Protein 2PM7 (pdb70)

Secondary structure (DSSP, 8-state):
---SS-------EEETTTEEEEE-TTSS-EEEE----TT----HHHHHHHHH---HHHHHHHHHT--SHHHHHHH--TTT---HHHHHHHHHS---------S-B---SHHHHHHHHHHHTT-HHHHHHHHHTTT-----GGG---HHHHHHHHHHHHHHHTTS-HHHHHHHHHHTT--HHHHHHB-GGGHHHHHHHHHHH-TT-HHHHH--HHHH--TTS-HHHHHHHHHHHT-HHHHHHHHHHSHHHHHHHHHHTT--HHHHHHH--HHHHHHHHHHTTS-----HHHHHHHHHHHHHHHTTT-HHHHHHHHHHS-TT-HHHHHHHHHHHHHH-/-EE--S-----EE--TTS---EE-TTS-EEE--B-SS-B---EEE---SS-EEEEEEPPGGG-SEEEEEETTTB--EEBSSS-B---------SS-EEEEE---GGG---EEEETTSEEEE--B-SSS-B--EEEE--SS-EEEEEEPPP---EEEEEETTS-EEEEEEETTTTEEEEEEEE---SS-EEEE------SSSB--EEETTS-EEEEEBSSTTS--EEEESSSSPPSS-EEEEEE-SSS--EEEEETTS-EEEEEE-TTS-EEE-/---SS-------EEETTTEEEEE-TTSSSEEEE---BTTB---HHHHHHHHHT--HHHHHHHHHS--SHHHHHHH--TTT---HHHHHHHHH------------S-B---SHHHHHHHHHHHTT-HHHHHHHHHHTT-----GGG---SHHHHHHHHHHHHHHTTT-HHHHHHHHHHTT--HHHHHHB-GGGHHHHHHHHHHH-TT-HHHHH--HHHH--TTS-HHHHHHHHHHTT-HHHHHHHHHHTHHHHHHHHHHTT--HHHHHHH--HHHHHHHHHHHHS-----HHHHHHHHHHHHHHHTTT-HHHHHHHHTTS-TTSHHHHHHHHHHHHHH-/-EETTS-----EE--TTS---EE-TTS-EEEEEE-SS-EEEEEEE---SS-EEEEEEPPTBTBSEEEEEETTS---EEESSS-EEE-------SS-EEEEEPPPGGG---EEEETTSEEEEEEE-SSS-EEEEEEE--SS-EEEEEEPPPP---GGG-EEEEEETTS-EEEEEEETTTTEEEEEEEE---SS-EEEE------SSSB--EEETTS-EEEEEBSSTTSPPEEEESSSS--SS-EEEEEE-SSS--EEEEETTS-EEEEEE-TTS-EEESS---

CATH classification: 1.25.40.1030

GO terms:
  GO:0005198 structural molecule activity (F, IDA)
  GO:0030127 COPII vesicle coat (C, IDA)
  GO:0090114 COPII-coated vesicle budding (P, IDA)
  GO:0043332 mating projection tip (C, HDA)
  GO:0090114 COPII-coated vesicle budding (P, IMP)
  GO:0005515 protein binding (F, IPI)
  GO:0005783 endoplasmic reticulum (C, IDA)
  GO:1902953 positive regulation of ER to Golgi vesicle-mediated transport (P, IDA)
  GO:0070863 positive regulation of protein exit from endoplasmic reticulum (P, IDA)

Organism: Saccharomyces cerevisiae (strain ATCC 204508 / S288c) (NCBI:txid559292)

Radius of gyration: 73.39 Å; Cα contacts (8 Å, |Δi|>4): 2486; chains: 4; bounding box: 181×94×144 Å

Nearest PDB structures (foldseek):
  2pm7-assembly1_B  TM=1.002E+00  e=1.975E-48  Saccharomyces cerevisiae
  2pm7-assembly1_D  TM=9.933E-01  e=1.561E-44  Saccharomyces cerevisiae
  2pm6-assembly1_D  TM=9.974E-01  e=5.549E-44  Saccharomyces cerevisiae
  3mzl-assembly2_E  TM=9.966E-01  e=5.996E-42  Saccharomyces cerevisiae
  7n9f-assembly1_k  TM=9.333E-01  e=2.741E-32  Saccharomyces cerevisiae

Foldseek 3Di:
DDDDDDDDFQPWDADFLQWIWTADPVSPDIDIDHDDDPLAAADVLCVVCVVVVQCQVVLVVCLVVPDDPVRNLLSVLNCCSVDLVNVLDVLLDDPDDDDDDDDDDDQPDPLSVVLVVCVVVVNLQVSLVSALVDVHCVCSLVVDDPVVSVVVVLCSCCVPPLVVDVVNVVVVCVVVLHLVCVLPPPPLVCVSVSLVSLCVSPVPPLVSSLPLSSLVCCVVPPPVVSVSSCLVSLPLVVVVVVLVVCLVVQLVSVVVVVADNVSSLLVSVSSVVSSVSSNSRGNYDPDDVVLVVLLVNLSSNSSNNPLVVSLVSLVVDDCVDVSSVVVNVVSVVVVD/DDDPCPDPAFAEDDEPVVFKWTWFFVQWIWIWGDDDHDIDILDIGDDDPGGKHYKEFEDPVVAGKMKTWFQSQKMIWHQDPRDIDDQDIGHDADGGKQDWYFEDCVVPTIWTWWQSQKIKDWDADPVGDTDIDIDRHGPRTWQEKEWAAPDVTKIWTWFQNQWIWIWDQDDVVRGIDTDDIDHDGDGGWQYDYWANDPDQKTWWIFFQRQWIWIWIANHPPGDTDTATLDDDGHPGGWHYWDADNPQRKIWTAGPVRDIFIWHADPVRHIDGD/DDDDDDDDDQPWDADWLQWIKGADPVRPHIDIDRDDDVVQAFPPLLVVCVVVVQCQVVLVVCCPPPDDPVRNVLSVLNVCSVDLVNVLCVLLDDPPDDDDDDDDDDDDQDDPLSVVLVCCVVVVNLQVSLVSQLVPVHNVVSLVVDPDDVSVCVNVVSQCVPCLVVDPVSVVVVCVVVLHLVCVLPDPPLVCLSVSLVSLCVSPVPPLPSSLVLSSLVCVVVVPPVVSVSSCQVSLNLPVVLVVLVVCLVVQLVSVVVVVDDNVRSLVVSVSSVSSSVSSNSRGRDPDDPVVVVVLVVVLSSNSSNSPLVVSLVSLVVDDCVDVVSVVSNVVSVVVVD/DDDPCPDDAFQEDDEPVVFKWTWFQVQWIWIWGHDPPDIDTLDIGHDGDGGWHYKEFKHPVVATKMKTFFQSQKMIWHADPSDIDRQAMDHPDPGGKADWYWEAPLQPTIWTWWQSQKIKDWDADPVRYIDIDIDRHGPRTWREKEWAADPVNDQQATKIWTWFQNQWIWMWTDDPVVRGIDTLDIDHDGPGGFQYDYWENDDDQKTWWTFFQSQWIWIWIDRDPSDDIDTATLDDDGDPGGWHYWDADNPQRKIWTAGDVRDIFIWHADPVRHIDGPDDDD

InterPro domains:
  IPR001680 WD40 repeat [PF00400] (101-137)
  IPR001680 WD40 repeat [PF00400] (247-286)
  IPR001680 WD40 repeat [PS50082] (104-139)
  IPR001680 WD40 repeat [PS50082] (253-295)
  IPR001680 WD40 repeat [SM00320] (52-90)
  IPR001680 WD40 repeat [SM00320] (97-137)
  IPR001680 WD40 repeat [SM00320] (150-189)
  IPR001680 WD40 repeat [SM00320] (194-241)
  IPR001680 WD40 repeat [SM00320] (245-286)
  IPR001680 WD40 repeat [SM00320] (289-329)
  IPR009917 SRA1/Sec31 [PF07304] (1138-1266)
  IPR015943 WD40/YVTN repeat-like-containing domain superfamily [G3DSA:2.130.10.10] (1-331)
  IPR019775 WD40 repeat, conserved site [PS00678] (124-138)
  IPR021614 Protein transport protein SEC31, conserved region [PF11549] (902-945)
  IPR024298 Sec16, Sec23-binding domain [PF12931] (514-679)
  IPR036322 WD40-repeat-containing domain superfamily [SSF50978] (13-327)
  IPR040251 Protein transport protein SEC31-like [PTHR13923] (3-1044)

Sequence (1229 aa):
APTWYGEPSPAAHWAFGGKLVQITPDGKGVSITNPKISGLESNTTLSEALKTKDFKPLINQRLVKVIDDVNEEDWNLEKLSDGTEEFLKEALAFDETNFQPEGDFSLSGNIEQTISKNLVSGNIKSAVKNSLENDLEAVIALDSNNERLKESVKNAYFAKYGSKSSLSRI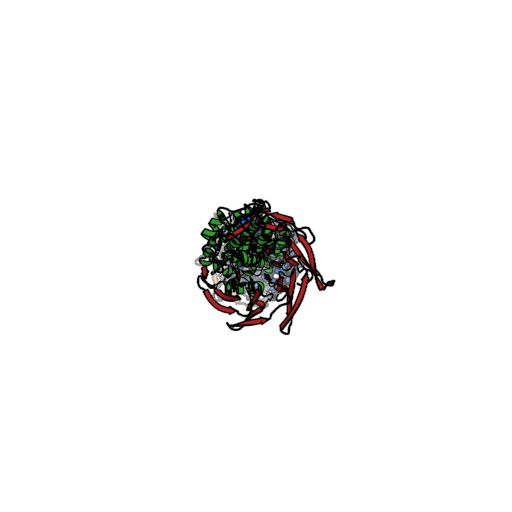LYSISKREVDDLVENLDVSQWKFISKAIQNLYPNDIAQRNEIKLGDRKENGHRQDSLTLYLAAGSLDKVASIWLSEFPDLEDKLKKDNKTIYEAHSECTEFIERFTVFSNFINGINNEQLIAKFLEFINLTTSTGNFELATEFLNSLPSDNEEVKTEKARVLIASGVVIANAHNEIHDAVDYYGKRATCSSDKTIKIFEVEGETHKLIDTLTGHEGPVWRVDWAHPKFGTILASCSYDGKVIWKEENGRWSQIAVHAVHSASVNSVQWAPHEYGPLLVASSDGKVSVVEFKENGTTSPIIIDAHAIGVNSASWAPATSRKFVTGGADNLVKIWKYNSDAQTYVLESTLEGHSDWVRDVAWSPTVLLRSYASVSQDRTCIIWTQDNEQGPWKKTLLKEEKFPDVLWRASWSLSGNVLALSGGDNKVTLWKENLEGKWEPAAPTWYGEPSPAAHWAFGGKLVQITPDGKGVSITNPKISGLESNTTLSEALKTKDFKPLINQRLVKVIDDVNEEDWNLEKLSDGTEEFLKEALAFDQIETNFQPEGDFSLSGNIEQTISKNLVSGNIKSAVKNSLENDLEAVIALDSNNERLKESVKNAYFAKYGSKSSLSRILYSISKREVDDLVENLDVSQWKFISKAIQNLYPNDIAQRNEIKLGDRKENGHRQDSLTLYLAAGSLDKVASIWLSEFPDLEDKLKKDNKTIYEAHSECTEFIERFTVFSNFINGINNEQLIAKFLEFINLTTSTGNFELATEFLNSLPSDNEEVKTEKARVLIASGVVIANAHNEIHDAVDYYGKRATCSSDKTIKIFEVEGETHKLIDTLTGHEGPVWRVDWAHPKFGTILASCSYDGKVIWKEENGRWSQIAVHAVHSASVNSVQWAPHEYGPLLVASSDGKVSVVEFKENGTTSPIIIDAHAIGVNSASWAPATIGTKESRKFVTGGADNLVKIWKYNSDAQTYVLESTLEGHSDWVRDVAWSPTVLLRSYASVSQDRTCIIWTQDNEQGPWKKTLLKEEKFPDVLWRASWSLSGNVLALSGGDNKVTLWKENLEGKWEPAGEVH

Solvent-accessible surface area: 57777 Å² total

B-factor: mean 70.19, std 21.11, range [14.8, 124.38]

Structure (mmCIF, N/CA/C/O backbone):
data_2PM7
#
_entry.id   2PM7
#
_cell.length_a   128.190
_cell.length_b   52.500
_cell.length_c   133.090
_cell.angle_alpha   90.00
_cell.angle_beta   108.34
_cell.angle_gamma   90.00
#
_symmetry.space_group_name_H-M   'P 1 21 1'
#
loop_
_entity.id
_entity.type
_entity.pdbx_description
1 polymer 'Protein transport protein SEC31'
2 polymer 'Protein transport protein SEC13'
3 water water
#
loop_
_atom_site.group_PDB
_atom_site.id
_atom_site.type_symbol
_atom_site.label_atom_id
_atom_site.label_alt_id
_atom_site.label_comp_id
_atom_site.label_asym_id
_atom_site.label_entity_id
_atom_site.label_seq_id
_atom_site.pdbx_PDB_ins_code
_atom_site.Cartn_x
_atom_site.Cartn_y
_atom_site.Cartn_z
_atom_site.occupancy
_atom_site.B_iso_or_equiv
_atom_site.auth_seq_id
_atom_site.auth_comp_id
_atom_site.auth_asym_id
_atom_site.auth_atom_id
_atom_site.pdbx_PDB_model_num
ATOM 1 N N . ALA A 1 9 ? 59.144 28.560 -10.281 1.00 81.38 373 ALA A N 1
ATOM 2 C CA . ALA A 1 9 ? 59.514 29.803 -11.020 1.00 83.46 373 ALA A CA 1
ATOM 3 C C . ALA A 1 9 ? 58.325 30.764 -11.062 1.00 84.44 373 ALA A C 1
ATOM 4 O O . ALA A 1 9 ? 57.173 30.332 -11.109 1.00 87.71 373 ALA A O 1
ATOM 6 N N . PRO A 1 10 ? 58.591 32.084 -11.025 1.00 82.92 374 PRO A N 1
ATOM 7 C CA . PRO A 1 10 ? 57.536 33.104 -11.060 1.00 77.24 374 PRO A CA 1
ATOM 8 C C . PRO A 1 10 ? 57.246 33.552 -12.482 1.00 72.45 374 PRO A C 1
ATOM 9 O O . PRO A 1 10 ? 58.161 33.650 -13.298 1.00 75.44 374 PRO A O 1
ATOM 13 N N . THR A 1 11 ? 55.982 33.827 -12.787 1.00 67.72 375 THR A N 1
ATOM 14 C CA . THR A 1 11 ? 55.640 34.303 -14.124 1.00 65.21 375 THR A CA 1
ATOM 15 C C . THR A 1 11 ? 54.706 35.503 -14.063 1.00 57.24 375 THR A C 1
ATOM 16 O O . THR A 1 11 ? 53.845 35.590 -13.194 1.00 57.33 375 THR A O 1
ATOM 20 N N . TRP A 1 12 ? 54.875 36.419 -15.005 1.00 50.26 376 TRP A N 1
ATOM 21 C CA . TRP A 1 12 ? 54.056 37.613 -15.054 1.00 50.20 376 TRP A CA 1
ATOM 22 C C . TRP A 1 12 ? 52.560 37.387 -15.247 1.00 53.40 376 TRP A C 1
ATOM 23 O O . TRP A 1 12 ? 51.745 37.998 -14.543 1.00 42.86 376 TRP A O 1
ATOM 34 N N . TYR A 1 13 ? 52.188 36.512 -16.183 1.00 57.46 377 TYR A N 1
ATOM 35 C CA . TYR A 1 13 ? 50.767 36.295 -16.458 1.00 61.55 377 TYR A CA 1
ATOM 36 C C . TYR A 1 13 ? 50.257 34.884 -16.758 1.00 61.99 377 TYR A C 1
ATOM 37 O O . TYR A 1 13 ? 51.020 33.940 -16.935 1.00 66.98 377 TYR A O 1
ATOM 46 N N . GLY A 1 14 ? 48.934 34.777 -16.828 1.00 69.80 378 GLY A N 1
ATOM 47 C CA . GLY A 1 14 ? 48.281 33.525 -17.159 1.00 72.02 378 GLY A CA 1
ATOM 48 C C . GLY A 1 14 ? 48.312 32.440 -16.114 1.00 71.91 378 GLY A C 1
ATOM 49 O O . GLY A 1 14 ? 48.127 31.261 -16.426 1.00 75.19 378 GLY A O 1
ATOM 50 N N . GLU A 1 15 ? 48.535 32.820 -14.868 1.00 67.83 379 GLU A N 1
ATOM 51 C CA . GLU A 1 15 ? 48.586 31.829 -13.817 1.00 68.64 379 GLU A CA 1
ATOM 52 C C . GLU A 1 15 ? 47.165 31.422 -13.437 1.00 69.09 379 GLU A C 1
ATOM 53 O O . GLU A 1 15 ? 46.215 32.176 -13.653 1.00 63.63 379 GLU A O 1
ATOM 59 N N . PRO A 1 16 ? 46.997 30.197 -12.912 1.00 66.61 380 PRO A N 1
ATOM 60 C CA . PRO A 1 16 ? 45.690 29.678 -12.497 1.00 68.06 380 PRO A CA 1
ATOM 61 C C . PRO A 1 16 ? 45.257 30.331 -11.191 1.00 65.74 380 PRO A C 1
ATOM 62 O O . PRO A 1 16 ? 46.092 30.617 -10.339 1.00 67.33 380 PRO A O 1
ATOM 66 N N . SER A 1 17 ? 43.956 30.554 -11.029 1.00 64.44 381 SER A N 1
ATOM 67 C CA . SER A 1 17 ? 43.444 31.174 -9.817 1.00 63.14 381 SER A CA 1
ATOM 68 C C . SER A 1 17 ? 41.925 31.262 -9.749 1.00 60.16 381 SER A C 1
ATOM 69 O O . SER A 1 17 ? 41.274 31.555 -10.747 1.00 67.91 381 SER A O 1
ATOM 72 N N . PRO A 1 18 ? 41.348 31.035 -8.554 1.00 54.21 382 PRO A N 1
ATOM 73 C CA . PRO A 1 18 ? 39.902 31.089 -8.313 1.00 52.73 382 PRO A CA 1
ATOM 74 C C . PRO A 1 18 ? 39.326 32.476 -8.620 1.00 59.13 382 PRO A C 1
ATOM 75 O O . PRO A 1 18 ? 38.154 32.606 -8.988 1.00 63.64 382 PRO A O 1
ATOM 79 N N . ALA A 1 19 ? 40.150 33.512 -8.454 1.00 56.49 383 ALA A N 1
ATOM 80 C CA . ALA A 1 19 ? 39.722 34.890 -8.703 1.00 54.30 383 ALA A CA 1
ATOM 81 C C . ALA A 1 19 ? 38.370 35.210 -8.058 1.00 52.97 383 ALA A C 1
ATOM 82 O O . ALA A 1 19 ? 37.496 35.775 -8.703 1.00 53.49 383 ALA A O 1
ATOM 84 N N . ALA A 1 20 ? 38.202 34.873 -6.784 1.00 52.41 384 ALA A N 1
ATOM 85 C CA . ALA A 1 20 ? 36.931 35.127 -6.107 1.00 58.32 384 ALA A CA 1
ATOM 86 C C . ALA A 1 20 ? 36.493 36.596 -6.000 1.00 64.15 384 ALA A C 1
ATOM 87 O O . ALA A 1 20 ? 37.316 37.512 -5.944 1.00 60.26 384 ALA A O 1
ATOM 89 N N . HIS A 1 21 ? 35.174 36.791 -5.978 1.00 66.49 385 HIS A N 1
ATOM 90 C CA . HIS A 1 21 ? 34.542 38.101 -5.846 1.00 66.52 385 HIS A CA 1
ATOM 91 C C . HIS A 1 21 ? 33.243 37.871 -5.084 1.00 67.06 385 HIS A C 1
ATOM 92 O O . HIS A 1 21 ? 32.643 36.811 -5.207 1.00 64.93 385 HIS A O 1
ATOM 99 N N . TRP A 1 22 ? 32.810 38.846 -4.290 1.00 68.92 386 TRP A N 1
ATOM 100 C CA . TRP A 1 22 ? 31.537 38.716 -3.583 1.00 66.56 386 TRP A CA 1
ATOM 101 C C . TRP A 1 22 ? 30.523 39.376 -4.498 1.00 66.34 386 TRP A C 1
ATOM 102 O O . TRP A 1 22 ? 30.839 40.353 -5.190 1.00 63.59 386 TRP A O 1
ATOM 113 N N . ALA A 1 23 ? 29.308 38.847 -4.503 1.00 65.91 387 ALA A N 1
ATOM 114 C CA . ALA A 1 23 ? 28.262 39.403 -5.338 1.00 68.17 387 ALA A CA 1
ATOM 115 C C . ALA A 1 23 ? 27.030 39.615 -4.478 1.00 71.66 387 ALA A C 1
ATOM 116 O O . ALA A 1 23 ? 26.751 38.822 -3.567 1.00 67.80 387 ALA A O 1
ATOM 118 N N . PHE A 1 24 ? 26.311 40.696 -4.768 1.00 70.33 388 PHE A N 1
ATOM 119 C CA . PHE A 1 24 ? 25.105 41.052 -4.043 1.00 70.36 388 PHE A CA 1
ATOM 120 C C . PHE A 1 24 ? 24.312 39.817 -3.643 1.00 70.72 388 PHE A C 1
ATOM 121 O O . PHE A 1 24 ? 24.289 38.826 -4.369 1.00 73.06 388 PHE A O 1
ATOM 129 N N . GLY A 1 25 ? 23.670 39.877 -2.482 1.00 71.01 389 GLY A N 1
ATOM 130 C CA . GLY A 1 25 ? 22.891 38.745 -2.014 1.00 68.06 389 GLY A CA 1
ATOM 131 C C . GLY A 1 25 ? 23.710 37.749 -1.217 1.00 68.20 389 GLY A C 1
ATOM 132 O O . GLY A 1 25 ? 23.224 36.674 -0.862 1.00 60.91 389 GLY A O 1
ATOM 133 N N . GLY A 1 26 ? 24.959 38.110 -0.936 1.00 72.87 390 GLY A N 1
ATOM 134 C CA . GLY A 1 26 ? 25.835 37.238 -0.173 1.00 72.32 390 GLY A CA 1
ATOM 135 C C . GLY A 1 26 ? 26.322 36.076 -1.007 1.00 73.30 390 GLY A C 1
ATOM 136 O O . GLY A 1 26 ? 26.460 34.954 -0.519 1.00 67.61 390 GLY A O 1
ATOM 137 N N . LYS A 1 27 ? 26.593 36.351 -2.276 1.00 77.14 391 LYS A N 1
ATOM 138 C CA . LYS A 1 27 ? 27.052 35.316 -3.190 1.00 81.55 391 LYS A CA 1
ATOM 139 C C . LYS A 1 27 ? 28.562 35.380 -3.406 1.00 80.82 391 LYS A C 1
ATOM 140 O O . LYS A 1 27 ? 29.155 36.461 -3.450 1.00 76.43 391 LYS A O 1
ATOM 146 N N . LEU A 1 28 ? 29.169 34.203 -3.532 1.00 79.14 392 LEU A N 1
ATOM 147 C CA . LEU A 1 28 ? 30.608 34.066 -3.748 1.00 80.06 392 LEU A CA 1
ATOM 148 C C . LEU A 1 28 ? 30.910 33.412 -5.102 1.00 78.51 392 LEU A C 1
ATOM 149 O O . LEU A 1 28 ? 30.727 32.205 -5.275 1.00 82.62 392 LEU A O 1
ATOM 154 N N . VAL A 1 29 ? 31.375 34.215 -6.054 1.00 76.96 393 VAL A N 1
ATOM 155 C CA . VAL A 1 29 ? 31.716 33.731 -7.390 1.00 71.86 393 VAL A CA 1
ATOM 156 C C . VAL A 1 29 ? 33.193 33.359 -7.474 1.00 70.73 393 VAL A C 1
ATOM 157 O O . VAL A 1 29 ? 34.054 34.099 -7.004 1.00 70.21 393 VAL A O 1
ATOM 161 N N . GLN A 1 30 ? 33.483 32.211 -8.076 1.00 72.36 394 GLN A N 1
ATOM 162 C CA . GLN A 1 30 ? 34.861 31.762 -8.222 1.00 71.62 394 GLN A CA 1
ATOM 163 C C . GLN A 1 30 ? 35.043 30.853 -9.443 1.00 74.68 394 GLN A C 1
ATOM 164 O O . GLN A 1 30 ? 34.085 30.553 -10.153 1.00 75.94 394 GLN A O 1
ATOM 170 N N . ILE A 1 31 ? 36.282 30.436 -9.683 1.00 74.39 395 ILE A N 1
ATOM 171 C CA . ILE A 1 31 ? 36.623 29.583 -10.812 1.00 72.21 395 ILE A CA 1
ATOM 172 C C . ILE A 1 31 ? 37.049 28.207 -10.313 1.00 80.13 395 ILE A C 1
ATOM 173 O O . ILE A 1 31 ? 37.782 28.096 -9.327 1.00 81.10 395 ILE A O 1
ATOM 178 N N . THR A 1 32 ? 36.597 27.164 -11.004 1.00 80.58 396 THR A N 1
ATOM 179 C CA . THR A 1 32 ? 36.921 25.795 -10.620 1.00 79.65 396 THR A CA 1
ATOM 180 C C . THR A 1 32 ? 38.350 25.388 -10.945 1.00 79.82 396 THR A C 1
ATOM 181 O O . THR A 1 32 ? 38.981 25.944 -11.842 1.00 82.83 396 THR A O 1
ATOM 185 N N . PRO A 1 33 ? 38.877 24.398 -10.213 1.00 77.57 397 PRO A N 1
ATOM 186 C CA . PRO A 1 33 ? 40.238 23.873 -10.376 1.00 82.56 397 PRO A CA 1
ATOM 187 C C . PRO A 1 33 ? 40.657 23.522 -11.805 1.00 84.39 397 PRO A C 1
ATOM 188 O O . PRO A 1 33 ? 41.845 23.328 -12.071 1.00 83.88 397 PRO A O 1
ATOM 192 N N . ASP A 1 34 ? 39.693 23.429 -12.717 1.00 86.45 398 ASP A N 1
ATOM 193 C CA . ASP A 1 34 ? 40.005 23.105 -14.107 1.00 88.92 398 ASP A CA 1
ATOM 194 C C . ASP A 1 34 ? 40.309 24.361 -14.914 1.00 86.91 398 ASP A C 1
ATOM 195 O O . ASP A 1 34 ? 40.773 24.283 -16.052 1.00 89.23 398 ASP A O 1
ATOM 200 N N . GLY A 1 35 ? 40.049 25.518 -14.314 1.00 82.55 399 GLY A N 1
ATOM 201 C CA . GLY A 1 35 ? 40.313 26.777 -14.984 1.00 79.61 399 GLY A CA 1
ATOM 202 C C . GLY A 1 35 ? 39.310 27.114 -16.065 1.00 80.78 399 GLY A C 1
ATOM 203 O O . GLY A 1 35 ? 39.408 28.159 -16.707 1.00 77.56 399 GLY A O 1
ATOM 204 N N . LYS A 1 36 ? 38.328 26.244 -16.266 1.00 83.77 400 LYS A N 1
ATOM 205 C CA . LYS A 1 36 ? 37.340 26.490 -17.307 1.00 88.32 400 LYS A CA 1
ATOM 206 C C . LYS A 1 36 ? 35.906 26.577 -16.796 1.00 87.51 400 LYS A C 1
ATOM 207 O O . LYS A 1 36 ? 34.976 26.752 -17.584 1.00 89.67 400 LYS A O 1
ATOM 213 N N . GLY A 1 37 ? 35.729 26.475 -15.482 1.00 87.73 401 GLY A N 1
ATOM 214 C CA . GLY A 1 37 ? 34.394 26.550 -14.915 1.00 85.83 401 GLY A CA 1
ATOM 215 C C . GLY A 1 37 ? 34.194 27.658 -13.898 1.00 87.24 401 GLY A C 1
ATOM 216 O O . GLY A 1 37 ? 35.136 28.071 -13.220 1.00 88.50 401 GLY A O 1
ATOM 217 N N . VAL A 1 38 ? 32.953 28.132 -13.800 1.00 88.04 402 VAL A N 1
ATOM 218 C CA . VAL A 1 38 ? 32.563 29.193 -12.867 1.00 84.55 402 VAL A CA 1
ATOM 219 C C . VAL A 1 38 ? 31.605 28.609 -11.828 1.00 84.78 402 VAL A C 1
ATOM 220 O O . VAL A 1 38 ? 30.760 27.781 -12.160 1.00 88.88 402 VAL A O 1
ATOM 224 N N . SER A 1 39 ? 31.725 29.048 -10.579 1.00 84.83 403 SER A N 1
ATOM 225 C CA . SER A 1 39 ? 30.872 28.534 -9.510 1.00 82.99 403 SER A CA 1
ATOM 226 C C . SER A 1 39 ? 30.301 29.621 -8.604 1.00 81.48 403 SER A C 1
ATOM 227 O O . SER A 1 39 ? 31.043 30.309 -7.907 1.00 84.80 403 SER A O 1
ATOM 230 N N . ILE A 1 40 ? 28.978 29.760 -8.608 1.00 81.79 404 ILE A N 1
ATOM 231 C CA . ILE A 1 40 ? 28.303 30.766 -7.789 1.00 79.81 404 ILE A CA 1
ATOM 232 C C . ILE A 1 40 ? 27.608 30.113 -6.598 1.00 82.56 404 ILE A C 1
ATOM 233 O O . ILE A 1 40 ? 26.680 29.330 -6.780 1.00 86.13 404 ILE A O 1
ATOM 238 N N . THR A 1 41 ? 28.045 30.434 -5.383 1.00 84.90 405 THR A N 1
ATOM 239 C CA . THR A 1 41 ? 27.424 29.855 -4.194 1.00 88.14 405 THR A CA 1
ATOM 240 C C . THR A 1 41 ? 27.195 30.879 -3.082 1.00 90.86 405 THR A C 1
ATOM 241 O O . THR A 1 41 ? 27.557 32.052 -3.209 1.00 91.38 405 THR A O 1
ATOM 245 N N . ASN A 1 42 ? 26.575 30.422 -1.995 1.00 92.42 406 ASN A N 1
ATOM 246 C CA . ASN A 1 42 ? 26.298 31.266 -0.832 1.00 91.21 406 ASN A CA 1
ATOM 247 C C . ASN A 1 42 ? 27.007 30.707 0.401 1.00 90.30 406 ASN A C 1
ATOM 248 O O . ASN A 1 42 ? 26.457 29.884 1.137 1.00 89.62 406 ASN A O 1
ATOM 253 N N . PRO A 1 43 ? 28.242 31.163 0.645 1.00 88.89 407 PRO A N 1
ATOM 254 C CA . PRO A 1 43 ? 29.073 30.737 1.773 1.00 88.56 407 PRO A CA 1
ATOM 255 C C . PRO A 1 43 ? 28.365 30.773 3.118 1.00 89.35 407 PRO A C 1
ATOM 256 O O . PRO A 1 43 ? 27.502 31.619 3.365 1.00 85.00 407 PRO A O 1
ATOM 260 N N . LYS A 1 44 ? 28.743 29.844 3.988 1.00 91.55 408 LYS A N 1
ATOM 261 C CA . LYS A 1 44 ? 28.171 29.774 5.322 1.00 94.77 408 LYS A CA 1
ATOM 262 C C . LYS A 1 44 ? 28.952 30.720 6.220 1.00 93.86 408 LYS A C 1
ATOM 263 O O . LYS A 1 44 ? 30.052 30.395 6.679 1.00 93.06 408 LYS A O 1
ATOM 269 N N . ILE A 1 45 ? 28.385 31.895 6.463 1.00 90.42 409 ILE A N 1
ATOM 270 C CA . ILE A 1 45 ? 29.042 32.875 7.309 1.00 86.97 409 ILE A CA 1
ATOM 271 C C . ILE A 1 45 ? 28.524 32.766 8.737 1.00 86.20 409 ILE A C 1
ATOM 272 O O . ILE A 1 45 ? 27.483 33.327 9.085 1.00 84.43 409 ILE A O 1
ATOM 277 N N . SER A 1 46 ? 29.259 32.016 9.551 1.00 86.34 410 SER A N 1
ATOM 278 C CA . SER A 1 46 ? 28.899 31.812 10.943 1.00 89.75 410 SER A CA 1
ATOM 279 C C . SER A 1 46 ? 28.530 33.143 11.585 1.00 94.32 410 SER A C 1
ATOM 280 O O . SER A 1 46 ? 29.218 34.148 11.392 1.00 93.45 410 SER A O 1
ATOM 283 N N . GLY A 1 47 ? 27.435 33.146 12.338 1.00 97.14 411 GLY A N 1
ATOM 284 C CA . GLY A 1 47 ? 26.991 34.365 12.985 1.00 99.45 411 GLY A CA 1
ATOM 285 C C . GLY A 1 47 ? 26.006 35.122 12.116 1.00 101.19 411 GLY A C 1
ATOM 286 O O . GLY A 1 47 ? 25.241 35.957 12.605 1.00 102.22 411 GLY A O 1
ATOM 287 N N . LEU A 1 48 ? 26.026 34.833 10.819 1.00 100.99 412 LEU A N 1
ATOM 288 C CA . LEU A 1 48 ? 25.121 35.491 9.887 1.00 101.69 412 LEU A CA 1
ATOM 289 C C . LEU A 1 48 ? 24.171 34.456 9.304 1.00 103.66 412 LEU A C 1
ATOM 290 O O . LEU A 1 48 ? 24.551 33.664 8.443 1.00 104.84 412 LEU A O 1
ATOM 295 N N . GLU A 1 49 ? 22.934 34.469 9.788 1.00 105.54 413 GLU A N 1
ATOM 296 C CA . GLU A 1 49 ? 21.909 33.543 9.325 1.00 104.30 413 GLU A CA 1
ATOM 297 C C . GLU A 1 49 ? 20.710 34.353 8.858 1.00 103.52 413 GLU A C 1
ATOM 298 O O . GLU A 1 49 ? 20.529 35.497 9.276 1.00 101.55 413 GLU A O 1
ATOM 304 N N . SER A 1 50 ? 19.896 33.771 7.986 1.00 102.99 414 SER A N 1
ATOM 305 C CA . SER A 1 50 ? 18.713 34.468 7.504 1.00 101.80 414 SER A CA 1
ATOM 306 C C . SER A 1 50 ? 17.710 34.506 8.654 1.00 102.46 414 SER A C 1
ATOM 307 O O . SER A 1 50 ? 17.628 33.561 9.445 1.00 98.09 414 SER A O 1
ATOM 310 N N . ASN A 1 51 ? 16.955 35.599 8.746 1.00 101.85 415 ASN A N 1
ATOM 311 C CA . ASN A 1 51 ? 15.964 35.760 9.811 1.00 102.22 415 ASN A CA 1
ATOM 312 C C . ASN A 1 51 ? 14.621 35.123 9.435 1.00 101.32 415 ASN A C 1
ATOM 313 O O . ASN A 1 51 ? 13.717 35.799 8.937 1.00 98.45 415 ASN A O 1
ATOM 318 N N . THR A 1 52 ? 14.498 33.822 9.679 1.00 99.20 416 THR A N 1
ATOM 319 C CA . THR A 1 52 ? 13.274 33.098 9.365 1.00 99.10 416 THR A CA 1
ATOM 320 C C . THR A 1 52 ? 12.124 33.581 10.236 1.00 98.77 416 THR A C 1
ATOM 321 O O . THR A 1 52 ? 11.142 34.132 9.742 1.00 97.45 416 THR A O 1
ATOM 325 N N . THR A 1 53 ? 12.260 33.356 11.537 1.00 96.91 417 THR A N 1
ATOM 326 C CA . THR A 1 53 ? 11.254 33.746 12.510 1.00 94.18 417 THR A CA 1
ATOM 327 C C . THR A 1 53 ? 10.531 35.025 12.118 1.00 93.94 417 THR A C 1
ATOM 328 O O . THR A 1 53 ? 9.309 35.039 11.985 1.00 94.07 417 THR A O 1
ATOM 332 N N . LEU A 1 54 ? 11.293 36.097 11.929 1.00 94.81 418 LEU A N 1
ATOM 333 C CA . LEU A 1 54 ? 10.719 37.382 11.557 1.00 93.97 418 LEU A CA 1
ATOM 334 C C . LEU A 1 54 ? 9.913 37.292 10.264 1.00 95.39 418 LEU A C 1
ATOM 335 O O . LEU A 1 54 ? 8.891 37.959 10.118 1.00 96.03 418 LEU A O 1
ATOM 340 N N . SER A 1 55 ? 10.377 36.472 9.327 1.00 96.50 419 SER A N 1
ATOM 341 C CA . SER A 1 55 ? 9.682 36.306 8.054 1.00 100.90 419 SER A CA 1
ATOM 342 C C . SER A 1 55 ? 8.380 35.526 8.224 1.00 101.00 419 SER A C 1
ATOM 343 O O . SER A 1 55 ? 7.365 35.853 7.606 1.00 98.73 419 SER A O 1
ATOM 346 N N . GLU A 1 56 ? 8.420 34.500 9.070 1.00 103.32 420 GLU A N 1
ATOM 347 C CA . GLU A 1 56 ? 7.258 33.654 9.323 1.00 105.52 420 GLU A CA 1
ATOM 348 C C . GLU A 1 56 ? 6.215 34.330 10.206 1.00 104.97 420 GLU A C 1
ATOM 349 O O . GLU A 1 56 ? 5.015 34.112 10.045 1.00 104.70 420 GLU A O 1
ATOM 355 N N . ALA A 1 57 ? 6.672 35.144 11.148 1.00 104.26 421 ALA A N 1
ATOM 356 C CA . ALA A 1 57 ? 5.755 35.845 12.029 1.00 104.33 421 ALA A CA 1
ATOM 357 C C . ALA A 1 57 ? 5.205 37.058 11.291 1.00 104.20 421 ALA A C 1
ATOM 358 O O . ALA A 1 57 ? 4.090 37.497 11.545 1.00 103.79 421 ALA A O 1
ATOM 360 N N . LEU A 1 58 ? 5.993 37.593 10.367 1.00 104.76 422 LEU A N 1
ATOM 361 C CA . LEU A 1 58 ? 5.580 38.758 9.595 1.00 104.51 422 LEU A CA 1
ATOM 362 C C . LEU A 1 58 ? 4.467 38.368 8.627 1.00 104.02 422 LEU A C 1
ATOM 363 O O . LEU A 1 58 ? 3.741 39.222 8.116 1.00 101.95 422 LEU A O 1
ATOM 368 N N . LYS A 1 59 ? 4.343 37.067 8.384 1.00 104.24 423 LYS A N 1
ATOM 369 C CA . LYS A 1 59 ? 3.318 36.543 7.492 1.00 104.66 423 LYS A CA 1
ATOM 370 C C . LYS A 1 59 ? 2.165 35.962 8.316 1.00 104.93 423 LYS A C 1
ATOM 371 O O . LYS A 1 59 ? 1.008 36.340 8.130 1.00 100.95 423 LYS A O 1
ATOM 377 N N . THR A 1 60 ? 2.490 35.054 9.233 1.00 106.09 424 THR A N 1
ATOM 378 C CA . THR A 1 60 ? 1.484 34.429 10.086 1.00 107.38 424 THR A CA 1
ATOM 379 C C . THR A 1 60 ? 1.006 35.420 11.147 1.00 108.69 424 THR A C 1
ATOM 380 O O . THR A 1 60 ? -0.054 35.246 11.748 1.00 111.69 424 THR A O 1
ATOM 384 N N . LYS A 1 61 ? 1.800 36.463 11.362 1.00 107.21 425 LYS A N 1
ATOM 385 C CA . LYS A 1 61 ? 1.506 37.500 12.346 1.00 104.13 425 LYS A CA 1
ATOM 386 C C . LYS A 1 61 ? 1.296 36.992 13.766 1.00 103.49 425 LYS A C 1
ATOM 387 O O . LYS A 1 61 ? 0.488 37.530 14.522 1.00 104.20 425 LYS A O 1
ATOM 393 N N . ASP A 1 62 ? 2.040 35.949 14.115 1.00 104.10 426 ASP A N 1
ATOM 394 C CA . ASP A 1 62 ? 2.003 35.369 15.451 1.00 105.20 426 ASP A CA 1
ATOM 395 C C . ASP A 1 62 ? 3.408 35.583 15.989 1.00 105.10 426 ASP A C 1
ATOM 396 O O . ASP A 1 62 ? 4.318 34.803 15.710 1.00 105.55 426 ASP A O 1
ATOM 401 N N . PHE A 1 63 ? 3.586 36.648 16.756 1.00 104.07 427 PHE A N 1
ATOM 402 C CA . PHE A 1 63 ? 4.897 36.968 17.294 1.00 104.96 427 PHE A CA 1
ATOM 403 C C . PHE A 1 63 ? 5.188 36.246 18.604 1.00 105.28 427 PHE A C 1
ATOM 404 O O . PHE A 1 63 ? 6.131 36.592 19.312 1.00 103.33 427 PHE A O 1
ATOM 412 N N . LYS A 1 64 ? 4.378 35.239 18.918 1.00 105.78 428 LYS A N 1
ATOM 413 C CA . LYS A 1 64 ? 4.563 34.462 20.138 1.00 107.46 428 LYS A CA 1
ATOM 414 C C . LYS A 1 64 ? 6.008 33.965 20.240 1.00 107.15 428 LYS A C 1
ATOM 415 O O . LYS A 1 64 ? 6.662 34.142 21.269 1.00 108.10 428 LYS A O 1
ATOM 421 N N . PRO A 1 65 ? 6.524 33.334 19.170 1.00 107.14 429 PRO A N 1
ATOM 422 C CA . PRO A 1 65 ? 7.897 32.819 19.166 1.00 106.67 429 PRO A CA 1
ATOM 423 C C . PRO A 1 65 ? 8.950 33.919 19.180 1.00 104.64 429 PRO A C 1
ATOM 424 O O . PRO A 1 65 ? 9.868 33.904 19.999 1.00 104.76 429 PRO A O 1
ATOM 428 N N . LEU A 1 66 ? 8.811 34.869 18.261 1.00 103.88 430 LEU A N 1
ATOM 429 C CA . LEU A 1 66 ? 9.749 35.981 18.147 1.00 103.32 430 LEU A CA 1
ATOM 430 C C . LEU A 1 66 ? 9.893 36.700 19.487 1.00 103.74 430 LEU A C 1
ATOM 431 O O . LEU A 1 66 ? 11.006 36.990 19.929 1.00 104.15 430 LEU A O 1
ATOM 436 N N . ILE A 1 67 ? 8.761 36.990 20.123 1.00 104.40 431 ILE A N 1
ATOM 437 C CA . ILE A 1 67 ? 8.759 37.660 21.420 1.00 101.92 431 ILE A CA 1
ATOM 438 C C . ILE A 1 67 ? 9.515 36.776 22.403 1.00 102.03 431 ILE A C 1
ATOM 439 O O . ILE A 1 67 ? 10.361 37.243 23.167 1.00 99.44 431 ILE A O 1
ATOM 444 N N . ASN A 1 68 ? 9.196 35.487 22.355 1.00 103.13 432 ASN A N 1
ATOM 445 C CA . ASN A 1 68 ? 9.801 34.497 23.231 1.00 106.20 432 ASN A CA 1
ATOM 446 C C . ASN A 1 68 ? 11.321 34.435 23.112 1.00 105.25 432 ASN A C 1
ATOM 447 O O . ASN A 1 68 ? 12.025 34.414 24.121 1.00 103.07 432 ASN A O 1
ATOM 452 N N . GLN A 1 69 ? 11.821 34.397 21.881 1.00 104.45 433 GLN A N 1
ATOM 453 C CA . GLN A 1 69 ? 13.260 34.340 21.642 1.00 105.51 433 GLN A CA 1
ATOM 454 C C . GLN A 1 69 ? 14.000 35.495 22.312 1.00 105.46 433 GLN A C 1
ATOM 455 O O . GLN A 1 69 ? 14.915 35.280 23.107 1.00 106.09 433 GLN A O 1
ATOM 461 N N . ARG A 1 70 ? 13.604 36.720 21.977 1.00 104.20 434 ARG A N 1
ATOM 462 C CA . ARG A 1 70 ? 14.214 37.914 22.552 1.00 101.94 434 ARG A CA 1
ATOM 463 C C . ARG A 1 70 ? 14.173 37.870 24.071 1.00 102.33 434 ARG A C 1
ATOM 464 O O . ARG A 1 70 ? 15.180 38.094 24.742 1.00 100.52 434 ARG A O 1
ATOM 472 N N . LEU A 1 71 ? 12.991 37.585 24.602 1.00 104.49 435 LEU A N 1
ATOM 473 C CA . LEU A 1 71 ? 12.780 37.506 26.039 1.00 107.06 435 LEU A CA 1
ATOM 474 C C . LEU A 1 71 ? 13.808 36.567 26.669 1.00 109.08 435 LEU A C 1
ATOM 475 O O . LEU A 1 71 ? 14.466 36.915 27.651 1.00 110.64 435 LEU A O 1
ATOM 480 N N . VAL A 1 72 ? 13.944 35.378 26.088 1.00 110.50 436 VAL A N 1
ATOM 481 C CA . VAL A 1 72 ? 14.883 34.377 26.578 1.00 110.82 436 VAL A CA 1
ATOM 482 C C . VAL A 1 72 ? 16.326 34.881 26.563 1.00 111.82 436 VAL A C 1
ATOM 483 O O . VAL A 1 72 ? 17.064 34.706 27.536 1.00 111.79 436 VAL A O 1
ATOM 487 N N . LYS A 1 73 ? 16.721 35.509 25.459 1.00 113.03 437 LYS A N 1
ATOM 488 C CA . LYS A 1 73 ? 18.078 36.035 25.312 1.00 114.12 437 LYS A CA 1
ATOM 489 C C . LYS A 1 73 ? 18.112 37.567 25.394 1.00 114.00 437 LYS A C 1
ATOM 490 O O . LYS A 1 73 ? 18.774 38.228 24.592 1.00 111.93 437 LYS A O 1
ATOM 496 N N . VAL A 1 74 ? 17.401 38.121 26.372 1.00 114.19 438 VAL A N 1
ATOM 497 C CA . VAL A 1 74 ? 17.340 39.568 26.564 1.00 114.08 438 VAL A CA 1
ATOM 498 C C . VAL A 1 74 ? 18.604 40.114 27.223 1.00 114.81 438 VAL A C 1
ATOM 499 O O . VAL A 1 74 ? 19.266 39.420 27.997 1.00 114.93 438 VAL A O 1
ATOM 503 N N . ILE A 1 75 ? 18.919 41.370 26.918 1.00 113.61 439 ILE A N 1
ATOM 504 C CA . ILE A 1 75 ? 20.100 42.030 27.460 1.00 112.70 439 ILE A CA 1
ATOM 505 C C . ILE A 1 75 ? 19.856 42.724 28.804 1.00 112.66 439 ILE A C 1
ATOM 506 O O . ILE A 1 75 ? 19.471 42.069 29.774 1.00 113.61 439 ILE A O 1
ATOM 511 N N . ASP A 1 76 ? 20.074 44.037 28.869 1.00 110.13 440 ASP A N 1
ATOM 512 C CA . ASP A 1 76 ? 19.888 44.772 30.120 1.00 107.57 440 ASP A CA 1
ATOM 513 C C . ASP A 1 76 ? 18.466 44.666 30.678 1.00 106.32 440 ASP A C 1
ATOM 514 O O . ASP A 1 76 ? 17.552 44.202 29.997 1.00 107.09 440 ASP A O 1
ATOM 519 N N . ASP A 1 77 ? 18.295 45.098 31.926 1.00 104.77 441 ASP A N 1
ATOM 520 C CA . ASP A 1 77 ? 17.007 45.049 32.621 1.00 101.87 441 ASP A CA 1
ATOM 521 C C . ASP A 1 77 ? 15.864 45.810 31.941 1.00 98.21 441 ASP A C 1
ATOM 522 O O . ASP A 1 77 ? 14.736 45.315 31.871 1.00 95.43 441 ASP A O 1
ATOM 527 N N . VAL A 1 78 ? 16.153 47.015 31.460 1.00 93.22 442 VAL A N 1
ATOM 528 C CA . VAL A 1 78 ? 15.148 47.838 30.795 1.00 90.31 442 VAL A CA 1
ATOM 529 C C . VAL A 1 78 ? 14.576 47.140 29.576 1.00 89.79 442 VAL A C 1
ATOM 530 O O . VAL A 1 78 ? 13.361 47.017 29.431 1.00 87.43 442 VAL A O 1
ATOM 534 N N . ASN A 1 79 ? 15.466 46.691 28.699 1.00 88.98 443 ASN A N 1
ATOM 535 C CA . ASN A 1 79 ? 15.070 46.004 27.482 1.00 88.98 443 ASN A CA 1
ATOM 536 C C . ASN A 1 79 ? 14.126 44.850 27.793 1.00 89.92 443 ASN A C 1
ATOM 537 O O . ASN A 1 79 ? 13.187 44.595 27.044 1.00 93.36 443 ASN A O 1
ATOM 542 N N . GLU A 1 80 ? 14.376 44.158 28.902 1.00 91.58 444 GLU A N 1
ATOM 543 C CA . GLU A 1 80 ? 13.541 43.026 29.299 1.00 94.01 444 GLU A CA 1
ATOM 544 C C . GLU A 1 80 ? 12.099 43.454 29.548 1.00 95.13 444 GLU A C 1
ATOM 545 O O . GLU A 1 80 ? 11.157 42.728 29.221 1.00 94.97 444 GLU A O 1
ATOM 551 N N . GLU A 1 81 ? 11.931 44.634 30.135 1.00 92.96 445 GLU A N 1
ATOM 552 C CA . GLU A 1 81 ? 10.602 45.159 30.412 1.00 89.83 445 GLU A CA 1
ATOM 553 C C . GLU A 1 81 ? 9.859 45.368 29.098 1.00 87.82 445 GLU A C 1
ATOM 554 O O . GLU A 1 81 ? 8.702 44.974 28.960 1.00 86.08 445 GLU A O 1
ATOM 560 N N . ASP A 1 82 ? 10.533 45.987 28.133 1.00 87.03 446 ASP A N 1
ATOM 561 C CA . ASP A 1 82 ? 9.928 46.243 26.831 1.00 83.64 446 ASP A CA 1
ATOM 562 C C . ASP A 1 82 ? 9.341 44.972 26.235 1.00 84.12 446 ASP A C 1
ATOM 563 O O . ASP A 1 82 ? 8.171 44.936 25.854 1.00 84.18 446 ASP A O 1
ATOM 568 N N . TRP A 1 83 ? 10.149 43.921 26.160 1.00 84.35 447 TRP A N 1
ATOM 569 C CA . TRP A 1 83 ? 9.672 42.674 25.585 1.00 87.20 447 TRP A CA 1
ATOM 570 C C . TRP A 1 83 ? 8.534 42.038 26.368 1.00 85.95 447 TRP A C 1
ATOM 571 O O . TRP A 1 83 ? 7.597 41.505 25.775 1.00 84.74 447 TRP A O 1
ATOM 582 N N . ASN A 1 84 ? 8.601 42.094 27.694 1.00 88.52 448 ASN A N 1
ATOM 583 C CA . ASN A 1 84 ? 7.530 41.520 28.503 1.00 87.61 448 ASN A CA 1
ATOM 584 C C . ASN A 1 84 ? 6.250 42.285 28.209 1.00 84.88 448 ASN A C 1
ATOM 585 O O . ASN A 1 84 ? 5.172 41.697 28.101 1.00 81.37 448 ASN A O 1
ATOM 598 N N . LEU A 1 86 ? 5.444 43.420 25.579 1.00 90.66 450 LEU A N 1
ATOM 599 C CA . LEU A 1 86 ? 4.959 42.899 24.310 1.00 91.13 450 LEU A CA 1
ATOM 600 C C . LEU A 1 86 ? 4.561 41.428 24.434 1.00 92.42 450 LEU A C 1
ATOM 601 O O . LEU A 1 86 ? 3.735 40.939 23.665 1.00 94.31 450 LEU A O 1
ATOM 606 N N . GLU A 1 87 ? 5.142 40.726 25.405 1.00 93.91 451 GLU A N 1
ATOM 607 C CA . GLU A 1 87 ? 4.817 39.320 25.620 1.00 98.65 451 GLU A CA 1
ATOM 608 C C . GLU A 1 87 ? 3.368 39.189 26.069 1.00 101.65 451 GLU A C 1
ATOM 609 O O . GLU A 1 87 ? 2.619 38.358 25.554 1.00 102.57 451 GLU A O 1
ATOM 615 N N . LYS A 1 88 ? 2.983 40.006 27.044 1.00 104.92 452 LYS A N 1
ATOM 616 C CA . LYS A 1 88 ? 1.616 39.989 27.549 1.00 106.91 452 LYS A CA 1
ATOM 617 C C . LYS A 1 88 ? 0.723 40.674 26.526 1.00 104.45 452 LYS A C 1
ATOM 618 O O . LYS A 1 88 ? -0.370 40.195 26.227 1.00 107.54 452 LYS A O 1
ATOM 624 N N . LEU A 1 89 ? 1.202 41.789 25.983 1.00 100.31 453 LEU A N 1
ATOM 625 C CA . LEU A 1 89 ? 0.452 42.536 24.980 1.00 98.11 453 LEU A CA 1
ATOM 626 C C . LEU A 1 89 ? 0.083 41.579 23.858 1.00 99.02 453 LEU A C 1
ATOM 627 O O . LEU A 1 89 ? -0.902 41.779 23.147 1.00 99.43 453 LEU A O 1
ATOM 632 N N . SER A 1 90 ? 0.883 40.530 23.713 1.00 100.80 454 SER A N 1
ATOM 633 C CA . SER A 1 90 ? 0.648 39.524 22.688 1.00 104.68 454 SER A CA 1
ATOM 634 C C . SER A 1 90 ? -0.541 38.649 23.056 1.00 104.40 454 SER A C 1
ATOM 635 O O . SER A 1 90 ? -1.397 38.366 22.218 1.00 104.80 454 SER A O 1
ATOM 646 N N . ASP A 1 92 ? -3.011 38.999 25.980 1.00 104.35 456 ASP A N 1
ATOM 647 C CA . ASP A 1 92 ? -4.204 39.765 26.328 1.00 103.07 456 ASP A CA 1
ATOM 648 C C . ASP A 1 92 ? -4.704 40.737 25.260 1.00 99.56 456 ASP A C 1
ATOM 649 O O . ASP A 1 92 ? -5.894 41.039 25.210 1.00 100.24 456 ASP A O 1
ATOM 654 N N . GLY A 1 93 ? -3.808 41.232 24.412 1.00 96.59 457 GLY A N 1
ATOM 655 C CA . GLY A 1 93 ? -4.226 42.162 23.375 1.00 92.33 457 GLY A CA 1
ATOM 656 C C . GLY A 1 93 ? -4.142 43.611 23.815 1.00 91.16 457 GLY A C 1
ATOM 657 O O . GLY A 1 93 ? -4.113 43.898 25.009 1.00 91.53 457 GLY A O 1
ATOM 658 N N . THR A 1 94 ? -4.118 44.525 22.848 1.00 91.26 458 THR A N 1
ATOM 659 C CA . THR A 1 94 ? -4.018 45.956 23.124 1.00 92.54 458 THR A CA 1
ATOM 660 C C . THR A 1 94 ? -5.097 46.518 24.058 1.00 95.04 458 THR A C 1
ATOM 661 O O . THR A 1 94 ? -4.781 47.040 25.131 1.00 96.94 458 THR A O 1
ATOM 665 N N . GLU A 1 95 ? -6.362 46.414 23.654 1.00 95.60 459 GLU A N 1
ATOM 666 C CA . GLU A 1 95 ? -7.474 46.926 24.457 1.00 93.74 459 GLU A CA 1
ATOM 667 C C . GLU A 1 95 ? -7.433 46.441 25.905 1.00 92.44 459 GLU A C 1
ATOM 668 O O . GLU A 1 95 ? -7.528 47.242 26.833 1.00 86.80 459 GLU A O 1
ATOM 674 N N . GLU A 1 96 ? -7.303 45.130 26.093 1.00 91.31 460 GLU A N 1
ATOM 675 C CA . GLU A 1 96 ? -7.255 44.553 27.432 1.00 91.93 460 GLU A CA 1
ATOM 676 C C . GLU A 1 96 ? -5.989 44.959 28.174 1.00 90.97 460 GLU A C 1
ATOM 677 O O . GLU A 1 96 ? -5.962 44.997 29.404 1.00 90.12 460 GLU A O 1
ATOM 683 N N . PHE A 1 97 ? -4.941 45.267 27.419 1.00 91.58 461 PHE A N 1
ATOM 684 C CA . PHE A 1 97 ? -3.676 45.680 28.010 1.00 89.06 461 PHE A CA 1
ATOM 685 C C . PHE A 1 97 ? -3.817 47.052 28.661 1.00 88.07 461 PHE A C 1
ATOM 686 O O . PHE A 1 97 ? -3.553 47.212 29.852 1.00 86.75 461 PHE A O 1
ATOM 694 N N . LEU A 1 98 ? -4.231 48.038 27.871 1.00 87.41 462 LEU A N 1
ATOM 695 C CA . LEU A 1 98 ? -4.396 49.401 28.368 1.00 93.04 462 LEU A CA 1
ATOM 696 C C . LEU A 1 98 ? -5.367 49.492 29.541 1.00 95.48 462 LEU A C 1
ATOM 697 O O . LEU A 1 98 ? -5.269 50.407 30.362 1.00 93.30 462 LEU A O 1
ATOM 702 N N . LYS A 1 99 ? -6.307 48.551 29.610 1.00 99.13 463 LYS A N 1
ATOM 703 C CA . LYS A 1 99 ? -7.278 48.516 30.701 1.00 99.69 463 LYS A CA 1
ATOM 704 C C . LYS A 1 99 ? -6.534 48.202 31.990 1.00 100.35 463 LYS A C 1
ATOM 705 O O . LYS A 1 99 ? -6.445 49.025 32.901 1.00 99.11 463 LYS A O 1
ATOM 711 N N . GLU A 1 100 ? -6.001 46.988 32.039 1.00 99.38 464 GLU A N 1
ATOM 712 C CA . GLU A 1 100 ? -5.265 46.492 33.189 1.00 99.91 464 GLU A CA 1
ATOM 713 C C . GLU A 1 100 ? -4.158 47.445 33.646 1.00 97.16 464 GLU A C 1
ATOM 714 O O . GLU A 1 100 ? -3.801 47.469 34.822 1.00 99.63 464 GLU A O 1
ATOM 720 N N . ALA A 1 101 ? -3.629 48.241 32.723 1.00 93.09 465 ALA A N 1
ATOM 721 C CA . ALA A 1 101 ? -2.546 49.164 33.047 1.00 90.68 465 ALA A CA 1
ATOM 722 C C . ALA A 1 101 ? -2.989 50.572 33.434 1.00 88.95 465 ALA A C 1
ATOM 723 O O . ALA A 1 101 ? -2.212 51.329 34.013 1.00 86.27 465 ALA A O 1
ATOM 725 N N . LEU A 1 102 ? -4.227 50.927 33.110 1.00 88.33 466 LEU A N 1
ATOM 726 C CA . LEU A 1 102 ? -4.742 52.252 33.441 1.00 89.30 466 LEU A CA 1
ATOM 727 C C . LEU A 1 102 ? -5.821 52.205 34.516 1.00 90.50 466 LEU A C 1
ATOM 728 O O . LEU A 1 102 ? -6.528 53.186 34.740 1.00 91.91 466 LEU A O 1
ATOM 733 N N . ALA A 1 103 ? -5.948 51.060 35.174 1.00 93.68 467 ALA A N 1
ATOM 734 C CA . ALA A 1 103 ? -6.936 50.892 36.228 1.00 96.30 467 ALA A CA 1
ATOM 735 C C . ALA A 1 103 ? -6.291 51.208 37.573 1.00 100.55 467 ALA A C 1
ATOM 736 O O . ALA A 1 103 ? -5.130 51.623 37.633 1.00 99.61 467 ALA A O 1
ATOM 738 N N . PHE A 1 104 ? -7.045 51.008 38.649 1.00 102.48 468 PHE A N 1
ATOM 739 C CA . PHE A 1 104 ? -6.535 51.271 39.987 1.00 102.83 468 PHE A CA 1
ATOM 740 C C . PHE A 1 104 ? -6.258 49.985 40.764 1.00 104.03 468 PHE A C 1
ATOM 741 O O . PHE A 1 104 ? -6.372 48.883 40.225 1.00 106.29 468 PHE A O 1
ATOM 749 N N . ASP A 1 105 ? -5.892 50.139 42.033 1.00 104.92 469 ASP A N 1
ATOM 750 C CA . ASP A 1 105 ? -5.579 49.013 42.904 1.00 103.05 469 ASP A CA 1
ATOM 751 C C . ASP A 1 105 ? -6.743 48.036 43.002 1.00 102.52 469 ASP A C 1
ATOM 752 O O . ASP A 1 105 ? -7.656 48.224 43.804 1.00 100.64 469 ASP A O 1
ATOM 757 N N . GLU A 1 131 ? -25.041 60.617 57.631 1.00 113.94 495 GLU A N 1
ATOM 758 C CA . GLU A 1 131 ? -26.072 60.601 58.663 1.00 115.46 495 GLU A CA 1
ATOM 759 C C . GLU A 1 131 ? -27.141 61.665 58.421 1.00 114.69 495 GLU A C 1
ATOM 760 O O . GLU A 1 131 ? -26.855 62.863 58.397 1.00 114.78 495 GLU A O 1
ATOM 766 N N . THR A 1 132 ? -28.377 61.207 58.245 1.00 113.10 496 THR A N 1
ATOM 767 C CA . THR A 1 132 ? -29.523 62.076 57.985 1.00 109.36 496 THR A CA 1
ATOM 768 C C . THR A 1 132 ? -30.426 62.139 59.225 1.00 107.29 496 THR A C 1
ATOM 769 O O . THR A 1 132 ? -30.055 61.629 60.287 1.00 107.90 496 THR A O 1
ATOM 773 N N . ASN A 1 133 ? -31.588 62.782 59.077 1.00 102.37 497 ASN A N 1
ATOM 774 C CA . ASN A 1 133 ? -32.601 62.937 60.126 1.00 98.20 497 ASN A CA 1
ATOM 775 C C . ASN A 1 133 ? -32.689 64.373 60.652 1.00 96.36 497 ASN A C 1
ATOM 776 O O . ASN A 1 133 ? -32.993 65.301 59.898 1.00 97.58 497 ASN A O 1
ATOM 781 N N . PHE A 1 134 ? -32.420 64.537 61.948 1.00 87.36 498 PHE A N 1
ATOM 782 C CA . PHE A 1 134 ? -32.468 65.827 62.637 1.00 78.68 498 PHE A CA 1
ATOM 783 C C . PHE A 1 134 ? -33.862 66.177 63.123 1.00 76.22 498 PHE A C 1
ATOM 784 O O . PHE A 1 134 ? -34.789 66.331 62.331 1.00 76.01 498 PHE A O 1
ATOM 792 N N . GLN A 1 135 ? -33.990 66.310 64.437 1.00 75.29 499 GLN A N 1
ATOM 793 C CA . GLN A 1 135 ? -35.253 66.650 65.071 1.00 74.21 499 GLN A CA 1
ATOM 794 C C . GLN A 1 135 ? -35.069 67.941 65.857 1.00 71.93 499 GLN A C 1
ATOM 795 O O . GLN A 1 135 ? -34.303 67.976 66.821 1.00 63.65 499 GLN A O 1
ATOM 801 N N . PRO A 1 136 ? -35.752 69.022 65.449 1.00 70.31 500 PRO A N 1
ATOM 802 C CA . PRO A 1 136 ? -35.643 70.306 66.148 1.00 69.20 500 PRO A CA 1
ATOM 803 C C . PRO A 1 136 ? -36.150 70.164 67.578 1.00 69.63 500 PRO A C 1
ATOM 804 O O . PRO A 1 136 ? -37.130 69.461 67.823 1.00 67.40 500 PRO A O 1
ATOM 808 N N . GLU A 1 137 ? -35.480 70.835 68.513 1.00 69.45 501 GLU A N 1
ATOM 809 C CA . GLU A 1 137 ? -35.835 70.758 69.930 1.00 68.53 501 GLU A CA 1
ATOM 810 C C . GLU A 1 137 ? -35.791 72.090 70.672 1.00 62.73 501 GLU A C 1
ATOM 811 O O . GLU A 1 137 ? -34.922 72.930 70.428 1.00 57.82 501 GLU A O 1
ATOM 817 N N . GLY A 1 138 ? -36.731 72.257 71.595 1.00 59.07 502 GLY A N 1
ATOM 818 C CA . GLY A 1 138 ? -36.793 73.452 72.419 1.00 59.40 502 GLY A CA 1
ATOM 819 C C . GLY A 1 138 ? -36.776 74.820 71.764 1.00 58.36 502 GLY A C 1
ATOM 820 O O . GLY A 1 138 ? -36.810 74.961 70.540 1.00 62.52 502 GLY A O 1
ATOM 821 N N . ASP A 1 139 ? -36.724 75.840 72.613 1.00 59.30 503 ASP A N 1
ATOM 822 C CA . ASP A 1 139 ? -36.707 77.236 72.185 1.00 57.91 503 ASP A CA 1
ATOM 823 C C . ASP A 1 139 ? -35.402 77.622 71.519 1.00 53.17 503 ASP A C 1
ATOM 824 O O . ASP A 1 139 ? -34.357 77.054 71.804 1.00 55.27 503 ASP A O 1
ATOM 829 N N . PHE A 1 140 ? -35.475 78.598 70.624 1.00 53.80 504 PHE A N 1
ATOM 830 C CA . PHE A 1 140 ? -34.294 79.120 69.954 1.00 47.22 504 PHE A CA 1
ATOM 831 C C . PHE A 1 140 ? -34.664 80.510 69.452 1.00 44.75 504 PHE A C 1
ATOM 832 O O . PHE A 1 140 ? -35.797 80.950 69.620 1.00 48.14 504 PHE A O 1
ATOM 840 N N . SER A 1 141 ? -33.720 81.228 68.875 1.0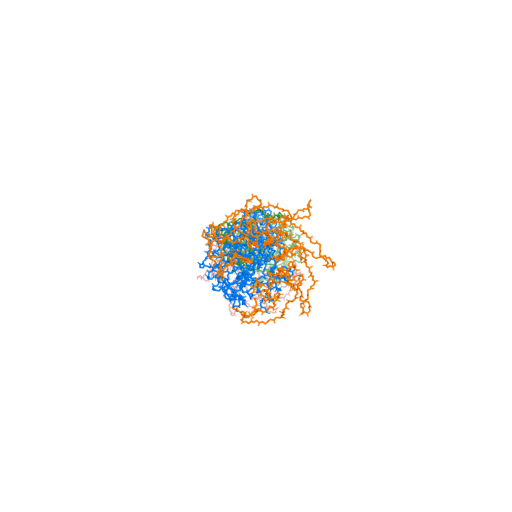0 43.52 505 SER A N 1
ATOM 841 C CA . SER A 1 141 ? -34.046 82.547 68.375 1.00 53.88 505 SER A CA 1
ATOM 842 C C . SER A 1 141 ? -32.990 83.078 67.441 1.00 56.23 505 SER A C 1
ATOM 843 O O . SER A 1 141 ? -31.833 82.671 67.494 1.00 57.36 505 SER A O 1
ATOM 846 N N . LEU A 1 142 ? -33.413 83.978 66.565 1.00 61.49 506 LEU A N 1
ATOM 847 C CA . LEU A 1 142 ? -32.516 84.577 65.600 1.00 68.97 506 LEU A CA 1
ATOM 848 C C . LEU A 1 142 ? -31.667 85.633 66.270 1.00 71.50 506 LEU A C 1
ATOM 849 O O . LEU A 1 142 ? -32.113 86.759 66.479 1.00 72.51 506 LEU A O 1
ATOM 854 N N . SER A 1 143 ? -30.441 85.252 66.610 1.00 76.58 507 SER A N 1
ATOM 855 C CA . SER A 1 143 ? -29.506 86.153 67.267 1.00 83.06 507 SER A CA 1
ATOM 856 C C . SER A 1 143 ? -28.562 86.791 66.258 1.00 85.46 507 SER A C 1
ATOM 857 O O . SER A 1 143 ? -27.911 86.094 65.475 1.00 84.40 507 SER A O 1
ATOM 860 N N . GLY A 1 144 ? -28.491 88.120 66.278 1.00 87.07 508 GLY A N 1
ATOM 861 C CA . GLY A 1 144 ? -27.618 88.823 65.357 1.00 85.93 508 GLY A CA 1
ATOM 862 C C . GLY A 1 144 ? -28.359 89.379 64.159 1.00 85.36 508 GLY A C 1
ATOM 863 O O . GLY A 1 144 ? -29.398 88.855 63.757 1.00 83.74 508 GLY A O 1
ATOM 864 N N . ASN A 1 145 ? -27.814 90.442 63.581 1.00 85.93 509 ASN A N 1
ATOM 865 C CA . ASN A 1 145 ? -28.423 91.092 62.428 1.00 87.81 509 ASN A CA 1
ATOM 866 C C . ASN A 1 145 ? -28.273 90.247 61.170 1.00 85.45 509 ASN A C 1
ATOM 867 O O . ASN A 1 145 ? -29.143 90.257 60.302 1.00 83.67 509 ASN A O 1
ATOM 872 N N . ILE A 1 146 ? -27.160 89.523 61.075 1.00 85.12 510 ILE A N 1
ATOM 873 C CA . ILE A 1 146 ? -26.881 88.674 59.921 1.00 83.05 510 ILE A CA 1
ATOM 874 C C . ILE A 1 146 ? -27.964 87.618 59.742 1.00 79.84 510 ILE A C 1
ATOM 875 O O . ILE A 1 146 ? -28.624 87.566 58.704 1.00 76.13 510 ILE A O 1
ATOM 880 N N . GLU A 1 147 ? -28.139 86.775 60.753 1.00 78.25 511 GLU A N 1
ATOM 881 C CA . GLU A 1 147 ? -29.153 85.736 60.692 1.00 83.06 511 GLU A CA 1
ATOM 882 C C . GLU A 1 147 ? -30.502 86.348 60.321 1.00 81.39 511 GLU A C 1
ATOM 883 O O . GLU A 1 147 ? -31.076 86.021 59.281 1.00 85.46 511 GLU A O 1
ATOM 889 N N . GLN A 1 148 ? -30.993 87.242 61.174 1.00 79.24 512 GLN A N 1
ATOM 890 C CA . GLN A 1 148 ? -32.278 87.901 60.962 1.00 75.07 512 GLN A CA 1
ATOM 891 C C . GLN A 1 148 ? -32.466 88.423 59.544 1.00 74.32 512 GLN A C 1
ATOM 892 O O . GLN A 1 148 ? -33.526 88.241 58.944 1.00 75.87 512 GLN A O 1
ATOM 898 N N . THR A 1 149 ? -31.439 89.063 58.999 1.00 74.94 513 THR A N 1
ATOM 899 C CA . THR A 1 149 ? -31.530 89.582 57.643 1.00 73.08 513 THR A CA 1
ATOM 900 C C . THR A 1 149 ? -31.771 88.440 56.660 1.00 75.04 513 THR A C 1
ATOM 901 O O . THR A 1 149 ? -32.740 88.471 55.901 1.00 76.88 513 THR A O 1
ATOM 905 N N . ILE A 1 150 ? -30.898 87.431 56.684 1.00 74.94 514 ILE A N 1
ATOM 906 C CA . ILE A 1 150 ? -31.025 86.275 55.789 1.00 71.14 514 ILE A CA 1
ATOM 907 C C . ILE A 1 150 ? -32.358 85.557 55.980 1.00 68.93 514 ILE A C 1
ATOM 908 O O . ILE A 1 150 ? -33.030 85.223 55.008 1.00 69.57 514 ILE A O 1
ATOM 913 N N . SER A 1 151 ? -32.728 85.318 57.234 1.00 66.23 515 SER A N 1
ATOM 914 C CA . SER A 1 151 ? -33.988 84.658 57.549 1.00 68.38 515 SER A CA 1
ATOM 915 C C . SER A 1 151 ? -35.143 85.380 56.855 1.00 72.23 515 SER A C 1
ATOM 916 O O . SER A 1 151 ? -35.935 84.768 56.133 1.00 74.85 515 SER A O 1
ATOM 919 N N . LYS A 1 152 ? -35.236 86.688 57.078 1.00 74.10 516 LYS A N 1
ATOM 920 C CA . LYS A 1 152 ? -36.293 87.484 56.472 1.00 75.65 516 LYS A CA 1
ATOM 921 C C . LYS A 1 152 ? -36.307 87.320 54.960 1.00 69.79 516 LYS A C 1
ATOM 922 O O . LYS A 1 152 ? -37.368 87.180 54.367 1.00 72.65 516 LYS A O 1
ATOM 928 N N . ASN A 1 153 ? -35.133 87.326 54.339 1.00 73.31 517 ASN A N 1
ATOM 929 C CA . ASN A 1 153 ? -35.047 87.168 52.888 1.00 76.85 517 ASN A CA 1
ATOM 930 C C . ASN A 1 153 ? -35.685 85.853 52.458 1.00 78.07 517 ASN A C 1
ATOM 931 O O . ASN A 1 153 ? -36.430 85.794 51.480 1.00 78.87 517 ASN A O 1
ATOM 936 N N . LEU A 1 154 ? -35.379 84.795 53.195 1.00 80.71 518 LEU A N 1
ATOM 937 C CA . LEU A 1 154 ? -35.918 83.485 52.887 1.00 82.01 518 LEU A CA 1
ATOM 938 C C . LEU A 1 154 ? -37.440 83.521 52.827 1.00 84.52 518 LEU A C 1
ATOM 939 O O . LEU A 1 154 ? -38.027 83.323 51.762 1.00 80.99 518 LEU A O 1
ATOM 944 N N . VAL A 1 155 ? -38.074 83.787 53.965 1.00 86.00 519 VAL A N 1
ATOM 945 C CA . VAL A 1 155 ? -39.528 83.845 54.026 1.00 88.68 519 VAL A CA 1
ATOM 946 C C . VAL A 1 155 ? -40.141 84.788 52.989 1.00 91.71 519 VAL A C 1
ATOM 947 O O . VAL A 1 155 ? -41.144 84.459 52.352 1.00 93.51 519 VAL A O 1
ATOM 951 N N . SER A 1 156 ? -39.549 85.964 52.823 1.00 91.24 520 SER A N 1
ATOM 952 C CA . SER A 1 156 ? -40.048 86.912 51.839 1.00 92.37 520 SER A CA 1
ATOM 953 C C . SER A 1 156 ? -39.859 86.319 50.446 1.00 94.05 520 SER A C 1
ATOM 954 O O . SER A 1 156 ? -39.879 87.040 49.445 1.00 93.50 520 SER A O 1
ATOM 957 N N . GLY A 1 157 ? -39.667 85.000 50.397 1.00 94.84 521 GLY A N 1
ATOM 958 C CA . GLY A 1 157 ? -39.462 84.305 49.138 1.00 95.76 521 GLY A CA 1
ATOM 959 C C . GLY A 1 157 ? -38.411 84.981 48.278 1.00 95.77 521 GLY A C 1
ATOM 960 O O . GLY A 1 157 ? -38.483 84.940 47.048 1.00 96.50 521 GLY A O 1
ATOM 961 N N . ASN A 1 158 ? -37.426 85.596 48.926 1.00 95.20 522 ASN A N 1
ATOM 962 C CA . ASN A 1 158 ? -36.371 86.301 48.209 1.00 95.80 522 ASN A CA 1
ATOM 963 C C . ASN A 1 158 ? -35.047 85.528 48.177 1.00 95.93 522 ASN A C 1
ATOM 964 O O . ASN A 1 158 ? -33.981 86.087 48.441 1.00 97.37 522 ASN A O 1
ATOM 969 N N . ILE A 1 159 ? -35.131 84.246 47.834 1.00 94.21 523 ILE A N 1
ATOM 970 C CA . ILE A 1 159 ? -33.971 83.363 47.757 1.00 92.97 523 ILE A CA 1
ATOM 971 C C . ILE A 1 159 ? -32.712 84.009 47.172 1.00 93.74 523 ILE A C 1
ATOM 972 O O . ILE A 1 159 ? -31.607 83.793 47.666 1.00 97.07 523 ILE A O 1
ATOM 977 N N . LYS A 1 160 ? -32.876 84.802 46.121 1.00 92.35 524 LYS A N 1
ATOM 978 C CA . LYS A 1 160 ? -31.734 85.445 45.483 1.00 93.40 524 LYS A CA 1
ATOM 979 C C . LYS A 1 160 ? -30.878 86.289 46.433 1.00 91.31 524 LYS A C 1
ATOM 980 O O . LYS A 1 160 ? -29.661 86.117 46.506 1.00 88.07 524 LYS A O 1
ATOM 986 N N . SER A 1 161 ? -31.515 87.194 47.164 1.00 91.57 525 SER A N 1
ATOM 987 C CA . SER A 1 161 ? -30.793 88.071 48.076 1.00 90.93 525 SER A CA 1
ATOM 988 C C . SER A 1 161 ? -30.266 87.338 49.305 1.00 88.29 525 SER A C 1
ATOM 989 O O . SER A 1 161 ? -29.271 87.749 49.905 1.00 86.10 525 SER A O 1
ATOM 992 N N . ALA A 1 162 ? -30.940 86.255 49.676 1.00 85.22 526 ALA A N 1
ATOM 993 C CA . ALA A 1 162 ? -30.537 85.462 50.830 1.00 77.04 526 ALA A CA 1
ATOM 994 C C . ALA A 1 162 ? -29.105 84.986 50.646 1.00 75.58 526 ALA A C 1
ATOM 995 O O . ALA A 1 162 ? -28.312 84.991 51.583 1.00 68.90 526 ALA A O 1
ATOM 997 N N . VAL A 1 163 ? -28.788 84.574 49.424 1.00 77.55 527 VAL A N 1
ATOM 998 C CA . VAL A 1 163 ? -27.458 84.087 49.090 1.00 80.96 527 VAL A CA 1
ATOM 999 C C . VAL A 1 163 ? -26.422 85.204 49.180 1.00 82.59 527 VAL A C 1
ATOM 1000 O O . VAL A 1 163 ? -25.306 84.989 49.653 1.00 83.74 527 VAL A O 1
ATOM 1004 N N . LYS A 1 164 ? -26.795 86.398 48.728 1.00 85.65 528 LYS A N 1
ATOM 1005 C CA . LYS A 1 164 ? -25.890 87.543 48.770 1.00 86.37 528 LYS A CA 1
ATOM 1006 C C . LYS A 1 164 ? -25.489 87.837 50.207 1.00 86.50 528 LYS A C 1
ATOM 1007 O O . LYS A 1 164 ? -24.303 87.887 50.527 1.00 85.10 528 LYS A O 1
ATOM 1013 N N . ASN A 1 165 ? -26.489 88.038 51.064 1.00 83.53 529 ASN A N 1
ATOM 1014 C CA . ASN A 1 165 ? -26.255 88.335 52.472 1.00 85.79 529 ASN A CA 1
ATOM 1015 C C . ASN A 1 165 ? -25.448 87.256 53.180 1.00 85.73 529 ASN A C 1
ATOM 1016 O O . ASN A 1 165 ? -24.769 87.533 54.169 1.00 85.38 529 ASN A O 1
ATOM 1021 N N . SER A 1 166 ? -25.531 86.027 52.682 1.00 84.83 530 SER A N 1
ATOM 1022 C CA . SER A 1 166 ? -24.782 84.930 53.277 1.00 84.29 530 SER A CA 1
ATOM 1023 C C . SER A 1 166 ? -23.307 85.041 52.903 1.00 84.13 530 SER A C 1
ATOM 1024 O O . SER A 1 166 ? -22.441 85.095 53.779 1.00 82.22 530 SER A O 1
ATOM 1027 N N . LEU A 1 167 ? -23.029 85.091 51.602 1.00 83.37 531 LEU A N 1
ATOM 1028 C CA . LEU A 1 167 ? -21.657 85.186 51.109 1.00 84.89 531 LEU A CA 1
ATOM 1029 C C . LEU A 1 167 ? -20.900 86.403 51.638 1.00 85.76 531 LEU A C 1
ATOM 1030 O O . LEU A 1 167 ? -19.703 86.320 51.916 1.00 85.02 531 LEU A O 1
ATOM 1035 N N . GLU A 1 168 ? -21.592 87.532 51.773 1.00 88.97 532 GLU A N 1
ATOM 1036 C CA . GLU A 1 168 ? -20.969 88.749 52.288 1.00 91.19 532 GLU A CA 1
ATOM 1037 C C . GLU A 1 168 ? -20.740 88.569 53.776 1.00 91.67 532 GLU A C 1
ATOM 1038 O O . GLU A 1 168 ? -20.659 89.535 54.534 1.00 94.67 532 GLU A O 1
ATOM 1044 N N . ASN A 1 169 ? -20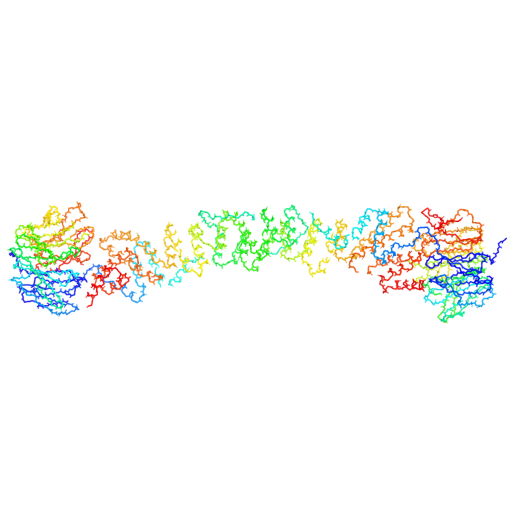.640 87.305 54.171 1.00 92.21 533 ASN A N 1
ATOM 1045 C CA . ASN A 1 169 ? -20.409 86.895 55.548 1.00 90.98 533 ASN A CA 1
ATOM 1046 C C . ASN A 1 169 ? -19.883 85.467 55.462 1.00 90.48 533 ASN A C 1
ATOM 1047 O O . ASN A 1 169 ? -20.037 84.808 54.434 1.00 88.44 533 ASN A O 1
ATOM 1052 N N . ASP A 1 170 ? -19.245 84.985 56.518 1.00 91.70 534 ASP A N 1
ATOM 1053 C CA . ASP A 1 170 ? -18.722 83.627 56.484 1.00 92.70 534 ASP A CA 1
ATOM 1054 C C . ASP A 1 170 ? -19.833 82.612 56.677 1.00 89.08 534 ASP A C 1
ATOM 1055 O O . ASP A 1 170 ? -19.798 81.811 57.607 1.00 90.95 534 ASP A O 1
ATOM 1060 N N . LEU A 1 171 ? -20.825 82.663 55.795 1.00 86.10 535 LEU A N 1
ATOM 1061 C CA . LEU A 1 171 ? -21.953 81.742 55.845 1.00 81.87 535 LEU A CA 1
ATOM 1062 C C . LEU A 1 171 ? -22.111 81.139 54.456 1.00 80.64 535 LEU A C 1
ATOM 1063 O O . LEU A 1 171 ? -23.159 81.263 53.824 1.00 82.65 535 LEU A O 1
ATOM 1084 N N . GLU A 1 174 ? -24.356 77.746 54.107 1.00 65.02 538 GLU A N 1
ATOM 1085 C CA . GLU A 1 174 ? -25.763 78.090 54.027 1.00 66.10 538 GLU A CA 1
ATOM 1086 C C . GLU A 1 174 ? -26.063 78.591 52.613 1.00 64.40 538 GLU A C 1
ATOM 1087 O O . GLU A 1 174 ? -27.052 78.185 51.995 1.00 61.57 538 GLU A O 1
ATOM 1093 N N . ALA A 1 175 ? -25.190 79.457 52.103 1.00 60.27 539 ALA A N 1
ATOM 1094 C CA . ALA A 1 175 ? -25.328 79.989 50.754 1.00 62.36 539 ALA A CA 1
ATOM 1095 C C . ALA A 1 175 ? -25.520 78.822 49.798 1.00 65.31 539 ALA A C 1
ATOM 1096 O O . ALA A 1 175 ? -26.356 78.870 48.895 1.00 71.11 539 ALA A O 1
ATOM 1106 N N . VAL A 1 177 ? -26.512 75.602 50.622 1.00 65.16 541 VAL A N 1
ATOM 1107 C CA . VAL A 1 177 ? -27.733 74.856 50.927 1.00 61.45 541 VAL A CA 1
ATOM 1108 C C . VAL A 1 177 ? -28.945 75.548 50.324 1.00 61.87 541 VAL A C 1
ATOM 1109 O O . VAL A 1 177 ? -29.839 74.900 49.788 1.00 58.65 541 VAL A O 1
ATOM 1113 N N . ILE A 1 178 ? -28.982 76.868 50.433 1.00 62.23 542 ILE A N 1
ATOM 1114 C CA . ILE A 1 178 ? -30.085 77.621 49.865 1.00 65.12 542 ILE A CA 1
ATOM 1115 C C . ILE A 1 178 ? -30.019 77.396 48.357 1.00 68.30 542 ILE A C 1
ATOM 1116 O O . ILE A 1 178 ? -31.003 77.012 47.726 1.00 66.18 542 ILE A O 1
ATOM 1121 N N . ALA A 1 179 ? -28.832 77.621 47.797 1.00 70.67 543 ALA A N 1
ATOM 1122 C CA . ALA A 1 179 ? -28.597 77.474 46.365 1.00 75.53 543 ALA A CA 1
ATOM 1123 C C . ALA A 1 179 ? -28.818 76.051 45.858 1.00 78.46 543 ALA A C 1
ATOM 1124 O O . ALA A 1 179 ? -29.010 75.834 44.664 1.00 83.52 543 ALA A O 1
ATOM 1126 N N . LEU A 1 180 ? -28.782 75.084 46.763 1.00 82.22 544 LEU A N 1
ATOM 1127 C CA . LEU A 1 180 ? -28.984 73.694 46.386 1.00 86.73 544 LEU A CA 1
ATOM 1128 C C . LEU A 1 180 ? -30.480 73.418 46.439 1.00 89.96 544 LEU A C 1
ATOM 1129 O O . LEU A 1 180 ? -30.930 72.277 46.287 1.00 91.08 544 LEU A O 1
ATOM 1134 N N . ASP A 1 181 ? -31.250 74.483 46.640 1.00 90.97 545 ASP A N 1
ATOM 1135 C CA . ASP A 1 181 ? -32.695 74.368 46.751 1.00 90.02 545 ASP A CA 1
ATOM 1136 C C . ASP A 1 181 ? -33.480 75.083 45.652 1.00 90.23 545 ASP A C 1
ATOM 1137 O O . ASP A 1 181 ? -34.708 74.998 45.611 1.00 88.00 545 ASP A O 1
ATOM 1142 N N . SER A 1 182 ? -32.782 75.780 44.762 1.00 90.19 546 SER A N 1
ATOM 1143 C CA . SER A 1 182 ? -33.451 76.492 43.680 1.00 95.34 546 SER A CA 1
ATOM 1144 C C . SER A 1 182 ? -33.163 75.827 42.339 1.00 100.46 546 SER A C 1
ATOM 1145 O O . SER A 1 182 ? -32.835 74.640 42.278 1.00 101.98 546 SER A O 1
ATOM 1148 N N . ASN A 1 183 ? -33.295 76.601 41.267 1.00 104.17 547 ASN A N 1
ATOM 1149 C CA . ASN A 1 183 ? -33.042 76.108 39.919 1.00 104.93 547 ASN A CA 1
ATOM 1150 C C . ASN A 1 183 ? -32.137 77.110 39.228 1.00 105.30 547 ASN A C 1
ATOM 1151 O O . ASN A 1 183 ? -31.248 76.740 38.463 1.00 105.41 547 ASN A O 1
ATOM 1156 N N . ASN A 1 184 ? -32.381 78.385 39.512 1.00 105.24 548 ASN A N 1
ATOM 1157 C CA . ASN A 1 184 ? -31.613 79.483 38.941 1.00 109.35 548 ASN A CA 1
ATOM 1158 C C . ASN A 1 184 ? -30.132 79.125 38.824 1.00 109.94 548 ASN A C 1
ATOM 1159 O O . ASN A 1 184 ? -29.407 79.133 39.817 1.00 110.66 548 ASN A O 1
ATOM 1164 N N . GLU A 1 185 ? -29.689 78.815 37.607 1.00 110.84 549 GLU A N 1
ATOM 1165 C CA . GLU A 1 185 ? -28.297 78.445 37.374 1.00 112.41 549 GLU A CA 1
ATOM 1166 C C . GLU A 1 185 ? -27.311 79.508 37.832 1.00 112.67 549 GLU A C 1
ATOM 1167 O O . GLU A 1 185 ? -26.491 79.257 38.710 1.00 114.87 549 GLU A O 1
ATOM 1173 N N . ARG A 1 186 ? -27.383 80.688 37.223 1.00 114.10 550 ARG A N 1
ATOM 1174 C CA . ARG A 1 186 ? -26.478 81.783 37.560 1.00 114.31 550 ARG A CA 1
ATOM 1175 C C . ARG A 1 186 ? -26.248 81.889 39.058 1.00 112.02 550 ARG A C 1
ATOM 1176 O O . ARG A 1 186 ? -25.113 82.038 39.513 1.00 113.62 550 ARG A O 1
ATOM 1184 N N . LEU A 1 187 ? -27.327 81.816 39.824 1.00 109.23 551 LEU A N 1
ATOM 1185 C CA . LEU A 1 187 ? -27.220 81.871 41.271 1.00 107.14 551 LEU A CA 1
ATOM 1186 C C . LEU A 1 187 ? -26.627 80.539 41.710 1.00 105.63 551 LEU A C 1
ATOM 1187 O O . LEU A 1 187 ? -25.653 80.493 42.462 1.00 106.56 551 LEU A O 1
ATOM 1192 N N . LYS A 1 188 ? -27.218 79.455 41.218 1.00 102.33 552 LYS A N 1
ATOM 1193 C CA . LYS A 1 188 ? -26.760 78.113 41.543 1.00 98.76 552 LYS A CA 1
ATOM 1194 C C . LYS A 1 188 ? -25.308 77.910 41.111 1.00 99.57 552 LYS A C 1
ATOM 1195 O O . LYS A 1 188 ? -24.755 76.828 41.287 1.00 101.79 552 LYS A O 1
ATOM 1201 N N . GLU A 1 189 ? -24.691 78.945 40.544 1.00 100.56 553 GLU A N 1
ATOM 1202 C CA . GLU A 1 189 ? -23.297 78.853 40.113 1.00 101.24 553 GLU A CA 1
ATOM 1203 C C . GLU A 1 189 ? -22.424 79.953 40.704 1.00 99.01 553 GLU A C 1
ATOM 1204 O O . GLU A 1 189 ? -21.218 79.778 40.865 1.00 99.66 553 GLU A O 1
ATOM 1210 N N . SER A 1 190 ? -23.034 81.085 41.030 1.00 98.56 554 SER A N 1
ATOM 1211 C CA . SER A 1 190 ? -22.297 82.198 41.615 1.00 99.33 554 SER A CA 1
ATOM 1212 C C . SER A 1 190 ? -21.718 81.744 42.954 1.00 96.31 554 SER A C 1
ATOM 1213 O O . SER A 1 190 ? -20.740 82.302 43.446 1.00 91.29 554 SER A O 1
ATOM 1216 N N . VAL A 1 191 ? -22.338 80.721 43.533 1.00 97.29 555 VAL A N 1
ATOM 1217 C CA . VAL A 1 191 ? -21.909 80.162 44.811 1.00 95.59 555 VAL A CA 1
ATOM 1218 C C . VAL A 1 191 ? -20.631 79.344 44.628 1.00 94.16 555 VAL A C 1
ATOM 1219 O O . VAL A 1 191 ? -19.658 79.535 45.356 1.00 92.40 555 VAL A O 1
ATOM 1223 N N . LYS A 1 192 ? -20.640 78.433 43.656 1.00 93.10 556 LYS A N 1
ATOM 1224 C CA . LYS A 1 192 ? -19.472 77.596 43.386 1.00 93.12 556 LYS A CA 1
ATOM 1225 C C . LYS A 1 192 ? -18.245 78.470 43.200 1.00 91.95 556 LYS A C 1
ATOM 1226 O O . LYS A 1 192 ? -17.230 78.291 43.873 1.00 92.84 556 LYS A O 1
ATOM 1232 N N . ASN A 1 193 ? -18.354 79.420 42.278 1.00 94.45 557 ASN A N 1
ATOM 1233 C CA . ASN A 1 193 ? -17.268 80.341 41.983 1.00 95.78 557 ASN A CA 1
ATOM 1234 C C . ASN A 1 193 ? -16.766 81.027 43.244 1.00 97.14 557 ASN A C 1
ATOM 1235 O O . ASN A 1 193 ? -15.585 81.361 43.350 1.00 99.07 557 ASN A O 1
ATOM 1240 N N . ALA A 1 194 ? -17.667 81.238 44.199 1.00 97.23 558 ALA A N 1
ATOM 1241 C CA . ALA A 1 194 ? -17.300 81.871 45.460 1.00 96.94 558 ALA A CA 1
ATOM 1242 C C . ALA A 1 194 ? -16.512 80.863 46.295 1.00 97.08 558 ALA A C 1
ATOM 1243 O O . ALA A 1 194 ? -15.575 81.230 47.011 1.00 95.20 558 ALA A O 1
ATOM 1245 N N . TYR A 1 195 ? -16.899 79.591 46.191 1.00 95.24 559 TYR A N 1
ATOM 1246 C CA . TYR A 1 195 ? -16.231 78.517 46.920 1.00 92.08 559 TYR A CA 1
ATOM 1247 C C . TYR A 1 195 ? -14.785 78.437 46.472 1.00 88.63 559 TYR A C 1
ATOM 1248 O O . TYR A 1 195 ? -13.858 78.628 47.265 1.00 86.59 559 TYR A O 1
ATOM 1257 N N . PHE A 1 196 ? -14.609 78.151 45.187 1.00 85.11 560 PHE A N 1
ATOM 1258 C CA . PHE A 1 196 ? -13.287 78.031 44.594 1.00 84.01 560 PHE A CA 1
ATOM 1259 C C . PHE A 1 196 ? -12.483 79.310 44.767 1.00 85.97 560 PHE A C 1
ATOM 1260 O O . PHE A 1 196 ? -11.257 79.277 44.841 1.00 90.15 560 PHE A O 1
ATOM 1268 N N . ALA A 1 197 ? -13.182 80.436 44.844 1.00 87.80 561 ALA A N 1
ATOM 1269 C CA . ALA A 1 197 ? -12.540 81.733 45.003 1.00 89.43 561 ALA A CA 1
ATOM 1270 C C . ALA A 1 197 ? -11.596 81.804 46.200 1.00 91.70 561 ALA A C 1
ATOM 1271 O O . ALA A 1 197 ? -10.567 82.479 46.136 1.00 93.38 561 ALA A O 1
ATOM 1273 N N . LYS A 1 198 ? -11.938 81.119 47.290 1.00 92.52 562 LYS A N 1
ATOM 1274 C CA . LYS A 1 198 ? -11.088 81.150 48.477 1.00 92.15 562 LYS A CA 1
ATOM 1275 C C . LYS A 1 198 ? -10.723 79.790 49.063 1.00 90.46 562 LYS A C 1
ATOM 1276 O O . LYS A 1 198 ? -10.188 79.719 50.170 1.00 89.35 562 LYS A O 1
ATOM 1282 N N . TYR A 1 199 ? -11.003 78.713 48.337 1.00 89.64 563 TYR A N 1
ATOM 1283 C CA . TYR A 1 199 ? -10.679 77.384 48.840 1.00 89.80 563 TYR A CA 1
ATOM 1284 C C . TYR A 1 199 ? -9.810 76.555 47.907 1.00 90.40 563 TYR A C 1
ATOM 1285 O O . TYR A 1 199 ? -8.932 75.826 48.367 1.00 92.54 563 TYR A O 1
ATOM 1294 N N . GLY A 1 200 ? -10.046 76.673 46.604 1.00 90.15 564 GLY A N 1
ATOM 1295 C CA . GLY A 1 200 ? -9.269 75.912 45.638 1.00 85.65 564 GLY A CA 1
ATOM 1296 C C . GLY A 1 200 ? -7.762 75.987 45.817 1.00 85.16 564 GLY A C 1
ATOM 1297 O O . GLY A 1 200 ? -7.030 75.140 45.305 1.00 84.17 564 GLY A O 1
ATOM 1298 N N . SER A 1 201 ? -7.293 76.991 46.551 1.00 84.76 565 SER A N 1
ATOM 1299 C CA . SER A 1 201 ? -5.861 77.170 46.774 1.00 86.28 565 SER A CA 1
ATOM 1300 C C . SER A 1 201 ? -5.397 76.659 48.135 1.00 84.19 565 SER A C 1
ATOM 1301 O O . SER A 1 201 ? -4.198 76.549 48.390 1.00 82.43 565 SER A O 1
ATOM 1304 N N . LYS A 1 202 ? -6.350 76.350 49.006 1.00 83.33 566 LYS A N 1
ATOM 1305 C CA . LYS A 1 202 ? -6.033 75.868 50.343 1.00 84.15 566 LYS A CA 1
ATOM 1306 C C . LYS A 1 202 ? -6.375 74.386 50.496 1.00 81.30 566 LYS A C 1
ATOM 1307 O O . LYS A 1 202 ? -6.415 73.856 51.608 1.00 80.76 566 LYS A O 1
ATOM 1313 N N . SER A 1 203 ? -6.610 73.722 49.369 1.00 76.29 567 SER A N 1
ATOM 1314 C CA . SER A 1 203 ? -6.949 72.304 49.370 1.00 76.06 567 SER A CA 1
ATOM 1315 C C . SER A 1 203 ? -6.827 71.718 47.970 1.00 75.84 567 SER A C 1
ATOM 1316 O O . SER A 1 203 ? -7.438 72.221 47.024 1.00 74.66 567 SER A O 1
ATOM 1319 N N . SER A 1 204 ? -6.038 70.652 47.844 1.00 72.78 568 SER A N 1
ATOM 1320 C CA . SER A 1 204 ? -5.840 70.004 46.553 1.00 69.02 568 SER A CA 1
ATOM 1321 C C . SER A 1 204 ? -7.118 69.415 45.988 1.00 64.98 568 SER A C 1
ATOM 1322 O O . SER A 1 204 ? -7.336 69.458 44.783 1.00 65.49 568 SER A O 1
ATOM 1325 N N . LEU A 1 205 ? -7.960 68.863 46.853 1.00 62.04 569 LEU A N 1
ATOM 1326 C CA . LEU A 1 205 ? -9.223 68.290 46.405 1.00 64.16 569 LEU A CA 1
ATOM 1327 C C . LEU A 1 205 ? -10.124 69.394 45.850 1.00 66.39 569 LEU A C 1
ATOM 1328 O O . LEU A 1 205 ? -10.873 69.188 44.894 1.00 67.50 569 LEU A O 1
ATOM 1333 N N . SER A 1 206 ? -10.054 70.563 46.472 1.00 69.14 570 SER A N 1
ATOM 1334 C CA . SER A 1 206 ? -10.850 71.696 46.037 1.00 72.30 570 SER A CA 1
ATOM 1335 C C . SER A 1 206 ? -10.388 72.086 44.633 1.00 74.15 570 SER A C 1
ATOM 1336 O O . SER A 1 206 ? -11.204 72.260 43.726 1.00 75.39 570 SER A O 1
ATOM 1339 N N . ARG A 1 207 ? -9.076 72.204 44.452 1.00 72.24 571 ARG A N 1
ATOM 1340 C CA . ARG A 1 207 ? -8.520 72.572 43.154 1.00 72.72 571 ARG A CA 1
ATOM 1341 C C . ARG A 1 207 ? -8.880 71.547 42.080 1.00 71.69 571 ARG A C 1
ATOM 1342 O O . ARG A 1 207 ? -8.995 71.892 40.908 1.00 75.11 571 ARG A O 1
ATOM 1350 N N . ILE A 1 208 ? -9.051 70.291 42.484 1.00 70.60 572 ILE A N 1
ATOM 1351 C CA . ILE A 1 208 ? -9.414 69.219 41.555 1.00 68.12 572 ILE A CA 1
ATOM 1352 C C . ILE A 1 208 ? -10.888 69.341 41.172 1.00 69.61 572 ILE A C 1
ATOM 1353 O O . ILE A 1 208 ? -11.259 69.106 40.022 1.00 67.15 572 ILE A O 1
ATOM 1358 N N . LEU A 1 209 ? -11.730 69.695 42.141 1.00 69.46 573 LEU A N 1
ATOM 1359 C CA . LEU A 1 209 ? -13.157 69.851 41.872 1.00 71.94 573 LEU A CA 1
ATOM 1360 C C . LEU A 1 209 ? -13.331 70.993 40.877 1.00 69.75 573 LEU A C 1
ATOM 1361 O O . LEU A 1 209 ? -14.088 70.887 39.919 1.00 66.75 573 LEU A O 1
ATOM 1366 N N . TYR A 1 210 ? -12.600 72.075 41.116 1.00 71.90 574 TYR A N 1
ATOM 1367 C CA . TYR A 1 210 ? -12.629 73.256 40.261 1.00 78.50 574 TYR A CA 1
ATOM 1368 C C . TYR A 1 210 ? -12.438 72.873 38.803 1.00 80.38 574 TYR A C 1
ATOM 1369 O O . TYR A 1 210 ? -13.082 73.429 37.916 1.00 80.30 574 TYR A O 1
ATOM 1378 N N . SER A 1 211 ? -11.541 71.923 38.562 1.00 81.62 575 SER A N 1
ATOM 1379 C CA . SER A 1 211 ? -11.253 71.473 37.207 1.00 83.95 575 SER A CA 1
ATOM 1380 C C . SER A 1 211 ? -12.327 70.551 36.651 1.00 82.22 575 SER A C 1
ATOM 1381 O O . SER A 1 211 ? -12.611 70.585 35.458 1.00 82.12 575 SER A O 1
ATOM 1384 N N . ILE A 1 212 ? -12.922 69.726 37.506 1.00 81.99 576 ILE A N 1
ATOM 1385 C CA . ILE A 1 212 ? -13.963 68.812 37.048 1.00 86.96 576 ILE A CA 1
ATOM 1386 C C . ILE A 1 212 ? -15.241 69.596 36.792 1.00 89.13 576 ILE A C 1
ATOM 1387 O O . ILE A 1 212 ? -16.024 69.267 35.896 1.00 88.51 576 ILE A O 1
ATOM 1392 N N . SER A 1 213 ? -15.438 70.638 37.592 1.00 89.16 577 SER A N 1
ATOM 1393 C CA . SER A 1 213 ? -16.608 71.487 37.475 1.00 90.26 577 SER A CA 1
ATOM 1394 C C . SER A 1 213 ? -16.581 72.205 36.134 1.00 93.43 577 SER A C 1
ATOM 1395 O O . SER A 1 213 ? -17.384 71.914 35.249 1.00 94.36 577 SER A O 1
ATOM 1398 N N . LYS A 1 214 ? -15.634 73.125 35.982 1.00 96.61 578 LYS A N 1
ATOM 1399 C CA . LYS A 1 214 ? -15.498 73.904 34.756 1.00 97.08 578 LYS A CA 1
ATOM 1400 C C . LYS A 1 214 ? -15.028 73.094 33.538 1.00 96.17 578 LYS A C 1
ATOM 1401 O O . LYS A 1 214 ? -14.478 73.654 32.588 1.00 94.94 578 LYS A O 1
ATOM 1407 N N . ARG A 1 215 ? -15.251 71.782 33.571 1.00 95.73 579 ARG A N 1
ATOM 1408 C CA . ARG A 1 215 ? -14.879 70.882 32.472 1.00 97.00 579 ARG A CA 1
ATOM 1409 C C . ARG A 1 215 ? -13.519 71.194 31.840 1.00 93.40 579 ARG A C 1
ATOM 1410 O O . ARG A 1 215 ? -13.448 71.733 30.739 1.00 93.68 579 ARG A O 1
ATOM 1418 N N . GLU A 1 216 ? -12.443 70.835 32.533 1.00 91.54 580 GLU A N 1
ATOM 1419 C CA . GLU A 1 216 ? -11.093 71.080 32.044 1.00 89.75 580 GLU A CA 1
ATOM 1420 C C . GLU A 1 216 ? -10.096 70.129 32.697 1.00 87.35 580 GLU A C 1
ATOM 1421 O O . GLU A 1 216 ? -10.350 69.592 33.773 1.00 88.36 580 GLU A O 1
ATOM 1427 N N . VAL A 1 217 ? -8.957 69.934 32.041 1.00 83.28 581 VAL A N 1
ATOM 1428 C CA . VAL A 1 217 ? -7.924 69.045 32.551 1.00 80.43 581 VAL A CA 1
ATOM 1429 C C . VAL A 1 217 ? -6.552 69.707 32.509 1.00 81.60 581 VAL A C 1
ATOM 1430 O O . VAL A 1 217 ? -5.674 69.381 33.302 1.00 81.58 581 VAL A O 1
ATOM 1434 N N . ASP A 1 218 ? -6.374 70.641 31.581 1.00 86.26 582 ASP A N 1
ATOM 1435 C CA . ASP A 1 218 ? -5.107 71.350 31.438 1.00 89.43 582 ASP A CA 1
ATOM 1436 C C . ASP A 1 218 ? -4.408 71.626 32.767 1.00 88.01 582 ASP A C 1
ATOM 1437 O O . ASP A 1 218 ? -3.180 71.566 32.843 1.00 86.91 582 ASP A O 1
ATOM 1442 N N . ASP A 1 219 ? -5.175 71.932 33.811 1.00 86.36 583 ASP A N 1
ATOM 1443 C CA . ASP A 1 219 ? -4.569 72.202 35.113 1.00 83.45 583 ASP A CA 1
ATOM 1444 C C . ASP A 1 219 ? -3.981 70.926 35.695 1.00 80.01 583 ASP A C 1
ATOM 1445 O O . ASP A 1 219 ? -2.830 70.899 36.124 1.00 81.64 583 ASP A O 1
ATOM 1450 N N . LEU A 1 220 ? -4.784 69.871 35.709 1.00 75.40 584 LEU A N 1
ATOM 1451 C CA . LEU A 1 220 ? -4.356 68.585 36.228 1.00 73.87 584 LEU A CA 1
ATOM 1452 C C . LEU A 1 220 ? -3.184 68.039 35.427 1.00 75.93 584 LEU A C 1
ATOM 1453 O O . LEU A 1 220 ? -2.072 67.900 35.936 1.00 75.32 584 LEU A O 1
ATOM 1458 N N . VAL A 1 221 ? -3.452 67.740 34.164 1.00 81.18 585 VAL A N 1
ATOM 1459 C CA . VAL A 1 221 ? -2.455 67.194 33.254 1.00 82.43 585 VAL A CA 1
ATOM 1460 C C . VAL A 1 221 ? -1.100 67.891 33.318 1.00 79.21 585 VAL A C 1
ATOM 1461 O O . VAL A 1 221 ? -0.065 67.259 33.123 1.00 79.32 585 VAL A O 1
ATOM 1465 N N . GLU A 1 222 ? -1.105 69.187 33.603 1.00 76.33 586 GLU A N 1
ATOM 1466 C CA . GLU A 1 222 ? 0.136 69.945 33.648 1.00 74.30 586 GLU A CA 1
ATOM 1467 C C . GLU A 1 222 ? 0.705 70.263 35.040 1.00 75.86 586 GLU A C 1
ATOM 1468 O O . GLU A 1 222 ? 1.906 70.516 35.177 1.00 78.08 586 GLU A O 1
ATOM 1474 N N . ASN A 1 223 ? -0.123 70.241 36.078 1.00 69.57 587 ASN A N 1
ATOM 1475 C CA . ASN A 1 223 ? 0.395 70.578 37.397 1.00 71.98 587 ASN A CA 1
ATOM 1476 C C . ASN A 1 223 ? 0.144 69.566 38.512 1.00 73.41 587 ASN A C 1
ATOM 1477 O O . ASN A 1 223 ? 0.763 69.652 39.577 1.00 71.98 587 ASN A O 1
ATOM 1482 N N . LEU A 1 224 ? -0.760 68.618 38.288 1.00 70.74 588 LEU A N 1
ATOM 1483 C CA . LEU A 1 224 ? -1.020 67.624 39.317 1.00 70.47 588 LEU A CA 1
ATOM 1484 C C . LEU A 1 224 ? 0.200 66.727 39.390 1.00 73.70 588 LEU A C 1
ATOM 1485 O O . LEU A 1 224 ? 0.805 66.404 38.365 1.00 71.14 588 LEU A O 1
ATOM 1490 N N . ASP A 1 225 ? 0.567 66.336 40.604 1.00 73.01 589 ASP A N 1
ATOM 1491 C CA . ASP A 1 225 ? 1.727 65.487 40.804 1.00 72.43 589 ASP A CA 1
ATOM 1492 C C . ASP A 1 225 ? 1.702 64.254 39.906 1.00 74.05 589 ASP A C 1
ATOM 1493 O O . ASP A 1 225 ? 0.712 63.515 39.847 1.00 64.66 589 ASP A O 1
ATOM 1498 N N . VAL A 1 226 ? 2.811 64.046 39.207 1.00 75.67 590 VAL A N 1
ATOM 1499 C CA . VAL A 1 226 ? 2.956 62.917 38.302 1.00 80.18 590 VAL A CA 1
ATOM 1500 C C . VAL A 1 226 ? 2.575 61.602 38.984 1.00 82.26 590 VAL A C 1
ATOM 1501 O O . VAL A 1 226 ? 2.056 60.689 38.346 1.00 85.06 590 VAL A O 1
ATOM 1505 N N . SER A 1 227 ? 2.831 61.523 40.286 1.00 83.68 591 SER A N 1
ATOM 1506 C CA . SER A 1 227 ? 2.532 60.333 41.074 1.00 85.59 591 SER A CA 1
ATOM 1507 C C . SER A 1 227 ? 1.059 59.958 41.010 1.00 84.68 591 SER A C 1
ATOM 1508 O O . SER A 1 227 ? 0.675 58.844 41.363 1.00 85.30 591 SER A O 1
ATOM 1511 N N . GLN A 1 228 ? 0.232 60.895 40.569 1.00 84.87 592 GLN A N 1
ATOM 1512 C CA . GLN A 1 228 ? -1.195 60.640 40.462 1.00 87.18 592 GLN A CA 1
ATOM 1513 C C . GLN A 1 228 ? -1.572 60.697 38.984 1.00 83.83 592 GLN A C 1
ATOM 1514 O O . GLN A 1 228 ? -2.607 61.248 38.618 1.00 84.70 592 GLN A O 1
ATOM 1520 N N . TRP A 1 229 ? -0.728 60.115 38.134 1.00 83.22 593 TRP A N 1
ATOM 1521 C CA . TRP A 1 229 ? -0.988 60.129 36.696 1.00 82.95 593 TRP A CA 1
ATOM 1522 C C . TRP A 1 229 ? -2.218 59.319 36.299 1.00 80.35 593 TRP A C 1
ATOM 1523 O O . TRP A 1 229 ? -3.029 59.790 35.508 1.00 81.82 593 TRP A O 1
ATOM 1534 N N . LYS A 1 230 ? -2.364 58.112 36.841 1.00 80.78 594 LYS A N 1
ATOM 1535 C CA . LYS A 1 230 ? -3.514 57.273 36.510 1.00 81.21 594 LYS A CA 1
ATOM 1536 C C . LYS A 1 230 ? -4.833 57.996 36.770 1.00 81.54 594 LYS A C 1
ATOM 1537 O O . LYS A 1 230 ? -5.887 57.583 36.293 1.00 80.41 594 LYS A O 1
ATOM 1543 N N . PHE A 1 231 ? -4.765 59.078 37.535 1.00 82.75 595 PHE A N 1
ATOM 1544 C CA . PHE A 1 231 ? -5.946 59.865 37.841 1.00 83.38 595 PHE A CA 1
ATOM 1545 C C . PHE A 1 231 ? -6.089 60.930 36.758 1.00 81.44 595 PHE A C 1
ATOM 1546 O O . PHE A 1 231 ? -7.199 61.259 36.335 1.00 81.00 595 PHE A O 1
ATOM 1554 N N . ILE A 1 232 ? -4.952 61.464 36.319 1.00 77.50 596 ILE A N 1
ATOM 1555 C CA . ILE A 1 232 ? -4.921 62.479 35.276 1.00 76.49 596 ILE A CA 1
ATOM 1556 C C . ILE A 1 232 ? -5.289 61.832 33.943 1.00 79.06 596 ILE A C 1
ATOM 1557 O O . ILE A 1 232 ? -5.644 62.511 32.984 1.00 80.43 596 ILE A O 1
ATOM 1562 N N . SER A 1 233 ? -5.203 60.510 33.890 1.00 80.92 597 SER A N 1
ATOM 1563 C CA . SER A 1 233 ? -5.531 59.785 32.673 1.00 81.15 597 SER A CA 1
ATOM 1564 C C . SER A 1 233 ? -7.037 59.579 32.609 1.00 81.35 597 SER A C 1
ATOM 1565 O O . SER A 1 233 ? -7.655 59.778 31.564 1.00 83.41 597 SER A O 1
ATOM 1568 N N . LYS A 1 234 ? -7.623 59.183 33.735 1.00 80.76 598 LYS A N 1
ATOM 1569 C CA . LYS A 1 234 ? -9.060 58.959 33.813 1.00 79.77 598 LYS A CA 1
ATOM 1570 C C . LYS A 1 234 ? -9.808 60.269 33.592 1.00 79.71 598 LYS A C 1
ATOM 1571 O O . LYS A 1 234 ? -10.943 60.276 33.120 1.00 75.53 598 LYS A O 1
ATOM 1577 N N . ALA A 1 235 ? -9.158 61.376 33.934 1.00 77.18 599 ALA A N 1
ATOM 1578 C CA . ALA A 1 235 ? -9.754 62.696 33.789 1.00 77.97 599 ALA A CA 1
ATOM 1579 C C . ALA A 1 235 ? -9.819 63.146 32.333 1.00 79.31 599 ALA A C 1
ATOM 1580 O O . ALA A 1 235 ? -10.555 64.073 31.994 1.00 81.23 599 ALA A O 1
ATOM 1582 N N . ILE A 1 236 ? -9.041 62.493 31.477 1.00 77.17 600 ILE A N 1
ATOM 1583 C CA . ILE A 1 236 ? -9.022 62.823 30.057 1.00 75.53 600 ILE A CA 1
ATOM 1584 C C . ILE A 1 236 ? -10.045 61.945 29.333 1.00 75.62 600 ILE A C 1
ATOM 1585 O O . ILE A 1 236 ? -10.762 62.406 28.446 1.00 75.53 600 ILE A O 1
ATOM 1590 N N . GLN A 1 237 ? -10.115 60.679 29.725 1.00 75.27 601 GLN A N 1
ATOM 1591 C CA . GLN A 1 237 ? -11.063 59.747 29.132 1.00 80.16 601 GLN A CA 1
ATOM 1592 C C . GLN A 1 237 ? -12.470 60.136 29.590 1.00 85.20 601 GLN A C 1
ATOM 1593 O O . GLN A 1 237 ? -13.463 59.847 28.920 1.00 86.71 601 GLN A O 1
ATOM 1599 N N . ASN A 1 238 ? -12.532 60.812 30.733 1.00 88.85 602 ASN A N 1
ATOM 1600 C CA . ASN A 1 238 ? -13.787 61.248 31.341 1.00 87.19 602 ASN A CA 1
ATOM 1601 C C . ASN A 1 238 ? -14.352 62.543 30.757 1.00 86.39 602 ASN A C 1
ATOM 1602 O O . ASN A 1 238 ? -15.563 62.667 30.571 1.00 87.06 602 ASN A O 1
ATOM 1607 N N . LEU A 1 239 ? -13.476 63.503 30.475 1.00 83.97 603 LEU A N 1
ATOM 1608 C CA . LEU A 1 239 ? -13.893 64.797 29.936 1.00 83.08 603 LEU A CA 1
ATOM 1609 C C . LEU A 1 239 ? -13.981 64.864 28.408 1.00 83.41 603 LEU A C 1
ATOM 1610 O O . LEU A 1 239 ? -14.599 65.778 27.865 1.00 85.46 603 LEU A O 1
ATOM 1615 N N . TYR A 1 240 ? -13.365 63.910 27.716 1.00 82.14 604 TYR A N 1
ATOM 1616 C CA . TYR A 1 240 ? -13.384 63.891 26.252 1.00 75.49 604 TYR A CA 1
ATOM 1617 C C . TYR A 1 240 ? -13.737 62.514 25.718 1.00 74.97 604 TYR A C 1
ATOM 1618 O O . TYR A 1 240 ? -12.966 61.918 24.969 1.00 72.91 604 TYR A O 1
ATOM 1627 N N . PRO A 1 241 ? -14.905 61.982 26.097 1.00 79.89 605 PRO A N 1
ATOM 1628 C CA . PRO A 1 241 ? -15.290 60.653 25.607 1.00 83.30 605 PRO A CA 1
ATOM 1629 C C . PRO A 1 241 ? -15.765 60.635 24.151 1.00 85.02 605 PRO A C 1
ATOM 1630 O O . PRO A 1 241 ? -15.677 59.610 23.473 1.00 82.02 605 PRO A O 1
ATOM 1634 N N . ASN A 1 242 ? -16.261 61.774 23.676 1.00 90.94 606 ASN A N 1
ATOM 1635 C CA . ASN A 1 242 ? -16.758 61.884 22.307 1.00 96.27 606 ASN A CA 1
ATOM 1636 C C . ASN A 1 242 ? -15.881 62.803 21.460 1.00 95.36 606 ASN A C 1
ATOM 1637 O O . ASN A 1 242 ? -16.370 63.478 20.553 1.00 98.26 606 ASN A O 1
ATOM 1642 N N . ASP A 1 243 ? -14.586 62.820 21.754 1.00 92.61 607 ASP A N 1
ATOM 1643 C CA . ASP A 1 243 ? -13.651 63.665 21.023 1.00 91.31 607 ASP A CA 1
ATOM 1644 C C . ASP A 1 243 ? -12.231 63.126 21.156 1.00 90.60 607 ASP A C 1
ATOM 1645 O O . ASP A 1 243 ? -11.422 63.649 21.919 1.00 89.80 607 ASP A O 1
ATOM 1650 N N . ILE A 1 244 ? -11.945 62.077 20.390 1.00 90.74 608 ILE A N 1
ATOM 1651 C CA . ILE A 1 244 ? -10.649 61.402 20.399 1.00 90.53 608 ILE A CA 1
ATOM 1652 C C . ILE A 1 244 ? -9.416 62.248 20.036 1.00 91.16 608 ILE A C 1
ATOM 1653 O O . ILE A 1 244 ? -8.337 62.039 20.593 1.00 89.35 608 ILE A O 1
ATOM 1658 N N . ALA A 1 245 ? -9.567 63.197 19.115 1.00 89.09 609 ALA A N 1
ATOM 1659 C CA . ALA A 1 245 ? -8.441 64.039 18.707 1.00 87.97 609 ALA A CA 1
ATOM 1660 C C . ALA A 1 245 ? -7.871 64.817 19.887 1.00 87.42 609 ALA A C 1
ATOM 1661 O O . ALA A 1 245 ? -6.655 64.948 20.037 1.00 86.14 609 ALA A O 1
ATOM 1663 N N . GLN A 1 246 ? -8.767 65.342 20.713 1.00 88.24 610 GLN A N 1
ATOM 1664 C CA . GLN A 1 246 ? -8.390 66.110 21.891 1.00 88.87 610 GLN A CA 1
ATOM 1665 C C . GLN A 1 246 ? -7.859 65.155 22.961 1.00 88.71 610 GLN A C 1
ATOM 1666 O O . GLN A 1 246 ? -6.834 65.406 23.593 1.00 88.14 610 GLN A O 1
ATOM 1672 N N . ARG A 1 247 ? -8.581 64.058 23.152 1.00 87.60 611 ARG A N 1
ATOM 1673 C CA . ARG A 1 247 ? -8.225 63.034 24.119 1.00 85.05 611 ARG A CA 1
ATOM 1674 C C . ARG A 1 247 ? -6.756 62.657 24.003 1.00 82.58 611 ARG A C 1
ATOM 1675 O O . ARG A 1 247 ? -6.021 62.680 24.989 1.00 83.94 611 ARG A O 1
ATOM 1683 N N . ASN A 1 248 ? -6.334 62.307 22.792 1.00 81.39 612 ASN A N 1
ATOM 1684 C CA . ASN A 1 248 ? -4.954 61.915 22.553 1.00 78.09 612 ASN A CA 1
ATOM 1685 C C . ASN A 1 248 ? -3.964 63.062 22.664 1.00 79.34 612 ASN A C 1
ATOM 1686 O O . ASN A 1 248 ? -2.803 62.837 23.000 1.00 78.76 612 ASN A O 1
ATOM 1691 N N . GLU A 1 249 ? -4.401 64.288 22.385 1.00 80.96 613 GLU A N 1
ATOM 1692 C CA . GLU A 1 249 ? -3.490 65.419 22.520 1.00 81.60 613 GLU A CA 1
ATOM 1693 C C . GLU A 1 249 ? -3.065 65.483 23.979 1.00 82.36 613 GLU A C 1
ATOM 1694 O O . GLU A 1 249 ? -1.879 65.383 24.292 1.00 86.30 613 GLU A O 1
ATOM 1716 N N . ILE A 1 252 ? -1.105 62.533 25.122 1.00 75.34 616 ILE A N 1
ATOM 1717 C CA . ILE A 1 252 ? 0.270 62.633 24.643 1.00 77.92 616 ILE A CA 1
ATOM 1718 C C . ILE A 1 252 ? 0.999 63.679 25.471 1.00 79.24 616 ILE A C 1
ATOM 1719 O O . ILE A 1 252 ? 2.152 63.495 25.857 1.00 82.21 616 ILE A O 1
ATOM 1724 N N . LYS A 1 253 ? 0.310 64.784 25.734 1.00 78.40 617 LYS A N 1
ATOM 1725 C CA . LYS A 1 253 ? 0.866 65.881 26.517 1.00 76.03 617 LYS A CA 1
ATOM 1726 C C . LYS A 1 253 ? 1.291 65.342 27.879 1.00 73.93 617 LYS A C 1
ATOM 1727 O O . LYS A 1 253 ? 2.303 65.763 28.442 1.00 71.56 617 LYS A O 1
ATOM 1733 N N . LEU A 1 254 ? 0.513 64.396 28.395 1.00 69.11 618 LEU A N 1
ATOM 1734 C CA . LEU A 1 254 ? 0.807 63.794 29.684 1.00 72.64 618 LEU A CA 1
ATOM 1735 C C . LEU A 1 254 ? 1.979 62.835 29.543 1.00 76.46 618 LEU A C 1
ATOM 1736 O O . LEU A 1 254 ? 2.920 62.871 30.335 1.00 78.40 618 LEU A O 1
ATOM 1741 N N . GLY A 1 255 ? 1.910 61.978 28.529 1.00 79.65 619 GLY A N 1
ATOM 1742 C CA . GLY A 1 255 ? 2.967 61.010 28.290 1.00 83.62 619 GLY A CA 1
ATOM 1743 C C . GLY A 1 255 ? 4.365 61.604 28.332 1.00 86.34 619 GLY A C 1
ATOM 1744 O O . GLY A 1 255 ? 5.290 60.991 28.870 1.00 80.60 619 GLY A O 1
ATOM 1745 N N . ASP A 1 256 ? 4.522 62.798 27.766 1.00 86.80 620 ASP A N 1
ATOM 1746 C CA . ASP A 1 256 ? 5.818 63.465 27.751 1.00 92.24 620 ASP A CA 1
ATOM 1747 C C . ASP A 1 256 ? 6.245 63.839 29.164 1.00 93.49 620 ASP A C 1
ATOM 1748 O O . ASP A 1 256 ? 7.398 63.641 29.553 1.00 99.17 620 ASP A O 1
ATOM 1753 N N . ARG A 1 257 ? 5.305 64.386 29.925 1.00 92.96 621 ARG A N 1
ATOM 1754 C CA . ARG A 1 257 ? 5.577 64.806 31.289 1.00 88.25 621 ARG A CA 1
ATOM 1755 C C . ARG A 1 257 ? 6.072 63.622 32.106 1.00 87.61 621 ARG A C 1
ATOM 1756 O O . ARG A 1 257 ? 6.914 63.776 32.981 1.00 86.36 621 ARG A O 1
ATOM 1772 N N . LYS A 1 259 ? 7.658 60.683 30.886 1.00 92.29 623 LYS A N 1
ATOM 1773 C CA . LYS A 1 259 ? 8.986 60.361 30.382 1.00 92.54 623 LYS A CA 1
ATOM 1774 C C . LYS A 1 259 ? 10.052 61.326 30.888 1.00 93.23 623 LYS A C 1
ATOM 1775 O O . LYS A 1 259 ? 11.136 60.909 31.296 1.00 87.60 623 LYS A O 1
ATOM 1781 N N . GLU A 1 260 ? 9.733 62.615 30.863 1.00 94.49 624 GLU A N 1
ATOM 1782 C CA . GLU A 1 260 ? 10.669 63.645 31.295 1.00 93.72 624 GLU A CA 1
ATOM 1783 C C . GLU A 1 260 ? 10.723 63.809 32.817 1.00 92.02 624 GLU A C 1
ATOM 1784 O O . GLU A 1 260 ? 11.198 64.821 33.323 1.00 91.21 624 GLU A O 1
ATOM 1790 N N . ASN A 1 261 ? 10.231 62.805 33.536 1.00 92.60 625 ASN A N 1
ATOM 1791 C CA . ASN A 1 261 ? 10.230 62.815 34.994 1.00 90.08 625 ASN A CA 1
ATOM 1792 C C . ASN A 1 261 ? 10.455 61.409 35.533 1.00 89.55 625 ASN A C 1
ATOM 1793 O O . ASN A 1 261 ? 9.889 61.024 36.559 1.00 87.51 625 ASN A O 1
ATOM 1798 N N . GLY A 1 262 ? 11.269 60.641 34.813 1.00 86.69 626 GLY A N 1
ATOM 1799 C CA . GLY A 1 262 ? 11.601 59.292 35.234 1.00 89.72 626 GLY A CA 1
ATOM 1800 C C . GLY A 1 262 ? 10.599 58.172 35.013 1.00 91.20 626 GLY A C 1
ATOM 1801 O O . GLY A 1 262 ? 10.923 57.009 35.256 1.00 91.54 626 GLY A O 1
ATOM 1802 N N . HIS A 1 263 ? 9.391 58.489 34.561 1.00 90.94 627 HIS A N 1
ATOM 1803 C CA . HIS A 1 263 ? 8.397 57.443 34.339 1.00 90.22 627 HIS A CA 1
ATOM 1804 C C . HIS A 1 263 ? 8.327 57.032 32.875 1.00 89.96 627 HIS A C 1
ATOM 1805 O O . HIS A 1 263 ? 7.354 57.307 32.173 1.00 90.99 627 HIS A O 1
ATOM 1812 N N . ARG A 1 264 ? 9.382 56.357 32.435 1.00 90.11 628 ARG A N 1
ATOM 1813 C CA . ARG A 1 264 ? 9.522 55.884 31.066 1.00 87.49 628 ARG A CA 1
ATOM 1814 C C . ARG A 1 264 ? 8.538 54.759 30.748 1.00 86.82 628 ARG A C 1
ATOM 1815 O O . ARG A 1 264 ? 7.794 54.833 29.772 1.00 85.44 628 ARG A O 1
ATOM 1823 N N . GLN A 1 265 ? 8.521 53.728 31.585 1.00 85.68 629 GLN A N 1
ATOM 1824 C CA . GLN A 1 265 ? 7.636 52.594 31.365 1.00 87.24 629 GLN A CA 1
ATOM 1825 C C . GLN A 1 265 ? 6.160 52.982 31.279 1.00 87.05 629 GLN A C 1
ATOM 1826 O O . GLN A 1 265 ? 5.405 52.390 30.506 1.00 89.60 629 GLN A O 1
ATOM 1832 N N . ASP A 1 266 ? 5.746 53.972 32.064 1.00 85.63 630 ASP A N 1
ATOM 1833 C CA . ASP A 1 266 ? 4.352 54.406 32.044 1.00 81.21 630 ASP A CA 1
ATOM 1834 C C . ASP A 1 266 ? 4.053 55.369 30.903 1.00 78.54 630 ASP A C 1
ATOM 1835 O O . ASP A 1 266 ? 2.936 55.389 30.391 1.00 77.62 630 ASP A O 1
ATOM 1840 N N . SER A 1 267 ? 5.042 56.167 30.504 1.00 75.05 631 SER A N 1
ATOM 1841 C CA . SER A 1 267 ? 4.841 57.127 29.417 1.00 71.56 631 SER A CA 1
ATOM 1842 C C . SER A 1 267 ? 4.542 56.415 28.098 1.00 71.33 631 SER A C 1
ATOM 1843 O O . SER A 1 267 ? 3.842 56.953 27.242 1.00 72.50 631 SER A O 1
ATOM 1846 N N . LEU A 1 268 ? 5.076 55.210 27.934 1.00 65.44 632 LEU A N 1
ATOM 1847 C CA . LEU A 1 268 ? 4.848 54.446 26.717 1.00 69.14 632 LEU A CA 1
ATOM 1848 C C . LEU A 1 268 ? 3.397 53.986 26.707 1.00 69.14 632 LEU A C 1
ATOM 1849 O O . LEU A 1 268 ? 2.731 53.991 25.667 1.00 64.02 632 LEU A O 1
ATOM 1854 N N . THR A 1 269 ? 2.909 53.599 27.878 1.00 68.35 633 THR A N 1
ATOM 1855 C CA . THR A 1 269 ? 1.528 53.164 28.017 1.00 68.95 633 THR A CA 1
ATOM 1856 C C . THR A 1 269 ? 0.619 54.263 27.480 1.00 69.78 633 THR A C 1
ATOM 1857 O O . THR A 1 269 ? -0.194 54.031 26.587 1.00 72.69 633 THR A O 1
ATOM 1861 N N . LEU A 1 270 ? 0.768 55.461 28.031 1.00 68.68 634 LEU A N 1
ATOM 1862 C CA . LEU A 1 270 ? -0.022 56.608 27.608 1.00 71.82 634 LEU A CA 1
ATOM 1863 C C . LEU A 1 270 ? 0.031 56.778 26.088 1.00 75.15 634 LEU A C 1
ATOM 1864 O O . LEU A 1 270 ? -1.004 56.961 25.444 1.00 78.56 634 LEU A O 1
ATOM 1869 N N . TYR A 1 271 ? 1.240 56.716 25.530 1.00 75.66 635 TYR A N 1
ATOM 1870 C CA . TYR A 1 271 ? 1.457 56.842 24.088 1.00 72.90 635 TYR A CA 1
ATOM 1871 C C . TYR A 1 271 ? 0.711 55.731 23.351 1.00 71.96 635 TYR A C 1
ATOM 1872 O O . TYR A 1 271 ? -0.036 55.984 22.407 1.00 71.69 635 TYR A O 1
ATOM 1881 N N . LEU A 1 272 ? 0.931 54.498 23.790 1.00 68.92 636 LEU A N 1
ATOM 1882 C CA . LEU A 1 272 ? 0.278 53.338 23.197 1.00 68.82 636 LEU A CA 1
ATOM 1883 C C . LEU A 1 272 ? -1.235 53.528 23.093 1.00 72.90 636 LEU A C 1
ATOM 1884 O O . LEU A 1 272 ? -1.882 52.926 22.237 1.00 75.85 636 LEU A O 1
ATOM 1889 N N . ALA A 1 273 ? -1.791 54.368 23.964 1.00 74.38 637 ALA A N 1
ATOM 1890 C CA . ALA A 1 273 ? -3.228 54.626 23.982 1.00 74.52 637 ALA A CA 1
ATOM 1891 C C . ALA A 1 273 ? -3.579 55.879 23.193 1.00 76.03 637 ALA A C 1
ATOM 1892 O O . ALA A 1 273 ? -4.745 56.129 22.877 1.00 74.25 637 ALA A O 1
ATOM 1894 N N . ALA A 1 274 ? -2.565 56.678 22.891 1.00 75.00 638 ALA A N 1
ATOM 1895 C CA . ALA A 1 274 ? -2.776 57.893 22.122 1.00 76.12 638 ALA A CA 1
ATOM 1896 C C . ALA A 1 274 ? -2.492 57.548 20.668 1.00 76.92 638 ALA A C 1
ATOM 1897 O O . ALA A 1 274 ? -2.583 58.400 19.784 1.00 72.79 638 ALA A O 1
ATOM 1899 N N . GLY A 1 275 ? -2.144 56.283 20.438 1.00 78.31 639 GLY A N 1
ATOM 1900 C CA . GLY A 1 275 ? 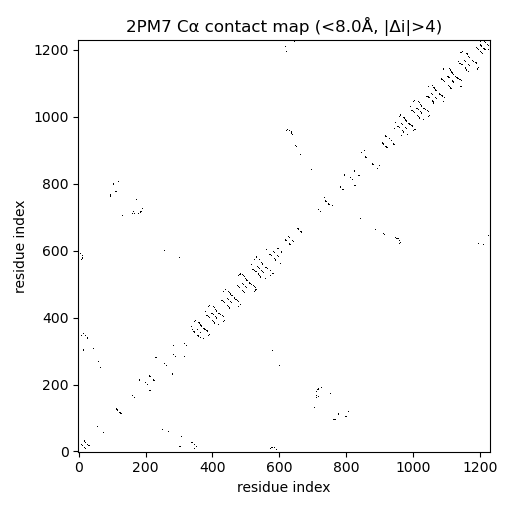-1.838 55.820 19.098 1.00 82.34 639 GLY A CA 1
ATOM 1901 C C . GLY A 1 275 ? -0.688 56.580 18.467 1.00 86.16 639 GLY A C 1
ATOM 1902 O O . GLY A 1 275 ? -0.618 56.706 17.240 1.00 87.47 639 GLY A O 1
ATOM 1903 N N . SER A 1 276 ? 0.214 57.092 19.303 1.00 86.72 640 SER A N 1
ATOM 1904 C CA . SER A 1 276 ? 1.368 57.847 18.817 1.00 85.13 640 SER A CA 1
ATOM 1905 C C . SER A 1 276 ? 2.623 56.981 18.743 1.00 83.39 640 SER A C 1
ATOM 1906 O O . SER A 1 276 ? 3.466 57.024 19.634 1.00 82.58 640 SER A O 1
ATOM 1909 N N . LEU A 1 277 ? 2.736 56.195 17.674 1.00 85.25 641 LEU A N 1
ATOM 1910 C CA . LEU A 1 277 ? 3.885 55.319 17.462 1.00 83.44 641 LEU A CA 1
ATOM 1911 C C . LEU A 1 277 ? 5.133 56.176 17.315 1.00 81.25 641 LEU A C 1
ATOM 1912 O O . LEU A 1 277 ? 6.251 55.711 17.524 1.00 79.82 641 LEU A O 1
ATOM 1917 N N . ASP A 1 278 ? 4.924 57.435 16.953 1.00 81.59 642 ASP A N 1
ATOM 1918 C CA . ASP A 1 278 ? 6.011 58.384 16.766 1.00 84.10 642 ASP A CA 1
ATOM 1919 C C . ASP A 1 278 ? 6.765 58.639 18.065 1.00 81.53 642 ASP A C 1
ATOM 1920 O O . ASP A 1 278 ? 7.991 58.742 18.065 1.00 82.88 642 ASP A O 1
ATOM 1925 N N . LYS A 1 279 ? 6.025 58.741 19.167 1.00 79.51 643 LYS A N 1
ATOM 1926 C CA . LYS A 1 279 ? 6.617 58.992 20.482 1.00 75.24 643 LYS A CA 1
ATOM 1927 C C . LYS A 1 279 ? 7.426 57.809 20.991 1.00 72.16 643 LYS A C 1
ATOM 1928 O O . LYS A 1 279 ? 8.529 57.988 21.501 1.00 70.54 643 LYS A O 1
ATOM 1934 N N . VAL A 1 280 ? 6.868 56.608 20.862 1.00 69.62 644 VAL A N 1
ATOM 1935 C CA . VAL A 1 280 ? 7.550 55.400 21.299 1.00 68.41 644 VAL A CA 1
ATOM 1936 C C . VAL A 1 280 ? 8.832 55.261 20.487 1.00 76.38 644 VAL A C 1
ATOM 1937 O O . VAL A 1 280 ? 9.905 54.992 21.032 1.00 77.32 644 VAL A O 1
ATOM 1941 N N . ALA A 1 281 ? 8.713 55.454 19.177 1.00 78.36 645 ALA A N 1
ATOM 1942 C CA . ALA A 1 281 ? 9.860 55.354 18.286 1.00 80.82 645 ALA A CA 1
ATOM 1943 C C . ALA A 1 281 ? 10.972 56.288 18.745 1.00 80.66 645 ALA A C 1
ATOM 1944 O O . ALA A 1 281 ? 12.060 55.835 19.104 1.00 81.64 645 ALA A O 1
ATOM 1946 N N . SER A 1 282 ? 10.686 57.589 18.739 1.00 80.76 646 SER A N 1
ATOM 1947 C CA . SER A 1 282 ? 11.659 58.604 19.139 1.00 80.43 646 SER A CA 1
ATOM 1948 C C . SER A 1 282 ? 12.382 58.255 20.431 1.00 79.11 646 SER A C 1
ATOM 1949 O O . SER A 1 282 ? 13.592 58.447 20.541 1.00 82.64 646 SER A O 1
ATOM 1952 N N . ILE A 1 283 ? 11.647 57.745 21.410 1.00 76.34 647 ILE A N 1
ATOM 1953 C CA . ILE A 1 283 ? 12.273 57.365 22.663 1.00 76.12 647 ILE A CA 1
ATOM 1954 C C . ILE A 1 283 ? 13.304 56.291 22.344 1.00 77.12 647 ILE A C 1
ATOM 1955 O O . ILE A 1 283 ? 14.484 56.425 22.673 1.00 77.14 647 ILE A O 1
ATOM 1960 N N . TRP A 1 284 ? 12.852 55.239 21.671 1.00 75.02 648 TRP A N 1
ATOM 1961 C CA . TRP A 1 284 ? 13.717 54.120 21.308 1.00 75.36 648 TRP A CA 1
ATOM 1962 C C . TRP A 1 284 ? 14.923 54.446 20.429 1.00 76.52 648 TRP A C 1
ATOM 1963 O O . TRP A 1 284 ? 15.936 53.747 20.479 1.00 73.99 648 TRP A O 1
ATOM 1974 N N . LEU A 1 285 ? 14.820 55.501 19.627 1.00 76.75 649 LEU A N 1
ATOM 1975 C CA . LEU A 1 285 ? 15.921 55.892 18.753 1.00 76.24 649 LEU A CA 1
ATOM 1976 C C . LEU A 1 285 ? 16.983 56.696 19.499 1.00 77.60 649 LEU A C 1
ATOM 1977 O O . LEU A 1 285 ? 18.101 56.874 19.006 1.00 76.04 649 LEU A O 1
ATOM 1982 N N . SER A 1 286 ? 16.628 57.189 20.683 1.00 75.93 650 SER A N 1
ATOM 1983 C CA . SER A 1 286 ? 17.564 57.960 21.491 1.00 76.51 650 SER A CA 1
ATOM 1984 C C . SER A 1 286 ? 18.291 56.977 22.396 1.00 74.95 650 SER A C 1
ATOM 1985 O O . SER A 1 286 ? 19.439 57.196 22.781 1.00 76.15 650 SER A O 1
ATOM 1988 N N . GLU A 1 287 ? 17.602 55.890 22.724 1.00 73.04 651 GLU A N 1
ATOM 1989 C CA . GLU A 1 287 ? 18.150 54.852 23.577 1.00 73.16 651 GLU A CA 1
ATOM 1990 C C . GLU A 1 287 ? 19.002 53.875 22.765 1.00 76.51 651 GLU A C 1
ATOM 1991 O O . GLU A 1 287 ? 19.637 52.979 23.324 1.00 76.41 651 GLU A O 1
ATOM 1997 N N . PHE A 1 288 ? 19.017 54.064 21.448 1.00 79.35 652 PHE A N 1
ATOM 1998 C CA . PHE A 1 288 ? 19.773 53.204 20.536 1.00 80.56 652 PHE A CA 1
ATOM 1999 C C . PHE A 1 288 ? 21.270 53.132 20.859 1.00 80.60 652 PHE A C 1
ATOM 2000 O O . PHE A 1 288 ? 21.808 52.049 21.094 1.00 78.32 652 PHE A O 1
ATOM 2008 N N . PRO A 1 289 ? 21.965 54.286 20.868 1.00 82.34 653 PRO A N 1
ATOM 2009 C CA . PRO A 1 289 ? 23.399 54.293 21.166 1.00 82.16 653 PRO A CA 1
ATOM 2010 C C . PRO A 1 289 ? 23.776 53.391 22.336 1.00 81.79 653 PRO A C 1
ATOM 2011 O O . PRO A 1 289 ? 24.378 52.339 22.147 1.00 80.19 653 PRO A O 1
ATOM 2015 N N . ASP A 1 290 ? 23.405 53.805 23.541 1.00 83.63 654 ASP A N 1
ATOM 2016 C CA . ASP A 1 290 ? 23.720 53.041 24.738 1.00 84.81 654 ASP A CA 1
ATOM 2017 C C . ASP A 1 290 ? 23.444 51.549 24.627 1.00 81.37 654 ASP A C 1
ATOM 2018 O O . ASP A 1 290 ? 24.265 50.735 25.043 1.00 79.54 654 ASP A O 1
ATOM 2023 N N . LEU A 1 291 ? 22.297 51.183 24.065 1.00 80.79 655 LEU A N 1
ATOM 2024 C CA . LEU A 1 291 ? 21.950 49.771 23.945 1.00 79.17 655 LEU A CA 1
ATOM 2025 C C . LEU A 1 291 ? 22.937 49.012 23.053 1.00 79.38 655 LEU A C 1
ATOM 2026 O O . LEU A 1 291 ? 23.104 47.798 23.191 1.00 78.43 655 LEU A O 1
ATOM 2031 N N . GLU A 1 292 ? 23.598 49.731 22.150 1.00 80.67 656 GLU A N 1
ATOM 2032 C CA . GLU A 1 292 ? 24.578 49.123 21.254 1.00 86.36 656 GLU A CA 1
ATOM 2033 C C . GLU A 1 292 ? 25.937 48.995 21.946 1.00 90.51 656 GLU A C 1
ATOM 2034 O O . GLU A 1 292 ? 26.709 48.082 21.647 1.00 93.06 656 GLU A O 1
ATOM 2040 N N . ASP A 1 293 ? 26.218 49.907 22.874 1.00 93.08 657 ASP A N 1
ATOM 2041 C CA . ASP A 1 293 ? 27.477 49.892 23.614 1.00 95.40 657 ASP A CA 1
ATOM 2042 C C . ASP A 1 293 ? 27.486 48.803 24.681 1.00 95.10 657 ASP A C 1
ATOM 2043 O O . ASP A 1 293 ? 28.534 48.240 24.992 1.00 94.57 657 ASP A O 1
ATOM 2048 N N . LYS A 1 294 ? 26.321 48.510 25.249 1.00 92.81 658 LYS A N 1
ATOM 2049 C CA . LYS A 1 294 ? 26.239 47.468 26.260 1.00 93.77 658 LYS A CA 1
ATOM 2050 C C . LYS A 1 294 ? 26.555 46.128 25.616 1.00 93.25 658 LYS A C 1
ATOM 2051 O O . LYS A 1 294 ? 27.054 45.216 26.275 1.00 95.13 658 LYS A O 1
ATOM 2057 N N . LEU A 1 295 ? 26.259 46.013 24.325 1.00 91.91 659 LEU A N 1
ATOM 2058 C CA . LEU A 1 295 ? 26.525 44.781 23.590 1.00 91.26 659 LEU A CA 1
ATOM 2059 C C . LEU A 1 295 ? 28.014 44.668 23.290 1.00 89.75 659 LEU A C 1
ATOM 2060 O O . LEU A 1 295 ? 28.621 43.616 23.484 1.00 88.49 659 LEU A O 1
ATOM 2065 N N . LYS A 1 296 ? 28.594 45.770 22.826 1.00 89.96 660 LYS A N 1
ATOM 2066 C CA . LYS A 1 296 ? 30.013 45.834 22.492 1.00 91.86 660 LYS A CA 1
ATOM 2067 C C . LYS A 1 296 ? 30.906 45.402 23.663 1.00 92.14 660 LYS A C 1
ATOM 2068 O O . LYS A 1 296 ? 31.916 44.726 23.467 1.00 92.58 660 LYS A O 1
ATOM 2074 N N . LYS A 1 297 ? 30.532 45.794 24.878 1.00 93.06 661 LYS A N 1
ATOM 2075 C CA . LYS A 1 297 ? 31.303 45.437 26.061 1.00 94.05 661 LYS A CA 1
ATOM 2076 C C . LYS A 1 297 ? 31.114 43.961 26.363 1.00 96.47 661 LYS A C 1
ATOM 2077 O O . LYS A 1 297 ? 31.974 43.331 26.978 1.00 97.88 661 LYS A O 1
ATOM 2083 N N . ASP A 1 298 ? 29.986 43.408 25.926 1.00 98.63 662 ASP A N 1
ATOM 2084 C CA . ASP A 1 298 ? 29.694 42.001 26.169 1.00 99.50 662 ASP A CA 1
ATOM 2085 C C . ASP A 1 298 ? 30.525 41.096 25.262 1.00 99.83 662 ASP A C 1
ATOM 2086 O O . ASP A 1 298 ? 30.081 40.018 24.860 1.00 98.80 662 ASP A O 1
ATOM 2091 N N . ASN A 1 299 ? 31.731 41.547 24.934 1.00 97.98 663 ASN A N 1
ATOM 2092 C CA . ASN A 1 299 ? 32.633 40.770 24.097 1.00 95.93 663 ASN A CA 1
ATOM 2093 C C . ASN A 1 299 ? 32.079 40.524 22.702 1.00 92.42 663 ASN A C 1
ATOM 2094 O O . ASN A 1 299 ? 31.958 39.383 22.258 1.00 90.44 663 ASN A O 1
ATOM 2099 N N . LYS A 1 300 ? 31.738 41.606 22.015 1.00 90.04 664 LYS A N 1
ATOM 2100 C CA . LYS A 1 300 ? 31.213 41.516 20.662 1.00 84.71 664 LYS A CA 1
ATOM 2101 C C . LYS A 1 300 ? 31.919 42.544 19.788 1.00 81.88 664 LYS A C 1
ATOM 2102 O O . LYS A 1 300 ? 32.180 43.669 20.220 1.00 77.58 664 LYS A O 1
ATOM 2108 N N . THR A 1 301 ? 32.248 42.139 18.567 1.00 77.92 665 THR A N 1
ATOM 2109 C CA . THR A 1 301 ? 32.934 43.009 17.622 1.00 75.26 665 THR A CA 1
ATOM 2110 C C . THR A 1 301 ? 32.048 44.185 17.210 1.00 71.29 665 THR A C 1
ATOM 2111 O O . THR A 1 301 ? 30.844 44.191 17.462 1.00 70.48 665 THR A O 1
ATOM 2115 N N . ILE A 1 302 ? 32.650 45.183 16.578 1.00 72.29 666 ILE A N 1
ATOM 2116 C CA . ILE A 1 302 ? 31.900 46.350 16.145 1.00 73.35 666 ILE A CA 1
ATOM 2117 C C . ILE A 1 302 ? 30.716 45.926 15.287 1.00 74.07 666 ILE A C 1
ATOM 2118 O O . ILE A 1 302 ? 29.621 46.479 15.408 1.00 79.93 666 ILE A O 1
ATOM 2123 N N . TYR A 1 303 ? 30.932 44.933 14.429 1.00 73.48 667 TYR A N 1
ATOM 2124 C CA . TYR A 1 303 ? 29.876 44.448 13.549 1.00 70.02 667 TYR A CA 1
ATOM 2125 C C . TYR A 1 303 ? 28.838 43.597 14.284 1.00 69.04 667 TYR A C 1
ATOM 2126 O O . TYR A 1 303 ? 27.641 43.742 14.058 1.00 67.58 667 TYR A O 1
ATOM 2135 N N . GLU A 1 304 ? 29.291 42.713 15.166 1.00 73.31 668 GLU A N 1
ATOM 2136 C CA . GLU A 1 304 ? 28.371 41.860 15.913 1.00 78.61 668 GLU A CA 1
ATOM 2137 C C . GLU A 1 304 ? 27.406 42.699 16.747 1.00 79.97 668 GLU A C 1
ATOM 2138 O O . GLU A 1 304 ? 26.231 42.353 16.897 1.00 82.70 668 GLU A O 1
ATOM 2144 N N . ALA A 1 305 ? 27.902 43.805 17.289 1.00 78.29 669 ALA A N 1
ATOM 2145 C CA . ALA A 1 305 ? 27.069 44.690 18.091 1.00 78.67 669 ALA A CA 1
ATOM 2146 C C . ALA A 1 305 ? 26.088 45.446 17.197 1.00 78.90 669 ALA A C 1
ATOM 2147 O O . ALA A 1 305 ? 24.906 45.553 17.519 1.00 77.12 669 ALA A O 1
ATOM 2149 N N . HIS A 1 306 ? 26.590 45.972 16.079 1.00 80.12 670 HIS A N 1
ATOM 2150 C CA . HIS A 1 306 ? 25.771 46.719 15.124 1.00 81.68 670 HIS A CA 1
ATOM 2151 C C . HIS A 1 306 ? 24.618 45.848 14.650 1.00 80.95 670 HIS A C 1
ATOM 2152 O O . HIS A 1 306 ? 23.454 46.192 14.823 1.00 78.26 670 HIS A O 1
ATOM 2159 N N . SER A 1 307 ? 24.958 44.718 14.045 1.00 82.77 671 SER A N 1
ATOM 2160 C CA . SER A 1 307 ? 23.969 43.777 13.552 1.00 84.47 671 SER A CA 1
ATOM 2161 C C . SER A 1 307 ? 22.981 43.391 14.646 1.00 83.28 671 SER A C 1
ATOM 2162 O O . SER A 1 307 ? 21.768 43.540 14.490 1.00 80.11 671 SER A O 1
ATOM 2165 N N . GLU A 1 308 ? 23.513 42.897 15.758 1.00 83.81 672 GLU A N 1
ATOM 2166 C CA . GLU A 1 308 ? 22.687 42.461 16.880 1.00 85.82 672 GLU A CA 1
ATOM 2167 C C . GLU A 1 308 ? 21.697 43.523 17.343 1.00 83.11 672 GLU A C 1
ATOM 2168 O O . GLU A 1 308 ? 20.494 43.276 17.402 1.00 82.75 672 GLU A O 1
ATOM 2174 N N . CYS A 1 309 ? 22.215 44.700 17.678 1.00 80.37 673 CYS A N 1
ATOM 2175 C CA . CYS A 1 309 ? 21.388 45.806 18.137 1.00 79.34 673 CYS A CA 1
ATOM 2176 C C . CYS A 1 309 ? 20.316 46.126 17.106 1.00 78.76 673 CYS A C 1
ATOM 2177 O O . CYS A 1 309 ? 19.120 46.077 17.398 1.00 76.35 673 CYS A O 1
ATOM 2188 N N . THR A 1 311 ? 19.051 44.490 14.932 1.00 73.52 675 THR A N 1
ATOM 2189 C CA . THR A 1 311 ? 18.058 43.433 14.790 1.00 73.40 675 THR A CA 1
ATOM 2190 C C . THR A 1 311 ? 16.992 43.536 15.885 1.00 73.13 675 THR A C 1
ATOM 2191 O O . THR A 1 311 ? 15.810 43.739 15.594 1.00 71.89 675 THR A O 1
ATOM 2195 N N . GLU A 1 312 ? 17.416 43.403 17.140 1.00 75.45 676 GLU A N 1
ATOM 2196 C CA . GLU A 1 312 ? 16.513 43.482 18.291 1.00 72.97 676 GLU A CA 1
ATOM 2197 C C . GLU A 1 312 ? 15.640 44.726 18.199 1.00 73.08 676 GLU A C 1
ATOM 2198 O O . GLU A 1 312 ? 14.450 44.679 18.488 1.00 72.24 676 GLU A O 1
ATOM 2204 N N . PHE A 1 313 ? 16.234 45.840 17.793 1.00 71.34 677 PHE A N 1
ATOM 2205 C CA . PHE A 1 313 ? 15.479 47.073 17.659 1.00 74.23 677 PHE A CA 1
ATOM 2206 C C . PHE A 1 313 ? 14.359 46.900 16.639 1.00 79.07 677 PHE A C 1
ATOM 2207 O O . PHE A 1 313 ? 13.182 47.069 16.960 1.00 82.79 677 PHE A O 1
ATOM 2215 N N . ILE A 1 314 ? 14.731 46.564 15.408 1.00 81.22 678 ILE A N 1
ATOM 2216 C CA . ILE A 1 314 ? 13.755 46.385 14.340 1.00 80.24 678 ILE A CA 1
ATOM 2217 C C . ILE A 1 314 ? 12.626 45.426 14.708 1.00 81.89 678 ILE A C 1
ATOM 2218 O O . ILE A 1 314 ? 11.455 45.737 14.488 1.00 84.30 678 ILE A O 1
ATOM 2223 N N . GLU A 1 315 ? 12.963 44.268 15.269 1.00 83.38 679 GLU A N 1
ATOM 2224 C CA . GLU A 1 315 ? 11.929 43.305 15.655 1.00 83.82 679 GLU A CA 1
ATOM 2225 C C . GLU A 1 315 ? 10.977 43.938 16.668 1.00 84.37 679 GLU A C 1
ATOM 2226 O O . GLU A 1 315 ? 9.756 43.913 16.494 1.00 85.41 679 GLU A O 1
ATOM 2232 N N . ARG A 1 316 ? 11.552 44.511 17.722 1.00 81.35 680 ARG A N 1
ATOM 2233 C CA . ARG A 1 316 ? 10.779 45.153 18.775 1.00 80.40 680 ARG A CA 1
ATOM 2234 C C . ARG A 1 316 ? 9.821 46.167 18.163 1.00 79.79 680 ARG A C 1
ATOM 2235 O O . ARG A 1 316 ? 8.650 46.223 18.531 1.00 82.32 680 ARG A O 1
ATOM 2243 N N . PHE A 1 317 ? 10.324 46.966 17.226 1.00 77.16 681 PHE A N 1
ATOM 2244 C CA . PHE A 1 317 ? 9.512 47.980 16.563 1.00 76.52 681 PHE A CA 1
ATOM 2245 C C . PHE A 1 317 ? 8.429 47.336 15.715 1.00 79.89 681 PHE A C 1
ATOM 2246 O O . PHE A 1 317 ? 7.336 47.880 15.567 1.00 80.81 681 PHE A O 1
ATOM 2254 N N . THR A 1 318 ? 8.743 46.179 15.147 1.00 80.26 682 THR A N 1
ATOM 2255 C CA . THR A 1 318 ? 7.793 45.466 14.310 1.00 83.37 682 THR A CA 1
ATOM 2256 C C . THR A 1 318 ? 6.616 45.005 15.145 1.00 82.56 682 THR A C 1
ATOM 2257 O O . THR A 1 318 ? 5.469 45.358 14.872 1.00 81.80 682 THR A O 1
ATOM 2261 N N . VAL A 1 319 ? 6.918 44.212 16.167 1.00 81.60 683 VAL A N 1
ATOM 2262 C CA . VAL A 1 319 ? 5.897 43.679 17.055 1.00 81.28 683 VAL A CA 1
ATOM 2263 C C . VAL A 1 319 ? 5.064 44.786 17.694 1.00 80.47 683 VAL A C 1
ATOM 2264 O O . VAL A 1 319 ? 3.841 44.694 17.754 1.00 82.44 683 VAL A O 1
ATOM 2268 N N . PHE A 1 320 ? 5.722 45.837 18.166 1.00 77.86 684 PHE A N 1
ATOM 2269 C CA . PHE A 1 320 ? 5.004 46.938 18.795 1.00 80.68 684 PHE A CA 1
ATOM 2270 C C . PHE A 1 320 ? 4.075 47.640 17.811 1.00 82.28 684 PHE A C 1
ATOM 2271 O O . PHE A 1 320 ? 2.918 47.911 18.126 1.00 79.73 684 PHE A O 1
ATOM 2279 N N . SER A 1 321 ? 4.589 47.942 16.624 1.00 86.42 685 SER A N 1
ATOM 2280 C CA . SER A 1 321 ? 3.798 48.617 15.600 1.00 90.22 685 SER A CA 1
ATOM 2281 C C . SER A 1 321 ? 2.607 47.759 15.182 1.00 89.65 685 SER A C 1
ATOM 2282 O O . SER A 1 321 ? 1.658 48.250 14.569 1.00 90.72 685 SER A O 1
ATOM 2285 N N . ASN A 1 322 ? 2.671 46.477 15.527 1.00 89.65 686 ASN A N 1
ATOM 2286 C CA . ASN A 1 322 ? 1.621 45.516 15.204 1.00 89.76 686 ASN A CA 1
ATOM 2287 C C . ASN A 1 322 ? 0.421 45.607 16.145 1.00 91.11 686 ASN A C 1
ATOM 2288 O O . ASN A 1 322 ? -0.641 45.059 15.856 1.00 90.02 686 ASN A O 1
ATOM 2293 N N . PHE A 1 323 ? 0.591 46.292 17.272 1.00 91.20 687 PHE A N 1
ATOM 2294 C CA . PHE A 1 323 ? -0.491 46.418 18.240 1.00 90.67 687 PHE A CA 1
ATOM 2295 C C . PHE A 1 323 ? -1.014 47.839 18.423 1.00 91.25 687 PHE A C 1
ATOM 2296 O O . PHE A 1 323 ? -2.026 48.047 19.088 1.00 91.62 687 PHE A O 1
ATOM 2304 N N . ILE A 1 324 ? -0.336 48.818 17.837 1.00 91.98 688 ILE A N 1
ATOM 2305 C CA . ILE A 1 324 ? -0.772 50.199 17.981 1.00 97.32 688 ILE A CA 1
ATOM 2306 C C . ILE A 1 324 ? -1.466 50.715 16.722 1.00 102.17 688 ILE A C 1
ATOM 2307 O O . ILE A 1 324 ? -1.372 50.110 15.651 1.00 101.39 688 ILE A O 1
ATOM 2312 N N . ASN A 1 325 ? -2.169 51.835 16.869 1.00 107.73 689 ASN A N 1
ATOM 2313 C CA . ASN A 1 325 ? -2.882 52.463 15.762 1.00 112.89 689 ASN A CA 1
ATOM 2314 C C . ASN A 1 325 ? -1.938 53.375 14.976 1.00 114.51 689 ASN A C 1
ATOM 2315 O O . ASN A 1 325 ? -2.126 54.594 14.935 1.00 114.36 689 ASN A O 1
ATOM 2320 N N . GLY A 1 326 ? -0.922 52.778 14.358 1.00 115.97 690 GLY A N 1
ATOM 2321 C CA . GLY A 1 326 ? 0.038 53.550 13.587 1.00 115.55 690 GLY A CA 1
ATOM 2322 C C . GLY A 1 326 ? -0.417 53.819 12.165 1.00 116.05 690 GLY A C 1
ATOM 2323 O O . GLY A 1 326 ? 0.378 53.768 11.225 1.00 114.99 690 GLY A O 1
ATOM 2324 N N . ILE A 1 330 ? 5.884 55.764 7.599 1.00 110.02 694 ILE A N 1
ATOM 2325 C CA . ILE A 1 330 ? 7.056 56.205 8.348 1.00 110.06 694 ILE A CA 1
ATOM 2326 C C . ILE A 1 330 ? 7.480 57.596 7.862 1.00 110.56 694 ILE A C 1
ATOM 2327 O O . ILE A 1 330 ? 7.756 57.784 6.675 1.00 110.69 694 ILE A O 1
ATOM 2332 N N . ASN A 1 331 ? 7.518 58.568 8.774 1.00 110.55 695 ASN A N 1
ATOM 2333 C CA . ASN A 1 331 ? 7.923 59.932 8.424 1.00 109.35 695 ASN A CA 1
ATOM 2334 C C . ASN A 1 331 ? 9.072 60.423 9.314 1.00 108.69 695 ASN A C 1
ATOM 2335 O O . ASN A 1 331 ? 9.296 61.628 9.456 1.00 107.74 695 ASN A O 1
ATOM 2340 N N . ASN A 1 332 ? 9.798 59.474 9.901 1.00 105.82 696 ASN A N 1
ATOM 2341 C CA . ASN A 1 332 ? 10.934 59.770 10.773 1.00 102.01 696 ASN A CA 1
ATOM 2342 C C . ASN A 1 332 ? 12.234 59.468 10.027 1.00 101.65 696 ASN A C 1
ATOM 2343 O O . ASN A 1 332 ? 12.513 58.314 9.695 1.00 99.78 696 ASN A O 1
ATOM 2348 N N . GLU A 1 333 ? 13.026 60.505 9.771 1.00 99.22 697 GLU A N 1
ATOM 2349 C CA . GLU A 1 333 ? 14.289 60.352 9.055 1.00 99.83 697 GLU A CA 1
ATOM 2350 C C . GLU A 1 333 ? 15.202 59.253 9.596 1.00 99.63 697 GLU A C 1
ATOM 2351 O O . GLU A 1 333 ? 15.489 58.281 8.896 1.00 100.55 697 GLU A O 1
ATOM 2357 N N . GLN A 1 334 ? 15.659 59.408 10.835 1.00 97.07 698 GLN A N 1
ATOM 2358 C CA . GLN A 1 334 ? 16.547 58.425 11.445 1.00 92.84 698 GLN A CA 1
ATOM 2359 C C . GLN A 1 334 ? 15.966 57.014 11.400 1.00 89.66 698 GLN A C 1
ATOM 2360 O O . GLN A 1 334 ? 16.666 56.057 11.066 1.00 89.08 698 GLN A O 1
ATOM 2366 N N . LEU A 1 335 ? 14.686 56.887 11.734 1.00 85.43 699 LEU A N 1
ATOM 2367 C CA . LEU A 1 335 ? 14.030 55.586 11.722 1.00 82.89 699 LEU A CA 1
ATOM 2368 C C . LEU A 1 335 ? 14.162 54.949 10.338 1.00 83.99 699 LEU A C 1
ATOM 2369 O O . LEU A 1 335 ? 14.502 53.774 10.215 1.00 78.57 699 LEU A O 1
ATOM 2374 N N . ILE A 1 336 ? 13.896 55.737 9.301 1.00 86.05 700 ILE A N 1
ATOM 2375 C CA . ILE A 1 336 ? 14.001 55.266 7.921 1.00 86.44 700 ILE A CA 1
ATOM 2376 C C . ILE A 1 336 ? 15.430 54.816 7.649 1.00 85.37 700 ILE A C 1
ATOM 2377 O O . ILE A 1 336 ? 15.677 53.669 7.277 1.00 85.93 700 ILE A O 1
ATOM 2382 N N . ALA A 1 337 ? 16.363 55.744 7.829 1.00 81.93 701 ALA A N 1
ATOM 2383 C CA . ALA A 1 337 ? 17.773 55.480 7.605 1.00 79.68 701 ALA A CA 1
ATOM 2384 C C . ALA A 1 337 ? 18.176 54.157 8.235 1.00 79.55 701 ALA A C 1
ATOM 2385 O O . ALA A 1 337 ? 18.800 53.309 7.591 1.00 80.64 701 ALA A O 1
ATOM 2387 N N . LYS A 1 338 ? 17.811 53.980 9.497 1.00 76.68 702 LYS A N 1
ATOM 2388 C CA . LYS A 1 338 ? 18.152 52.757 10.191 1.00 77.90 702 LYS A CA 1
ATOM 2389 C C . LYS A 1 338 ? 17.389 51.571 9.628 1.00 75.79 702 LYS A C 1
ATOM 2390 O O . LYS A 1 338 ? 17.805 50.429 9.794 1.00 74.74 702 LYS A O 1
ATOM 2396 N N . PHE A 1 339 ? 16.277 51.841 8.951 1.00 80.99 703 PHE A N 1
ATOM 2397 C CA . PHE A 1 339 ? 15.505 50.768 8.334 1.00 82.74 703 PHE A CA 1
ATOM 2398 C C . PHE A 1 339 ? 16.301 50.326 7.115 1.00 82.89 703 PHE A C 1
ATOM 2399 O O . PHE A 1 339 ? 16.489 49.131 6.864 1.00 77.21 703 PHE A O 1
ATOM 2407 N N . LEU A 1 340 ? 16.786 51.310 6.368 1.00 79.70 704 LEU A N 1
ATOM 2408 C CA . LEU A 1 340 ? 17.576 51.033 5.187 1.00 81.59 704 LEU A CA 1
ATOM 2409 C C . LEU A 1 340 ? 18.768 50.169 5.579 1.00 81.17 704 LEU A C 1
ATOM 2410 O O . LEU A 1 340 ? 19.119 49.229 4.868 1.00 83.99 704 LEU A O 1
ATOM 2415 N N . GLU A 1 341 ? 19.371 50.476 6.726 1.00 82.49 705 GLU A N 1
ATOM 2416 C CA . GLU A 1 341 ? 20.523 49.718 7.216 1.00 80.29 705 GLU A CA 1
ATOM 2417 C C . GLU A 1 341 ? 20.211 48.238 7.444 1.00 75.89 705 GLU A C 1
ATOM 2418 O O . GLU A 1 341 ? 21.021 47.371 7.119 1.00 72.82 705 GLU A O 1
ATOM 2424 N N . PHE A 1 342 ? 19.043 47.953 8.009 1.00 74.06 706 PHE A N 1
ATOM 2425 C CA . PHE A 1 342 ? 18.648 46.577 8.282 1.00 76.23 706 PHE A CA 1
ATOM 2426 C C . PHE A 1 342 ? 18.374 45.830 6.983 1.00 78.17 706 PHE A C 1
ATOM 2427 O O . PHE A 1 342 ? 18.542 44.614 6.911 1.00 77.41 706 PHE A O 1
ATOM 2435 N N . ILE A 1 343 ? 17.946 46.559 5.957 1.00 81.38 707 ILE A N 1
ATOM 2436 C CA . ILE A 1 343 ? 17.666 45.943 4.666 1.00 83.02 707 ILE A CA 1
ATOM 2437 C C . ILE A 1 343 ? 18.958 45.305 4.153 1.00 81.83 707 ILE A C 1
ATOM 2438 O O . ILE A 1 343 ? 18.984 44.138 3.743 1.00 75.63 707 ILE A O 1
ATOM 2443 N N . ASN A 1 344 ? 20.036 46.082 4.200 1.00 80.57 708 ASN A N 1
ATOM 2444 C CA . ASN A 1 344 ? 21.331 45.618 3.730 1.00 81.31 708 ASN A CA 1
ATOM 2445 C C . ASN A 1 344 ? 21.849 44.412 4.506 1.00 82.18 708 ASN A C 1
ATOM 2446 O O . ASN A 1 344 ? 22.435 43.498 3.926 1.00 85.25 708 ASN A O 1
ATOM 2451 N N . LEU A 1 345 ? 21.640 44.400 5.815 1.00 81.46 709 LEU A N 1
ATOM 2452 C CA . LEU A 1 345 ? 22.085 43.265 6.609 1.00 81.03 709 LEU A CA 1
ATOM 2453 C C . LEU A 1 345 ? 21.202 42.094 6.206 1.00 79.77 709 LEU A C 1
ATOM 2454 O O . LEU A 1 345 ? 21.607 40.932 6.275 1.00 75.94 709 LEU A O 1
ATOM 2459 N N . THR A 1 346 ? 19.987 42.421 5.773 1.00 79.08 710 THR A N 1
ATOM 2460 C CA . THR A 1 346 ? 19.020 41.414 5.364 1.00 78.95 710 THR A CA 1
ATOM 2461 C C . THR A 1 346 ? 19.399 40.786 4.033 1.00 76.23 710 THR A C 1
ATOM 2462 O O . THR A 1 346 ? 19.548 39.568 3.941 1.00 75.25 710 THR A O 1
ATOM 2466 N N . THR A 1 347 ? 19.562 41.608 3.001 1.00 70.22 711 THR A N 1
ATOM 2467 C CA . THR A 1 347 ? 19.929 41.071 1.697 1.00 69.93 711 THR A CA 1
ATOM 2468 C C . THR A 1 347 ? 21.217 40.255 1.769 1.00 70.14 711 THR A C 1
ATOM 2469 O O . THR A 1 347 ? 21.339 39.226 1.107 1.00 71.29 711 THR A O 1
ATOM 2473 N N . SER A 1 348 ? 22.168 40.702 2.581 1.00 65.43 712 SER A N 1
ATOM 2474 C CA . SER A 1 348 ? 23.432 39.995 2.706 1.00 69.33 712 SER A CA 1
ATOM 2475 C C . SER A 1 348 ? 23.200 38.566 3.177 1.00 73.33 712 SER A C 1
ATOM 2476 O O . SER A 1 348 ? 24.108 37.737 3.135 1.00 75.02 712 SER A O 1
ATOM 2479 N N . THR A 1 349 ? 21.985 38.281 3.632 1.00 75.32 713 THR A N 1
ATOM 2480 C CA . THR A 1 349 ? 21.650 36.942 4.097 1.00 80.70 713 THR A CA 1
ATOM 2481 C C . THR A 1 349 ? 20.962 36.173 2.967 1.00 84.48 713 THR A C 1
ATOM 2482 O O . THR A 1 349 ? 20.792 34.950 3.042 1.00 80.59 713 THR A O 1
ATOM 2486 N N . GLY A 1 350 ? 20.572 36.904 1.922 1.00 81.49 714 GLY A N 1
ATOM 2487 C CA . GLY A 1 350 ? 19.914 36.292 0.782 1.00 86.96 714 GLY A CA 1
ATOM 2488 C C . GLY A 1 350 ? 18.396 36.358 0.825 1.00 89.93 714 GLY A C 1
ATOM 2489 O O . GLY A 1 350 ? 17.734 36.067 -0.168 1.00 93.06 714 GLY A O 1
ATOM 2490 N N . ASN A 1 351 ? 17.844 36.742 1.973 1.00 90.33 715 ASN A N 1
ATOM 2491 C CA . ASN A 1 351 ? 16.395 36.837 2.152 1.00 89.39 715 ASN A CA 1
ATOM 2492 C C . ASN A 1 351 ? 15.839 38.101 1.484 1.00 90.99 715 ASN A C 1
ATOM 2493 O O . ASN A 1 351 ? 15.608 39.114 2.146 1.00 89.21 715 ASN A O 1
ATOM 2498 N N . PHE A 1 352 ? 15.620 38.043 0.173 1.00 92.42 716 PHE A N 1
ATOM 2499 C CA . PHE A 1 352 ? 15.100 39.202 -0.545 1.00 94.39 716 PHE A CA 1
ATOM 2500 C C . PHE A 1 352 ? 13.621 39.409 -0.276 1.00 94.47 716 PHE A C 1
ATOM 2501 O O . PHE A 1 352 ? 13.086 40.493 -0.507 1.00 95.00 716 PHE A O 1
ATOM 2509 N N . GLU A 1 353 ? 12.962 38.364 0.209 1.00 95.47 717 GLU A N 1
ATOM 2510 C CA . GLU A 1 353 ? 11.534 38.431 0.490 1.00 95.61 717 GLU A CA 1
ATOM 2511 C C . GLU A 1 353 ? 11.239 39.290 1.714 1.00 91.87 717 GLU A C 1
ATOM 2512 O O . GLU A 1 353 ? 10.234 40.001 1.752 1.00 91.82 717 GLU A O 1
ATOM 2518 N N . LEU A 1 354 ? 12.115 39.223 2.713 1.00 89.49 718 LEU A N 1
ATOM 2519 C CA . LEU A 1 354 ? 11.941 40.013 3.927 1.00 86.68 718 LEU A CA 1
ATOM 2520 C C . LEU A 1 354 ? 12.366 41.442 3.633 1.00 82.39 718 LEU A C 1
ATOM 2521 O O . LEU A 1 354 ? 11.740 42.394 4.093 1.00 76.34 718 LEU A O 1
ATOM 2526 N N . ALA A 1 355 ? 13.434 41.573 2.852 1.00 81.11 719 ALA A N 1
ATOM 2527 C CA . ALA A 1 355 ? 13.970 42.873 2.473 1.00 83.08 719 ALA A CA 1
ATOM 2528 C C . ALA A 1 355 ? 12.891 43.690 1.784 1.00 83.90 719 ALA A C 1
ATOM 2529 O O . ALA A 1 355 ? 12.670 44.851 2.117 1.00 82.47 719 ALA A O 1
ATOM 2531 N N . THR A 1 356 ? 12.225 43.068 0.817 1.00 86.71 720 THR A N 1
ATOM 2532 C CA . THR A 1 356 ? 11.152 43.720 0.079 1.00 87.73 720 THR A CA 1
ATOM 2533 C C . THR A 1 356 ? 10.048 44.058 1.072 1.00 88.01 720 THR A C 1
ATOM 2534 O O . THR A 1 356 ? 9.487 45.155 1.056 1.00 82.95 720 THR A O 1
ATOM 2538 N N . GLU A 1 357 ? 9.752 43.097 1.942 1.00 89.73 721 GLU A N 1
ATOM 2539 C CA . GLU A 1 357 ? 8.720 43.262 2.953 1.00 93.28 721 GLU A CA 1
ATOM 2540 C C . GLU A 1 357 ? 8.883 44.620 3.631 1.00 90.89 721 GLU A C 1
ATOM 2541 O O . GLU A 1 357 ? 7.957 45.432 3.635 1.00 89.75 721 GLU A O 1
ATOM 2547 N N . PHE A 1 358 ? 10.070 44.863 4.185 1.00 88.87 722 PHE A N 1
ATOM 2548 C CA . PHE A 1 358 ? 10.365 46.127 4.859 1.00 85.48 722 PHE A CA 1
ATOM 2549 C C . PHE A 1 358 ? 10.520 47.269 3.869 1.00 86.07 722 PHE A C 1
ATOM 2550 O O . PHE A 1 358 ? 10.226 48.423 4.185 1.00 84.36 722 PHE A O 1
ATOM 2558 N N . LEU A 1 359 ? 11.002 46.953 2.673 1.00 87.25 723 LEU A N 1
ATOM 2559 C CA . LEU A 1 359 ? 11.177 47.975 1.657 1.00 88.53 723 LEU A CA 1
ATOM 2560 C C . LEU A 1 359 ? 9.853 48.706 1.442 1.00 90.12 723 LEU A C 1
ATOM 2561 O O . LEU A 1 359 ? 9.792 49.937 1.510 1.00 88.09 723 LEU A O 1
ATOM 2566 N N . ASN A 1 360 ? 8.791 47.941 1.209 1.00 91.86 724 ASN A N 1
ATOM 2567 C CA . ASN A 1 360 ? 7.467 48.512 0.982 1.00 95.52 724 ASN A CA 1
ATOM 2568 C C . ASN A 1 360 ? 7.029 49.429 2.112 1.00 97.12 724 ASN A C 1
ATOM 2569 O O . ASN A 1 360 ? 6.490 50.510 1.870 1.00 97.69 724 ASN A O 1
ATOM 2574 N N . SER A 1 361 ? 7.262 48.997 3.346 1.00 98.46 725 SER A N 1
ATOM 2575 C CA . SER A 1 361 ? 6.871 49.784 4.510 1.00 98.02 725 SER A CA 1
ATOM 2576 C C . SER A 1 361 ? 7.524 51.162 4.540 1.00 96.29 725 SER A C 1
ATOM 2577 O O . SER A 1 361 ? 7.109 52.031 5.305 1.00 94.70 725 SER A O 1
ATOM 2580 N N . LEU A 1 362 ? 8.547 51.363 3.716 1.00 98.39 726 LEU A N 1
ATOM 2581 C CA . LEU A 1 362 ? 9.230 52.653 3.670 1.00 99.60 726 LEU A CA 1
ATOM 2582 C C . LEU A 1 362 ? 8.580 53.548 2.626 1.00 100.27 726 LEU A C 1
ATOM 2583 O O . LEU A 1 362 ? 7.918 53.063 1.709 1.00 103.14 726 LEU A O 1
ATOM 2588 N N . PRO A 1 363 ? 8.755 54.871 2.752 1.00 100.51 727 PRO A N 1
ATOM 2589 C CA . PRO A 1 363 ? 8.155 55.787 1.781 1.00 102.48 727 PRO A CA 1
ATOM 2590 C C . PRO A 1 363 ? 8.729 55.612 0.380 1.00 105.07 727 PRO A C 1
ATOM 2591 O O . PRO A 1 363 ? 9.939 55.709 0.177 1.00 107.23 727 PRO A O 1
ATOM 2595 N N . SER A 1 364 ? 7.850 55.349 -0.581 1.00 107.78 728 SER A N 1
ATOM 2596 C CA . SER A 1 364 ? 8.259 55.166 -1.969 1.00 110.48 728 SER A CA 1
ATOM 2597 C C . SER A 1 364 ? 8.684 56.504 -2.561 1.00 111.60 728 SER A C 1
ATOM 2598 O O . SER A 1 364 ? 8.902 56.626 -3.766 1.00 111.06 728 SER A O 1
ATOM 2601 N N . ASP A 1 365 ? 8.797 57.507 -1.699 1.00 114.19 729 ASP A N 1
ATOM 2602 C CA . ASP A 1 365 ? 9.197 58.843 -2.114 1.00 115.79 729 ASP A CA 1
ATOM 2603 C C . ASP A 1 365 ? 10.699 58.996 -1.903 1.00 116.15 729 ASP A C 1
ATOM 2604 O O . ASP A 1 365 ? 11.315 59.934 -2.411 1.00 116.73 729 ASP A O 1
ATOM 2609 N N . ASN A 1 366 ? 11.279 58.065 -1.147 1.00 115.22 730 ASN A N 1
ATOM 2610 C CA . ASN A 1 366 ? 12.710 58.082 -0.856 1.00 114.38 730 ASN A CA 1
ATOM 2611 C C . ASN A 1 366 ? 13.483 57.341 -1.945 1.00 115.09 730 ASN A C 1
ATOM 2612 O O . ASN A 1 366 ? 13.347 56.127 -2.105 1.00 113.79 730 ASN A O 1
ATOM 2617 N N . GLU A 1 367 ? 14.300 58.081 -2.686 1.00 115.65 731 GLU A N 1
ATOM 2618 C CA . GLU A 1 367 ? 15.081 57.503 -3.772 1.00 116.76 731 GLU A CA 1
ATOM 2619 C C . GLU A 1 367 ? 15.971 56.331 -3.354 1.00 117.46 731 GLU A C 1
ATOM 2620 O O . GLU A 1 367 ? 16.065 55.343 -4.083 1.00 117.67 731 GLU A O 1
ATOM 2626 N N . GLU A 1 368 ? 16.629 56.433 -2.199 1.00 117.05 732 GLU A N 1
ATOM 2627 C CA . GLU A 1 368 ? 17.471 55.334 -1.726 1.00 113.40 732 GLU A CA 1
ATOM 2628 C C . GLU A 1 368 ? 16.572 54.118 -1.574 1.00 111.74 732 GLU A C 1
ATOM 2629 O O . GLU A 1 368 ? 16.974 52.989 -1.855 1.00 110.35 732 GLU A O 1
ATOM 2635 N N . VAL A 1 369 ? 15.350 54.371 -1.118 1.00 109.03 733 VAL A N 1
ATOM 2636 C CA . VAL A 1 369 ? 14.349 53.330 -0.930 1.00 108.62 733 VAL A CA 1
ATOM 2637 C C . VAL A 1 369 ? 13.909 52.861 -2.313 1.00 107.51 733 VAL A C 1
ATOM 2638 O O . VAL A 1 369 ? 13.599 51.687 -2.529 1.00 105.40 733 VAL A O 1
ATOM 2642 N N . LYS A 1 370 ? 13.893 53.808 -3.245 1.00 107.13 734 LYS A N 1
ATOM 2643 C CA . LYS A 1 370 ? 13.513 53.569 -4.632 1.00 105.90 734 LYS A CA 1
ATOM 2644 C C . LYS A 1 370 ? 14.531 52.664 -5.328 1.00 104.35 734 LYS A C 1
ATOM 2645 O O . LYS A 1 370 ? 14.177 51.646 -5.933 1.00 98.52 734 LYS A O 1
ATOM 2651 N N . THR A 1 371 ? 15.800 53.050 -5.227 1.00 103.06 735 THR A N 1
ATOM 2652 C CA . THR A 1 371 ? 16.904 52.316 -5.835 1.00 102.48 735 THR A CA 1
ATOM 2653 C C . THR A 1 371 ? 17.035 50.899 -5.284 1.00 102.55 735 THR A C 1
ATOM 2654 O O . THR A 1 371 ? 17.263 49.950 -6.039 1.00 100.93 735 THR A O 1
ATOM 2658 N N . GLU A 1 372 ? 16.896 50.765 -3.967 1.00 101.81 736 GLU A N 1
ATOM 2659 C CA . GLU A 1 372 ? 17.009 49.468 -3.312 1.00 99.20 736 GLU A CA 1
ATOM 2660 C C . GLU A 1 372 ? 15.842 48.568 -3.679 1.00 97.78 736 GLU A C 1
ATOM 2661 O O . GLU A 1 372 ? 15.973 47.342 -3.695 1.00 96.76 736 GLU A O 1
ATOM 2667 N N . LYS A 1 373 ? 14.698 49.180 -3.969 1.00 96.41 737 LYS A N 1
ATOM 2668 C CA . LYS A 1 373 ? 13.512 48.430 -4.362 1.00 94.55 737 LYS A CA 1
ATOM 2669 C C . LYS A 1 373 ? 13.814 47.757 -5.698 1.00 93.88 737 LYS A C 1
ATOM 2670 O O . LYS A 1 373 ? 13.624 46.550 -5.863 1.00 90.32 737 LYS A O 1
ATOM 2676 N N . ALA A 1 374 ? 14.293 48.557 -6.646 1.00 93.24 738 ALA A N 1
ATOM 2677 C CA . ALA A 1 374 ? 14.638 48.063 -7.973 1.00 93.34 738 ALA A CA 1
ATOM 2678 C C . ALA A 1 374 ? 15.645 46.931 -7.859 1.00 95.25 738 ALA A C 1
ATOM 2679 O O . ALA A 1 374 ? 15.431 45.835 -8.384 1.00 96.47 738 ALA A O 1
ATOM 2681 N N . ARG A 1 375 ? 16.740 47.204 -7.160 1.00 94.01 739 ARG A N 1
ATOM 2682 C CA . ARG A 1 375 ? 17.796 46.224 -6.982 1.00 93.80 739 ARG A CA 1
ATOM 2683 C C . ARG A 1 375 ? 17.328 44.878 -6.439 1.00 95.02 739 ARG A C 1
ATOM 2684 O O . ARG A 1 375 ? 17.550 43.839 -7.062 1.00 94.53 739 ARG A O 1
ATOM 2692 N N . VAL A 1 376 ? 16.699 44.896 -5.269 1.00 96.79 740 VAL A N 1
ATOM 2693 C CA . VAL A 1 376 ? 16.223 43.665 -4.649 1.00 97.49 740 VAL A CA 1
ATOM 2694 C C . VAL A 1 376 ? 15.249 42.933 -5.566 1.00 97.62 740 VAL A C 1
ATOM 2695 O O . VAL A 1 376 ? 15.214 41.700 -5.602 1.00 96.18 740 VAL A O 1
ATOM 2699 N N . LEU A 1 377 ? 14.461 43.702 -6.308 1.00 99.23 741 LEU A N 1
ATOM 2700 C CA . LEU A 1 377 ? 13.489 43.135 -7.236 1.00 100.57 741 LEU A CA 1
ATOM 2701 C C . LEU A 1 377 ? 14.214 42.283 -8.273 1.00 97.81 741 LEU A C 1
ATOM 2702 O O . LEU A 1 377 ? 14.040 41.063 -8.325 1.00 93.29 741 LEU A O 1
ATOM 2707 N N . ILE A 1 378 ? 15.033 42.943 -9.087 1.00 93.99 742 ILE A N 1
ATOM 2708 C CA . ILE A 1 378 ? 15.797 42.277 -10.131 1.00 90.53 742 ILE A CA 1
ATOM 2709 C C . ILE A 1 378 ? 16.647 41.151 -9.561 1.00 90.68 742 ILE A C 1
ATOM 2710 O O . ILE A 1 378 ? 16.835 40.116 -10.203 1.00 94.96 742 ILE A O 1
ATOM 2715 N N . ALA A 1 379 ? 17.156 41.354 -8.352 1.00 87.31 743 ALA A N 1
ATOM 2716 C CA . ALA A 1 379 ? 17.990 40.354 -7.702 1.00 87.60 743 ALA A CA 1
ATOM 2717 C C . ALA A 1 379 ? 17.199 39.095 -7.367 1.00 87.84 743 ALA A C 1
ATOM 2718 O O . ALA A 1 379 ? 17.727 37.984 -7.409 1.00 85.02 743 ALA A O 1
ATOM 2720 N N . SER A 1 380 ? 15.927 39.273 -7.035 1.00 92.07 744 SER A N 1
ATOM 2721 C CA . SER A 1 380 ? 15.077 38.146 -6.684 1.00 97.21 744 SER A CA 1
ATOM 2722 C C . SER A 1 380 ? 14.346 37.568 -7.892 1.00 99.25 744 SER A C 1
ATOM 2723 O O . SER A 1 380 ? 14.260 36.348 -8.043 1.00 99.83 744 SER A O 1
ATOM 2726 N N . GLY A 1 381 ? 13.824 38.446 -8.745 1.00 99.89 745 GLY A N 1
ATOM 2727 C CA . GLY A 1 381 ? 13.094 38.001 -9.921 1.00 103.55 745 GLY A CA 1
ATOM 2728 C C . GLY A 1 381 ? 13.939 37.337 -10.993 1.00 106.98 745 GLY A C 1
ATOM 2729 O O . GLY A 1 381 ? 13.753 37.664 -12.186 1.00 108.12 745 GLY A O 1
ATOM 2730 N N . VAL B 2 2 ? 25.886 25.707 -7.468 1.00 95.19 2 VAL B N 1
ATOM 2731 C CA . VAL B 2 2 ? 25.664 26.149 -8.876 1.00 94.97 2 VAL B CA 1
ATOM 2732 C C . VAL B 2 2 ? 26.994 26.276 -9.612 1.00 94.07 2 VAL B C 1
ATOM 2733 O O . VAL B 2 2 ? 27.836 27.094 -9.244 1.00 96.04 2 VAL B O 1
ATOM 2737 N N . VAL B 2 3 ? 27.178 25.460 -10.647 1.00 92.21 3 VAL B N 1
ATOM 2738 C CA . VAL B 2 3 ? 28.401 25.478 -11.444 1.00 86.38 3 VAL B CA 1
ATOM 2739 C C . VAL B 2 3 ? 28.060 25.701 -12.912 1.00 84.79 3 VAL B C 1
ATOM 2740 O O . VAL B 2 3 ? 26.938 25.448 -13.342 1.00 87.11 3 VAL B O 1
ATOM 2744 N N . ILE B 2 4 ? 29.031 26.197 -13.669 1.00 85.77 4 ILE B N 1
ATOM 2745 C CA . ILE B 2 4 ? 28.870 26.441 -15.100 1.00 83.85 4 ILE B CA 1
ATOM 2746 C C . ILE B 2 4 ? 30.151 25.954 -15.763 1.00 85.93 4 ILE B C 1
ATOM 2747 O O . ILE B 2 4 ? 30.928 26.745 -16.299 1.00 88.80 4 ILE B O 1
ATOM 2752 N N . ALA B 2 5 ? 30.373 24.644 -15.705 1.00 85.43 5 ALA B N 1
ATOM 2753 C CA . ALA B 2 5 ? 31.562 24.035 -16.292 1.00 85.10 5 ALA B CA 1
ATOM 2754 C C . ALA B 2 5 ? 31.724 24.364 -17.779 1.00 84.13 5 ALA B C 1
ATOM 2755 O O . ALA B 2 5 ? 30.750 24.654 -18.480 1.00 82.49 5 ALA B O 1
ATOM 2757 N N . ASN B 2 6 ? 32.967 24.324 -18.246 1.00 81.25 6 ASN B N 1
ATOM 2758 C CA . ASN B 2 6 ? 33.280 24.610 -19.640 1.00 82.76 6 ASN B CA 1
ATOM 2759 C C . ASN B 2 6 ? 32.606 25.881 -20.152 1.00 81.60 6 ASN B C 1
ATOM 2760 O O . ASN B 2 6 ? 31.837 25.839 -21.107 1.00 86.52 6 ASN B O 1
ATOM 2765 N N . ALA B 2 7 ? 32.896 27.009 -19.513 1.00 81.22 7 ALA B N 1
ATOM 2766 C CA . ALA B 2 7 ? 32.333 28.290 -19.929 1.00 77.97 7 ALA B CA 1
ATOM 2767 C C . ALA B 2 7 ? 33.207 28.835 -21.059 1.00 77.46 7 ALA B C 1
ATOM 2768 O O . ALA B 2 7 ? 32.751 29.599 -21.910 1.00 76.73 7 ALA B O 1
ATOM 2770 N N . HIS B 2 8 ? 34.474 28.426 -21.042 1.00 76.83 8 HIS B N 1
ATOM 2771 C CA . HIS B 2 8 ? 35.473 28.808 -22.042 1.00 76.38 8 HIS B CA 1
ATOM 2772 C C . HIS B 2 8 ? 36.334 27.564 -22.246 1.00 79.08 8 HIS B C 1
ATOM 2773 O O . HIS B 2 8 ? 36.304 26.643 -21.427 1.00 76.35 8 HIS B O 1
ATOM 2780 N N . ASN B 2 9 ? 37.113 27.539 -23.322 1.00 82.30 9 ASN B N 1
ATOM 2781 C CA . ASN B 2 9 ? 37.983 26.399 -23.582 1.00 84.17 9 ASN B CA 1
ATOM 2782 C C . ASN B 2 9 ? 39.417 26.692 -23.140 1.00 86.32 9 ASN B C 1
ATOM 2783 O O . ASN B 2 9 ? 40.209 25.774 -22.922 1.00 88.55 9 ASN B O 1
ATOM 2788 N N . GLU B 2 10 ? 39.738 27.979 -23.012 1.00 90.14 10 GLU B N 1
ATOM 2789 C CA . GLU B 2 10 ? 41.056 28.443 -22.563 1.00 90.20 10 GLU B CA 1
ATOM 2790 C C . GLU B 2 10 ? 40.882 28.983 -21.137 1.00 90.68 10 GLU B C 1
ATOM 2791 O O . GLU B 2 10 ? 39.953 29.757 -20.876 1.00 90.87 10 GLU B O 1
ATOM 2805 N N . ILE B 2 12 ? 40.086 30.460 -17.749 1.00 77.26 12 ILE B N 1
ATOM 2806 C CA . ILE B 2 12 ? 39.382 31.702 -17.430 1.00 75.85 12 ILE B CA 1
ATOM 2807 C C . ILE B 2 12 ? 40.157 32.518 -16.387 1.00 72.26 12 ILE B C 1
ATOM 2808 O O . ILE B 2 12 ? 40.740 31.961 -15.451 1.00 60.87 12 ILE B O 1
ATOM 2813 N N . HIS B 2 13 ? 40.147 33.838 -16.537 1.00 65.86 13 HIS B N 1
ATOM 2814 C CA . HIS B 2 13 ? 40.890 34.687 -15.616 1.00 71.56 13 HIS B CA 1
ATOM 2815 C C . HIS B 2 13 ? 40.048 35.604 -14.751 1.00 75.67 13 HIS B C 1
ATOM 2816 O O . HIS B 2 13 ? 40.563 36.220 -13.825 1.00 77.79 13 HIS B O 1
ATOM 2823 N N . ASP B 2 14 ? 38.758 35.699 -15.042 1.00 80.78 14 ASP B N 1
ATOM 2824 C CA . ASP B 2 14 ? 37.906 36.578 -14.263 1.00 78.69 14 ASP B CA 1
ATOM 2825 C C . ASP B 2 14 ? 36.442 36.216 -14.471 1.00 78.90 14 ASP B C 1
ATOM 2826 O O . ASP B 2 14 ? 36.039 35.839 -15.569 1.00 85.30 14 ASP B O 1
ATOM 2831 N N . ALA B 2 15 ? 35.666 36.313 -13.396 1.00 78.42 15 ALA B N 1
ATOM 2832 C CA . ALA B 2 15 ? 34.231 36.027 -13.401 1.00 75.72 15 ALA B CA 1
ATOM 2833 C C . ALA B 2 15 ? 33.616 37.004 -12.398 1.00 71.26 15 ALA B C 1
ATOM 2834 O O . ALA B 2 15 ? 33.841 36.886 -11.193 1.00 71.85 15 ALA B O 1
ATOM 2836 N N . VAL B 2 16 ? 32.841 37.959 -12.899 1.00 66.82 16 VAL B N 1
ATOM 2837 C CA . VAL B 2 16 ? 32.240 38.981 -12.056 1.00 67.51 16 VAL B CA 1
ATOM 2838 C C . VAL B 2 16 ? 30.769 39.252 -12.354 1.00 71.27 16 VAL B C 1
ATOM 2839 O O . VAL B 2 16 ? 30.409 39.515 -13.499 1.00 71.68 16 VAL B O 1
ATOM 2851 N N . ASP B 2 18 ? 27.019 41.373 -11.809 1.00 73.03 18 ASP B N 1
ATOM 2852 C CA . ASP B 2 18 ? 26.657 42.788 -11.781 1.00 74.01 18 ASP B CA 1
ATOM 2853 C C . ASP B 2 18 ? 25.998 43.257 -10.496 1.00 71.95 18 ASP B C 1
ATOM 2854 O O . ASP B 2 18 ? 25.870 42.506 -9.528 1.00 67.41 18 ASP B O 1
ATOM 2859 N N . TYR B 2 19 ? 25.571 44.514 -10.515 1.00 72.27 19 TYR B N 1
ATOM 2860 C CA . TYR B 2 19 ? 24.923 45.148 -9.377 1.00 74.73 19 TYR B CA 1
ATOM 2861 C C . TYR B 2 19 ? 23.740 44.377 -8.810 1.00 71.94 19 TYR B C 1
ATOM 2862 O O . TYR B 2 19 ? 23.226 44.738 -7.755 1.00 79.32 19 TYR B O 1
ATOM 2871 N N . TYR B 2 20 ? 23.310 43.319 -9.494 1.00 70.83 20 TYR B N 1
ATOM 2872 C CA . TYR B 2 20 ? 22.164 42.534 -9.036 1.00 67.47 20 TYR B CA 1
ATOM 2873 C C . TYR B 2 20 ? 22.519 41.098 -8.674 1.00 71.62 20 TYR B C 1
ATOM 2874 O O . TYR B 2 20 ? 21.694 40.370 -8.122 1.00 68.51 20 TYR B O 1
ATOM 2883 N N . GLY B 2 21 ? 23.744 40.689 -8.982 1.00 74.86 21 GLY B N 1
ATOM 2884 C CA . GLY B 2 21 ? 24.155 39.333 -8.669 1.00 78.80 21 GLY B CA 1
ATOM 2885 C C . GLY B 2 21 ? 23.355 38.308 -9.450 1.00 85.93 21 GLY B C 1
ATOM 2886 O O . GLY B 2 21 ? 23.299 37.132 -9.077 1.00 82.53 21 GLY B O 1
ATOM 2887 N N . LYS B 2 22 ? 22.733 38.754 -10.538 1.00 88.40 22 LYS B N 1
ATOM 2888 C CA . LYS B 2 22 ? 21.929 37.871 -11.381 1.00 94.47 22 LYS B CA 1
ATOM 2889 C C . LYS B 2 22 ? 22.675 37.568 -12.679 1.00 95.09 22 LYS B C 1
ATOM 2890 O O . LYS B 2 22 ? 22.722 36.423 -13.137 1.00 92.94 22 LYS B O 1
ATOM 2896 N N . ARG B 2 23 ? 23.257 38.612 -13.257 1.00 95.99 23 ARG B N 1
ATOM 2897 C CA . ARG B 2 23 ? 24.017 38.511 -14.497 1.00 97.02 23 ARG B CA 1
ATOM 2898 C C . ARG B 2 23 ? 25.510 38.341 -14.166 1.00 95.43 23 ARG B C 1
ATOM 2899 O O . ARG B 2 23 ? 25.960 38.725 -13.081 1.00 94.55 23 ARG B O 1
ATOM 2915 N N . ALA B 2 25 ? 29.812 37.975 -15.934 1.00 81.20 25 ALA B N 1
ATOM 2916 C CA . ALA B 2 25 ? 30.758 38.063 -17.040 1.00 77.90 25 ALA B CA 1
ATOM 2917 C C . ALA B 2 25 ? 32.017 37.238 -16.761 1.00 76.63 25 ALA B C 1
ATOM 2918 O O . ALA B 2 25 ? 32.452 37.109 -15.616 1.00 77.05 25 ALA B O 1
ATOM 2920 N N . THR B 2 26 ? 32.586 36.667 -17.816 1.00 74.04 26 THR B N 1
ATOM 2921 C CA . THR B 2 26 ? 33.800 35.871 -17.699 1.00 71.87 26 THR B CA 1
ATOM 2922 C C . THR B 2 26 ? 34.775 36.335 -18.769 1.00 70.93 26 THR B C 1
ATOM 2923 O O . THR B 2 26 ? 34.384 37.022 -19.711 1.00 68.95 26 THR B O 1
ATOM 2927 N N . CYS B 2 27 ? 36.044 35.967 -18.619 1.00 66.79 27 CYS B N 1
ATOM 2928 C CA . CYS B 2 27 ? 37.063 36.352 -19.588 1.00 59.48 27 CYS B CA 1
ATOM 2929 C C . CYS B 2 27 ? 38.267 35.434 -19.467 1.00 57.56 27 CYS B C 1
ATOM 2930 O O . CYS B 2 27 ? 38.527 34.863 -18.403 1.00 55.67 27 CYS B O 1
ATOM 2933 N N . SER B 2 28 ? 39.004 35.282 -20.559 1.00 58.82 28 SER B N 1
ATOM 2934 C CA . SER B 2 28 ? 40.166 34.404 -20.531 1.00 56.24 28 SER B CA 1
ATOM 2935 C C . SER B 2 28 ? 41.090 34.562 -21.719 1.00 52.93 28 SER B C 1
ATOM 2936 O O . SER B 2 28 ? 41.004 35.534 -22.487 1.00 48.08 28 SER B O 1
ATOM 2939 N N . SER B 2 29 ? 41.984 33.588 -21.845 1.00 54.92 29 SER B N 1
ATOM 2940 C CA . SER B 2 29 ? 42.969 33.548 -22.915 1.00 63.82 29 SER B CA 1
ATOM 2941 C C . SER B 2 29 ? 42.358 33.602 -24.314 1.00 66.05 29 SER B C 1
ATOM 2942 O O . SER B 2 29 ? 42.938 34.202 -25.221 1.00 74.24 29 SER B O 1
ATOM 2945 N N . ASP B 2 30 ? 41.192 32.987 -24.501 1.00 68.12 30 ASP B N 1
ATOM 2946 C CA . ASP B 2 30 ? 40.574 32.992 -25.822 1.00 70.10 30 ASP B CA 1
ATOM 2947 C C . ASP B 2 30 ? 40.316 34.417 -26.293 1.00 67.47 30 ASP B C 1
ATOM 2948 O O . ASP B 2 30 ? 39.834 34.628 -27.401 1.00 67.81 30 ASP B O 1
ATOM 2953 N N . LYS B 2 31 ? 40.626 35.386 -25.435 1.00 61.18 31 LYS B N 1
ATOM 2954 C CA . LYS B 2 31 ? 40.469 36.801 -25.758 1.00 57.24 31 LYS B CA 1
ATOM 2955 C C . LYS B 2 31 ? 39.032 37.262 -25.848 1.00 55.21 31 LYS B C 1
ATOM 2956 O O . LYS B 2 31 ? 38.740 38.248 -26.517 1.00 57.61 31 LYS B O 1
ATOM 2962 N N . THR B 2 32 ? 38.131 36.561 -25.177 1.00 58.94 32 THR B N 1
ATOM 2963 C CA . THR B 2 32 ? 36.723 36.930 -25.231 1.00 62.36 32 THR B CA 1
ATOM 2964 C C . THR B 2 32 ? 36.089 36.989 -23.842 1.00 69.12 32 THR B C 1
ATOM 2965 O O . THR B 2 32 ? 36.616 36.431 -22.870 1.00 63.03 32 THR B O 1
ATOM 2969 N N . ILE B 2 33 ? 34.947 37.661 -23.771 1.00 72.24 33 ILE B N 1
ATOM 2970 C CA . ILE B 2 33 ? 34.200 37.797 -22.532 1.00 73.19 33 ILE B CA 1
ATOM 2971 C C . ILE B 2 33 ? 32.798 37.229 -22.753 1.00 76.33 33 ILE B C 1
ATOM 2972 O O . ILE B 2 33 ? 32.069 37.679 -23.638 1.00 75.76 33 ILE B O 1
ATOM 2977 N N . LYS B 2 34 ? 32.418 36.236 -21.958 1.00 77.07 34 LYS B N 1
ATOM 2978 C CA . LYS B 2 34 ? 31.090 35.650 -22.092 1.00 76.26 34 LYS B CA 1
ATOM 2979 C C . LYS B 2 34 ? 30.140 36.142 -21.002 1.00 77.67 34 LYS B C 1
ATOM 2980 O O . LYS B 2 34 ? 30.500 36.203 -19.826 1.00 76.98 34 LYS B O 1
ATOM 2986 N N . ILE B 2 35 ? 28.925 36.494 -21.410 1.00 75.87 35 ILE B N 1
ATOM 2987 C CA . ILE B 2 35 ? 27.906 36.976 -20.492 1.00 73.56 35 ILE B CA 1
ATOM 2988 C C . ILE B 2 35 ? 26.954 35.834 -20.148 1.00 77.20 35 ILE B C 1
ATOM 2989 O O . ILE B 2 35 ? 26.445 35.153 -21.037 1.00 76.45 35 ILE B O 1
ATOM 2994 N N . PHE B 2 36 ? 26.722 35.618 -18.860 1.00 80.16 36 PHE B N 1
ATOM 2995 C CA . PHE B 2 36 ? 25.820 34.560 -18.426 1.00 85.77 36 PHE B CA 1
ATOM 2996 C C . PHE B 2 36 ? 24.692 35.108 -17.561 1.00 88.61 36 PHE B C 1
ATOM 2997 O O . PHE B 2 36 ? 24.716 36.263 -17.130 1.00 90.19 36 PHE B O 1
ATOM 3005 N N . GLU B 2 37 ? 23.698 34.259 -17.326 1.00 90.38 37 GLU B N 1
ATOM 3006 C CA . GLU B 2 37 ? 22.561 34.594 -16.484 1.00 91.22 37 GLU B CA 1
ATOM 3007 C C . GLU B 2 37 ? 22.405 33.377 -15.592 1.00 91.89 37 GLU B C 1
ATOM 3008 O O . GLU B 2 37 ? 22.287 32.252 -16.080 1.00 90.86 37 GLU B O 1
ATOM 3014 N N . VAL B 2 38 ? 22.430 33.593 -14.285 1.00 94.50 38 VAL B N 1
ATOM 3015 C CA . VAL B 2 38 ? 22.289 32.490 -13.347 1.00 97.05 38 VAL B CA 1
ATOM 3016 C C . VAL B 2 38 ? 20.973 32.629 -12.600 1.00 99.07 38 VAL B C 1
ATOM 3017 O O . VAL B 2 38 ? 20.508 33.741 -12.357 1.00 101.12 38 VAL B O 1
ATOM 3021 N N . GLU B 2 39 ? 20.372 31.496 -12.253 1.00 101.88 39 GLU B N 1
ATOM 3022 C CA . GLU B 2 39 ? 19.113 31.486 -11.517 1.00 103.79 39 GLU B CA 1
ATOM 3023 C C . GLU B 2 39 ? 19.274 30.514 -10.352 1.00 104.55 39 GLU B C 1
ATOM 3024 O O . GLU B 2 39 ? 20.130 30.712 -9.488 1.00 105.20 39 GLU B O 1
ATOM 3030 N N . GLY B 2 40 ? 18.455 29.468 -10.327 1.00 106.04 40 GLY B N 1
ATOM 3031 C CA . GLY B 2 40 ? 18.568 28.482 -9.268 1.00 106.03 40 GLY B CA 1
ATOM 3032 C C . GLY B 2 40 ? 19.874 27.740 -9.465 1.00 104.99 40 GLY B C 1
ATOM 3033 O O . GLY B 2 40 ? 20.910 28.141 -8.932 1.00 104.80 40 GLY B O 1
ATOM 3034 N N . GLU B 2 41 ? 19.822 26.660 -10.239 1.00 105.90 41 GLU B N 1
ATOM 3035 C CA . GLU B 2 41 ? 21.007 25.865 -10.541 1.00 106.62 41 GLU B CA 1
ATOM 3036 C C . GLU B 2 41 ? 21.113 25.638 -12.044 1.00 104.89 41 GLU B C 1
ATOM 3037 O O . GLU B 2 41 ? 21.436 24.543 -12.506 1.00 103.08 41 GLU B O 1
ATOM 3043 N N . THR B 2 42 ? 20.839 26.699 -12.796 1.00 105.63 42 THR B N 1
ATOM 3044 C CA . THR B 2 42 ? 20.893 26.675 -14.253 1.00 106.70 42 THR B CA 1
ATOM 3045 C C . THR B 2 42 ? 21.661 27.902 -14.741 1.00 104.39 42 THR B C 1
ATOM 3046 O O . THR B 2 42 ? 22.076 28.744 -13.943 1.00 104.31 42 THR B O 1
ATOM 3050 N N . HIS B 2 43 ? 21.840 27.995 -16.054 1.00 100.72 43 HIS B N 1
ATOM 3051 C CA . HIS B 2 43 ? 22.537 29.119 -16.667 1.00 96.74 43 HIS B CA 1
ATOM 3052 C C . HIS B 2 43 ? 22.321 29.095 -18.170 1.00 96.03 43 HIS B C 1
ATOM 3053 O O . HIS B 2 43 ? 22.068 28.041 -18.750 1.00 96.62 43 HIS B O 1
ATOM 3060 N N . LYS B 2 44 ? 22.424 30.257 -18.801 1.00 93.85 44 LYS B N 1
ATOM 3061 C CA . LYS B 2 44 ? 22.243 30.336 -20.238 1.00 91.39 44 LYS B CA 1
ATOM 3062 C C . LYS B 2 44 ? 23.081 31.450 -20.846 1.00 91.98 44 LYS B C 1
ATOM 3063 O O . LYS B 2 44 ? 22.748 32.620 -20.710 1.00 93.15 44 LYS B O 1
ATOM 3069 N N . LEU B 2 45 ? 24.164 31.075 -21.519 1.00 90.31 45 LEU B N 1
ATOM 3070 C CA . LEU B 2 45 ? 25.047 32.035 -22.174 1.00 84.65 45 LEU B CA 1
ATOM 3071 C C . LEU B 2 45 ? 24.181 33.040 -22.932 1.00 79.51 45 LEU B C 1
ATOM 3072 O O . LEU B 2 45 ? 23.195 32.665 -23.558 1.00 86.55 45 LEU B O 1
ATOM 3077 N N . ILE B 2 46 ? 24.543 34.315 -22.867 1.00 75.74 46 ILE B N 1
ATOM 3078 C CA . ILE B 2 46 ? 23.787 35.364 -23.543 1.00 71.16 46 ILE B CA 1
ATOM 3079 C C . ILE B 2 46 ? 24.574 35.981 -24.683 1.00 73.29 46 ILE B C 1
ATOM 3080 O O . ILE B 2 46 ? 23.991 36.571 -25.591 1.00 74.03 46 ILE B O 1
ATOM 3085 N N . ASP B 2 47 ? 25.898 35.856 -24.639 1.00 73.97 47 ASP B N 1
ATOM 3086 C CA . ASP B 2 47 ? 26.731 36.465 -25.671 1.00 72.98 47 ASP B CA 1
ATOM 3087 C C . ASP B 2 47 ? 28.211 36.137 -25.455 1.00 73.63 47 ASP B C 1
ATOM 3088 O O . ASP B 2 47 ? 28.587 35.562 -24.434 1.00 73.62 47 ASP B O 1
ATOM 3093 N N . THR B 2 48 ? 29.036 36.505 -26.432 1.00 72.14 48 THR B N 1
ATOM 3094 C CA . THR B 2 48 ? 30.479 36.303 -26.374 1.00 71.50 48 THR B CA 1
ATOM 3095 C C . THR B 2 48 ? 31.112 37.560 -26.960 1.00 73.84 48 THR B C 1
ATOM 3096 O O . THR B 2 48 ? 31.005 37.809 -28.162 1.00 68.78 48 THR B O 1
ATOM 3100 N N . LEU B 2 49 ? 31.764 38.346 -26.099 1.00 74.64 49 LEU B N 1
ATOM 3101 C CA . LEU B 2 49 ? 32.403 39.602 -26.489 1.00 72.73 49 LEU B CA 1
ATOM 3102 C C . LEU B 2 49 ? 33.744 39.431 -27.203 1.00 75.87 49 LEU B C 1
ATOM 3103 O O . LEU B 2 49 ? 34.678 38.813 -26.671 1.00 71.39 49 LEU B O 1
ATOM 3108 N N . THR B 2 50 ? 33.830 40.007 -28.404 1.00 73.87 50 THR B N 1
ATOM 3109 C CA . THR B 2 50 ? 35.027 39.930 -29.243 1.00 69.58 50 THR B CA 1
ATOM 3110 C C . THR B 2 50 ? 35.667 41.288 -29.490 1.00 64.59 50 THR B C 1
ATOM 3111 O O . THR B 2 50 ? 34.972 42.287 -29.653 1.00 64.95 50 THR B O 1
ATOM 3115 N N . GLY B 2 51 ? 36.997 41.309 -29.530 1.00 65.22 51 GLY B N 1
ATOM 3116 C CA . GLY B 2 51 ? 37.712 42.552 -29.760 1.00 67.95 51 GLY B CA 1
ATOM 3117 C C . GLY B 2 51 ? 39.163 42.540 -29.305 1.00 71.97 51 GLY B C 1
ATOM 3118 O O . GLY B 2 51 ? 40.056 42.884 -30.078 1.00 70.72 51 GLY B O 1
ATOM 3119 N N . HIS B 2 52 ? 39.412 42.151 -28.055 1.00 72.32 52 HIS B N 1
ATOM 3120 C CA . HIS B 2 52 ? 40.780 42.125 -27.535 1.00 69.69 52 HIS B CA 1
ATOM 3121 C C . HIS B 2 52 ? 41.725 41.296 -28.393 1.00 67.84 52 HIS B C 1
ATOM 3122 O O . HIS B 2 52 ? 41.323 40.302 -28.989 1.00 72.22 52 HIS B O 1
ATOM 3129 N N . GLU B 2 53 ? 42.987 41.712 -28.438 1.00 68.11 53 GLU B N 1
ATOM 3130 C CA . GLU B 2 53 ? 44.008 41.035 -29.227 1.00 62.88 53 GLU B CA 1
ATOM 3131 C C . GLU B 2 53 ? 44.893 40.127 -28.366 1.00 64.42 53 GLU B C 1
ATOM 3132 O O . GLU B 2 53 ? 45.754 39.403 -28.882 1.00 58.76 53 GLU B O 1
ATOM 3138 N N . GLY B 2 54 ? 44.673 40.166 -27.055 1.00 61.10 54 GLY B N 1
ATOM 3139 C CA . GLY B 2 54 ? 45.449 39.341 -26.145 1.00 57.37 54 GLY B CA 1
ATOM 3140 C C . GLY B 2 54 ? 44.544 38.766 -25.080 1.00 56.67 54 GLY B C 1
ATOM 3141 O O . GLY B 2 54 ? 43.384 39.161 -25.003 1.00 56.15 54 GLY B O 1
ATOM 3142 N N . PRO B 2 55 ? 45.028 37.833 -24.247 1.00 54.51 55 PRO B N 1
ATOM 3143 C CA . PRO B 2 55 ? 44.182 37.251 -23.198 1.00 55.62 55 PRO B CA 1
ATOM 3144 C C . PRO B 2 55 ? 43.534 38.357 -22.365 1.00 58.43 55 PRO B C 1
ATOM 3145 O O . PRO B 2 55 ? 44.174 39.370 -22.090 1.00 52.10 55 PRO B O 1
ATOM 3149 N N . VAL B 2 56 ? 42.272 38.165 -21.973 1.00 59.25 56 VAL B N 1
ATOM 3150 C CA . VAL B 2 56 ? 41.558 39.159 -21.173 1.00 59.86 56 VAL B CA 1
ATOM 3151 C C . VAL B 2 56 ? 41.820 38.890 -19.706 1.00 59.84 56 VAL B C 1
ATOM 3152 O O . VAL B 2 56 ? 41.579 37.778 -19.217 1.00 61.65 56 VAL B O 1
ATOM 3156 N N . TRP B 2 57 ? 42.312 39.914 -19.008 1.00 56.60 57 TRP B N 1
ATOM 3157 C CA . TRP B 2 57 ? 42.667 39.791 -17.595 1.00 50.59 57 TRP B CA 1
ATOM 3158 C C . TRP B 2 57 ? 41.527 40.025 -16.606 1.00 46.88 57 TRP B C 1
ATOM 3159 O O . TRP B 2 57 ? 41.292 39.210 -15.708 1.00 46.77 57 TRP B O 1
ATOM 3170 N N . ARG B 2 58 ? 40.809 41.127 -16.761 1.00 47.79 58 ARG B N 1
ATOM 3171 C CA . ARG B 2 58 ? 39.728 41.404 -15.830 1.00 53.94 58 ARG B CA 1
ATOM 3172 C C . ARG B 2 58 ? 38.585 42.191 -16.431 1.00 56.11 58 ARG B C 1
ATOM 3173 O O . ARG B 2 58 ? 38.728 42.814 -17.487 1.00 58.49 58 ARG B O 1
ATOM 3181 N N . VAL B 2 59 ? 37.460 42.177 -15.717 1.00 53.78 59 VAL B N 1
ATOM 3182 C CA . VAL B 2 59 ? 36.261 42.902 -16.119 1.00 56.52 59 VAL B CA 1
ATOM 3183 C C . VAL B 2 59 ? 35.596 43.493 -14.877 1.00 56.80 59 VAL B C 1
ATOM 3184 O O . VAL B 2 59 ? 35.733 42.959 -13.770 1.00 54.14 59 VAL B O 1
ATOM 3188 N N . ASP B 2 60 ? 34.867 44.586 -15.064 1.00 56.23 60 ASP B N 1
ATOM 3189 C CA . ASP B 2 60 ? 34.165 45.218 -13.957 1.00 60.53 60 ASP B CA 1
ATOM 3190 C C . ASP B 2 60 ? 32.843 45.793 -14.464 1.00 59.27 60 ASP B C 1
ATOM 3191 O O . ASP B 2 60 ? 32.787 46.400 -15.535 1.00 64.73 60 ASP B O 1
ATOM 3196 N N . TRP B 2 61 ? 31.779 45.582 -13.694 1.00 64.21 61 TRP B N 1
ATOM 3197 C CA . TRP B 2 61 ? 30.453 46.084 -14.045 1.00 61.02 61 TRP B CA 1
ATOM 3198 C C . TRP B 2 61 ? 30.261 47.492 -13.514 1.00 64.97 61 TRP B C 1
ATOM 3199 O O . TRP B 2 61 ? 30.621 47.785 -12.372 1.00 68.73 61 TRP B O 1
ATOM 3210 N N . ALA B 2 62 ? 29.695 48.367 -14.338 1.00 63.21 62 ALA B N 1
ATOM 3211 C CA . ALA B 2 62 ? 29.455 49.740 -13.916 1.00 63.26 62 ALA B CA 1
ATOM 3212 C C . ALA B 2 62 ? 28.133 49.842 -13.153 1.00 65.35 62 ALA B C 1
ATOM 3213 O O . ALA B 2 62 ? 27.369 48.873 -13.065 1.00 62.22 62 ALA B O 1
ATOM 3215 N N . HIS B 2 63 ? 27.876 51.014 -12.585 1.00 70.11 63 HIS B N 1
ATOM 3216 C CA . HIS B 2 63 ? 26.645 51.236 -11.840 1.00 75.77 63 HIS B CA 1
ATOM 3217 C C . HIS B 2 63 ? 25.446 51.299 -12.786 1.00 75.25 63 HIS B C 1
ATOM 3218 O O . HIS B 2 63 ? 25.514 51.908 -13.854 1.00 76.44 63 HIS B O 1
ATOM 3225 N N . PRO B 2 64 ? 24.331 50.666 -12.404 1.00 75.56 64 PRO B N 1
ATOM 3226 C CA . PRO B 2 64 ? 23.125 50.668 -13.234 1.00 76.21 64 PRO B CA 1
ATOM 3227 C C . PRO B 2 64 ? 22.613 52.047 -13.644 1.00 76.27 64 PRO B C 1
ATOM 3228 O O . PRO B 2 64 ? 22.013 52.194 -14.701 1.00 80.94 64 PRO B O 1
ATOM 3232 N N . LYS B 2 65 ? 22.855 53.061 -12.825 1.00 78.39 65 LYS B N 1
ATOM 3233 C CA . LYS B 2 65 ? 22.371 54.396 -13.156 1.00 81.44 65 LYS B CA 1
ATOM 3234 C C . LYS B 2 65 ? 23.044 54.997 -14.388 1.00 81.16 65 LYS B C 1
ATOM 3235 O O . LYS B 2 65 ? 22.803 56.154 -14.735 1.00 81.14 65 LYS B O 1
ATOM 3241 N N . PHE B 2 66 ? 23.885 54.210 -15.049 1.00 82.21 66 PHE B N 1
ATOM 3242 C CA . PHE B 2 66 ? 24.572 54.680 -16.249 1.00 83.90 66 PHE B CA 1
ATOM 3243 C C . PHE B 2 66 ? 24.160 53.832 -17.441 1.00 80.63 66 PHE B C 1
ATOM 3244 O O . PHE B 2 66 ? 24.260 54.264 -18.590 1.00 79.24 66 PHE B O 1
ATOM 3252 N N . GLY B 2 67 ? 23.700 52.621 -17.148 1.00 75.06 67 GLY B N 1
ATOM 3253 C CA . GLY B 2 67 ? 23.269 51.705 -18.184 1.00 74.66 67 GLY B CA 1
ATOM 3254 C C . GLY B 2 67 ? 23.878 50.348 -17.920 1.00 75.91 67 GLY B C 1
ATOM 3255 O O . GLY B 2 67 ? 24.571 50.177 -16.919 1.00 79.37 67 GLY B O 1
ATOM 3256 N N . THR B 2 68 ? 23.604 49.376 -18.784 1.00 73.31 68 THR B N 1
ATOM 3257 C CA . THR B 2 68 ? 24.189 48.054 -18.625 1.00 75.05 68 THR B CA 1
ATOM 3258 C C . THR B 2 68 ? 25.562 48.143 -19.292 1.00 77.56 68 THR B C 1
ATOM 3259 O O . THR B 2 68 ? 25.664 48.221 -20.517 1.00 79.13 68 THR B O 1
ATOM 3263 N N . ILE B 2 69 ? 26.615 48.154 -18.477 1.00 77.24 69 ILE B N 1
ATOM 3264 C CA . ILE B 2 69 ? 27.978 48.274 -18.987 1.00 72.90 69 ILE B CA 1
ATOM 3265 C C . ILE B 2 69 ? 28.985 47.349 -18.288 1.00 72.68 69 ILE B C 1
ATOM 3266 O O . ILE B 2 69 ? 28.800 46.953 -17.133 1.00 71.78 69 ILE B O 1
ATOM 3271 N N . LEU B 2 70 ? 30.041 47.001 -19.019 1.00 69.12 70 LEU B N 1
ATOM 3272 C CA . LEU B 2 70 ? 31.103 46.131 -18.529 1.00 66.45 70 LEU B CA 1
ATOM 3273 C C . LEU B 2 70 ? 32.433 46.653 -19.055 1.00 67.16 70 LEU B C 1
ATOM 3274 O O . LEU B 2 70 ? 32.522 47.089 -20.196 1.00 64.69 70 LEU B O 1
ATOM 3279 N N . ALA B 2 71 ? 33.464 46.619 -18.221 1.00 65.67 71 ALA B N 1
ATOM 3280 C CA . ALA B 2 71 ? 34.778 47.074 -18.652 1.00 60.70 71 ALA B CA 1
ATOM 3281 C C . ALA B 2 71 ? 35.687 45.869 -18.635 1.00 59.66 71 ALA B C 1
ATOM 3282 O O . ALA B 2 71 ? 35.510 44.956 -17.819 1.00 55.17 71 ALA B O 1
ATOM 3284 N N . SER B 2 72 ? 36.644 45.851 -19.555 1.00 53.19 72 SER B N 1
ATOM 3285 C CA . SER B 2 72 ? 37.593 44.756 -19.622 1.00 56.76 72 SER B CA 1
ATOM 3286 C C . SER B 2 72 ? 38.964 45.337 -19.947 1.00 51.03 72 SER B C 1
ATOM 3287 O O . SER B 2 72 ? 39.068 46.456 -20.454 1.00 48.91 72 SER B O 1
ATOM 3290 N N . CYS B 2 73 ? 40.008 44.579 -19.630 1.00 50.44 73 CYS B N 1
ATOM 3291 C CA . CYS B 2 73 ? 41.390 44.996 -19.878 1.00 54.24 73 CYS B CA 1
ATOM 3292 C C . CYS B 2 73 ? 42.174 43.749 -20.252 1.00 52.24 73 CYS B C 1
ATOM 3293 O O . CYS B 2 73 ? 41.877 42.651 -19.761 1.00 49.55 73 CYS B O 1
ATOM 3296 N N . SER B 2 74 ? 43.190 43.910 -21.094 1.00 52.34 74 SER B N 1
ATOM 3297 C CA . SER B 2 74 ? 43.948 42.748 -21.521 1.00 54.29 74 SER B CA 1
ATOM 3298 C C . SER B 2 74 ? 45.436 42.938 -21.776 1.00 53.64 74 SER B C 1
ATOM 3299 O O . SER B 2 74 ? 45.948 44.057 -21.853 1.00 52.07 74 SER B O 1
ATOM 3302 N N . TYR B 2 75 ? 46.119 41.805 -21.903 1.00 52.09 75 TYR B N 1
ATOM 3303 C CA . TYR B 2 75 ? 47.542 41.769 -22.171 1.00 53.42 75 TYR B CA 1
ATOM 3304 C C . TYR B 2 75 ? 47.885 42.672 -23.342 1.00 53.23 75 TYR B C 1
ATOM 3305 O O . TYR B 2 75 ? 49.024 43.111 -23.484 1.00 60.22 75 TYR B O 1
ATOM 3314 N N . ASP B 2 76 ? 46.893 42.944 -24.181 1.00 55.31 76 ASP B N 1
ATOM 3315 C CA . ASP B 2 76 ? 47.081 43.783 -25.361 1.00 54.29 76 ASP B CA 1
ATOM 3316 C C . ASP B 2 76 ? 47.265 45.250 -25.008 1.00 55.99 76 ASP B C 1
ATOM 3317 O O . ASP B 2 76 ? 47.441 46.084 -25.896 1.00 53.45 76 ASP B O 1
ATOM 3322 N N . GLY B 2 77 ? 47.199 45.562 -23.715 1.00 57.81 77 GLY B N 1
ATOM 3323 C CA . GLY B 2 77 ? 47.385 46.932 -23.265 1.00 60.06 77 GLY B CA 1
ATOM 3324 C C . GLY B 2 77 ? 46.265 47.914 -23.557 1.00 62.12 77 GLY B C 1
ATOM 3325 O O . GLY B 2 77 ? 46.509 49.112 -23.724 1.00 62.11 77 GLY B O 1
ATOM 3326 N N . LYS B 2 78 ? 45.035 47.419 -23.615 1.00 66.68 78 LYS B N 1
ATOM 3327 C CA . LYS B 2 78 ? 43.892 48.283 -23.883 1.00 64.04 78 LYS B CA 1
ATOM 3328 C C . LYS B 2 78 ? 42.743 47.937 -22.954 1.00 61.07 78 LYS B C 1
ATOM 3329 O O . LYS B 2 78 ? 42.656 46.818 -22.448 1.00 58.08 78 LYS B O 1
ATOM 3335 N N . VAL B 2 79 ? 41.873 48.912 -22.722 1.00 61.57 79 VAL B N 1
ATOM 3336 C CA . VAL B 2 79 ? 40.697 48.715 -21.885 1.00 66.13 79 VAL B CA 1
ATOM 3337 C C . VAL B 2 79 ? 39.507 48.903 -22.813 1.00 65.36 79 VAL B C 1
ATOM 3338 O O . VAL B 2 79 ? 39.426 49.896 -23.531 1.00 60.22 79 VAL B O 1
ATOM 3350 N N . ILE B 2 81 ? 35.227 48.930 -23.211 1.00 70.42 81 ILE B N 1
ATOM 3351 C CA . ILE B 2 81 ? 33.946 49.044 -22.529 1.00 75.31 81 ILE B CA 1
ATOM 3352 C C . ILE B 2 81 ? 32.877 48.423 -23.424 1.00 77.47 81 ILE B C 1
ATOM 3353 O O . ILE B 2 81 ? 32.870 48.622 -24.636 1.00 74.70 81 ILE B O 1
ATOM 3358 N N . TRP B 2 82 ? 31.976 47.662 -22.824 1.00 81.23 82 TRP B N 1
ATOM 3359 C CA . TRP B 2 82 ? 30.918 47.020 -23.580 1.00 82.51 82 TRP B CA 1
ATOM 3360 C C . TRP B 2 82 ? 29.582 47.544 -23.071 1.00 86.71 82 TRP B C 1
ATOM 3361 O O . TRP B 2 82 ? 29.495 48.040 -21.948 1.00 83.93 82 TRP B O 1
ATOM 3372 N N . LYS B 2 83 ? 28.545 47.456 -23.898 1.00 90.58 83 LYS B N 1
ATOM 3373 C CA . LYS B 2 83 ? 27.237 47.958 -23.501 1.00 94.81 83 LYS B CA 1
ATOM 3374 C C . LYS B 2 83 ? 26.096 47.197 -24.161 1.00 99.22 83 LYS B C 1
ATOM 3375 O O . LYS B 2 83 ? 26.137 46.901 -25.356 1.00 104.27 83 LYS B O 1
ATOM 3381 N N . GLU B 2 84 ? 25.077 46.887 -23.367 1.00 102.96 84 GLU B N 1
ATOM 3382 C CA . GLU B 2 84 ? 23.906 46.158 -23.839 1.00 106.26 84 GLU B CA 1
ATOM 3383 C C . GLU B 2 84 ? 22.720 47.110 -23.972 1.00 109.14 84 GLU B C 1
ATOM 3384 O O . GLU B 2 84 ? 21.917 47.240 -23.048 1.00 112.21 84 GLU B O 1
ATOM 3390 N N . GLU B 2 85 ? 22.613 47.772 -25.120 1.00 112.50 85 GLU B N 1
ATOM 3391 C CA . GLU B 2 85 ? 21.524 48.714 -25.361 1.00 114.49 85 GLU B CA 1
ATOM 3392 C C . GLU B 2 85 ? 20.510 48.128 -26.347 1.00 113.85 85 GLU B C 1
ATOM 3393 O O . GLU B 2 85 ? 20.833 47.867 -27.506 1.00 112.93 85 GLU B O 1
ATOM 3399 N N . ASN B 2 86 ? 19.287 47.923 -25.864 1.00 113.09 86 ASN B N 1
ATOM 3400 C CA . ASN B 2 86 ? 18.194 47.366 -26.659 1.00 111.45 86 ASN B CA 1
ATOM 3401 C C . ASN B 2 86 ? 18.301 45.850 -26.801 1.00 108.71 86 ASN B C 1
ATOM 3402 O O . ASN B 2 86 ? 17.655 45.251 -27.662 1.00 106.13 86 ASN B O 1
ATOM 3407 N N . GLY B 2 87 ? 19.120 45.234 -25.953 1.00 106.33 87 GLY B N 1
ATOM 3408 C CA . GLY B 2 87 ? 19.272 43.790 -25.996 1.00 102.63 87 GLY B CA 1
ATOM 3409 C C . GLY B 2 87 ? 20.537 43.265 -26.653 1.00 101.34 87 GLY B C 1
ATOM 3410 O O . GLY B 2 87 ? 20.719 42.049 -26.750 1.00 98.87 87 GLY B O 1
ATOM 3411 N N . ARG B 2 88 ? 21.412 44.158 -27.108 1.00 99.26 88 ARG B N 1
ATOM 3412 C CA . ARG B 2 88 ? 22.653 43.720 -27.746 1.00 100.10 88 ARG B CA 1
ATOM 3413 C C . ARG B 2 88 ? 23.899 44.488 -27.296 1.00 95.95 88 ARG B C 1
ATOM 3414 O O . ARG B 2 88 ? 23.867 45.706 -27.096 1.00 94.14 88 ARG B O 1
ATOM 3422 N N . TRP B 2 89 ? 25.000 43.755 -27.156 1.00 92.84 89 TRP B N 1
ATOM 3423 C CA . TRP B 2 89 ? 26.271 44.320 -26.720 1.00 90.04 89 TRP B CA 1
ATOM 3424 C C . TRP B 2 89 ? 27.147 44.899 -27.828 1.00 88.17 89 TRP B C 1
ATOM 3425 O O . TRP B 2 89 ? 27.441 44.219 -28.810 1.00 85.63 89 TRP B O 1
ATOM 3436 N N . SER B 2 90 ? 27.585 46.144 -27.656 1.00 84.93 90 SER B N 1
ATOM 3437 C CA . SER B 2 90 ? 28.457 46.790 -28.634 1.00 86.56 90 SER B CA 1
ATOM 3438 C C . SER B 2 90 ? 29.557 47.625 -27.955 1.00 88.76 90 SER B C 1
ATOM 3439 O O . SER B 2 90 ? 29.293 48.365 -27.005 1.00 91.56 90 SER B O 1
ATOM 3442 N N . GLN B 2 91 ? 30.791 47.500 -28.442 1.00 86.45 91 GLN B N 1
ATOM 3443 C CA . GLN B 2 91 ? 31.912 48.248 -27.882 1.00 85.29 91 GLN B CA 1
ATOM 3444 C C . GLN B 2 91 ? 31.707 49.728 -28.144 1.00 84.44 91 GLN B C 1
ATOM 3445 O O . GLN B 2 91 ? 31.975 50.221 -29.238 1.00 84.56 91 GLN B O 1
ATOM 3451 N N . ILE B 2 92 ? 31.250 50.441 -27.127 1.00 82.35 92 ILE B N 1
ATOM 3452 C CA . ILE B 2 92 ? 30.991 51.862 -27.262 1.00 85.44 92 ILE B CA 1
ATOM 3453 C C . ILE B 2 92 ? 32.230 52.757 -27.261 1.00 82.05 92 ILE B C 1
ATOM 3454 O O . ILE B 2 92 ? 32.214 53.823 -27.861 1.00 80.99 92 ILE B O 1
ATOM 3459 N N . ALA B 2 93 ? 33.300 52.320 -26.604 1.00 84.23 93 ALA B N 1
ATOM 3460 C CA . ALA B 2 93 ? 34.535 53.105 -26.515 1.00 82.57 93 ALA B CA 1
ATOM 3461 C C . ALA B 2 93 ? 35.775 52.230 -26.322 1.00 81.93 93 ALA B C 1
ATOM 3462 O O . ALA B 2 93 ? 35.671 51.029 -26.062 1.00 83.37 93 ALA B O 1
ATOM 3464 N N . VAL B 2 94 ? 36.950 52.840 -26.445 1.00 78.79 94 VAL B N 1
ATOM 3465 C CA . VAL B 2 94 ? 38.205 52.113 -26.278 1.00 76.10 94 VAL B CA 1
ATOM 3466 C C . VAL B 2 94 ? 39.262 53.021 -25.624 1.00 75.19 94 VAL B C 1
ATOM 3467 O O . VAL B 2 94 ? 39.422 54.188 -26.008 1.00 71.55 94 VAL B O 1
ATOM 3471 N N . HIS B 2 95 ? 39.960 52.481 -24.624 1.00 72.40 95 HIS B N 1
ATOM 3472 C CA . HIS B 2 95 ? 40.999 53.216 -23.895 1.00 72.30 95 HIS B CA 1
ATOM 3473 C C . HIS B 2 95 ? 42.338 52.492 -24.000 1.00 71.74 95 HIS B C 1
ATOM 3474 O O . HIS B 2 95 ? 42.476 51.360 -23.529 1.00 71.57 95 HIS B O 1
ATOM 3481 N N . ALA B 2 96 ? 43.320 53.150 -24.612 1.00 67.16 96 ALA B N 1
ATOM 3482 C CA . ALA B 2 96 ? 44.638 52.556 -24.789 1.00 70.14 96 ALA B CA 1
ATOM 3483 C C . ALA B 2 96 ? 45.749 53.604 -24.782 1.00 67.81 96 ALA B C 1
ATOM 3484 O O . ALA B 2 96 ? 46.133 54.121 -25.831 1.00 63.33 96 ALA B O 1
ATOM 3486 N N . VAL B 2 97 ? 46.269 53.895 -23.592 1.00 67.32 97 VAL B N 1
ATOM 3487 C CA . VAL B 2 97 ? 47.334 54.876 -23.427 1.00 62.84 97 VAL B CA 1
ATOM 3488 C C . VAL B 2 97 ? 48.567 54.230 -22.803 1.00 64.23 97 VAL B C 1
ATOM 3489 O O . VAL B 2 97 ? 49.625 54.851 -22.708 1.00 66.62 97 VAL B O 1
ATOM 3493 N N . HIS B 2 98 ? 48.427 52.981 -22.377 1.00 59.84 98 HIS B N 1
ATOM 3494 C CA . HIS B 2 98 ? 49.534 52.267 -21.753 1.00 56.21 98 HIS B CA 1
ATOM 3495 C C . HIS B 2 98 ? 50.377 51.504 -22.766 1.00 53.18 98 HIS B C 1
ATOM 3496 O O . HIS B 2 98 ? 49.894 51.143 -23.839 1.00 60.61 98 HIS B O 1
ATOM 3503 N N . SER B 2 99 ? 51.640 51.268 -22.438 1.00 44.21 99 SER B N 1
ATOM 3504 C CA . SER B 2 99 ? 52.523 50.566 -23.353 1.00 46.23 99 SER B CA 1
ATOM 3505 C C . SER B 2 99 ? 52.836 49.126 -22.953 1.00 48.38 99 SER B C 1
ATOM 3506 O O . SER B 2 99 ? 53.769 48.522 -23.473 1.00 47.25 99 SER B O 1
ATOM 3509 N N . ALA B 2 100 ? 52.034 48.573 -22.055 1.00 44.61 100 ALA B N 1
ATOM 3510 C CA . ALA B 2 100 ? 52.218 47.202 -21.611 1.00 46.34 100 ALA B CA 1
ATOM 3511 C C . ALA B 2 100 ? 50.856 46.687 -21.167 1.00 46.71 100 ALA B C 1
ATOM 3512 O O . ALA B 2 100 ? 49.874 47.415 -21.217 1.00 50.03 100 ALA B O 1
ATOM 3514 N N . SER B 2 101 ? 50.797 45.433 -20.745 1.00 42.76 101 SER B N 1
ATOM 3515 C CA . SER B 2 101 ? 49.551 44.826 -20.296 1.00 44.53 101 SER B CA 1
ATOM 3516 C C . SER B 2 101 ? 48.806 45.642 -19.237 1.00 45.92 101 SER B C 1
ATOM 3517 O O . SER B 2 101 ? 49.436 46.261 -18.389 1.00 44.22 101 SER B O 1
ATOM 3520 N N . VAL B 2 102 ? 47.469 45.632 -19.300 1.00 48.97 102 VAL B N 1
ATOM 3521 C CA . VAL B 2 102 ? 46.616 46.316 -18.322 1.00 42.57 102 VAL B CA 1
ATOM 3522 C C . VAL B 2 102 ? 46.093 45.174 -17.472 1.00 46.26 102 VAL B C 1
ATOM 3523 O O . VAL B 2 102 ? 45.423 44.277 -17.974 1.00 45.81 102 VAL B O 1
ATOM 3527 N N . ASN B 2 103 ? 46.370 45.218 -16.179 1.00 41.94 103 ASN B N 1
ATOM 3528 C CA . ASN B 2 103 ? 45.991 44.116 -15.326 1.00 40.82 103 ASN B CA 1
ATOM 3529 C C . ASN B 2 103 ? 44.782 44.299 -14.468 1.00 42.48 103 ASN B C 1
ATOM 3530 O O . ASN B 2 103 ? 44.321 43.343 -13.839 1.00 43.04 103 ASN B O 1
ATOM 3535 N N . SER B 2 104 ? 44.265 45.521 -14.428 1.00 35.69 104 SER B N 1
ATOM 3536 C CA . SER B 2 104 ? 43.065 45.786 -13.660 1.00 37.34 104 SER B CA 1
ATOM 3537 C C . SER B 2 104 ? 42.400 47.025 -14.202 1.00 39.51 104 SER B C 1
ATOM 3538 O O . SER B 2 104 ? 43.038 47.916 -14.765 1.00 40.57 104 SER B O 1
ATOM 3541 N N . VAL B 2 105 ? 41.096 47.064 -14.022 1.00 42.60 105 VAL B N 1
ATOM 3542 C CA . VAL B 2 105 ? 40.291 48.178 -14.459 1.00 48.46 105 VAL B CA 1
ATOM 3543 C C . VAL B 2 105 ? 39.175 48.141 -13.427 1.00 52.49 105 VAL B C 1
ATOM 3544 O O . VAL B 2 105 ? 38.727 47.062 -13.028 1.00 52.22 105 VAL B O 1
ATOM 3548 N N . GLN B 2 106 ? 38.763 49.296 -12.929 1.00 55.54 106 GLN B N 1
ATOM 3549 C CA . GLN B 2 106 ? 37.706 49.270 -11.937 1.00 56.05 106 GLN B CA 1
ATOM 3550 C C . GLN B 2 106 ? 36.890 50.541 -11.947 1.00 57.14 106 GLN B C 1
ATOM 3551 O O . GLN B 2 106 ? 37.434 51.652 -11.999 1.00 49.11 106 GLN B O 1
ATOM 3557 N N . TRP B 2 107 ? 35.574 50.347 -11.916 1.00 57.27 107 TRP B N 1
ATOM 3558 C CA . TRP B 2 107 ? 34.619 51.437 -11.926 1.00 61.11 107 TRP B CA 1
ATOM 3559 C C . TRP B 2 107 ? 34.622 52.138 -10.577 1.00 58.95 107 TRP B C 1
ATOM 3560 O O . TRP B 2 107 ? 34.540 51.494 -9.534 1.00 46.20 107 TRP B O 1
ATOM 3571 N N . ALA B 2 108 ? 34.725 53.460 -10.614 1.00 60.54 108 ALA B N 1
ATOM 3572 C CA . ALA B 2 108 ? 34.726 54.277 -9.409 1.00 60.90 108 ALA B CA 1
ATOM 3573 C C . ALA B 2 108 ? 33.353 54.254 -8.744 1.00 62.66 108 ALA B C 1
ATOM 3574 O O . ALA B 2 108 ? 32.412 53.651 -9.261 1.00 59.70 108 ALA B O 1
ATOM 3576 N N . PRO B 2 109 ? 33.229 54.887 -7.564 1.00 68.61 109 PRO B N 1
ATOM 3577 C CA . PRO B 2 109 ? 31.939 54.927 -6.859 1.00 68.72 109 PRO B CA 1
ATOM 3578 C C . PRO B 2 109 ? 31.013 55.816 -7.697 1.00 70.82 109 PRO B C 1
ATOM 3579 O O . PRO B 2 109 ? 31.412 56.927 -8.069 1.00 65.16 109 PRO B O 1
ATOM 3583 N N . HIS B 2 110 ? 29.793 55.358 -7.989 1.00 70.41 110 HIS B N 1
ATOM 3584 C CA . HIS B 2 110 ? 28.893 56.160 -8.827 1.00 72.06 110 HIS B CA 1
ATOM 3585 C C . HIS B 2 110 ? 28.835 57.661 -8.520 1.00 72.88 110 HIS B C 1
ATOM 3586 O O . HIS B 2 110 ? 28.679 58.466 -9.438 1.00 71.92 110 HIS B O 1
ATOM 3593 N N . GLU B 2 111 ? 28.972 58.041 -7.250 1.00 72.02 111 GLU B N 1
ATOM 3594 C CA . GLU B 2 111 ? 28.934 59.453 -6.879 1.00 73.05 111 GLU B CA 1
ATOM 3595 C C . GLU B 2 111 ? 29.979 60.231 -7.665 1.00 74.06 111 GLU B C 1
ATOM 3596 O O . GLU B 2 111 ? 29.832 61.428 -7.906 1.00 73.99 111 GLU B O 1
ATOM 3602 N N . TYR B 2 112 ? 31.046 59.544 -8.053 1.00 77.79 112 TYR B N 1
ATOM 3603 C CA . TYR B 2 112 ? 32.118 60.172 -8.810 1.00 78.69 112 TYR B CA 1
ATOM 3604 C C . TYR B 2 112 ? 31.686 60.312 -10.259 1.00 80.46 112 TYR B C 1
ATOM 3605 O O . TYR B 2 112 ? 32.239 61.111 -11.019 1.00 77.18 112 TYR B O 1
ATOM 3614 N N . GLY B 2 113 ? 30.684 59.521 -10.625 1.00 82.07 113 GLY B N 1
ATOM 3615 C CA . GLY B 2 113 ? 30.190 59.515 -11.984 1.00 83.78 113 GLY B CA 1
ATOM 3616 C C . GLY B 2 113 ? 30.755 58.280 -12.661 1.00 86.29 113 GLY B C 1
ATOM 3617 O O . GLY B 2 113 ? 31.341 57.426 -11.988 1.00 84.78 113 GLY B O 1
ATOM 3618 N N . PRO B 2 114 ? 30.597 58.142 -13.985 1.00 85.36 114 PRO B N 1
ATOM 3619 C CA . PRO B 2 114 ? 31.139 56.954 -14.647 1.00 82.15 114 PRO B CA 1
ATOM 3620 C C . PRO B 2 114 ? 32.662 57.053 -14.865 1.00 82.38 114 PRO B C 1
ATOM 3621 O O . PRO B 2 114 ? 33.128 57.472 -15.928 1.00 80.54 114 PRO B O 1
ATOM 3633 N N . LEU B 2 116 ? 36.685 55.230 -14.471 1.00 68.06 116 LEU B N 1
ATOM 3634 C CA . LEU B 2 116 ? 37.367 53.957 -14.553 1.00 66.10 116 LEU B CA 1
ATOM 3635 C C . LEU B 2 116 ? 38.794 54.066 -14.024 1.00 62.31 116 LEU B C 1
ATOM 3636 O O . LEU B 2 116 ? 39.531 54.983 -14.407 1.00 53.99 116 LEU B O 1
ATOM 3641 N N . LEU B 2 117 ? 39.172 53.136 -13.142 1.00 60.22 117 LEU B N 1
ATOM 3642 C CA . LEU B 2 117 ? 40.527 53.098 -12.573 1.00 59.75 117 LEU B CA 1
ATOM 3643 C C . LEU B 2 117 ? 41.326 51.992 -13.262 1.00 52.44 117 LEU B C 1
ATOM 3644 O O . LEU B 2 117 ? 40.962 50.822 -13.178 1.00 55.83 117 LEU B O 1
ATOM 3649 N N . VAL B 2 118 ? 42.419 52.363 -13.926 1.00 51.84 118 VAL B N 1
ATOM 3650 C CA . VAL B 2 118 ? 43.248 51.396 -14.646 1.00 52.53 118 VAL B CA 1
ATOM 3651 C C . VAL B 2 118 ? 44.743 51.379 -14.271 1.00 52.96 118 VAL B C 1
ATOM 3652 O O . VAL B 2 118 ? 45.363 52.430 -14.089 1.00 52.28 118 VAL B O 1
ATOM 3656 N N . ALA B 2 119 ? 45.308 50.172 -14.194 1.00 50.83 119 ALA B N 1
ATOM 3657 C CA . ALA B 2 119 ? 46.717 49.944 -13.854 1.00 46.91 119 ALA B CA 1
ATOM 3658 C C . ALA B 2 119 ? 47.390 49.015 -14.869 1.00 44.51 119 ALA B C 1
ATOM 3659 O O . ALA B 2 119 ? 46.825 47.984 -15.243 1.00 46.78 119 ALA B O 1
ATOM 3661 N N . SER B 2 120 ? 48.608 49.364 -15.277 1.00 44.91 120 SER B N 1
ATOM 3662 C CA . SER B 2 120 ? 49.363 48.590 -16.268 1.00 45.85 120 SER B CA 1
ATOM 3663 C C . SER B 2 120 ? 50.814 48.226 -15.910 1.00 54.46 120 SER B C 1
ATOM 3664 O O . SER B 2 120 ? 51.464 48.887 -15.090 1.00 58.70 120 SER B O 1
ATOM 3667 N N . SER B 2 121 ? 51.316 47.176 -16.558 1.00 47.44 121 SER B N 1
ATOM 3668 C CA . SER B 2 121 ? 52.684 46.704 -16.350 1.00 46.43 121 SER B CA 1
ATOM 3669 C C . SER B 2 121 ? 53.677 47.725 -16.869 1.00 41.68 121 SER B C 1
ATOM 3670 O O . SER B 2 121 ? 54.893 47.491 -16.871 1.00 43.38 121 SER B O 1
ATOM 3673 N N . ASP B 2 122 ? 53.178 48.861 -17.324 1.00 43.57 122 ASP B N 1
ATOM 3674 C CA . ASP B 2 122 ? 54.090 49.882 -17.817 1.00 49.31 122 ASP B CA 1
ATOM 3675 C C . ASP B 2 122 ? 54.472 50.794 -16.645 1.00 50.74 122 ASP B C 1
ATOM 3676 O O . ASP B 2 122 ? 55.238 51.745 -16.799 1.00 50.35 122 ASP B O 1
ATOM 3681 N N . GLY B 2 123 ? 53.942 50.470 -15.464 1.00 49.53 123 GLY B N 1
ATOM 3682 C CA . GLY B 2 123 ? 54.251 51.236 -14.269 1.00 53.54 123 GLY B CA 1
ATOM 3683 C C . GLY B 2 123 ? 53.330 52.417 -14.031 1.00 56.03 123 GLY B C 1
ATOM 3684 O O . GLY B 2 123 ? 53.402 53.086 -12.998 1.00 57.51 123 GLY B O 1
ATOM 3685 N N . LYS B 2 124 ? 52.445 52.668 -14.986 1.00 54.49 124 LYS B N 1
ATOM 3686 C CA . LYS B 2 124 ? 51.526 53.781 -14.879 1.00 47.04 124 LYS B CA 1
ATOM 3687 C C . LYS B 2 124 ? 50.098 53.404 -14.536 1.00 46.97 124 LYS B C 1
ATOM 3688 O O . LYS B 2 124 ? 49.669 52.258 -14.688 1.00 48.69 124 LYS B O 1
ATOM 3694 N N . VAL B 2 125 ? 49.371 54.395 -14.046 1.00 42.44 125 VAL B N 1
ATOM 3695 C CA . VAL B 2 125 ? 47.974 54.237 -13.715 1.00 50.04 125 VAL B CA 1
ATOM 3696 C C . VAL B 2 125 ? 47.203 55.329 -14.464 1.00 55.41 125 VAL B C 1
ATOM 3697 O O . VAL B 2 125 ? 47.667 56.468 -14.584 1.00 57.24 125 VAL B O 1
ATOM 3701 N N . SER B 2 126 ? 46.044 54.974 -15.003 1.00 57.52 126 SER B N 1
ATOM 3702 C CA . SER B 2 126 ? 45.230 55.954 -15.709 1.00 58.78 126 SER B CA 1
ATOM 3703 C C . SER B 2 126 ? 43.836 55.997 -15.106 1.00 60.05 126 SER B C 1
ATOM 3704 O O . SER B 2 126 ? 43.303 54.973 -14.664 1.00 53.76 126 SER B O 1
ATOM 3707 N N . VAL B 2 127 ? 43.273 57.200 -15.062 1.00 67.30 127 VAL B N 1
ATOM 3708 C CA . VAL B 2 127 ? 41.927 57.426 -14.546 1.00 72.69 127 VAL B CA 1
ATOM 3709 C C . VAL B 2 127 ? 41.132 57.958 -15.739 1.00 77.86 127 VAL B C 1
ATOM 3710 O O . VAL B 2 127 ? 41.504 58.970 -16.353 1.00 72.31 127 VAL B O 1
ATOM 3714 N N . VAL B 2 128 ? 40.042 57.277 -16.075 1.00 81.74 128 VAL B N 1
ATOM 3715 C CA . VAL B 2 128 ? 39.262 57.684 -17.232 1.00 85.83 128 VAL B CA 1
ATOM 3716 C C . VAL B 2 128 ? 37.800 58.038 -17.010 1.00 86.98 128 VAL B C 1
ATOM 3717 O O . VAL B 2 128 ? 37.020 57.240 -16.490 1.00 86.53 128 VAL B O 1
ATOM 3721 N N . GLU B 2 129 ? 37.451 59.254 -17.415 1.00 93.14 129 GLU B N 1
ATOM 3722 C CA . GLU B 2 129 ? 36.083 59.754 -17.352 1.00 101.25 129 GLU B CA 1
ATOM 3723 C C . GLU B 2 129 ? 35.752 60.044 -18.813 1.00 103.18 129 GLU B C 1
ATOM 3724 O O . GLU B 2 129 ? 36.577 60.608 -19.536 1.00 104.15 129 GLU B O 1
ATOM 3730 N N . PHE B 2 130 ? 34.560 59.655 -19.252 1.00 104.83 130 PHE B N 1
ATOM 3731 C CA . PHE B 2 130 ? 34.164 59.867 -20.641 1.00 107.29 130 PHE B CA 1
ATOM 3732 C C . PHE B 2 130 ? 33.590 61.266 -20.911 1.00 109.26 130 PHE B C 1
ATOM 3733 O O . PHE B 2 130 ? 32.647 61.700 -20.245 1.00 109.36 130 PHE B O 1
ATOM 3741 N N . LYS B 2 131 ? 34.168 61.967 -21.888 1.00 112.42 131 LYS B N 1
ATOM 3742 C CA . LYS B 2 131 ? 33.725 63.319 -22.246 1.00 114.30 131 LYS B CA 1
ATOM 3743 C C . LYS B 2 131 ? 32.256 63.366 -22.645 1.00 116.29 131 LYS B C 1
ATOM 3744 O O . LYS B 2 131 ? 31.636 62.332 -22.898 1.00 117.74 131 LYS B O 1
ATOM 3750 N N . GLU B 2 132 ? 31.703 64.573 -22.704 1.00 117.95 132 GLU B N 1
ATOM 3751 C CA . GLU B 2 132 ? 30.304 64.741 -23.076 1.00 118.63 132 GLU B CA 1
ATOM 3752 C C . GLU B 2 132 ? 30.036 64.255 -24.493 1.00 118.67 132 GLU B C 1
ATOM 3753 O O . GLU B 2 132 ? 28.937 63.793 -24.792 1.00 117.84 132 GLU B O 1
ATOM 3759 N N . ASN B 2 133 ? 31.047 64.352 -25.355 1.00 119.60 133 ASN B N 1
ATOM 3760 C CA . ASN B 2 133 ? 30.915 63.932 -26.750 1.00 119.82 133 ASN B CA 1
ATOM 3761 C C . ASN B 2 133 ? 31.214 62.447 -26.974 1.00 119.66 133 ASN B C 1
ATOM 3762 O O . ASN B 2 133 ? 30.685 61.836 -27.905 1.00 117.72 133 ASN B O 1
ATOM 3767 N N . GLY B 2 134 ? 32.058 61.869 -26.125 1.00 119.83 134 GLY B N 1
ATOM 3768 C CA . GLY B 2 134 ? 32.394 60.462 -26.267 1.00 119.23 134 GLY B CA 1
ATOM 3769 C C . GLY B 2 134 ? 33.868 60.167 -26.055 1.00 119.42 134 GLY B C 1
ATOM 3770 O O . GLY B 2 134 ? 34.221 59.214 -25.357 1.00 117.93 134 GLY B O 1
ATOM 3771 N N . THR B 2 135 ? 34.730 60.983 -26.659 1.00 119.79 135 THR B N 1
ATOM 3772 C CA . THR B 2 135 ? 36.174 60.808 -26.531 1.00 120.53 135 THR B CA 1
ATOM 3773 C C . THR B 2 135 ? 36.590 60.754 -25.055 1.00 121.92 135 THR B C 1
ATOM 3774 O O . THR B 2 135 ? 35.800 61.081 -24.163 1.00 121.97 135 THR B O 1
ATOM 3778 N N . THR B 2 136 ? 37.830 60.343 -24.803 1.00 120.63 136 THR B N 1
ATOM 3779 C CA . THR B 2 136 ? 38.337 60.238 -23.437 1.00 118.23 136 THR B CA 1
ATOM 3780 C C . THR B 2 136 ? 39.601 61.069 -23.205 1.00 117.09 136 THR B C 1
ATOM 3781 O O . THR B 2 136 ? 40.569 60.964 -23.962 1.00 115.90 136 THR B O 1
ATOM 3785 N N . SER B 2 137 ? 39.577 61.896 -22.159 1.00 114.70 137 SER B N 1
ATOM 3786 C CA . SER B 2 137 ? 40.720 62.743 -21.792 1.00 112.26 137 SER B CA 1
ATOM 3787 C C . SER B 2 137 ? 41.208 62.320 -20.404 1.00 108.57 137 SER B C 1
ATOM 3788 O O . SER B 2 137 ? 41.023 63.040 -19.417 1.00 108.06 137 SER B O 1
ATOM 3791 N N . PRO B 2 138 ? 41.853 61.143 -20.318 1.00 102.55 138 PRO B N 1
ATOM 3792 C CA . PRO B 2 138 ? 42.377 60.575 -19.073 1.00 97.11 138 PRO B CA 1
ATOM 3793 C C . PRO B 2 138 ? 43.574 61.248 -18.395 1.00 91.44 138 PRO B C 1
ATOM 3794 O O . PRO B 2 138 ? 44.258 62.096 -18.971 1.00 84.33 138 PRO B O 1
ATOM 3798 N N . ILE B 2 139 ? 43.790 60.844 -17.144 1.00 87.79 139 ILE B N 1
ATOM 3799 C CA . ILE B 2 139 ? 44.884 61.321 -16.304 1.00 81.21 139 ILE B CA 1
ATOM 3800 C C . ILE B 2 139 ? 45.849 60.149 -16.165 1.00 72.24 139 ILE B C 1
ATOM 3801 O O . ILE B 2 139 ? 45.442 59.045 -15.813 1.00 67.28 139 ILE B O 1
ATOM 3806 N N . ILE B 2 140 ? 47.121 60.385 -16.440 1.00 67.46 140 ILE B N 1
ATOM 3807 C CA . ILE B 2 140 ? 48.106 59.322 -16.358 1.00 64.14 140 ILE B CA 1
ATOM 3808 C C . ILE B 2 140 ? 49.176 59.700 -15.350 1.00 65.76 140 ILE B C 1
ATOM 3809 O O . ILE B 2 140 ? 49.709 60.807 -15.388 1.00 64.51 140 ILE B O 1
ATOM 3814 N N . ILE B 2 141 ? 49.482 58.782 -14.439 1.00 64.46 141 ILE B N 1
ATOM 3815 C CA . ILE B 2 141 ? 50.499 59.046 -13.432 1.00 65.57 141 ILE B CA 1
ATOM 3816 C C . ILE B 2 141 ? 51.448 57.857 -13.274 1.00 64.86 141 ILE B C 1
ATOM 3817 O O . ILE B 2 141 ? 51.023 56.703 -13.336 1.00 59.62 141 ILE B O 1
ATOM 3822 N N . ASP B 2 142 ? 52.739 58.140 -13.112 1.00 59.20 142 ASP B N 1
ATOM 3823 C CA . ASP B 2 142 ? 53.725 57.084 -12.899 1.00 59.25 142 ASP B CA 1
ATOM 3824 C C . ASP B 2 142 ? 53.496 56.622 -11.454 1.00 56.12 142 ASP B C 1
ATOM 3825 O O . ASP B 2 142 ? 53.669 57.404 -10.526 1.00 58.58 142 ASP B O 1
ATOM 3830 N N . ALA B 2 143 ? 53.104 55.361 -11.265 1.00 50.84 143 ALA B N 1
ATOM 3831 C CA . ALA B 2 143 ? 52.785 54.859 -9.926 1.00 46.84 143 ALA B CA 1
ATOM 3832 C C . ALA B 2 143 ? 53.713 53.855 -9.248 1.00 47.06 143 ALA B C 1
ATOM 3833 O O . ALA B 2 143 ? 53.790 53.816 -8.017 1.00 49.11 143 ALA B O 1
ATOM 3835 N N . HIS B 2 144 ? 54.407 53.044 -10.036 1.00 43.37 144 HIS B N 1
ATOM 3836 C CA . HIS B 2 144 ? 55.282 52.016 -9.493 1.00 35.94 144 HIS B CA 1
ATOM 3837 C C . HIS B 2 144 ? 56.405 51.709 -10.465 1.00 40.45 144 HIS B C 1
ATOM 3838 O O . HIS B 2 144 ? 56.270 51.919 -11.672 1.00 45.50 144 HIS B O 1
ATOM 3845 N N . ALA B 2 145 ? 57.514 51.207 -9.935 1.00 32.82 145 ALA B N 1
ATOM 3846 C CA . ALA B 2 145 ? 58.628 50.802 -10.777 1.00 31.51 145 ALA B CA 1
ATOM 3847 C C . ALA B 2 145 ? 58.209 49.373 -11.186 1.00 30.45 145 ALA B C 1
ATOM 3848 O O . ALA B 2 145 ? 57.313 48.804 -10.577 1.00 36.71 145 ALA B O 1
ATOM 3850 N N . ILE B 2 146 ? 58.833 48.817 -12.212 1.00 32.43 146 ILE B N 1
ATOM 3851 C CA . ILE B 2 146 ? 58.539 47.461 -12.671 1.00 39.24 146 ILE B CA 1
ATOM 3852 C C . ILE B 2 146 ? 57.136 47.227 -13.243 1.00 32.85 146 ILE B C 1
ATOM 3853 O O . ILE B 2 146 ? 57.010 46.727 -14.353 1.00 41.52 146 ILE B O 1
ATOM 3858 N N . GLY B 2 147 ? 56.094 47.572 -12.492 1.00 36.29 147 GLY B N 1
ATOM 3859 C CA . GLY B 2 147 ? 54.730 47.404 -12.977 1.00 27.79 147 GLY B CA 1
ATOM 3860 C C . GLY B 2 147 ? 53.638 47.525 -11.918 1.00 34.25 147 GLY B C 1
ATOM 3861 O O . GLY B 2 147 ? 53.886 47.277 -10.731 1.00 38.85 147 GLY B O 1
ATOM 3862 N N . VAL B 2 148 ? 52.430 47.914 -12.335 1.00 38.30 148 VAL B N 1
ATOM 3863 C CA . VAL B 2 148 ? 51.291 48.038 -11.414 1.00 42.79 148 VAL B CA 1
ATOM 3864 C C . VAL B 2 148 ? 50.325 46.891 -11.718 1.00 44.15 148 VAL B C 1
ATOM 3865 O O . VAL B 2 148 ? 49.824 46.779 -12.830 1.00 47.16 148 VAL B O 1
ATOM 3869 N N . ASN B 2 149 ? 50.042 46.059 -10.725 1.00 44.83 149 ASN B N 1
ATOM 3870 C CA . ASN B 2 149 ? 49.178 44.901 -10.937 1.00 42.47 149 ASN B CA 1
ATOM 3871 C C . ASN B 2 149 ? 47.738 45.078 -10.541 1.00 45.88 149 ASN B C 1
ATOM 3872 O O . ASN B 2 149 ? 46.875 44.345 -11.006 1.00 51.53 149 ASN B O 1
ATOM 3877 N N . SER B 2 150 ? 47.466 46.048 -9.680 1.00 49.38 150 SER B N 1
ATOM 3878 C CA . SER B 2 150 ? 46.104 46.260 -9.230 1.00 45.70 150 SER B CA 1
ATOM 3879 C C . SER B 2 150 ? 45.904 47.694 -8.751 1.00 49.96 150 SER B C 1
ATOM 3880 O O . SER B 2 150 ? 46.865 48.401 -8.449 1.00 52.48 150 SER B O 1
ATOM 3883 N N . ALA B 2 151 ? 44.645 48.109 -8.683 1.00 46.18 151 ALA B N 1
ATOM 3884 C CA . ALA B 2 151 ? 44.285 49.448 -8.246 1.00 44.72 151 ALA B CA 1
ATOM 3885 C C . ALA B 2 151 ? 42.808 49.402 -7.861 1.00 46.45 151 ALA B C 1
ATOM 3886 O O . ALA B 2 151 ? 41.978 48.950 -8.646 1.00 46.53 151 ALA B O 1
ATOM 3888 N N . SER B 2 152 ? 42.494 49.852 -6.647 1.00 43.85 152 SER B N 1
ATOM 3889 C CA . SER B 2 152 ? 41.129 49.851 -6.146 1.00 46.11 152 SER B CA 1
ATOM 3890 C C . SER B 2 152 ? 40.806 51.215 -5.558 1.00 54.40 152 SER B C 1
ATOM 3891 O O . SER B 2 152 ? 41.703 51.901 -5.053 1.00 46.44 152 SER B O 1
ATOM 3894 N N . TRP B 2 153 ? 39.526 51.589 -5.616 1.00 53.33 153 TRP B N 1
ATOM 3895 C CA . TRP B 2 153 ? 39.050 52.874 -5.100 1.00 53.91 153 TRP B CA 1
ATOM 3896 C C . TRP B 2 153 ? 38.654 52.806 -3.627 1.00 52.99 153 TRP B C 1
ATOM 3897 O O . TRP B 2 153 ? 38.167 51.782 -3.146 1.00 53.50 153 TRP B O 1
ATOM 3908 N N . ALA B 2 154 ? 38.834 53.925 -2.932 1.00 55.11 154 ALA B N 1
ATOM 3909 C CA . ALA B 2 154 ? 38.436 54.037 -1.536 1.00 54.64 154 ALA B CA 1
ATOM 3910 C C . ALA B 2 154 ? 36.941 54.361 -1.580 1.00 56.13 154 ALA B C 1
ATOM 3911 O O . ALA B 2 154 ? 36.457 54.975 -2.536 1.00 49.76 154 ALA B O 1
ATOM 3913 N N . PRO B 2 155 ? 36.181 53.928 -0.570 1.00 56.75 155 PRO B N 1
ATOM 3914 C CA . PRO B 2 155 ? 34.749 54.238 -0.596 1.00 58.36 155 PRO B CA 1
ATOM 3915 C C . PRO B 2 155 ? 34.566 55.749 -0.743 1.00 60.67 155 PRO B C 1
ATOM 3916 O O . PRO B 2 155 ? 35.471 56.518 -0.430 1.00 59.85 155 PRO B O 1
ATOM 3920 N N . ALA B 2 156 ? 33.406 56.179 -1.219 1.00 66.73 156 ALA B N 1
ATOM 3921 C CA . ALA B 2 156 ? 33.158 57.610 -1.383 1.00 71.52 156 ALA B CA 1
ATOM 3922 C C . ALA B 2 156 ? 32.976 58.293 -0.025 1.00 71.03 156 ALA B C 1
ATOM 3923 O O . ALA B 2 156 ? 32.365 57.727 0.885 1.00 68.49 156 ALA B O 1
ATOM 3925 N N . THR B 2 157 ? 33.513 59.505 0.105 1.00 73.06 157 THR B N 1
ATOM 3926 C CA . THR B 2 157 ? 33.410 60.274 1.347 1.00 82.16 157 THR B CA 1
ATOM 3927 C C . THR B 2 157 ? 31.964 60.364 1.848 1.00 83.98 157 THR B C 1
ATOM 3928 O O . THR B 2 157 ? 31.247 61.328 1.567 1.00 84.57 157 THR B O 1
ATOM 3932 N N . SER B 2 170 ? 39.449 64.274 -1.404 1.00 76.53 170 SER B N 1
ATOM 3933 C CA . SER B 2 170 ? 38.665 63.347 -0.594 1.00 77.45 170 SER B CA 1
ATOM 3934 C C . SER B 2 170 ? 38.490 62.029 -1.339 1.00 77.87 170 SER B C 1
ATOM 3935 O O . SER B 2 170 ? 37.995 61.044 -0.783 1.00 76.10 170 SER B O 1
ATOM 3938 N N . ARG B 2 171 ? 38.888 62.030 -2.608 1.00 75.45 171 ARG B N 1
ATOM 3939 C CA . ARG B 2 171 ? 38.806 60.843 -3.447 1.00 72.18 171 ARG B CA 1
ATOM 3940 C C . ARG B 2 171 ? 40.156 60.148 -3.411 1.00 69.95 171 ARG B C 1
ATOM 3941 O O . ARG B 2 171 ? 41.185 60.761 -3.719 1.00 69.11 171 ARG B O 1
ATOM 3949 N N . LYS B 2 172 ? 40.153 58.871 -3.039 1.00 65.79 172 LYS B N 1
ATOM 3950 C CA . LYS B 2 172 ? 41.395 58.110 -2.943 1.00 62.57 172 LYS B CA 1
ATOM 3951 C C . LYS B 2 172 ? 41.328 56.725 -3.565 1.00 60.58 172 LYS B C 1
ATOM 3952 O O . LYS B 2 172 ? 40.254 56.133 -3.709 1.00 52.69 172 LYS B O 1
ATOM 3958 N N . PHE B 2 173 ? 42.495 56.204 -3.920 1.00 57.86 173 PHE B N 1
ATOM 3959 C CA . PHE B 2 173 ? 42.580 54.852 -4.451 1.00 55.73 173 PHE B CA 1
ATOM 3960 C C . PHE B 2 173 ? 43.947 54.265 -4.119 1.00 53.46 173 PHE B C 1
ATOM 3961 O O . PHE B 2 173 ? 44.941 54.991 -4.000 1.00 53.99 173 PHE B O 1
ATOM 3969 N N . VAL B 2 174 ? 43.985 52.947 -3.955 1.00 56.80 174 VAL B N 1
ATOM 3970 C CA . VAL B 2 174 ? 45.220 52.248 -3.622 1.00 47.26 174 VAL B CA 1
ATOM 3971 C C . VAL B 2 174 ? 45.723 51.404 -4.787 1.00 54.63 174 VAL B C 1
ATOM 3972 O O . VAL B 2 174 ? 44.935 50.837 -5.541 1.00 54.17 174 VAL B O 1
ATOM 3976 N N . THR B 2 175 ? 47.043 51.342 -4.930 1.00 50.67 175 THR B N 1
ATOM 3977 C CA . THR B 2 175 ? 47.677 50.565 -5.976 1.00 42.57 175 THR B CA 1
ATOM 3978 C C . THR B 2 175 ? 48.622 49.524 -5.362 1.00 46.24 175 THR B C 1
ATOM 3979 O O . THR B 2 175 ? 49.012 49.625 -4.186 1.00 40.00 175 THR B O 1
ATOM 3983 N N . GLY B 2 176 ? 48.963 48.515 -6.167 1.00 46.97 176 GLY B N 1
ATOM 3984 C CA . GLY B 2 176 ? 49.850 47.437 -5.737 1.00 39.38 176 GLY B CA 1
ATOM 3985 C C . GLY B 2 176 ? 50.752 47.121 -6.906 1.00 36.53 176 GLY B C 1
ATOM 3986 O O . GLY B 2 176 ? 50.271 46.969 -8.018 1.00 41.96 176 GLY B O 1
ATOM 3987 N N . GLY B 2 177 ? 52.053 47.010 -6.678 1.00 41.07 177 GLY B N 1
ATOM 3988 C CA . GLY B 2 177 ? 52.947 46.751 -7.790 1.00 42.41 177 GLY B CA 1
ATOM 3989 C C . GLY B 2 177 ? 54.020 45.691 -7.649 1.00 36.23 177 GLY B C 1
ATOM 3990 O O . GLY B 2 177 ? 54.175 45.042 -6.615 1.00 38.85 177 GLY B O 1
ATOM 3991 N N . ALA B 2 178 ? 54.766 45.541 -8.735 1.00 36.76 178 ALA B N 1
ATOM 3992 C CA . ALA B 2 178 ? 55.846 44.583 -8.846 1.00 44.75 178 ALA B CA 1
ATOM 3993 C C . ALA B 2 178 ? 57.110 45.101 -8.149 1.00 50.17 178 ALA B C 1
ATOM 3994 O O . ALA B 2 178 ? 58.200 44.530 -8.303 1.00 43.58 178 ALA B O 1
ATOM 3996 N N . ASP B 2 179 ? 56.963 46.197 -7.402 1.00 49.21 179 ASP B N 1
ATOM 3997 C CA . ASP B 2 179 ? 58.084 46.770 -6.656 1.00 39.38 179 ASP B CA 1
ATOM 3998 C C . ASP B 2 179 ? 57.881 46.411 -5.188 1.00 40.11 179 ASP B C 1
ATOM 3999 O O . ASP B 2 179 ? 58.619 46.870 -4.328 1.00 44.31 179 ASP B O 1
ATOM 4004 N N . ASN B 2 180 ? 56.859 45.590 -4.929 1.00 36.83 180 ASN B N 1
ATOM 4005 C CA . ASN B 2 180 ? 56.512 45.096 -3.594 1.00 38.09 180 ASN B CA 1
ATOM 4006 C C . ASN B 2 180 ? 55.799 46.124 -2.737 1.00 41.15 180 ASN B C 1
ATOM 4007 O O . ASN B 2 180 ? 55.453 45.848 -1.586 1.00 35.77 180 ASN B O 1
ATOM 4012 N N . LEU B 2 181 ? 55.561 47.302 -3.297 1.00 43.43 181 LEU B N 1
ATOM 4013 C CA . LEU B 2 181 ? 54.908 48.366 -2.549 1.00 36.31 181 LEU B CA 1
ATOM 4014 C C . LEU B 2 181 ? 53.408 48.488 -2.759 1.00 39.03 181 LEU B C 1
ATOM 4015 O O . LEU B 2 181 ? 52.882 48.109 -3.797 1.00 41.89 181 LEU B O 1
ATOM 4020 N N . VAL B 2 182 ? 52.733 48.994 -1.731 1.00 41.11 182 VAL B N 1
ATOM 4021 C CA . VAL B 2 182 ? 51.305 49.269 -1.740 1.00 38.59 182 VAL B CA 1
ATOM 4022 C C . VAL B 2 182 ? 51.298 50.802 -1.617 1.00 47.42 182 VAL B C 1
ATOM 4023 O O . VAL B 2 182 ? 52.040 51.351 -0.804 1.00 45.50 182 VAL B O 1
ATOM 4027 N N . LYS B 2 183 ? 50.492 51.496 -2.419 1.00 46.49 183 LYS B N 1
ATOM 4028 C CA . LYS B 2 183 ? 50.467 52.956 -2.366 1.00 35.47 183 LYS B CA 1
ATOM 4029 C C . LYS B 2 183 ? 49.079 53.576 -2.364 1.00 42.83 183 LYS B C 1
ATOM 4030 O O . LYS B 2 183 ? 48.211 53.154 -3.122 1.00 52.30 183 LYS B O 1
ATOM 4036 N N . ILE B 2 184 ? 48.866 54.572 -1.499 1.00 49.34 184 ILE B N 1
ATOM 4037 C CA . ILE B 2 184 ? 47.583 55.273 -1.423 1.00 46.63 184 ILE B CA 1
ATOM 4038 C C . ILE B 2 184 ? 47.684 56.589 -2.196 1.00 52.98 184 ILE B C 1
ATOM 4039 O O . ILE B 2 184 ? 48.675 57.307 -2.081 1.00 55.40 184 ILE B O 1
ATOM 4044 N N . TRP B 2 185 ? 46.660 56.898 -2.987 1.00 53.07 185 TRP B N 1
ATOM 4045 C CA . TRP B 2 185 ? 46.655 58.126 -3.773 1.00 49.99 185 TRP B CA 1
ATOM 4046 C C . TRP B 2 185 ? 45.449 59.016 -3.463 1.00 51.19 185 TRP B C 1
ATOM 4047 O O . TRP B 2 185 ? 44.353 58.533 -3.157 1.00 52.10 185 TRP B O 1
ATOM 4058 N N . LYS B 2 186 ? 45.658 60.326 -3.542 1.00 58.05 186 LYS B N 1
ATOM 4059 C CA . LYS B 2 186 ? 44.596 61.291 -3.258 1.00 66.15 186 LYS B CA 1
ATOM 4060 C C . LYS B 2 186 ? 44.566 62.352 -4.346 1.00 65.44 186 LYS B C 1
ATOM 4061 O O . LYS B 2 186 ? 45.618 62.778 -4.828 1.00 67.13 186 LYS B O 1
ATOM 4067 N N . TYR B 2 187 ? 43.371 62.773 -4.749 1.00 71.50 187 TYR B N 1
ATOM 4068 C CA . TYR B 2 187 ? 43.278 63.803 -5.783 1.00 77.38 187 TYR B CA 1
ATOM 4069 C C . TYR B 2 187 ? 43.584 65.185 -5.209 1.00 73.60 187 TYR B C 1
ATOM 4070 O O . TYR B 2 187 ? 43.068 65.559 -4.157 1.00 65.55 187 TYR B O 1
ATOM 4079 N N . ASN B 2 188 ? 44.431 65.927 -5.917 1.00 77.72 188 ASN B N 1
ATOM 4080 C CA . ASN B 2 188 ? 44.850 67.268 -5.517 1.00 84.62 188 ASN B CA 1
ATOM 4081 C C . ASN B 2 188 ? 44.495 68.329 -6.571 1.00 86.16 188 ASN B C 1
ATOM 4082 O O . ASN B 2 188 ? 44.715 68.129 -7.766 1.00 85.28 188 ASN B O 1
ATOM 4087 N N . SER B 2 189 ? 43.959 69.460 -6.114 1.00 89.54 189 SER B N 1
ATOM 4088 C CA . SER B 2 189 ? 43.559 70.556 -7.004 1.00 90.54 189 SER B CA 1
ATOM 4089 C C . SER B 2 189 ? 44.737 71.327 -7.597 1.00 89.98 189 SER B C 1
ATOM 4090 O O . SER B 2 189 ? 44.860 71.448 -8.815 1.00 86.70 189 SER B O 1
ATOM 4093 N N . ASP B 2 190 ? 45.596 71.855 -6.731 1.00 92.54 190 ASP B N 1
ATOM 4094 C CA . ASP B 2 190 ? 46.764 72.608 -7.172 1.00 94.90 190 ASP B CA 1
ATOM 4095 C C . ASP B 2 190 ? 47.696 71.737 -7.999 1.00 96.53 190 ASP B C 1
ATOM 4096 O O . ASP B 2 190 ? 48.803 72.156 -8.347 1.00 98.77 190 ASP B O 1
ATOM 4101 N N . ALA B 2 191 ? 47.248 70.522 -8.305 1.00 97.22 191 ALA B N 1
ATOM 4102 C CA . ALA B 2 191 ? 48.038 69.582 -9.091 1.00 93.56 191 ALA B CA 1
ATOM 4103 C C . ALA B 2 191 ? 47.209 68.997 -10.226 1.00 92.23 191 ALA B C 1
ATOM 4104 O O . ALA B 2 191 ? 47.758 68.499 -11.209 1.00 88.51 191 ALA B O 1
ATOM 4106 N N . GLN B 2 192 ? 45.887 69.057 -10.085 1.00 92.74 192 GLN B N 1
ATOM 4107 C CA . GLN B 2 192 ? 44.984 68.536 -11.109 1.00 96.03 192 GLN B CA 1
ATOM 4108 C C . GLN B 2 192 ? 45.276 67.066 -11.394 1.00 94.69 192 GLN B C 1
ATOM 4109 O O . GLN B 2 192 ? 45.208 66.626 -12.542 1.00 98.41 192 GLN B O 1
ATOM 4115 N N . THR B 2 193 ? 45.598 66.309 -10.350 1.00 91.38 193 THR B N 1
ATOM 4116 C CA . THR B 2 193 ? 45.910 64.895 -10.510 1.00 83.26 193 THR B CA 1
ATOM 4117 C C . THR B 2 193 ? 45.981 64.218 -9.153 1.00 80.42 193 THR B C 1
ATOM 4118 O O . THR B 2 193 ? 45.925 64.882 -8.116 1.00 76.79 193 THR B O 1
ATOM 4122 N N . TYR B 2 194 ? 46.093 62.893 -9.164 1.00 74.05 194 TYR B N 1
ATOM 4123 C CA . TYR B 2 194 ? 46.194 62.139 -7.926 1.00 63.89 194 TYR B CA 1
ATOM 4124 C C . TYR B 2 194 ? 47.651 62.112 -7.526 1.00 64.31 194 TYR B C 1
ATOM 4125 O O . TYR B 2 194 ? 48.514 61.765 -8.334 1.00 60.69 194 TYR B O 1
ATOM 4134 N N . VAL B 2 195 ? 47.926 62.500 -6.284 1.00 64.01 195 VAL B N 1
ATOM 4135 C CA . VAL B 2 195 ? 49.293 62.528 -5.783 1.00 62.20 195 VAL B CA 1
ATOM 4136 C C . VAL B 2 195 ? 49.508 61.516 -4.664 1.00 61.75 195 VAL B C 1
ATOM 4137 O O . VAL B 2 195 ? 48.587 61.181 -3.916 1.00 59.13 195 VAL B O 1
ATOM 4141 N N . LEU B 2 196 ? 50.744 61.040 -4.575 1.00 58.63 196 LEU B N 1
ATOM 4142 C CA . LEU B 2 196 ? 51.166 60.069 -3.584 1.00 59.40 196 LEU B CA 1
ATOM 4143 C C . LEU B 2 196 ? 50.989 60.554 -2.151 1.00 61.95 196 LEU B C 1
ATOM 4144 O O . LEU B 2 196 ? 51.621 61.523 -1.738 1.00 63.59 196 LEU B O 1
ATOM 4149 N N . GLU B 2 197 ? 50.145 59.858 -1.394 1.00 62.78 197 GLU B N 1
ATOM 4150 C CA . GLU B 2 197 ? 49.891 60.199 0.000 1.00 59.29 197 GLU B CA 1
ATOM 4151 C C . GLU B 2 197 ? 50.622 59.280 0.987 1.00 62.78 197 GLU B C 1
ATOM 4152 O O . GLU B 2 197 ? 51.094 59.737 2.032 1.00 62.74 197 GLU B O 1
ATOM 4158 N N . SER B 2 198 ? 50.709 57.990 0.663 1.00 60.89 198 SER B N 1
ATOM 4159 C CA . SER B 2 198 ? 51.389 57.026 1.534 1.00 56.98 198 SER B CA 1
ATOM 4160 C C . SER B 2 198 ? 52.001 55.866 0.758 1.00 55.23 198 SER B C 1
ATOM 4161 O O . SER B 2 198 ? 51.411 55.361 -0.191 1.00 47.91 198 SER B O 1
ATOM 4164 N N . THR B 2 199 ? 53.194 55.453 1.168 1.00 54.77 199 THR B N 1
ATOM 4165 C CA . THR B 2 199 ? 53.874 54.320 0.553 1.00 53.32 199 THR B CA 1
ATOM 4166 C C . THR B 2 199 ? 53.973 53.255 1.644 1.00 52.92 199 THR B C 1
ATOM 4167 O O . THR B 2 199 ? 54.720 53.421 2.604 1.00 45.73 199 THR B O 1
ATOM 4171 N N . LEU B 2 200 ? 53.212 52.171 1.502 1.00 52.84 200 LEU B N 1
ATOM 4172 C CA . LEU B 2 200 ? 53.212 51.102 2.499 1.00 45.69 200 LEU B CA 1
ATOM 4173 C C . LEU B 2 200 ? 54.147 49.946 2.172 1.00 48.72 200 LEU B C 1
ATOM 4174 O O . LEU B 2 200 ? 53.994 49.290 1.147 1.00 46.55 200 LEU B O 1
ATOM 4179 N N . GLU B 2 201 ? 55.115 49.708 3.057 1.00 50.17 201 GLU B N 1
ATOM 4180 C CA . GLU B 2 201 ? 56.086 48.632 2.892 1.00 51.89 201 GLU B CA 1
ATOM 4181 C C . GLU B 2 201 ? 55.760 47.464 3.803 1.00 50.55 201 GLU B C 1
ATOM 4182 O O . GLU B 2 201 ? 55.504 47.651 4.986 1.00 59.62 201 GLU B O 1
ATOM 4188 N N . GLY B 2 202 ? 55.766 46.257 3.252 1.00 53.53 202 GLY B N 1
ATOM 4189 C CA . GLY B 2 202 ? 55.444 45.087 4.053 1.00 54.12 202 GLY B CA 1
ATOM 4190 C C . GLY B 2 202 ? 55.532 43.764 3.309 1.00 54.71 202 GLY B C 1
ATOM 4191 O O . GLY B 2 202 ? 55.453 42.695 3.908 1.00 60.45 202 GLY B O 1
ATOM 4192 N N . HIS B 2 203 ? 55.678 43.831 1.996 1.00 49.23 203 HIS B N 1
ATOM 4193 C CA . HIS B 2 203 ? 55.800 42.625 1.197 1.00 50.15 203 HIS B CA 1
ATOM 4194 C C . HIS B 2 203 ? 57.237 42.522 0.728 1.00 47.85 203 HIS B C 1
ATOM 4195 O O . HIS B 2 203 ? 57.950 43.525 0.682 1.00 51.43 203 HIS B O 1
ATOM 4202 N N . SER B 2 204 ? 57.675 41.313 0.406 1.00 46.49 204 SER B N 1
ATOM 4203 C CA . SER B 2 204 ? 59.050 41.117 -0.033 1.00 52.93 204 SER B CA 1
ATOM 4204 C C . SER B 2 204 ? 59.093 40.549 -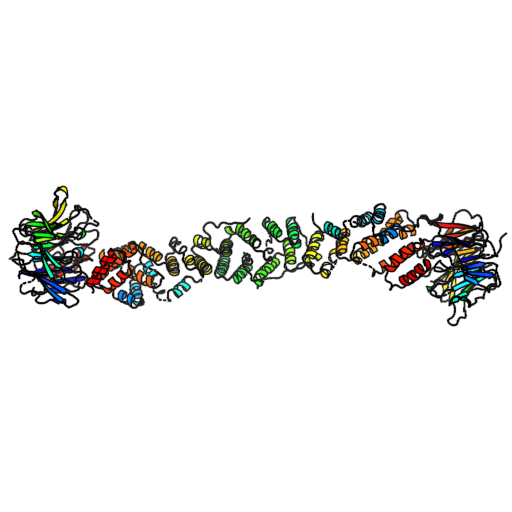1.438 1.00 55.61 204 SER B C 1
ATOM 4205 O O . SER B 2 204 ? 60.120 40.060 -1.905 1.00 62.30 204 SER B O 1
ATOM 4208 N N . ASP B 2 205 ? 57.954 40.631 -2.107 1.00 57.95 205 ASP B N 1
ATOM 4209 C CA . ASP B 2 205 ? 57.828 40.169 -3.475 1.00 52.68 205 ASP B CA 1
ATOM 4210 C C . ASP B 2 205 ? 56.589 40.855 -4.057 1.00 48.49 205 ASP B C 1
ATOM 4211 O O . ASP B 2 205 ? 55.764 41.382 -3.316 1.00 49.67 205 ASP B O 1
ATOM 4216 N N . TRP B 2 206 ? 56.461 40.832 -5.376 1.00 45.02 206 TRP B N 1
ATOM 4217 C CA . TRP B 2 206 ? 55.346 41.469 -6.064 1.00 40.80 206 TRP B CA 1
ATOM 4218 C C . TRP B 2 206 ? 54.008 41.411 -5.342 1.00 45.82 206 TRP B C 1
ATOM 4219 O O . TRP B 2 206 ? 53.652 40.401 -4.725 1.00 44.74 206 TRP B O 1
ATOM 4230 N N . VAL B 2 207 ? 53.274 42.516 -5.432 1.00 42.72 207 VAL B N 1
ATOM 4231 C CA . VAL B 2 207 ? 51.951 42.635 -4.839 1.00 42.48 207 VAL B CA 1
ATOM 4232 C C . VAL B 2 207 ? 51.044 42.335 -6.014 1.00 39.72 207 VAL B C 1
ATOM 4233 O O . VAL B 2 207 ? 51.111 43.029 -7.025 1.00 48.47 207 VAL B O 1
ATOM 4237 N N . ARG B 2 208 ? 50.200 41.317 -5.884 1.00 38.35 208 ARG B N 1
ATOM 4238 C CA . ARG B 2 208 ? 49.312 40.917 -6.980 1.00 45.94 208 ARG B CA 1
ATOM 4239 C C . ARG B 2 208 ? 47.971 41.617 -6.991 1.00 47.45 208 ARG B C 1
ATOM 4240 O O . ARG B 2 208 ? 47.441 41.932 -8.057 1.00 50.68 208 ARG B O 1
ATOM 4248 N N . ASP B 2 209 ? 47.425 41.868 -5.807 1.00 46.32 209 ASP B N 1
ATOM 4249 C CA . ASP B 2 209 ? 46.133 42.531 -5.706 1.00 48.34 209 ASP B CA 1
ATOM 4250 C C . ASP B 2 209 ? 46.056 43.397 -4.446 1.00 44.93 209 ASP B C 1
ATOM 4251 O O . ASP B 2 209 ? 46.765 43.170 -3.470 1.00 39.13 209 ASP B O 1
ATOM 4256 N N . VAL B 2 210 ? 45.175 44.385 -4.487 1.00 44.61 210 VAL B N 1
ATOM 4257 C CA . VAL B 2 210 ? 44.942 45.281 -3.363 1.00 48.00 210 VAL B CA 1
ATOM 4258 C C . VAL B 2 210 ? 43.454 45.561 -3.397 1.00 47.88 210 VAL B C 1
ATOM 4259 O O . VAL B 2 210 ? 42.897 45.814 -4.463 1.00 49.93 210 VAL B O 1
ATOM 4263 N N . ALA B 2 211 ? 42.803 45.509 -2.243 1.00 44.31 211 ALA B N 1
ATOM 4264 C CA . ALA B 2 211 ? 41.374 45.765 -2.201 1.00 45.57 211 ALA B CA 1
ATOM 4265 C C . ALA B 2 211 ? 41.011 46.665 -1.026 1.00 46.32 211 ALA B C 1
ATOM 4266 O O . ALA B 2 211 ? 41.305 46.343 0.123 1.00 51.72 211 ALA B O 1
ATOM 4268 N N . TRP B 2 212 ? 40.366 47.790 -1.311 1.00 49.60 212 TRP B N 1
ATOM 4269 C CA . TRP B 2 212 ? 39.949 48.710 -0.255 1.00 44.64 212 TRP B CA 1
ATOM 4270 C C . TRP B 2 212 ? 38.537 48.346 0.166 1.00 42.45 212 TRP B C 1
ATOM 4271 O O . TRP B 2 212 ? 37.621 48.404 -0.639 1.00 52.56 212 TRP B O 1
ATOM 4282 N N . SER B 2 213 ? 38.356 47.975 1.424 1.00 45.27 213 SER B N 1
ATOM 4283 C CA . SER B 2 213 ? 37.040 47.599 1.908 1.00 47.11 213 SER B CA 1
ATOM 4284 C C . SER B 2 213 ? 36.038 48.746 1.832 1.00 54.12 213 SER B C 1
ATOM 4285 O O . SER B 2 213 ? 36.357 49.896 2.123 1.00 55.78 213 SER B O 1
ATOM 4288 N N . PRO B 2 214 ? 34.804 48.440 1.419 1.00 61.90 214 PRO B N 1
ATOM 4289 C CA . PRO B 2 214 ? 33.718 49.419 1.287 1.00 65.01 214 PRO B CA 1
ATOM 4290 C C . PRO B 2 214 ? 33.106 49.842 2.626 1.00 71.75 214 PRO B C 1
ATOM 4291 O O . PRO B 2 214 ? 32.388 50.841 2.698 1.00 72.76 214 PRO B O 1
ATOM 4295 N N . THR B 2 215 ? 33.383 49.069 3.676 1.00 78.23 215 THR B N 1
ATOM 4296 C CA . THR B 2 215 ? 32.867 49.360 5.010 1.00 82.05 215 THR B CA 1
ATOM 4297 C C . THR B 2 215 ? 32.861 50.869 5.240 1.00 87.44 215 THR B C 1
ATOM 4298 O O . THR B 2 215 ? 33.811 51.565 4.876 1.00 90.06 215 THR B O 1
ATOM 4302 N N . VAL B 2 216 ? 31.788 51.371 5.841 1.00 91.59 216 VAL B N 1
ATOM 4303 C CA . VAL B 2 216 ? 31.665 52.801 6.095 1.00 94.33 216 VAL B CA 1
ATOM 4304 C C . VAL B 2 216 ? 32.065 53.167 7.526 1.00 91.37 216 VAL B C 1
ATOM 4305 O O . VAL B 2 216 ? 32.083 54.344 7.886 1.00 92.15 216 VAL B O 1
ATOM 4309 N N . LEU B 2 217 ? 32.387 52.157 8.335 1.00 88.79 217 LEU B N 1
ATOM 4310 C CA . LEU B 2 217 ? 32.797 52.377 9.722 1.00 85.26 217 LEU B CA 1
ATOM 4311 C C . LEU B 2 217 ? 34.030 53.277 9.833 1.00 84.27 217 LEU B C 1
ATOM 4312 O O . LEU B 2 217 ? 34.794 53.431 8.876 1.00 83.57 217 LEU B O 1
ATOM 4317 N N . LEU B 2 218 ? 34.202 53.869 11.011 1.00 80.79 218 LEU B N 1
ATOM 4318 C CA . LEU B 2 218 ? 35.317 54.765 11.314 1.00 75.96 218 LEU B CA 1
ATOM 4319 C C . LEU B 2 218 ? 36.646 54.316 10.695 1.00 70.96 218 LEU B C 1
ATOM 4320 O O . LEU B 2 218 ? 37.265 55.031 9.890 1.00 61.59 218 LEU B O 1
ATOM 4325 N N . ARG B 2 219 ? 37.074 53.121 11.087 1.00 63.13 219 ARG B N 1
ATOM 4326 C CA . ARG B 2 219 ? 38.322 52.539 10.619 1.00 57.24 219 ARG B CA 1
ATOM 4327 C C . ARG B 2 219 ? 38.299 52.097 9.155 1.00 49.06 219 ARG B C 1
ATOM 4328 O O . ARG B 2 219 ? 37.351 51.475 8.688 1.00 51.66 219 ARG B O 1
ATOM 4336 N N . SER B 2 220 ? 39.353 52.448 8.434 1.00 47.46 220 SER B N 1
ATOM 4337 C CA . SER B 2 220 ? 39.499 52.075 7.043 1.00 46.62 220 SER B CA 1
ATOM 4338 C C . SER B 2 220 ? 40.246 50.746 6.987 1.00 50.64 220 SER B C 1
ATOM 4339 O O . SER B 2 220 ? 41.144 50.501 7.799 1.00 47.96 220 SER B O 1
ATOM 4342 N N . TYR B 2 221 ? 39.868 49.899 6.032 1.00 46.66 221 TYR B N 1
ATOM 4343 C CA . TYR B 2 221 ? 40.505 48.600 5.838 1.00 47.11 221 TYR B CA 1
ATOM 4344 C C . TYR B 2 221 ? 40.889 48.401 4.378 1.00 50.89 221 TYR B C 1
ATOM 4345 O O . TYR B 2 221 ? 40.108 48.713 3.479 1.00 52.90 221 TYR B O 1
ATOM 4362 N N . ALA B 2 223 ? 43.309 45.452 1.877 1.00 41.92 223 ALA B N 1
ATOM 4363 C CA . ALA B 2 223 ? 44.002 44.178 1.900 1.00 39.30 223 ALA B CA 1
ATOM 4364 C C . ALA B 2 223 ? 44.907 44.133 0.703 1.00 37.34 223 ALA B C 1
ATOM 4365 O O . ALA B 2 223 ? 44.513 44.523 -0.391 1.00 40.73 223 ALA B O 1
ATOM 4367 N N . SER B 2 224 ? 46.146 43.716 0.920 1.00 39.62 224 SER B N 1
ATOM 4368 C CA . SER B 2 224 ? 47.077 43.596 -0.180 1.00 43.63 224 SER B CA 1
ATOM 4369 C C . SER B 2 224 ? 47.491 42.129 -0.182 1.00 42.48 224 SER B C 1
ATOM 4370 O O . SER B 2 224 ? 47.669 41.511 0.874 1.00 36.54 224 SER B O 1
ATOM 4373 N N . VAL B 2 225 ? 47.632 41.583 -1.382 1.00 44.86 225 VAL B N 1
ATOM 4374 C CA . VAL B 2 225 ? 47.984 40.191 -1.557 1.00 45.27 225 VAL B CA 1
ATOM 4375 C C . VAL B 2 225 ? 49.277 40.121 -2.347 1.00 47.14 225 VAL B C 1
ATOM 4376 O O . VAL B 2 225 ? 49.489 40.908 -3.272 1.00 42.99 225 VAL B O 1
ATOM 4380 N N . SER B 2 226 ? 50.141 39.174 -1.997 1.00 41.99 226 SER B N 1
ATOM 4381 C CA . SER B 2 226 ? 51.434 39.102 -2.660 1.00 44.51 226 SER B CA 1
ATOM 4382 C C . SER B 2 226 ? 52.003 37.748 -3.111 1.00 48.08 226 SER B C 1
ATOM 4383 O O . SER B 2 226 ? 51.605 36.675 -2.647 1.00 42.37 226 SER B O 1
ATOM 4386 N N . GLN B 2 227 ? 52.983 37.864 -4.000 1.00 48.73 227 GLN B N 1
ATOM 4387 C CA . GLN B 2 227 ? 53.734 36.761 -4.575 1.00 54.71 227 GLN B CA 1
ATOM 4388 C C . GLN B 2 227 ? 54.580 36.136 -3.456 1.00 58.53 227 GLN B C 1
ATOM 4389 O O . GLN B 2 227 ? 55.120 35.036 -3.617 1.00 56.50 227 GLN B O 1
ATOM 4395 N N . ASP B 2 228 ? 54.696 36.835 -2.326 1.00 53.26 228 ASP B N 1
ATOM 4396 C CA . ASP B 2 228 ? 55.484 36.331 -1.207 1.00 54.82 228 ASP B CA 1
ATOM 4397 C C . ASP B 2 228 ? 54.685 35.390 -0.327 1.00 57.98 228 ASP B C 1
ATOM 4398 O O . ASP B 2 228 ? 55.166 34.946 0.712 1.00 62.18 228 ASP B O 1
ATOM 4403 N N . ARG B 2 229 ? 53.456 35.102 -0.739 1.00 60.08 229 ARG B N 1
ATOM 4404 C CA . ARG B 2 229 ? 52.587 34.183 -0.010 1.00 60.75 229 ARG B CA 1
ATOM 4405 C C . ARG B 2 229 ? 51.970 34.716 1.287 1.00 63.28 229 ARG B C 1
ATOM 4406 O O . ARG B 2 229 ? 51.599 33.944 2.178 1.00 60.84 229 ARG B O 1
ATOM 4414 N N . THR B 2 230 ? 51.849 36.035 1.399 1.00 61.88 230 THR B N 1
ATOM 4415 C CA . THR B 2 230 ? 51.242 36.613 2.591 1.00 50.84 230 THR B CA 1
ATOM 4416 C C . THR B 2 230 ? 50.140 37.579 2.207 1.00 44.88 230 THR B C 1
ATOM 4417 O O . THR B 2 230 ? 50.087 38.065 1.085 1.00 45.00 230 THR B O 1
ATOM 4421 N N . CYS B 2 231 ? 49.236 37.813 3.144 1.00 48.40 231 CYS B N 1
ATOM 4422 C CA . CYS B 2 231 ? 48.161 38.767 2.963 1.00 48.58 231 CYS B CA 1
ATOM 4423 C C . CYS B 2 231 ? 48.310 39.738 4.126 1.00 52.11 231 CYS B C 1
ATOM 4424 O O . CYS B 2 231 ? 48.493 39.317 5.269 1.00 49.42 231 CYS B O 1
ATOM 4427 N N . ILE B 2 232 ? 48.259 41.032 3.837 1.00 52.63 232 ILE B N 1
ATOM 4428 C CA . ILE B 2 232 ? 48.347 42.026 4.896 1.00 44.61 232 ILE B CA 1
ATOM 4429 C C . ILE B 2 232 ? 47.066 42.850 4.924 1.00 44.57 232 ILE B C 1
ATOM 4430 O O . ILE B 2 232 ? 46.543 43.253 3.884 1.00 45.35 232 ILE B O 1
ATOM 4435 N N . ILE B 2 233 ? 46.527 43.053 6.117 1.00 46.43 233 ILE B N 1
ATOM 4436 C CA . ILE B 2 233 ? 45.351 43.882 6.245 1.00 45.76 233 ILE B CA 1
ATOM 4437 C C . ILE B 2 233 ? 45.871 45.210 6.784 1.00 51.85 233 ILE B C 1
ATOM 4438 O O . ILE B 2 233 ? 46.491 45.277 7.854 1.00 40.74 233 ILE B O 1
ATOM 4443 N N . TRP B 2 234 ? 45.672 46.261 6.001 1.00 48.52 234 TRP B N 1
ATOM 4444 C CA . TRP B 2 234 ? 46.109 47.572 6.413 1.00 41.65 234 TRP B CA 1
ATOM 4445 C C . TRP B 2 234 ? 44.909 48.292 7.009 1.00 45.60 234 TRP B C 1
ATOM 4446 O O . TRP B 2 234 ? 43.836 48.301 6.416 1.00 48.15 234 TRP B O 1
ATOM 4457 N N . THR B 2 235 ? 45.071 48.861 8.201 1.00 44.51 235 THR B N 1
ATOM 4458 C CA . THR B 2 235 ? 43.976 49.599 8.821 1.00 44.63 235 THR B CA 1
ATOM 4459 C C . THR B 2 235 ? 44.407 51.002 9.252 1.00 46.04 235 THR B C 1
ATOM 4460 O O . THR B 2 235 ? 45.579 51.248 9.541 1.00 46.96 235 THR B O 1
ATOM 4464 N N . GLN B 2 236 ? 43.453 51.924 9.269 1.00 47.61 236 GLN B N 1
ATOM 4465 C CA . GLN B 2 236 ? 43.724 53.302 9.675 1.00 44.65 236 GLN B CA 1
ATOM 4466 C C . GLN B 2 236 ? 42.552 53.845 10.477 1.00 39.91 236 GLN B C 1
ATOM 4467 O O . GLN B 2 236 ? 41.468 54.066 9.937 1.00 47.59 236 GLN B O 1
ATOM 4473 N N . ASP B 2 237 ? 42.779 54.034 11.775 1.00 50.92 237 ASP B N 1
ATOM 4474 C CA . ASP B 2 237 ? 41.755 54.521 12.699 1.00 50.20 237 ASP B CA 1
ATOM 4475 C C . ASP B 2 237 ? 41.148 55.860 12.323 1.00 42.82 237 ASP B C 1
ATOM 4476 O O . ASP B 2 237 ? 39.960 56.067 12.507 1.00 43.47 237 ASP B O 1
ATOM 4481 N N . ASN B 2 238 ? 41.966 56.773 11.817 1.00 39.86 238 ASN B N 1
ATOM 4482 C CA . ASN B 2 238 ? 41.482 58.093 11.430 1.00 44.61 238 ASN B CA 1
ATOM 4483 C C . ASN B 2 238 ? 42.575 58.812 10.694 1.00 40.70 238 ASN B C 1
ATOM 4484 O O . ASN B 2 238 ? 43.684 58.293 10.567 1.00 44.96 238 ASN B O 1
ATOM 4489 N N . GLU B 2 239 ? 42.254 60.007 10.207 1.00 46.83 239 GLU B N 1
ATOM 4490 C CA . GLU B 2 239 ? 43.192 60.833 9.442 1.00 47.01 239 GLU B CA 1
ATOM 4491 C C . GLU B 2 239 ? 44.522 61.032 10.131 1.00 42.75 239 GLU B C 1
ATOM 4492 O O . GLU B 2 239 ? 45.537 61.242 9.473 1.00 43.92 239 GLU B O 1
ATOM 4498 N N . GLN B 2 240 ? 44.516 60.976 11.458 1.00 42.02 240 GLN B N 1
ATOM 4499 C CA . GLN B 2 240 ? 45.737 61.174 12.226 1.00 47.38 240 GLN B CA 1
ATOM 4500 C C . GLN B 2 240 ? 46.553 59.899 12.464 1.00 46.00 240 GLN B C 1
ATOM 4501 O O . GLN B 2 240 ? 47.732 59.964 12.812 1.00 41.97 240 GLN B O 1
ATOM 4507 N N . GLY B 2 241 ? 45.925 58.745 12.258 1.00 49.40 241 GLY B N 1
ATOM 4508 C CA . GLY B 2 241 ? 46.607 57.477 12.462 1.00 38.50 241 GLY B CA 1
ATOM 4509 C C . GLY B 2 241 ? 47.382 57.012 11.249 1.00 35.55 241 GLY B C 1
ATOM 4510 O O . GLY B 2 241 ? 47.061 57.385 10.128 1.00 46.69 241 GLY B O 1
ATOM 4511 N N . PRO B 2 242 ? 48.445 56.225 11.446 1.00 30.06 242 PRO B N 1
ATOM 4512 C CA . PRO B 2 242 ? 49.252 55.709 10.338 1.00 28.21 242 PRO B CA 1
ATOM 4513 C C . PRO B 2 242 ? 48.560 54.413 9.823 1.00 32.06 242 PRO B C 1
ATOM 4514 O O . PRO B 2 242 ? 47.603 53.918 10.433 1.00 23.07 242 PRO B O 1
ATOM 4518 N N . TRP B 2 243 ? 49.012 53.889 8.694 1.00 31.47 243 TRP B N 1
ATOM 4519 C CA . TRP B 2 243 ? 48.445 52.646 8.179 1.00 40.58 243 TRP B CA 1
ATOM 4520 C C . TRP B 2 243 ? 49.188 51.509 8.877 1.00 41.19 243 TRP B C 1
ATOM 4521 O O . TRP B 2 243 ? 50.383 51.283 8.644 1.00 41.33 243 TRP B O 1
ATOM 4532 N N . LYS B 2 244 ? 48.476 50.813 9.745 1.00 35.23 244 LYS B N 1
ATOM 4533 C CA . LYS B 2 244 ? 49.061 49.719 10.504 1.00 45.67 244 LYS B CA 1
ATOM 4534 C C . LYS B 2 244 ? 48.982 48.375 9.761 1.00 45.42 244 LYS B C 1
ATOM 4535 O O . LYS B 2 244 ? 47.948 48.023 9.200 1.00 47.46 244 LYS B O 1
ATOM 4541 N N . LYS B 2 245 ? 50.088 47.644 9.778 1.00 47.94 245 LYS B N 1
ATOM 4542 C CA . LYS B 2 245 ? 50.223 46.351 9.115 1.00 50.89 245 LYS B CA 1
ATOM 4543 C C . LYS B 2 245 ? 49.844 45.176 10.023 1.00 49.89 245 LYS B C 1
ATOM 4544 O O . LYS B 2 245 ? 50.345 45.047 11.127 1.00 52.99 245 LYS B O 1
ATOM 4550 N N . THR B 2 246 ? 48.956 44.317 9.549 1.00 56.57 246 THR B N 1
ATOM 4551 C CA . THR B 2 246 ? 48.543 43.146 10.315 1.00 60.65 246 THR B CA 1
ATOM 4552 C C . THR B 2 246 ? 48.441 41.921 9.403 1.00 61.00 246 THR B C 1
ATOM 4553 O O . THR B 2 246 ? 47.512 41.829 8.601 1.00 55.69 246 THR B O 1
ATOM 4557 N N . LEU B 2 247 ? 49.393 40.992 9.519 1.00 57.38 247 LEU B N 1
ATOM 4558 C CA . LEU B 2 247 ? 49.381 39.772 8.698 1.00 57.45 247 LEU B CA 1
ATOM 4559 C C . LEU B 2 247 ? 48.071 39.012 8.878 1.00 51.98 247 LEU B C 1
ATOM 4560 O O . LEU B 2 247 ? 47.602 38.847 9.998 1.00 51.46 247 LEU B O 1
ATOM 4565 N N . LEU B 2 248 ? 47.469 38.564 7.779 1.00 50.91 248 LEU B N 1
ATOM 4566 C CA . LEU B 2 248 ? 46.210 37.838 7.876 1.00 55.35 248 LEU B CA 1
ATOM 4567 C C . LEU B 2 248 ? 46.398 36.642 8.807 1.00 58.02 248 LEU B C 1
ATOM 4568 O O . LEU B 2 248 ? 45.508 36.293 9.580 1.00 58.69 248 LEU B O 1
ATOM 4573 N N . LYS B 2 249 ? 47.560 36.008 8.723 1.00 57.51 249 LYS B N 1
ATOM 4574 C CA . LYS B 2 249 ? 47.869 34.889 9.596 1.00 60.91 249 LYS B CA 1
ATOM 4575 C C . LYS B 2 249 ? 49.378 34.866 9.760 1.00 63.89 249 LYS B C 1
ATOM 4576 O O . LYS B 2 249 ? 50.109 35.332 8.883 1.00 65.26 249 LYS B O 1
ATOM 4582 N N . GLU B 2 250 ? 49.843 34.343 10.891 1.00 67.63 250 GLU B N 1
ATOM 4583 C CA . GLU B 2 250 ? 51.270 34.312 11.193 1.00 69.23 250 GLU B CA 1
ATOM 4584 C C . GLU B 2 250 ? 52.162 33.495 10.265 1.00 72.39 250 GLU B C 1
ATOM 4585 O O . GLU B 2 250 ? 53.324 33.848 10.059 1.00 72.88 250 GLU B O 1
ATOM 4591 N N . GLU B 2 251 ? 51.630 32.417 9.695 1.00 74.18 251 GLU B N 1
ATOM 4592 C CA . GLU B 2 251 ? 52.425 31.575 8.808 1.00 77.45 251 GLU B CA 1
ATOM 4593 C C . GLU B 2 251 ? 52.122 31.892 7.353 1.00 75.92 251 GLU B C 1
ATOM 4594 O O . GLU B 2 251 ? 51.010 32.299 7.026 1.00 81.30 251 GLU B O 1
ATOM 4600 N N . LYS B 2 252 ? 53.110 31.710 6.482 1.00 73.20 252 LYS B N 1
ATOM 4601 C CA . LYS B 2 252 ? 52.919 31.968 5.061 1.00 69.15 252 LYS B CA 1
ATOM 4602 C C . LYS B 2 252 ? 51.905 30.975 4.524 1.00 71.47 252 LYS B C 1
ATOM 4603 O O . LYS B 2 252 ? 51.654 29.948 5.148 1.00 72.33 252 LYS B O 1
ATOM 4609 N N . PHE B 2 253 ? 51.309 31.288 3.379 1.00 71.22 253 PHE B N 1
ATOM 4610 C CA . PHE B 2 253 ? 50.329 30.401 2.777 1.00 70.81 253 PHE B CA 1
ATOM 4611 C C . PHE B 2 253 ? 51.066 29.401 1.902 1.00 74.26 253 PHE B C 1
ATOM 4612 O O . PHE B 2 253 ? 52.233 29.608 1.570 1.00 76.23 253 PHE B O 1
ATOM 4620 N N . PRO B 2 254 ? 50.394 28.300 1.513 1.00 78.48 254 PRO B N 1
ATOM 4621 C CA . PRO B 2 254 ? 51.024 27.280 0.668 1.00 76.92 254 PRO B CA 1
ATOM 4622 C C . PRO B 2 254 ? 51.509 27.806 -0.681 1.00 74.40 254 PRO B C 1
ATOM 4623 O O . PRO B 2 254 ? 52.625 27.501 -1.105 1.00 72.22 254 PRO B O 1
ATOM 4627 N N . ASP B 2 255 ? 50.680 28.608 -1.343 1.00 74.31 255 ASP B N 1
ATOM 4628 C CA . ASP B 2 255 ? 51.046 29.162 -2.641 1.00 69.75 255 ASP B CA 1
ATOM 4629 C C . ASP B 2 255 ? 50.834 30.680 -2.679 1.00 67.46 255 ASP B C 1
ATOM 4630 O O . ASP B 2 255 ? 50.393 31.283 -1.705 1.00 67.75 255 ASP B O 1
ATOM 4635 N N . VAL B 2 256 ? 51.159 31.276 -3.820 1.00 64.24 256 VAL B N 1
ATOM 4636 C CA . VAL B 2 256 ? 51.009 32.706 -4.074 1.00 59.70 256 VAL B CA 1
ATOM 4637 C C . VAL B 2 256 ? 49.560 33.144 -3.886 1.00 60.55 256 VAL B C 1
ATOM 4638 O O . VAL B 2 256 ? 48.648 32.420 -4.270 1.00 67.11 256 VAL B O 1
ATOM 4642 N N . LEU B 2 257 ? 49.343 34.321 -3.303 1.00 61.17 257 LEU B N 1
ATOM 4643 C CA . LEU B 2 257 ? 47.979 34.840 -3.140 1.00 57.81 257 LEU B CA 1
ATOM 4644 C C . LEU B 2 257 ? 47.758 35.729 -4.354 1.00 48.43 257 LEU B C 1
ATOM 4645 O O . LEU B 2 257 ? 48.653 36.473 -4.743 1.00 49.81 257 LEU B O 1
ATOM 4650 N N . TRP B 2 258 ? 46.573 35.651 -4.952 1.00 44.46 258 TRP B N 1
ATOM 4651 C CA . TRP B 2 258 ? 46.296 36.393 -6.181 1.00 46.69 258 TRP B CA 1
ATOM 4652 C C . TRP B 2 258 ? 45.222 37.450 -6.143 1.00 46.00 258 TRP B C 1
ATOM 4653 O O . TRP B 2 258 ? 45.255 38.386 -6.931 1.00 44.38 258 TRP B O 1
ATOM 4664 N N . ARG B 2 259 ? 44.243 37.270 -5.270 1.00 47.76 259 ARG B N 1
ATOM 4665 C CA . ARG B 2 259 ? 43.141 38.207 -5.177 1.00 47.84 259 ARG B CA 1
ATOM 4666 C C . ARG B 2 259 ? 42.605 38.293 -3.765 1.00 47.74 259 ARG B C 1
ATOM 4667 O O . ARG B 2 259 ? 42.791 37.383 -2.955 1.00 46.09 259 ARG B O 1
ATOM 4675 N N . ALA B 2 260 ? 41.936 39.405 -3.486 1.00 45.09 260 ALA B N 1
ATOM 4676 C CA . ALA B 2 260 ? 41.317 39.635 -2.195 1.00 40.74 260 ALA B CA 1
ATOM 4677 C C . ALA B 2 260 ? 40.015 40.308 -2.555 1.00 41.65 260 ALA B C 1
ATOM 4678 O O . ALA B 2 260 ? 39.971 41.069 -3.520 1.00 43.90 260 ALA B O 1
ATOM 4680 N N . SER B 2 261 ? 38.952 40.026 -1.811 1.00 44.96 261 SER B N 1
ATOM 4681 C CA . SER B 2 261 ? 37.662 40.645 -2.100 1.00 50.08 261 SER B CA 1
ATOM 4682 C C . SER B 2 261 ? 36.862 40.838 -0.824 1.00 52.84 261 SER B C 1
ATOM 4683 O O . SER B 2 261 ? 36.734 39.916 -0.018 1.00 53.95 261 SER B O 1
ATOM 4686 N N . TRP B 2 262 ? 36.322 42.039 -0.643 1.00 52.31 262 TRP B N 1
ATOM 4687 C CA . TRP B 2 262 ? 35.538 42.336 0.548 1.00 49.99 262 TRP B CA 1
ATOM 4688 C C . TRP B 2 262 ? 34.053 42.225 0.266 1.00 53.11 262 TRP B C 1
ATOM 4689 O O . TRP B 2 262 ? 33.590 42.619 -0.805 1.00 55.34 262 TRP B O 1
ATOM 4700 N N . SER B 2 263 ? 33.310 41.696 1.233 1.00 54.62 263 SER B N 1
ATOM 4701 C CA . SER B 2 263 ? 31.867 41.575 1.095 1.00 59.09 263 SER B CA 1
ATOM 4702 C C . SER B 2 263 ? 31.276 42.981 1.239 1.00 62.55 263 SER B C 1
ATOM 4703 O O . SER B 2 263 ? 31.952 43.896 1.706 1.00 63.36 263 SER B O 1
ATOM 4706 N N . LEU B 2 264 ? 30.025 43.156 0.833 1.00 68.77 264 LEU B N 1
ATOM 4707 C CA . LEU B 2 264 ? 29.386 44.469 0.905 1.00 76.40 264 LEU B CA 1
ATOM 4708 C C . LEU B 2 264 ? 28.992 44.856 2.323 1.00 77.98 264 LEU B C 1
ATOM 4709 O O . LEU B 2 264 ? 28.788 46.035 2.620 1.00 79.31 264 LEU B O 1
ATOM 4714 N N . SER B 2 265 ? 28.896 43.862 3.197 1.00 76.66 265 SER B N 1
ATOM 4715 C CA . SER B 2 265 ? 28.524 44.101 4.582 1.00 75.18 265 SER B CA 1
ATOM 4716 C C . SER B 2 265 ? 29.183 43.064 5.482 1.00 76.14 265 SER B C 1
ATOM 4717 O O . SER B 2 265 ? 29.271 41.885 5.131 1.00 74.74 265 SER B O 1
ATOM 4720 N N . GLY B 2 266 ? 29.645 43.509 6.645 1.00 75.12 266 GLY B N 1
ATOM 4721 C CA . GLY B 2 266 ? 30.285 42.601 7.579 1.00 72.83 266 GLY B CA 1
ATOM 4722 C C . GLY B 2 266 ? 31.793 42.622 7.458 1.00 69.48 266 GLY B C 1
ATOM 4723 O O . GLY B 2 266 ? 32.501 42.042 8.283 1.00 67.58 266 GLY B O 1
ATOM 4724 N N . ASN B 2 267 ? 32.286 43.288 6.419 1.00 67.59 267 ASN B N 1
ATOM 4725 C CA . ASN B 2 267 ? 33.719 43.391 6.200 1.00 64.38 267 ASN B CA 1
ATOM 4726 C C . ASN B 2 267 ? 34.321 41.982 6.273 1.00 66.62 267 ASN B C 1
ATOM 4727 O O . ASN B 2 267 ? 35.152 41.682 7.137 1.00 65.56 267 ASN B O 1
ATOM 4732 N N . VAL B 2 268 ? 33.867 41.117 5.370 1.00 59.11 268 VAL B N 1
ATOM 4733 C CA . VAL B 2 268 ? 34.346 39.746 5.286 1.00 54.82 268 VAL B CA 1
ATOM 4734 C C . VAL B 2 268 ? 35.244 39.655 4.057 1.00 50.30 268 VAL B C 1
ATOM 4735 O O . VAL B 2 268 ? 34.868 40.090 2.967 1.00 54.52 268 VAL B O 1
ATOM 4739 N N . LEU B 2 269 ? 36.431 39.095 4.236 1.00 41.85 269 LEU B N 1
ATOM 4740 C CA . LEU B 2 269 ? 37.397 38.990 3.157 1.00 45.17 269 LEU B CA 1
ATOM 4741 C C . LEU B 2 269 ? 37.469 37.615 2.487 1.00 56.08 269 LEU B C 1
ATOM 4742 O O . LEU B 2 269 ? 37.534 36.575 3.163 1.00 53.50 269 LEU B O 1
ATOM 4747 N N . ALA B 2 270 ? 37.482 37.633 1.155 1.00 54.40 270 ALA B N 1
ATOM 4748 C CA . ALA B 2 270 ? 37.571 36.417 0.352 1.00 57.76 270 ALA B CA 1
ATOM 4749 C C . ALA B 2 270 ? 38.953 36.358 -0.284 1.00 51.63 270 ALA B C 1
ATOM 4750 O O . ALA B 2 270 ? 39.257 37.116 -1.202 1.00 56.76 270 ALA B O 1
ATOM 4752 N N . LEU B 2 271 ? 39.786 35.447 0.198 1.00 51.51 271 LEU B N 1
ATOM 4753 C CA . LEU B 2 271 ? 41.146 35.315 -0.315 1.00 55.88 271 LEU B CA 1
ATOM 4754 C C . LEU B 2 271 ? 41.274 34.211 -1.357 1.00 56.68 271 LEU B C 1
ATOM 4755 O O . LEU B 2 271 ? 40.764 33.112 -1.153 1.00 57.44 271 LEU B O 1
ATOM 4760 N N . SER B 2 272 ? 41.965 34.504 -2.460 1.00 59.40 272 SER B N 1
ATOM 4761 C CA . SER B 2 272 ? 42.173 33.535 -3.551 1.00 62.15 272 SER B CA 1
ATOM 4762 C C . SER B 2 272 ? 43.637 33.087 -3.649 1.00 63.08 272 SER B C 1
ATOM 4763 O O . SER B 2 272 ? 44.520 33.889 -3.944 1.00 59.85 272 SER B O 1
ATOM 4766 N N . GLY B 2 273 ? 43.887 31.803 -3.413 1.00 66.90 273 GLY B N 1
ATOM 4767 C CA . GLY B 2 273 ? 45.249 31.297 -3.468 1.00 74.42 273 GLY B CA 1
ATOM 4768 C C . GLY B 2 273 ? 45.656 30.581 -4.747 1.00 79.74 273 GLY B C 1
ATOM 4769 O O . GLY B 2 273 ? 44.835 30.333 -5.637 1.00 76.17 273 GLY B O 1
ATOM 4770 N N . GLY B 2 274 ? 46.943 30.253 -4.835 1.00 83.30 274 GLY B N 1
ATOM 4771 C CA . GLY B 2 274 ? 47.464 29.559 -5.998 1.00 86.64 274 GLY B CA 1
ATOM 4772 C C . GLY B 2 274 ? 47.061 28.101 -5.947 1.00 89.24 274 GLY B C 1
ATOM 4773 O O . GLY B 2 274 ? 46.816 27.473 -6.981 1.00 88.12 274 GLY B O 1
ATOM 4774 N N . ASP B 2 275 ? 46.989 27.565 -4.731 1.00 89.73 275 ASP B N 1
ATOM 4775 C CA . ASP B 2 275 ? 46.591 26.180 -4.515 1.00 90.50 275 ASP B CA 1
ATOM 4776 C C . ASP B 2 275 ? 45.130 26.058 -4.935 1.00 90.65 275 ASP B C 1
ATOM 4777 O O . ASP B 2 275 ? 44.443 25.088 -4.606 1.00 91.40 275 ASP B O 1
ATOM 4782 N N . ASN B 2 276 ? 44.670 27.072 -5.656 1.00 90.22 276 ASN B N 1
ATOM 4783 C CA . ASN B 2 276 ? 43.310 27.137 -6.149 1.00 90.48 276 ASN B CA 1
ATOM 4784 C C . ASN B 2 276 ? 42.307 27.095 -5.004 1.00 89.39 276 ASN B C 1
ATOM 4785 O O . ASN B 2 276 ? 41.129 26.808 -5.209 1.00 90.86 276 ASN B O 1
ATOM 4790 N N . LYS B 2 277 ? 42.775 27.389 -3.796 1.00 87.44 277 LYS B N 1
ATOM 4791 C CA . LYS B 2 277 ? 41.901 27.366 -2.631 1.00 85.13 277 LYS B CA 1
ATOM 4792 C C . LYS B 2 277 ? 41.399 28.756 -2.246 1.00 79.93 277 LYS B C 1
ATOM 4793 O O . LYS B 2 277 ? 42.095 29.760 -2.424 1.00 76.98 277 LYS B O 1
ATOM 4799 N N . VAL B 2 278 ? 40.176 28.797 -1.727 1.00 74.50 278 VAL B N 1
ATOM 4800 C CA . VAL B 2 278 ? 39.545 30.037 -1.293 1.00 67.75 278 VAL B CA 1
ATOM 4801 C C . VAL B 2 278 ? 39.211 29.952 0.202 1.00 67.41 278 VAL B C 1
ATOM 4802 O O . VAL B 2 278 ? 38.477 29.070 0.646 1.00 70.56 278 VAL B O 1
ATOM 4806 N N . THR B 2 279 ? 39.778 30.867 0.974 1.00 66.26 279 THR B N 1
ATOM 4807 C CA . THR B 2 279 ? 39.553 30.922 2.410 1.00 63.09 279 THR B CA 1
ATOM 4808 C C . THR B 2 279 ? 38.856 32.241 2.743 1.00 64.29 279 THR B C 1
ATOM 4809 O O . THR B 2 279 ? 39.188 33.287 2.185 1.00 64.18 279 THR B O 1
ATOM 4813 N N . LEU B 2 280 ? 37.885 32.189 3.647 1.00 64.46 280 LEU B N 1
ATOM 4814 C CA . LEU B 2 280 ? 37.145 33.384 4.030 1.00 61.26 280 LEU B CA 1
ATOM 4815 C C . LEU B 2 280 ? 37.554 33.834 5.416 1.00 62.40 280 LEU B C 1
ATOM 4816 O O . LEU B 2 280 ? 37.711 33.013 6.320 1.00 59.66 280 LEU B O 1
ATOM 4821 N N . TRP B 2 281 ? 37.715 35.141 5.596 1.00 62.69 281 TRP B N 1
ATOM 4822 C CA . TRP B 2 281 ? 38.140 35.641 6.895 1.00 57.11 281 TRP B CA 1
ATOM 4823 C C . TRP B 2 281 ? 37.330 36.801 7.467 1.00 59.49 281 TRP B C 1
ATOM 4824 O O . TRP B 2 281 ? 36.731 37.596 6.733 1.00 60.96 281 TRP B O 1
ATOM 4835 N N . LYS B 2 282 ? 37.310 36.875 8.795 1.00 59.70 282 LYS B N 1
ATOM 4836 C CA . LYS B 2 282 ? 36.615 37.943 9.505 1.00 60.53 282 LYS B CA 1
ATOM 4837 C C . LYS B 2 282 ? 37.473 38.380 10.689 1.00 59.63 282 LYS B C 1
ATOM 4838 O O . LYS B 2 282 ? 38.296 37.611 11.195 1.00 58.19 282 LYS B O 1
ATOM 4844 N N . GLU B 2 283 ? 37.277 39.619 11.126 1.00 59.87 283 GLU B N 1
ATOM 4845 C CA . GLU B 2 283 ? 38.038 40.179 12.234 1.00 51.72 283 GLU B CA 1
ATOM 4846 C C . GLU B 2 283 ? 37.370 39.869 13.573 1.00 53.16 283 GLU B C 1
ATOM 4847 O O . GLU B 2 283 ? 36.148 39.786 13.648 1.00 55.38 283 GLU B O 1
ATOM 4853 N N . ASN B 2 284 ? 38.166 39.683 14.626 1.00 58.45 284 ASN B N 1
ATOM 4854 C CA . ASN B 2 284 ? 37.599 39.395 15.942 1.00 63.78 284 ASN B CA 1
ATOM 4855 C C . ASN B 2 284 ? 37.931 40.468 16.985 1.00 67.07 284 ASN B C 1
ATOM 4856 O O . ASN B 2 284 ? 38.655 41.420 16.698 1.00 65.70 284 ASN B O 1
ATOM 4861 N N . LEU B 2 285 ? 37.384 40.311 18.189 1.00 65.86 285 LEU B N 1
ATOM 4862 C CA . LEU B 2 285 ? 37.611 41.257 19.276 1.00 69.69 285 LEU B CA 1
ATOM 4863 C C . LEU B 2 285 ? 39.041 41.767 19.378 1.00 69.92 285 LEU B C 1
ATOM 4864 O O . LEU B 2 285 ? 39.268 42.947 19.647 1.00 73.63 285 LEU B O 1
ATOM 4869 N N . GLU B 2 286 ? 40.000 40.875 19.162 1.00 69.68 286 GLU B N 1
ATOM 4870 C CA . GLU B 2 286 ? 41.416 41.215 19.263 1.00 72.62 286 GLU B CA 1
ATOM 4871 C C . GLU B 2 286 ? 41.957 42.043 18.103 1.00 71.76 286 GLU B C 1
ATOM 4872 O O . GLU B 2 286 ? 43.049 42.602 18.188 1.00 72.71 286 GLU B O 1
ATOM 4878 N N . GLY B 2 287 ? 41.205 42.126 17.018 1.00 67.13 287 GLY B N 1
ATOM 4879 C CA . GLY B 2 287 ? 41.685 42.889 15.886 1.00 68.11 287 GLY B CA 1
ATOM 4880 C C . GLY B 2 287 ? 42.471 41.991 14.958 1.00 69.67 287 GLY B C 1
ATOM 4881 O O . GLY B 2 287 ? 43.075 42.455 13.990 1.00 71.25 287 GLY B O 1
ATOM 4882 N N . LYS B 2 288 ? 42.470 40.698 15.266 1.00 71.44 288 LYS B N 1
ATOM 4883 C CA . LYS B 2 288 ? 43.159 39.711 14.449 1.00 70.46 288 LYS B CA 1
ATOM 4884 C C . LYS B 2 288 ? 42.125 38.942 13.635 1.00 68.72 288 LYS B C 1
ATOM 4885 O O . LYS B 2 288 ? 40.934 38.961 13.959 1.00 66.39 288 LYS B O 1
ATOM 4891 N N . TRP B 2 289 ? 42.572 38.276 12.575 1.00 64.99 289 TRP B N 1
ATOM 4892 C CA . TRP B 2 289 ? 41.650 37.557 11.712 1.00 60.30 289 TRP B CA 1
ATOM 4893 C C . TRP B 2 289 ? 41.554 36.056 11.939 1.00 63.99 289 TRP B C 1
ATOM 4894 O O . TRP B 2 289 ? 42.487 35.410 12.428 1.00 61.34 289 TRP B O 1
ATOM 4905 N N . GLU B 2 290 ? 40.399 35.512 11.574 1.00 63.18 290 GLU B N 1
ATOM 4906 C CA . GLU B 2 290 ? 40.114 34.096 11.737 1.00 62.28 290 GLU B CA 1
ATOM 4907 C C . GLU B 2 290 ? 39.066 33.698 10.709 1.00 58.65 290 GLU B C 1
ATOM 4908 O O . GLU B 2 290 ? 38.375 34.552 10.159 1.00 51.50 290 GLU B O 1
ATOM 4914 N N . PRO B 2 291 ? 38.936 32.389 10.441 1.00 62.16 291 PRO B N 1
ATOM 4915 C CA . PRO B 2 291 ? 37.984 31.807 9.484 1.00 62.81 291 PRO B CA 1
ATOM 4916 C C . PRO B 2 291 ? 36.540 32.260 9.702 1.00 60.63 291 PRO B C 1
ATOM 4917 O O . PRO B 2 291 ? 36.011 32.151 10.803 1.00 62.21 291 PRO B O 1
ATOM 4921 N N . ALA B 2 292 ? 35.908 32.761 8.645 1.00 62.83 292 ALA B N 1
ATOM 4922 C CA . ALA B 2 292 ? 34.528 33.242 8.721 1.00 64.70 292 ALA B CA 1
ATOM 4923 C C . ALA B 2 292 ? 33.486 32.144 8.485 1.00 71.17 292 ALA B C 1
ATOM 4924 O O . ALA B 2 292 ? 32.471 32.127 9.216 1.00 74.09 292 ALA B O 1
ATOM 4926 N N . ALA C 1 9 ? -110.061 110.779 109.298 1.00 66.32 373 ALA C N 1
ATOM 4927 C CA . ALA C 1 9 ? -109.913 109.450 109.965 1.00 63.54 373 ALA C CA 1
ATOM 4928 C C . ALA C 1 9 ? -109.590 108.359 108.945 1.00 64.55 373 ALA C C 1
ATOM 4929 O O . ALA C 1 9 ? -109.938 108.467 107.770 1.00 61.24 373 ALA C O 1
ATOM 4931 N N . PRO C 1 10 ? -108.923 107.283 109.388 1.00 66.45 374 PRO C N 1
ATOM 4932 C CA . PRO C 1 10 ? -108.574 106.193 108.471 1.00 64.94 374 PRO C CA 1
ATOM 4933 C C . PRO C 1 10 ? -109.816 105.424 108.014 1.00 61.82 374 PRO C C 1
ATOM 4934 O O . PRO C 1 10 ? -110.787 105.296 108.763 1.00 62.19 374 PRO C O 1
ATOM 4938 N N . THR C 1 11 ? -109.792 104.916 106.787 1.00 62.48 375 THR C N 1
ATOM 4939 C CA . THR C 1 11 ? -110.921 104.134 106.289 1.00 62.91 375 THR C CA 1
ATOM 4940 C C . THR C 1 11 ? -110.392 102.877 105.631 1.00 56.48 375 THR C C 1
ATOM 4941 O O . THR C 1 11 ? -109.351 102.897 104.977 1.00 58.52 375 THR C O 1
ATOM 4945 N N . TRP C 1 12 ? -111.115 101.782 105.805 1.00 55.94 376 TRP C N 1
ATOM 4946 C CA . TRP C 1 12 ? -110.707 100.512 105.223 1.00 46.75 376 TRP C CA 1
ATOM 4947 C C . TRP C 1 12 ? -110.670 100.482 103.702 1.00 44.30 376 TRP C C 1
ATOM 4948 O O . TRP C 1 12 ? -109.684 100.015 103.126 1.00 43.01 376 TRP C O 1
ATOM 4959 N N . TYR C 1 13 ? -111.716 100.991 103.046 1.00 46.88 377 TYR C N 1
ATOM 4960 C CA . TYR C 1 13 ? -111.769 100.915 101.582 1.00 40.44 377 TYR C CA 1
ATOM 4961 C C . TYR C 1 13 ? -112.112 102.129 100.727 1.00 50.70 377 TYR C C 1
ATOM 4962 O O . TYR C 1 13 ? -112.687 103.112 101.198 1.00 54.68 377 TYR C O 1
ATOM 4971 N N . GLY C 1 14 ? -111.758 102.010 99.444 1.00 53.06 378 GLY C N 1
ATOM 4972 C CA . GLY C 1 14 ? -112.056 103.021 98.446 1.00 55.06 378 GLY C CA 1
ATOM 4973 C C . GLY C 1 14 ? -111.304 104.326 98.362 1.00 52.10 378 GLY C C 1
ATOM 4974 O O . GLY C 1 14 ? -111.730 105.234 97.656 1.00 60.70 378 GLY C O 1
ATOM 4975 N N . GLU C 1 15 ? -110.188 104.439 99.059 1.00 59.22 379 GLU C N 1
ATOM 4976 C CA . GLU C 1 15 ? -109.427 105.677 99.022 1.00 53.18 379 GLU C CA 1
ATOM 4977 C C . GLU C 1 15 ? -108.712 105.831 97.679 1.00 50.71 379 GLU C C 1
ATOM 4978 O O . GLU C 1 15 ? -108.260 104.853 97.089 1.00 55.19 379 GLU C O 1
ATOM 4984 N N . PRO C 1 16 ? -108.606 107.069 97.172 1.00 51.89 380 PRO C N 1
ATOM 4985 C CA . PRO C 1 16 ? -107.931 107.271 95.891 1.00 42.46 380 PRO C CA 1
ATOM 4986 C C . PRO C 1 16 ? -106.471 106.867 96.002 1.00 43.31 380 PRO C C 1
ATOM 4987 O O . PRO C 1 16 ? -105.876 106.949 97.072 1.00 45.46 380 PRO C O 1
ATOM 4991 N N . SER C 1 17 ? -105.888 106.458 94.886 1.00 43.24 381 SER C N 1
ATOM 4992 C CA . SER C 1 17 ? -104.500 106.048 94.871 1.00 35.89 381 SER C CA 1
ATOM 4993 C C . SER C 1 17 ? -104.038 105.882 93.442 1.00 36.37 381 SER C C 1
ATOM 4994 O O . SER C 1 17 ? -104.797 105.458 92.580 1.00 39.38 381 SER C O 1
ATOM 4997 N N . PRO C 1 18 ? -102.774 106.209 93.175 1.00 35.75 382 PRO C N 1
ATOM 4998 C CA . PRO C 1 18 ? -102.162 106.100 91.847 1.00 32.51 382 PRO C CA 1
ATOM 4999 C C . PRO C 1 18 ? -101.983 104.630 91.434 1.00 41.50 382 PRO C C 1
ATOM 5000 O O . PRO C 1 18 ? -101.826 104.328 90.245 1.00 35.35 382 PRO C O 1
ATOM 5004 N N . ALA C 1 19 ? -101.968 103.737 92.430 1.00 42.54 383 ALA C N 1
ATOM 5005 C CA . ALA C 1 19 ? -101.781 102.299 92.219 1.00 35.68 383 ALA C CA 1
ATOM 5006 C C . ALA C 1 19 ? -100.783 101.996 91.112 1.00 40.18 383 ALA C C 1
ATOM 5007 O O . ALA C 1 19 ? -101.047 101.139 90.269 1.00 39.66 383 ALA C O 1
ATOM 5009 N N . ALA C 1 20 ? -99.650 102.696 91.101 1.00 33.95 384 ALA C N 1
ATOM 5010 C CA . ALA C 1 20 ? -98.655 102.498 90.050 1.00 39.12 384 ALA C CA 1
ATOM 5011 C C . ALA C 1 20 ? -98.034 101.098 90.003 1.00 43.67 384 ALA C C 1
ATOM 5012 O O . ALA C 1 20 ? -97.907 100.425 91.022 1.00 47.29 384 ALA C O 1
ATOM 5014 N N . HIS C 1 21 ? -97.641 100.688 88.800 1.00 45.28 385 HIS C N 1
ATOM 5015 C CA . HIS C 1 21 ? -97.033 99.385 88.537 1.00 39.24 385 HIS C CA 1
ATOM 5016 C C . HIS C 1 21 ? -96.041 99.569 87.407 1.00 45.57 385 HIS C C 1
ATOM 5017 O O . HIS C 1 21 ? -96.268 100.374 86.504 1.00 50.01 385 HIS C O 1
ATOM 5024 N N . TRP C 1 22 ? -94.950 98.819 87.453 1.00 40.95 386 TRP C N 1
ATOM 5025 C CA . TRP C 1 22 ? -93.972 98.853 86.389 1.00 39.90 386 TRP C CA 1
ATOM 5026 C C . TRP C 1 22 ? -94.448 97.799 85.408 1.00 46.71 386 TRP C C 1
ATOM 5027 O O . TRP C 1 22 ? -95.059 96.798 85.810 1.00 44.97 386 TRP C O 1
ATOM 5038 N N . ALA C 1 23 ? -94.176 98.017 84.127 1.00 46.60 387 ALA C N 1
ATOM 5039 C CA . ALA C 1 23 ? -94.572 97.058 83.119 1.00 48.74 387 ALA C CA 1
ATOM 5040 C C . ALA C 1 23 ? -93.410 96.883 82.176 1.00 45.49 387 ALA C C 1
ATOM 5041 O O . ALA C 1 23 ? -92.520 97.717 82.139 1.00 45.45 387 ALA C O 1
ATOM 5043 N N . PHE C 1 24 ? -93.431 95.792 81.421 1.00 42.46 388 PHE C N 1
ATOM 5044 C CA . PHE C 1 24 ? -92.371 95.469 80.478 1.00 47.17 388 PHE C CA 1
ATOM 5045 C C . PHE C 1 24 ? -92.017 96.602 79.522 1.00 40.81 388 PHE C C 1
ATOM 5046 O O . PHE C 1 24 ? -92.884 97.326 79.060 1.00 50.13 388 PHE C O 1
ATOM 5054 N N . GLY C 1 25 ? -90.733 96.736 79.221 1.00 48.01 389 GLY C N 1
ATOM 5055 C CA . GLY C 1 25 ? -90.292 97.787 78.325 1.00 51.94 389 GLY C CA 1
ATOM 5056 C C . GLY C 1 25 ? -89.973 99.103 79.017 1.00 52.70 389 GLY C C 1
ATOM 5057 O O . GLY C 1 25 ? -89.700 100.106 78.360 1.00 56.48 389 GLY C O 1
ATOM 5058 N N . GLY C 1 26 ? -89.997 99.110 80.344 1.00 56.40 390 GLY C N 1
ATOM 5059 C CA . GLY C 1 26 ? -89.703 100.337 81.070 1.00 60.28 390 GLY C CA 1
ATOM 5060 C C . GLY C 1 26 ? -90.910 101.254 81.198 1.00 58.23 390 GLY C C 1
ATOM 5061 O O . GLY C 1 26 ? -90.770 102.472 81.358 1.00 56.17 390 GLY C O 1
ATOM 5062 N N . LYS C 1 27 ? -92.102 100.667 81.132 1.00 54.52 391 LYS C N 1
ATOM 5063 C CA . LYS C 1 27 ? -93.332 101.439 81.233 1.00 54.31 391 LYS C CA 1
ATOM 5064 C C . LYS C 1 27 ? -93.837 101.517 82.663 1.00 52.50 391 LYS C C 1
ATOM 5065 O O . LYS C 1 27 ? -93.688 100.577 83.453 1.00 54.53 391 LYS C O 1
ATOM 5071 N N . LEU C 1 28 ? -94.418 102.667 82.989 1.00 52.10 392 LEU C N 1
ATOM 5072 C CA . LEU C 1 28 ? -94.985 102.910 84.301 1.00 46.45 392 LEU C CA 1
ATOM 5073 C C . LEU C 1 28 ? -96.450 103.186 84.077 1.00 45.28 392 LEU C C 1
ATOM 5074 O O . LEU C 1 28 ? -96.823 104.052 83.292 1.00 50.32 392 LEU C O 1
ATOM 5079 N N . VAL C 1 29 ? -97.280 102.420 84.761 1.00 48.42 393 VAL C N 1
ATOM 5080 C CA . VAL C 1 29 ? -98.713 102.553 84.647 1.00 43.96 393 VAL C CA 1
ATOM 5081 C C . VAL C 1 29 ? -99.270 103.090 85.953 1.00 49.13 393 VAL C C 1
ATOM 5082 O O . VAL C 1 29 ? -98.796 102.736 87.038 1.00 48.82 393 VAL C O 1
ATOM 5086 N N . GLN C 1 30 ? -100.277 103.950 85.850 1.00 51.24 394 GLN C N 1
ATOM 5087 C CA . GLN C 1 30 ? -100.897 104.520 87.037 1.00 51.80 394 GLN C CA 1
ATOM 5088 C C . GLN C 1 30 ? -102.262 105.091 86.704 1.00 50.23 394 GLN C C 1
ATOM 5089 O O . GLN C 1 30 ? -102.581 105.340 85.542 1.00 54.98 394 GLN C O 1
ATOM 5095 N N . ILE C 1 31 ? -103.071 105.282 87.734 1.00 51.66 395 ILE C N 1
ATOM 5096 C CA . ILE C 1 31 ? -104.410 105.814 87.570 1.00 49.75 395 ILE C CA 1
ATOM 5097 C C . ILE C 1 31 ? -104.296 107.335 87.529 1.00 52.57 395 ILE C C 1
ATOM 5098 O O . ILE C 1 31 ? -103.457 107.910 88.218 1.00 53.18 395 ILE C O 1
ATOM 5103 N N . THR C 1 32 ? -105.097 107.981 86.687 1.00 55.55 396 THR C N 1
ATOM 5104 C CA . THR C 1 32 ? -105.044 109.438 86.569 1.00 56.57 396 THR C CA 1
ATOM 5105 C C . THR C 1 32 ? -105.616 110.149 87.789 1.00 50.75 396 THR C C 1
ATOM 5106 O O . THR C 1 32 ? -106.427 109.593 88.524 1.00 47.86 396 THR C O 1
ATOM 5110 N N . PRO C 1 33 ? -105.192 111.401 88.021 1.00 57.00 397 PRO C N 1
ATOM 5111 C CA . PRO C 1 33 ? -105.663 112.192 89.164 1.00 54.66 397 PRO C CA 1
ATOM 5112 C C . PRO C 1 33 ? -107.173 112.125 89.410 1.00 58.47 397 PRO C C 1
ATOM 5113 O O . PRO C 1 33 ? -107.605 111.943 90.548 1.00 55.86 397 PRO C O 1
ATOM 5117 N N . ASP C 1 34 ? -107.971 112.271 88.350 1.00 61.07 398 ASP C N 1
ATOM 5118 C CA . ASP C 1 34 ? -109.431 112.201 88.477 1.00 65.68 398 ASP C CA 1
ATOM 5119 C C . ASP C 1 34 ? -109.880 110.804 88.913 1.00 64.12 398 ASP C C 1
ATOM 5120 O O . ASP C 1 34 ? -111.026 110.604 89.331 1.00 62.28 398 ASP C O 1
ATOM 5125 N N . GLY C 1 35 ? -108.973 109.838 88.788 1.00 61.31 399 GLY C N 1
ATOM 5126 C CA . GLY C 1 35 ? -109.273 108.475 89.187 1.00 58.04 399 GLY C CA 1
ATOM 5127 C C . GLY C 1 35 ? -110.195 107.674 88.286 1.00 59.51 399 GLY C C 1
ATOM 5128 O O . GLY C 1 35 ? -110.751 106.654 88.709 1.00 57.36 399 GLY C O 1
ATOM 5129 N N . LYS C 1 36 ? -110.353 108.110 87.041 1.00 60.93 400 LYS C N 1
ATOM 5130 C CA . LYS C 1 36 ? -111.230 107.396 86.117 1.00 58.90 400 LYS C CA 1
ATOM 5131 C C . LYS C 1 36 ? -110.501 107.065 84.822 1.00 53.61 400 LYS C C 1
ATOM 5132 O O . LYS C 1 36 ? -111.063 106.472 83.906 1.00 54.93 400 LYS C O 1
ATOM 5138 N N . GLY C 1 37 ? -109.236 107.448 84.762 1.00 48.28 401 GLY C N 1
ATOM 5139 C CA . GLY C 1 37 ? -108.442 107.182 83.583 1.00 46.26 401 GLY C CA 1
ATOM 5140 C C . GLY C 1 37 ? -107.166 106.464 83.970 1.00 49.17 401 GLY C C 1
ATOM 5141 O O . GLY C 1 37 ? -106.915 106.213 85.142 1.00 57.14 401 GLY C O 1
ATOM 5142 N N . VAL C 1 38 ? -106.345 106.150 82.985 1.00 47.06 402 VAL C N 1
ATOM 5143 C CA . VAL C 1 38 ? -105.107 105.444 83.233 1.00 47.53 402 VAL C CA 1
ATOM 5144 C C . VAL C 1 38 ? -104.014 106.092 82.422 1.00 45.27 402 VAL C C 1
ATOM 5145 O O . VAL C 1 38 ? -104.256 106.532 81.307 1.00 52.40 402 VAL C O 1
ATOM 5149 N N . SER C 1 39 ? -102.812 106.138 82.983 1.00 47.65 403 SER C N 1
ATOM 5150 C CA . SER C 1 39 ? -101.665 106.720 82.305 1.00 50.30 403 SER C CA 1
ATOM 5151 C C . SER C 1 39 ? -100.546 105.703 82.164 1.00 50.75 403 SER C C 1
ATOM 5152 O O . SER C 1 39 ? -100.218 104.984 83.109 1.00 56.25 403 SER C O 1
ATOM 5155 N N . ILE C 1 40 ? -99.949 105.655 80.983 1.00 54.30 404 ILE C N 1
ATOM 5156 C CA . ILE C 1 40 ? -98.857 104.734 80.722 1.00 51.78 404 ILE C CA 1
ATOM 5157 C C . ILE C 1 40 ? -97.692 105.509 80.149 1.00 52.26 404 ILE C C 1
ATOM 5158 O O . ILE C 1 40 ? -97.699 105.857 78.975 1.00 57.44 404 ILE C O 1
ATOM 5163 N N . THR C 1 41 ? -96.685 105.771 80.972 1.00 54.21 405 THR C N 1
ATOM 5164 C CA . THR C 1 41 ? -95.529 106.531 80.517 1.00 58.51 405 THR C CA 1
ATOM 5165 C C . THR C 1 41 ? -94.252 105.715 80.558 1.00 59.36 405 THR C C 1
ATOM 5166 O O . THR C 1 41 ? -94.269 104.559 80.962 1.00 62.80 405 THR C O 1
ATOM 5170 N N . ASN C 1 42 ? -93.154 106.320 80.113 1.00 59.60 406 ASN C N 1
ATOM 5171 C CA . ASN C 1 42 ? -91.844 105.670 80.120 1.00 60.69 406 ASN C CA 1
ATOM 5172 C C . ASN C 1 42 ? -90.874 106.575 80.862 1.00 59.48 406 ASN C C 1
ATOM 5173 O O . ASN C 1 42 ? -90.044 107.246 80.251 1.00 59.12 406 ASN C O 1
ATOM 5178 N N . PRO C 1 43 ? -90.967 106.588 82.201 1.00 59.10 407 PRO C N 1
ATOM 5179 C CA . PRO C 1 43 ? -90.179 107.361 83.159 1.00 58.51 407 PRO C CA 1
ATOM 5180 C C . PRO C 1 43 ? -88.705 107.537 82.865 1.00 60.68 407 PRO C C 1
ATOM 5181 O O . PRO C 1 43 ? -88.054 106.672 82.279 1.00 61.81 407 PRO C O 1
ATOM 5185 N N . LYS C 1 44 ? -88.196 108.682 83.303 1.00 67.18 408 LYS C N 1
ATOM 5186 C CA . LYS C 1 44 ? -86.801 109.062 83.150 1.00 68.21 408 LYS C CA 1
ATOM 5187 C C . LYS C 1 44 ? -86.041 108.570 84.379 1.00 68.62 408 LYS C C 1
ATOM 5188 O O . LYS C 1 44 ? -86.360 108.931 85.513 1.00 66.07 408 LYS C O 1
ATOM 5194 N N . ILE C 1 45 ? -85.048 107.724 84.152 1.00 70.22 409 ILE C N 1
ATOM 5195 C CA . ILE C 1 45 ? -84.236 107.205 85.237 1.00 67.52 409 ILE C CA 1
ATOM 5196 C C . ILE C 1 45 ? -82.829 107.700 84.944 1.00 71.26 409 ILE C C 1
ATOM 5197 O O . ILE C 1 45 ? -82.211 107.296 83.956 1.00 67.01 409 ILE C O 1
ATOM 5202 N N . SER C 1 46 ? -82.340 108.600 85.791 1.00 74.73 410 SER C N 1
ATOM 5203 C CA . SER C 1 46 ? -81.013 109.169 85.606 1.00 80.04 410 SER C CA 1
ATOM 5204 C C . SER C 1 46 ? -79.973 108.073 85.396 1.00 81.58 410 SER C C 1
ATOM 5205 O O . SER C 1 46 ? -79.860 107.147 86.201 1.00 76.56 410 SER C O 1
ATOM 5208 N N . GLY C 1 47 ? -79.228 108.180 84.299 1.00 83.00 411 GLY C N 1
ATOM 5209 C CA . GLY C 1 47 ? -78.209 107.194 83.999 1.00 85.20 411 GLY C CA 1
ATOM 5210 C C . GLY C 1 47 ? -78.758 106.053 83.170 1.00 86.33 411 GLY C C 1
ATOM 5211 O O . GLY C 1 47 ? -78.008 105.234 82.641 1.00 90.03 411 GLY C O 1
ATOM 5212 N N . LEU C 1 48 ? -80.077 105.990 83.056 1.00 85.64 412 LEU C N 1
ATOM 5213 C CA . LEU C 1 48 ? -80.703 104.938 82.276 1.00 84.74 412 LEU C CA 1
ATOM 5214 C C . LEU C 1 48 ? -81.241 105.546 80.988 1.00 84.51 412 LEU C C 1
ATOM 5215 O O . LEU C 1 48 ? -82.411 105.920 80.911 1.00 86.58 412 LEU C O 1
ATOM 5220 N N . GLU C 1 49 ? -80.379 105.645 79.980 1.00 83.06 413 GLU C N 1
ATOM 5221 C CA . GLU C 1 49 ? -80.770 106.208 78.693 1.00 82.90 413 GLU C CA 1
ATOM 5222 C C . GLU C 1 49 ? -80.798 105.117 77.625 1.00 78.85 413 GLU C C 1
ATOM 5223 O O . GLU C 1 49 ? -80.189 104.061 77.794 1.00 78.26 413 GLU C O 1
ATOM 5229 N N . SER C 1 50 ? -81.509 105.371 76.532 1.00 74.48 414 SER C N 1
ATOM 5230 C CA . SER C 1 50 ? -81.589 104.413 75.434 1.00 71.02 414 SER C CA 1
ATOM 5231 C C . SER C 1 50 ? -80.320 104.595 74.606 1.00 71.39 414 SER C C 1
ATOM 5232 O O . SER C 1 50 ? -79.922 105.724 74.311 1.00 68.92 414 SER C O 1
ATOM 5235 N N . ASN C 1 51 ? -79.676 103.492 74.238 1.00 67.65 415 ASN C N 1
ATOM 5236 C CA . ASN C 1 51 ? -78.435 103.585 73.478 1.00 69.77 415 ASN C CA 1
ATOM 5237 C C . ASN C 1 51 ? -78.703 103.856 72.008 1.00 70.47 415 ASN C C 1
ATOM 5238 O O . ASN C 1 51 ? -78.842 102.932 71.199 1.00 69.13 415 ASN C O 1
ATOM 5243 N N . THR C 1 52 ? -78.754 105.134 71.661 1.00 69.04 416 THR C N 1
ATOM 5244 C CA . THR C 1 52 ? -79.032 105.523 70.288 1.00 69.63 416 THR C CA 1
ATOM 5245 C C . THR C 1 52 ? -77.806 105.468 69.386 1.00 63.83 416 THR C C 1
ATOM 5246 O O . THR C 1 52 ? -77.918 105.189 68.192 1.00 64.00 416 THR C O 1
ATOM 5250 N N . THR C 1 53 ? -76.635 105.717 69.960 1.00 60.32 417 THR C N 1
ATOM 5251 C CA . THR C 1 53 ? -75.401 105.684 69.188 1.00 60.97 417 THR C CA 1
ATOM 5252 C C . THR C 1 53 ? -75.117 104.277 68.659 1.00 61.82 417 THR C C 1
ATOM 5253 O O . THR C 1 53 ? -74.628 104.116 67.542 1.00 62.32 417 THR C O 1
ATOM 5257 N N . LEU C 1 54 ? -75.434 103.264 69.461 1.00 64.34 418 LEU C N 1
ATOM 5258 C CA . LEU C 1 54 ? -75.217 101.880 69.054 1.00 67.30 418 LEU C CA 1
ATOM 5259 C C . LEU C 1 54 ? -76.269 101.478 68.027 1.00 66.50 418 LEU C C 1
ATOM 5260 O O . LEU C 1 54 ? -75.977 100.748 67.076 1.00 65.45 418 LEU C O 1
ATOM 5265 N N . SER C 1 55 ? -77.497 101.945 68.232 1.00 70.67 419 SER C N 1
ATOM 5266 C CA . SER C 1 55 ? -78.580 101.648 67.305 1.00 74.04 419 SER C CA 1
ATOM 5267 C C . SER C 1 55 ? -78.199 102.265 65.964 1.00 74.61 419 SER C C 1
ATOM 5268 O O . SER C 1 55 ? -78.356 101.644 64.910 1.00 74.97 419 SER C O 1
ATOM 5271 N N . GLU C 1 56 ? -77.688 103.492 66.019 1.00 73.16 420 GLU C N 1
ATOM 5272 C CA . GLU C 1 56 ? -77.257 104.201 64.821 1.00 77.27 420 GLU C CA 1
ATOM 5273 C C . GLU C 1 56 ? -76.130 103.433 64.151 1.00 77.39 420 GLU C C 1
ATOM 5274 O O . GLU C 1 56 ? -76.202 103.095 62.970 1.00 79.23 420 GLU C O 1
ATOM 5280 N N . ALA C 1 57 ? -75.077 103.175 64.918 1.00 75.00 421 ALA C N 1
ATOM 5281 C CA . ALA C 1 57 ? -73.922 102.455 64.411 1.00 70.98 421 ALA C CA 1
ATOM 5282 C C . ALA C 1 57 ? -74.350 101.162 63.725 1.00 71.61 421 ALA C C 1
ATOM 5283 O O . ALA C 1 57 ? -74.038 100.928 62.565 1.00 70.71 421 ALA C O 1
ATOM 5285 N N . LEU C 1 58 ? -75.081 100.334 64.457 1.00 71.79 422 LEU C N 1
ATOM 5286 C CA . LEU C 1 58 ? -75.550 99.054 63.954 1.00 72.75 422 LEU C CA 1
ATOM 5287 C C . LEU C 1 58 ? -76.340 99.135 62.649 1.00 73.80 422 LEU C C 1
ATOM 5288 O O . LEU C 1 58 ? -76.302 98.212 61.836 1.00 70.64 422 LEU C O 1
ATOM 5293 N N . LYS C 1 59 ? -77.053 100.238 62.445 1.00 77.58 423 LYS C N 1
ATOM 5294 C CA . LYS C 1 59 ? -77.853 100.412 61.235 1.00 79.81 423 LYS C CA 1
ATOM 5295 C C . LYS C 1 59 ? -77.037 101.022 60.087 1.00 79.98 423 LYS C C 1
ATOM 5296 O O . LYS C 1 59 ? -77.092 100.553 58.944 1.00 75.05 423 LYS C O 1
ATOM 5302 N N . THR C 1 60 ? -76.277 102.065 60.400 1.00 75.80 424 THR C N 1
ATOM 5303 C CA . THR C 1 60 ? -75.459 102.734 59.400 1.00 76.67 424 THR C CA 1
ATOM 5304 C C . THR C 1 60 ? -74.213 101.927 59.094 1.00 77.95 424 THR C C 1
ATOM 5305 O O . THR C 1 60 ? -73.740 101.902 57.957 1.00 81.54 424 THR C O 1
ATOM 5309 N N . LYS C 1 61 ? -73.692 101.267 60.123 1.00 76.56 425 LYS C N 1
ATOM 5310 C CA . LYS C 1 61 ? -72.479 100.468 60.023 1.00 74.46 425 LYS C CA 1
ATOM 5311 C C . LYS C 1 61 ? -71.311 101.440 60.100 1.00 76.16 425 LYS C C 1
ATOM 5312 O O . LYS C 1 61 ? -70.207 101.156 59.643 1.00 77.20 425 LYS C O 1
ATOM 5318 N N . ASP C 1 62 ? -71.583 102.603 60.686 1.00 77.65 426 ASP C N 1
ATOM 5319 C CA . ASP C 1 62 ? -70.578 103.641 60.878 1.00 76.29 426 ASP C CA 1
ATOM 5320 C C . ASP C 1 62 ? -70.325 103.686 62.376 1.00 74.79 426 ASP C C 1
ATOM 5321 O O . ASP C 1 62 ? -71.182 104.137 63.136 1.00 76.57 426 ASP C O 1
ATOM 5326 N N . PHE C 1 63 ? -69.158 103.232 62.813 1.00 70.97 427 PHE C N 1
ATOM 5327 C CA . PHE C 1 63 ? -68.880 103.227 64.240 1.00 64.12 427 PHE C CA 1
ATOM 5328 C C . PHE C 1 63 ? -67.989 104.355 64.745 1.00 66.76 427 PHE C C 1
ATOM 5329 O O . PHE C 1 63 ? -67.622 104.375 65.920 1.00 59.78 427 PHE C O 1
ATOM 5337 N N . LYS C 1 64 ? -67.665 105.300 63.863 1.00 70.01 428 LYS C N 1
ATOM 5338 C CA . LYS C 1 64 ? -66.825 106.449 64.213 1.00 75.99 428 LYS C CA 1
ATOM 5339 C C . LYS C 1 64 ? -67.307 107.160 65.487 1.00 77.20 428 LYS C C 1
ATOM 5340 O O . LYS C 1 64 ? -66.555 107.289 66.457 1.00 75.56 428 LYS C O 1
ATOM 5346 N N . PRO C 1 65 ? -68.568 107.636 65.499 1.00 76.93 429 PRO C N 1
ATOM 5347 C CA . PRO C 1 65 ? -69.091 108.327 66.683 1.00 76.47 429 PRO C CA 1
ATOM 5348 C C . PRO C 1 65 ? -68.964 107.468 67.933 1.00 78.24 429 PRO C C 1
ATOM 5349 O O . PRO C 1 65 ? -68.479 107.930 68.969 1.00 78.46 429 PRO C O 1
ATOM 5353 N N . LEU C 1 66 ? -69.403 106.214 67.824 1.00 77.29 430 LEU C N 1
ATOM 5354 C CA . LEU C 1 66 ? -69.358 105.274 68.943 1.00 73.71 430 LEU C CA 1
ATOM 5355 C C . LEU C 1 66 ? -67.925 105.048 69.410 1.00 68.36 430 LEU C C 1
ATOM 5356 O O . LEU C 1 66 ? -67.648 105.046 70.609 1.00 65.10 430 LEU C O 1
ATOM 5361 N N . ILE C 1 67 ? -67.018 104.861 68.456 1.00 65.16 431 ILE C N 1
ATOM 5362 C CA . ILE C 1 67 ? -65.614 104.642 68.778 1.00 69.48 431 ILE C CA 1
ATOM 5363 C C . ILE C 1 67 ? -65.071 105.864 69.526 1.00 74.37 431 ILE C C 1
ATOM 5364 O O . ILE C 1 67 ? -64.472 105.736 70.592 1.00 72.20 431 ILE C O 1
ATOM 5369 N N . ASN C 1 68 ? -65.303 107.049 68.962 1.00 79.30 432 ASN C N 1
ATOM 5370 C CA . ASN C 1 68 ? -64.841 108.304 69.556 1.00 81.72 432 ASN C CA 1
ATOM 5371 C C . ASN C 1 68 ? -65.422 108.553 70.948 1.00 83.64 432 ASN C C 1
ATOM 5372 O O . ASN C 1 68 ? -64.711 108.996 71.855 1.00 80.05 432 ASN C O 1
ATOM 5377 N N . GLN C 1 69 ? -66.712 108.274 71.118 1.00 83.46 433 GLN C N 1
ATOM 5378 C CA . GLN C 1 69 ? -67.354 108.467 72.414 1.00 84.24 433 GLN C CA 1
ATOM 5379 C C . GLN C 1 69 ? -66.656 107.635 73.481 1.00 84.71 433 GLN C C 1
ATOM 5380 O O . GLN C 1 69 ? -66.366 108.130 74.570 1.00 87.62 433 GLN C O 1
ATOM 5386 N N . ARG C 1 70 ? -66.377 106.373 73.167 1.00 82.46 434 ARG C N 1
ATOM 5387 C CA . ARG C 1 70 ? -65.690 105.497 74.110 1.00 79.26 434 ARG C CA 1
ATOM 5388 C C . ARG C 1 70 ? -64.253 105.944 74.315 1.00 80.60 434 ARG C C 1
ATOM 5389 O O . ARG C 1 70 ? -63.723 105.899 75.424 1.00 82.03 434 ARG C O 1
ATOM 5397 N N . LEU C 1 71 ? -63.629 106.381 73.230 1.00 83.57 435 LEU C N 1
ATOM 5398 C CA . LEU C 1 71 ? -62.244 106.820 73.262 1.00 87.57 435 LEU C CA 1
ATOM 5399 C C . LEU C 1 71 ? -61.993 108.006 74.197 1.00 91.68 435 LEU C C 1
ATOM 5400 O O . LEU C 1 71 ? -60.874 108.205 74.674 1.00 91.15 435 LEU C O 1
ATOM 5405 N N . VAL C 1 72 ? -63.036 108.783 74.468 1.00 96.24 436 VAL C N 1
ATOM 5406 C CA . VAL C 1 72 ? -62.912 109.953 75.331 1.00 101.26 436 VAL C CA 1
ATOM 5407 C C . VAL C 1 72 ? -62.882 109.635 76.823 1.00 104.61 436 VAL C C 1
ATOM 5408 O O . VAL C 1 72 ? -61.923 109.977 77.520 1.00 105.96 436 VAL C O 1
ATOM 5412 N N . LYS C 1 73 ? -63.935 108.991 77.314 1.00 106.34 437 LYS C N 1
ATOM 5413 C CA . LYS C 1 73 ? -64.024 108.655 78.728 1.00 107.93 437 LYS C CA 1
ATOM 5414 C C . LYS C 1 73 ? -63.727 107.179 78.974 1.00 108.67 437 LYS C C 1
ATOM 5415 O O . LYS C 1 73 ? -64.456 106.500 79.697 1.00 109.10 437 LYS C O 1
ATOM 5421 N N . VAL C 1 74 ? -62.647 106.696 78.367 1.00 109.54 438 VAL C N 1
ATOM 5422 C CA . VAL C 1 74 ? -62.227 105.304 78.502 1.00 108.49 438 VAL C CA 1
ATOM 5423 C C . VAL C 1 74 ? -61.740 105.004 79.926 1.00 109.30 438 VAL C C 1
ATOM 5424 O O . VAL C 1 74 ? -61.345 105.914 80.661 1.00 107.84 438 VAL C O 1
ATOM 5428 N N . ILE C 1 75 ? -61.769 103.725 80.304 1.00 107.33 439 ILE C N 1
ATOM 5429 C CA . ILE C 1 75 ? -61.357 103.292 81.639 1.00 105.76 439 ILE C CA 1
ATOM 5430 C C . ILE C 1 75 ? -59.860 103.009 81.818 1.00 105.73 439 ILE C C 1
ATOM 5431 O O . ILE C 1 75 ? -59.050 103.936 81.780 1.00 108.82 439 ILE C O 1
ATOM 5436 N N . ASP C 1 76 ? -59.483 101.745 82.019 1.00 102.45 440 ASP C N 1
ATOM 5437 C CA . ASP C 1 76 ? -58.071 101.411 82.222 1.00 99.08 440 ASP C CA 1
ATOM 5438 C C . ASP C 1 76 ? -57.237 101.532 80.948 1.00 95.34 440 ASP C C 1
ATOM 5439 O O . ASP C 1 76 ? -57.766 101.782 79.866 1.00 95.31 440 ASP C O 1
ATOM 5444 N N . ASP C 1 77 ? -55.928 101.356 81.085 1.00 93.35 441 ASP C N 1
ATOM 5445 C CA . ASP C 1 77 ? -55.007 101.473 79.956 1.00 91.76 441 ASP C CA 1
ATOM 5446 C C . ASP C 1 77 ? -55.180 100.408 78.872 1.00 85.86 441 ASP C C 1
ATOM 5447 O O . ASP C 1 77 ? -55.079 100.710 77.684 1.00 83.17 441 ASP C O 1
ATOM 5452 N N . VAL C 1 78 ? -55.430 99.168 79.278 1.00 75.92 442 VAL C N 1
ATOM 5453 C CA . VAL C 1 78 ? -55.623 98.091 78.317 1.00 71.74 442 VAL C CA 1
ATOM 5454 C C . VAL C 1 78 ? -56.830 98.413 77.440 1.00 67.94 442 VAL C C 1
ATOM 5455 O O . VAL C 1 78 ? -56.793 98.264 76.218 1.00 62.80 442 VAL C O 1
ATOM 5459 N N . ASN C 1 79 ? -57.897 98.867 78.083 1.00 66.29 443 ASN C N 1
ATOM 5460 C CA . ASN C 1 79 ? -59.128 99.226 77.391 1.00 66.07 443 ASN C CA 1
ATOM 5461 C C . ASN C 1 79 ? -58.869 100.379 76.413 1.00 65.65 443 ASN C C 1
ATOM 5462 O O . ASN C 1 79 ? -59.462 100.443 75.335 1.00 65.87 443 ASN C O 1
ATOM 5467 N N . GLU C 1 80 ? -57.976 101.288 76.788 1.00 65.83 444 GLU C N 1
ATOM 5468 C CA . GLU C 1 80 ? -57.648 102.406 75.917 1.00 69.86 444 GLU C CA 1
ATOM 5469 C C . GLU C 1 80 ? -56.950 101.827 74.696 1.00 69.78 444 GLU C C 1
ATOM 5470 O O . GLU C 1 80 ? -57.273 102.170 73.554 1.00 65.52 444 GLU C O 1
ATOM 5476 N N . GLU C 1 81 ? -55.999 100.931 74.951 1.00 70.54 445 GLU C N 1
ATOM 5477 C CA . GLU C 1 81 ? -55.255 100.277 73.881 1.00 72.98 445 GLU C CA 1
ATOM 5478 C C . GLU C 1 81 ? -56.237 99.608 72.930 1.00 68.23 445 GLU C C 1
ATOM 5479 O O . GLU C 1 81 ? -56.101 99.700 71.710 1.00 71.34 445 GLU C O 1
ATOM 5485 N N . ASP C 1 82 ? -57.234 98.936 73.496 1.00 66.24 446 ASP C N 1
ATOM 5486 C CA . ASP C 1 82 ? -58.228 98.265 72.682 1.00 65.27 446 ASP C CA 1
ATOM 5487 C C . ASP C 1 82 ? -58.993 99.242 71.807 1.00 64.95 446 ASP C C 1
ATOM 5488 O O . ASP C 1 82 ? -59.028 99.088 70.589 1.00 69.75 446 ASP C O 1
ATOM 5493 N N . TRP C 1 83 ? -59.605 100.252 72.412 1.00 61.67 447 TRP C N 1
ATOM 5494 C CA . TRP C 1 83 ? -60.360 101.211 71.620 1.00 63.75 447 TRP C CA 1
ATOM 5495 C C . TRP C 1 83 ? -59.500 101.920 70.579 1.00 65.19 447 TRP C C 1
ATOM 5496 O O . TRP C 1 83 ? -59.927 102.114 69.442 1.00 66.99 447 TRP C O 1
ATOM 5507 N N . ASN C 1 84 ? -58.284 102.296 70.951 1.00 68.64 448 ASN C N 1
ATOM 5508 C CA . ASN C 1 84 ? -57.406 102.940 69.990 1.00 69.90 448 ASN C CA 1
ATOM 5509 C C . ASN C 1 84 ? -57.280 101.993 68.807 1.00 71.84 448 ASN C C 1
ATOM 5510 O O . ASN C 1 84 ? -57.338 102.410 67.647 1.00 70.59 448 ASN C O 1
ATOM 5523 N N . LEU C 1 86 ? -59.371 99.799 67.682 1.00 67.66 450 LEU C N 1
ATOM 5524 C CA . LEU C 1 86 ? -60.606 99.893 66.912 1.00 66.74 450 LEU C CA 1
ATOM 5525 C C . LEU C 1 86 ? -60.689 101.197 66.119 1.00 69.77 450 LEU C C 1
ATOM 5526 O O . LEU C 1 86 ? -61.255 101.234 65.024 1.00 60.77 450 LEU C O 1
ATOM 5531 N N . GLU C 1 87 ? -60.136 102.269 66.677 1.00 72.04 451 GLU C N 1
ATOM 5532 C CA . GLU C 1 87 ? -60.140 103.549 65.988 1.00 78.45 451 GLU C CA 1
ATOM 5533 C C . GLU C 1 87 ? -59.383 103.398 64.673 1.00 80.05 451 GLU C C 1
ATOM 5534 O O . GLU C 1 87 ? -59.937 103.639 63.598 1.00 81.44 451 GLU C O 1
ATOM 5540 N N . LYS C 1 88 ? -58.118 102.989 64.768 1.00 82.97 452 LYS C N 1
ATOM 5541 C CA . LYS C 1 88 ? -57.279 102.788 63.589 1.00 83.20 452 LYS C CA 1
ATOM 5542 C C . LYS C 1 88 ? -57.947 101.814 62.625 1.00 83.25 452 LYS C C 1
ATOM 5543 O O . LYS C 1 88 ? -58.109 102.102 61.439 1.00 86.30 452 LYS C O 1
ATOM 5549 N N . LEU C 1 89 ? -58.328 100.653 63.145 1.00 83.10 453 LEU C N 1
ATOM 5550 C CA . LEU C 1 89 ? -58.979 99.629 62.340 1.00 81.59 453 LEU C CA 1
ATOM 5551 C C . LEU C 1 89 ? -60.136 100.226 61.535 1.00 83.31 453 LEU C C 1
ATOM 5552 O O . LEU C 1 89 ? -60.300 99.941 60.348 1.00 81.85 453 LEU C O 1
ATOM 5557 N N . SER C 1 90 ? -60.927 101.065 62.192 1.00 86.82 454 SER C N 1
ATOM 5558 C CA . SER C 1 90 ? -62.067 101.706 61.553 1.00 89.70 454 SER C CA 1
ATOM 5559 C C . SER C 1 90 ? -61.644 102.687 60.463 1.00 91.06 454 SER C C 1
ATOM 5560 O O . SER C 1 90 ? -62.394 102.935 59.519 1.00 86.20 454 SER C O 1
ATOM 5571 N N . ASP C 1 92 ? -58.157 102.884 58.649 1.00 89.19 456 ASP C N 1
ATOM 5572 C CA . ASP C 1 92 ? -57.420 102.212 57.589 1.00 85.58 456 ASP C CA 1
ATOM 5573 C C . ASP C 1 92 ? -58.170 101.022 56.985 1.00 81.47 456 ASP C C 1
ATOM 5574 O O . ASP C 1 92 ? -58.021 100.721 55.801 1.00 78.19 456 ASP C O 1
ATOM 5579 N N . GLY C 1 93 ? -58.977 100.350 57.797 1.00 78.58 457 GLY C N 1
ATOM 5580 C CA . GLY C 1 93 ? -59.710 99.195 57.310 1.00 75.87 457 GLY C CA 1
ATOM 5581 C C . GLY C 1 93 ? -59.027 97.912 57.748 1.00 77.32 457 GLY C C 1
ATOM 5582 O O . GLY C 1 93 ? -57.825 97.903 58.021 1.00 74.76 457 GLY C O 1
ATOM 5583 N N . THR C 1 94 ? -59.783 96.822 57.807 1.00 77.36 458 THR C N 1
ATOM 5584 C CA . THR C 1 94 ? -59.233 95.544 58.235 1.00 76.81 458 THR C CA 1
ATOM 5585 C C . THR C 1 94 ? -57.956 95.148 57.483 1.00 76.66 458 THR C C 1
ATOM 5586 O O . THR C 1 94 ? -56.942 94.836 58.107 1.00 76.15 458 THR C O 1
ATOM 5590 N N . GLU C 1 95 ? -57.985 95.178 56.154 1.00 78.28 459 GLU C N 1
ATOM 5591 C CA . GLU C 1 95 ? -56.807 94.798 55.375 1.00 80.83 459 GLU C CA 1
ATOM 5592 C C . GLU C 1 95 ? -55.581 95.672 55.631 1.00 81.00 459 GLU C C 1
ATOM 5593 O O . GLU C 1 95 ? -54.498 95.161 55.930 1.00 79.60 459 GLU C O 1
ATOM 5599 N N . GLU C 1 96 ? -55.744 96.984 55.504 1.00 76.80 460 GLU C N 1
ATOM 5600 C CA . GLU C 1 96 ? -54.630 97.894 55.723 1.00 77.50 460 GLU C CA 1
ATOM 5601 C C . GLU C 1 96 ? -54.064 97.827 57.134 1.00 74.03 460 GLU C C 1
ATOM 5602 O O . GLU C 1 96 ? -52.862 97.990 57.328 1.00 72.56 460 GLU C O 1
ATOM 5608 N N . PHE C 1 97 ? -54.927 97.588 58.116 1.00 72.30 461 PHE C N 1
ATOM 5609 C CA . PHE C 1 97 ? -54.489 97.495 59.506 1.00 68.74 461 PHE C CA 1
ATOM 5610 C C . PHE C 1 97 ? -53.548 96.310 59.668 1.00 69.87 461 PHE C C 1
ATOM 5611 O O . PHE C 1 97 ? -52.532 96.402 60.355 1.00 69.20 461 PHE C O 1
ATOM 5619 N N . LEU C 1 98 ? -53.896 95.197 59.031 1.00 67.96 462 LEU C N 1
ATOM 5620 C CA . LEU C 1 98 ? -53.091 93.991 59.114 1.00 69.99 462 LEU C CA 1
ATOM 5621 C C . LEU C 1 98 ? -51.756 94.118 58.385 1.00 74.98 462 LEU C C 1
ATOM 5622 O O . LEU C 1 98 ? -50.727 93.650 58.875 1.00 74.27 462 LEU C O 1
ATOM 5627 N N . LYS C 1 99 ? -51.765 94.747 57.216 1.00 80.59 463 LYS C N 1
ATOM 5628 C CA . LYS C 1 99 ? -50.527 94.922 56.463 1.00 83.78 463 LYS C CA 1
ATOM 5629 C C . LYS C 1 99 ? -49.507 95.694 57.297 1.00 81.31 463 LYS C C 1
ATOM 5630 O O . LYS C 1 99 ? -48.342 95.311 57.379 1.00 83.75 463 LYS C O 1
ATOM 5636 N N . GLU C 1 100 ? -49.955 96.774 57.927 1.00 79.46 464 GLU C N 1
ATOM 5637 C CA . GLU C 1 100 ? -49.076 97.611 58.735 1.00 82.77 464 GLU C CA 1
ATOM 5638 C C . GLU C 1 100 ? -48.678 96.993 60.077 1.00 81.32 464 GLU C C 1
ATOM 5639 O O . GLU C 1 100 ? -47.590 97.258 60.586 1.00 84.38 464 GLU C O 1
ATOM 5645 N N . ALA C 1 101 ? -49.545 96.164 60.648 1.00 78.63 465 ALA C N 1
ATOM 5646 C CA . ALA C 1 101 ? -49.251 95.548 61.939 1.00 77.20 465 ALA C CA 1
ATOM 5647 C C . ALA C 1 101 ? -48.336 94.336 61.835 1.00 74.83 465 ALA C C 1
ATOM 5648 O O . ALA C 1 101 ? -47.756 93.909 62.829 1.00 78.72 465 ALA C O 1
ATOM 5650 N N . LEU C 1 102 ? -48.204 93.787 60.633 1.00 74.23 466 LEU C N 1
ATOM 5651 C CA . LEU C 1 102 ? -47.358 92.616 60.416 1.00 71.40 466 LEU C CA 1
ATOM 5652 C C . LEU C 1 102 ? -46.086 92.938 59.635 1.00 74.07 466 LEU C C 1
ATOM 5653 O O . LEU C 1 102 ? -45.186 92.106 59.535 1.00 77.49 466 LEU C O 1
ATOM 5658 N N . ALA C 1 103 ? -46.015 94.143 59.082 1.00 79.44 467 ALA C N 1
ATOM 5659 C CA . ALA C 1 103 ? -44.854 94.568 58.305 1.00 83.79 467 ALA C CA 1
ATOM 5660 C C . ALA C 1 103 ? -43.584 94.673 59.150 1.00 86.57 467 ALA C C 1
ATOM 5661 O O . ALA C 1 103 ? -43.645 94.764 60.377 1.00 85.69 467 ALA C O 1
ATOM 5663 N N . PHE C 1 104 ? -42.433 94.665 58.481 1.00 91.95 468 PHE C N 1
ATOM 5664 C CA . PHE C 1 104 ? -41.151 94.762 59.166 1.00 97.07 468 PHE C CA 1
ATOM 5665 C C . PHE C 1 104 ? -40.743 96.208 59.410 1.00 101.12 468 PHE C C 1
ATOM 5666 O O . PHE C 1 104 ? -41.401 97.138 58.944 1.00 103.39 468 PHE C O 1
ATOM 5674 N N . ASP C 1 105 ? -39.650 96.384 60.145 1.00 104.55 469 ASP C N 1
ATOM 5675 C CA . ASP C 1 105 ? -39.132 97.709 60.476 1.00 105.76 469 ASP C CA 1
ATOM 5676 C C . ASP C 1 105 ? -38.882 98.549 59.227 1.00 105.02 469 ASP C C 1
ATOM 5677 O O . ASP C 1 105 ? -37.737 98.735 58.814 1.00 104.19 469 ASP C O 1
ATOM 5682 N N . GLN C 1 129 ? -21.005 91.203 41.270 1.00 107.43 493 GLN C N 1
ATOM 5683 C CA . GLN C 1 129 ? -21.518 90.665 42.524 1.00 109.88 493 GLN C CA 1
ATOM 5684 C C . GLN C 1 129 ? -20.434 90.641 43.605 1.00 111.24 493 GLN C C 1
ATOM 5685 O O . GLN C 1 129 ? -19.957 91.693 44.036 1.00 111.99 493 GLN C O 1
ATOM 5691 N N . ILE C 1 130 ? -20.045 89.444 44.038 1.00 113.06 494 ILE C N 1
ATOM 5692 C CA . ILE C 1 130 ? -19.023 89.288 45.070 1.00 114.49 494 ILE C CA 1
ATOM 5693 C C . ILE C 1 130 ? -17.686 88.895 44.430 1.00 116.09 494 ILE C C 1
ATOM 5694 O O . ILE C 1 130 ? -17.586 88.783 43.207 1.00 115.46 494 ILE C O 1
ATOM 5699 N N . GLU C 1 131 ? -16.667 88.686 45.259 1.00 117.98 495 GLU C N 1
ATOM 5700 C CA . GLU C 1 131 ? -15.335 88.322 44.787 1.00 117.61 495 GLU C CA 1
ATOM 5701 C C . GLU C 1 131 ? -15.271 86.933 44.156 1.00 117.67 495 GLU C C 1
ATOM 5702 O O . GLU C 1 131 ? -15.563 85.931 44.809 1.00 116.78 495 GLU C O 1
ATOM 5708 N N . THR C 1 132 ? -14.880 86.885 42.884 1.00 117.53 496 THR C N 1
ATOM 5709 C CA . THR C 1 132 ? -14.761 85.627 42.146 1.00 116.98 496 THR C CA 1
ATOM 5710 C C . THR C 1 132 ? -13.544 85.654 41.227 1.00 116.87 496 THR C C 1
ATOM 5711 O O . THR C 1 132 ? -13.573 86.259 40.154 1.00 117.26 496 THR C O 1
ATOM 5715 N N . ASN C 1 133 ? -12.477 84.989 41.657 1.00 116.03 497 ASN C N 1
ATOM 5716 C CA . ASN C 1 133 ? -11.248 84.932 40.880 1.00 113.25 497 ASN C CA 1
ATOM 5717 C C . ASN C 1 133 ? -10.290 83.844 41.370 1.00 110.90 497 ASN C C 1
ATOM 5718 O O . ASN C 1 133 ? -9.492 84.066 42.283 1.00 109.43 497 ASN C O 1
ATOM 5723 N N . PHE C 1 134 ? -10.380 82.663 40.765 1.00 108.12 498 PHE C N 1
ATOM 5724 C CA . PHE C 1 134 ? -9.494 81.564 41.128 1.00 106.37 498 PHE C CA 1
ATOM 5725 C C . PHE C 1 134 ? -8.621 81.169 39.945 1.00 106.10 498 PHE C C 1
ATOM 5726 O O . PHE C 1 134 ? -9.122 80.824 38.871 1.00 103.09 498 PHE C O 1
ATOM 5734 N N . GLN C 1 135 ? -7.310 81.219 40.153 1.00 105.70 499 GLN C N 1
ATOM 5735 C CA . GLN C 1 135 ? -6.360 80.871 39.110 1.00 105.19 499 GLN C CA 1
ATOM 5736 C C . GLN C 1 135 ? -5.413 79.778 39.582 1.00 101.60 499 GLN C C 1
ATOM 5737 O O . GLN C 1 135 ? -4.547 80.017 40.421 1.00 101.32 499 GLN C O 1
ATOM 5743 N N . PRO C 1 136 ? -5.573 78.557 39.051 1.00 100.21 500 PRO C N 1
ATOM 5744 C CA . PRO C 1 136 ? -4.710 77.436 39.434 1.00 98.92 500 PRO C CA 1
ATOM 5745 C C . PRO C 1 136 ? -3.249 77.833 39.253 1.00 101.03 500 PRO C C 1
ATOM 5746 O O . PRO C 1 136 ? -2.859 78.309 38.188 1.00 100.49 500 PRO C O 1
ATOM 5750 N N . GLU C 1 137 ? -2.445 77.639 40.292 1.00 102.07 501 GLU C N 1
ATOM 5751 C CA . GLU C 1 137 ? -1.034 78.004 40.235 1.00 102.91 501 GLU C CA 1
ATOM 5752 C C . GLU C 1 137 ? -0.086 76.899 40.677 1.00 101.69 501 GLU C C 1
ATOM 5753 O O . GLU C 1 137 ? -0.392 76.122 41.582 1.00 102.20 501 GLU C O 1
ATOM 5759 N N . GLY C 1 138 ? 1.073 76.853 40.028 1.00 99.58 502 GLY C N 1
ATOM 5760 C CA . GLY C 1 138 ? 2.091 75.871 40.352 1.00 94.78 502 GLY C CA 1
ATOM 5761 C C . GLY C 1 138 ? 1.666 74.415 40.381 1.00 92.61 502 GLY C C 1
ATOM 5762 O O . GLY C 1 138 ? 0.569 74.048 39.946 1.00 89.08 502 GLY C O 1
ATOM 5763 N N . ASP C 1 139 ? 2.564 73.585 40.906 1.00 90.11 503 ASP C N 1
ATOM 5764 C CA . ASP C 1 139 ? 2.345 72.150 41.023 1.00 88.97 503 ASP C CA 1
ATOM 5765 C C . ASP C 1 139 ? 1.688 71.820 42.357 1.00 85.35 503 ASP C C 1
ATOM 5766 O O . ASP C 1 139 ? 1.760 72.596 43.312 1.00 84.86 503 ASP C O 1
ATOM 5771 N N . PHE C 1 140 ? 1.052 70.658 42.417 1.00 77.82 504 PHE C N 1
ATOM 5772 C CA . PHE C 1 140 ? 0.391 70.223 43.634 1.00 72.13 504 PHE C CA 1
ATOM 5773 C C . PHE C 1 140 ? 0.134 68.723 43.565 1.00 68.22 504 PHE C C 1
ATOM 5774 O O . PHE C 1 140 ? 0.295 68.102 42.515 1.00 65.31 504 PHE C O 1
ATOM 5782 N N . SER C 1 141 ? -0.266 68.141 44.686 1.00 68.44 505 SER C N 1
ATOM 5783 C CA . SER C 1 141 ? -0.517 66.711 44.732 1.00 66.24 505 SER C CA 1
ATOM 5784 C C . SER C 1 141 ? -1.616 66.339 45.703 1.00 62.24 505 SER C C 1
ATOM 5785 O O . SER C 1 141 ? -1.921 67.085 46.633 1.00 64.14 505 SER C O 1
ATOM 5788 N N . LEU C 1 142 ? -2.207 65.174 45.481 1.00 63.40 506 LEU C N 1
ATOM 5789 C CA . LEU C 1 142 ? -3.259 64.687 46.353 1.00 69.79 506 LEU C CA 1
ATOM 5790 C C . LEU C 1 142 ? -2.599 63.978 47.517 1.00 70.78 506 LEU C C 1
ATOM 5791 O O . LEU C 1 142 ? -1.791 63.073 47.319 1.00 73.38 506 LEU C O 1
ATOM 5796 N N . SER C 1 143 ? -2.922 64.402 48.732 1.00 70.69 507 SER C N 1
ATOM 5797 C CA . SER C 1 143 ? -2.350 63.770 49.913 1.00 75.57 507 SER C CA 1
ATOM 5798 C C . SER C 1 143 ? -3.472 63.201 50.765 1.00 74.51 507 SER C C 1
ATOM 5799 O O . SER C 1 143 ? -4.524 63.829 50.933 1.00 75.68 507 SER C O 1
ATOM 5802 N N . GLY C 1 144 ? -3.249 62.006 51.295 1.00 74.82 508 GLY C N 1
ATOM 5803 C CA . GLY C 1 144 ? -4.258 61.375 52.122 1.00 72.32 508 GLY C CA 1
ATOM 5804 C C . GLY C 1 144 ? -5.141 60.471 51.296 1.00 71.38 508 GLY C C 1
ATOM 5805 O O . GLY C 1 144 ? -5.433 60.777 50.143 1.00 71.00 508 GLY C O 1
ATOM 5806 N N . ASN C 1 145 ? -5.566 59.359 51.886 1.00 72.26 509 ASN C N 1
ATOM 5807 C CA . ASN C 1 145 ? -6.410 58.401 51.186 1.00 72.31 509 ASN C CA 1
ATOM 5808 C C . ASN C 1 145 ? -7.748 59.021 50.835 1.00 73.31 509 ASN C C 1
ATOM 5809 O O . ASN C 1 145 ? -8.416 58.579 49.897 1.00 73.84 509 ASN C O 1
ATOM 5814 N N . ILE C 1 146 ? -8.137 60.043 51.598 1.00 74.80 510 ILE C N 1
ATOM 5815 C CA . ILE C 1 146 ? -9.412 60.719 51.371 1.00 75.08 510 ILE C CA 1
ATOM 5816 C C . ILE C 1 146 ? -9.382 61.562 50.097 1.00 72.44 510 ILE C C 1
ATOM 5817 O O . ILE C 1 146 ? -10.079 61.251 49.127 1.00 66.26 510 ILE C O 1
ATOM 5822 N N . GLU C 1 147 ? -8.580 62.626 50.099 1.00 70.63 511 GLU C N 1
ATOM 5823 C CA . GLU C 1 147 ? -8.473 63.479 48.922 1.00 76.01 511 GLU C CA 1
ATOM 5824 C C . GLU C 1 147 ? -8.217 62.648 47.657 1.00 76.56 511 GLU C C 1
ATOM 5825 O O . GLU C 1 147 ? -8.496 63.101 46.543 1.00 80.04 511 GLU C O 1
ATOM 5831 N N . GLN C 1 148 ? -7.692 61.436 47.833 1.00 72.06 512 GLN C N 1
ATOM 5832 C CA . GLN C 1 148 ? -7.390 60.553 46.711 1.00 68.32 512 GLN C CA 1
ATOM 5833 C C . GLN C 1 148 ? -8.565 59.720 46.235 1.00 70.29 512 GLN C C 1
ATOM 5834 O O . GLN C 1 148 ? -8.837 59.654 45.038 1.00 71.83 512 GLN C O 1
ATOM 5840 N N . THR C 1 149 ? -9.257 59.069 47.163 1.00 70.22 513 THR C N 1
ATOM 5841 C CA . THR C 1 149 ? -10.386 58.230 46.784 1.00 68.08 513 THR C CA 1
ATOM 5842 C C . THR C 1 149 ? -11.505 59.061 46.164 1.00 67.12 513 THR C C 1
ATOM 5843 O O . THR C 1 149 ? -12.137 58.644 45.193 1.00 67.87 513 THR C O 1
ATOM 5847 N N . ILE C 1 150 ? -11.750 60.237 46.726 1.00 66.66 514 ILE C N 1
ATOM 5848 C CA . ILE C 1 150 ? -12.796 61.107 46.207 1.00 72.89 514 ILE C CA 1
ATOM 5849 C C . ILE C 1 150 ? -12.439 61.540 44.789 1.00 72.82 514 ILE C C 1
ATOM 5850 O O . ILE C 1 150 ? -13.268 61.467 43.880 1.00 71.36 514 ILE C O 1
ATOM 5855 N N . SER C 1 151 ? -11.201 61.979 44.595 1.00 73.38 515 SER C N 1
ATOM 5856 C CA . SER C 1 151 ? -10.776 62.393 43.270 1.00 76.90 515 SER C CA 1
ATOM 5857 C C . SER C 1 151 ? -11.077 61.231 42.335 1.00 76.94 515 SER C C 1
ATOM 5858 O O . SER C 1 151 ? -11.626 61.426 41.255 1.00 83.72 515 SER C O 1
ATOM 5861 N N . LYS C 1 152 ? -10.731 60.017 42.754 1.00 77.09 516 LYS C N 1
ATOM 5862 C CA . LYS C 1 152 ? -11.001 58.847 41.927 1.00 79.13 516 LYS C CA 1
ATOM 5863 C C . LYS C 1 152 ? -12.478 58.804 41.586 1.00 77.10 516 LYS C C 1
ATOM 5864 O O . LYS C 1 152 ? -12.845 58.848 40.418 1.00 81.05 516 LYS C O 1
ATOM 5870 N N . ASN C 1 153 ? -13.322 58.729 42.609 1.00 81.00 517 ASN C N 1
ATOM 5871 C CA . ASN C 1 153 ? -14.766 58.688 42.408 1.00 82.69 517 ASN C CA 1
ATOM 5872 C C . ASN C 1 153 ? -15.240 59.677 41.344 1.00 85.17 517 ASN C C 1
ATOM 5873 O O . ASN C 1 153 ? -16.050 59.337 40.479 1.00 82.59 517 ASN C O 1
ATOM 5878 N N . LEU C 1 154 ? -14.732 60.902 41.421 1.00 86.43 518 LEU C N 1
ATOM 5879 C CA . LEU C 1 154 ? -15.098 61.949 40.478 1.00 88.68 518 LEU C CA 1
ATOM 5880 C C . LEU C 1 154 ? -14.795 61.572 39.031 1.00 93.02 518 LEU C C 1
ATOM 5881 O O . LEU C 1 154 ? -15.709 61.230 38.279 1.00 95.94 518 LEU C O 1
ATOM 5886 N N . VAL C 1 155 ? -13.521 61.634 38.641 1.00 93.87 519 VAL C N 1
ATOM 5887 C CA . VAL C 1 155 ? -13.128 61.300 37.273 1.00 92.13 519 VAL C CA 1
ATOM 5888 C C . VAL C 1 155 ? -13.661 59.936 36.851 1.00 93.43 519 VAL C C 1
ATOM 5889 O O . VAL C 1 155 ? -13.928 59.701 35.674 1.00 96.41 519 VAL C O 1
ATOM 5893 N N . SER C 1 156 ? -13.812 59.036 37.815 1.00 92.36 520 SER C N 1
ATOM 5894 C CA . SER C 1 156 ? -14.338 57.710 37.533 1.00 91.29 520 SER C CA 1
ATOM 5895 C C . SER C 1 156 ? -15.827 57.837 37.234 1.00 92.87 520 SER C C 1
ATOM 5896 O O . SER C 1 156 ? -16.548 56.838 37.188 1.00 93.99 520 SER C O 1
ATOM 5899 N N . GLY C 1 157 ? -16.281 59.074 37.039 1.00 93.46 521 GLY C N 1
ATOM 5900 C CA . GLY C 1 157 ? -17.683 59.324 36.757 1.00 95.40 521 GLY C CA 1
ATOM 5901 C C . GLY C 1 157 ? -18.582 58.581 37.724 1.00 98.11 521 GLY C C 1
ATOM 5902 O O . GLY C 1 157 ? -19.528 57.906 37.319 1.00 96.73 521 GLY C O 1
ATOM 5903 N N . ASN C 1 158 ? -18.281 58.702 39.013 1.00 101.07 522 ASN C N 1
ATOM 5904 C CA . ASN C 1 158 ? -19.057 58.030 40.049 1.00 101.80 522 ASN C CA 1
ATOM 5905 C C . ASN C 1 158 ? -19.410 59.023 41.159 1.00 100.09 522 ASN C C 1
ATOM 5906 O O . ASN C 1 158 ? -19.124 58.794 42.336 1.00 98.74 522 ASN C O 1
ATOM 5911 N N . ILE C 1 159 ? -20.044 60.123 40.764 1.00 97.72 523 ILE C N 1
ATOM 5912 C CA . ILE C 1 159 ? -20.431 61.185 41.685 1.00 93.08 523 ILE C CA 1
ATOM 5913 C C . ILE C 1 159 ? -21.189 60.716 42.928 1.00 90.58 523 ILE C C 1
ATOM 5914 O O . ILE C 1 159 ? -21.099 61.340 43.989 1.00 85.10 523 ILE C O 1
ATOM 5919 N N . LYS C 1 160 ? -21.926 59.617 42.812 1.00 88.04 524 LYS C N 1
ATOM 5920 C CA . LYS C 1 160 ? -22.675 59.116 43.956 1.00 89.07 524 LYS C CA 1
ATOM 5921 C C . LYS C 1 160 ? -21.768 58.873 45.164 1.00 88.51 524 LYS C C 1
ATOM 5922 O O . LYS C 1 160 ? -21.802 59.632 46.137 1.00 86.66 524 LYS C O 1
ATOM 5928 N N . SER C 1 161 ? -20.948 57.827 45.091 1.00 85.38 525 SER C N 1
ATOM 5929 C CA . SER C 1 161 ? -20.039 57.477 46.179 1.00 80.04 525 SER C CA 1
ATOM 5930 C C . SER C 1 161 ? -19.112 58.614 46.609 1.00 73.37 525 SER C C 1
ATOM 5931 O O . SER C 1 161 ? -18.721 58.696 47.772 1.00 68.93 525 SER C O 1
ATOM 5934 N N . ALA C 1 162 ? -18.757 59.484 45.673 1.00 67.62 526 ALA C N 1
ATOM 5935 C CA . ALA C 1 162 ? -17.884 60.614 45.985 1.00 63.57 526 ALA C CA 1
ATOM 5936 C C . ALA C 1 162 ? -18.519 61.487 47.079 1.00 64.16 526 ALA C C 1
ATOM 5937 O O . ALA C 1 162 ? -17.838 61.996 47.974 1.00 60.02 526 ALA C O 1
ATOM 5939 N N . VAL C 1 163 ? -19.833 61.653 46.994 1.00 63.58 527 VAL C N 1
ATOM 5940 C CA . VAL C 1 163 ? -20.566 62.445 47.961 1.00 62.07 527 VAL C CA 1
ATOM 5941 C C . VAL C 1 163 ? -20.496 61.757 49.308 1.00 63.03 527 VAL C C 1
ATOM 5942 O O . VAL C 1 163 ? -20.196 62.390 50.323 1.00 59.98 527 VAL C O 1
ATOM 5946 N N . LYS C 1 164 ? -20.771 60.456 49.304 1.00 63.36 528 LYS C N 1
ATOM 5947 C CA . LYS C 1 164 ? -20.757 59.664 50.528 1.00 65.94 528 LYS C CA 1
ATOM 5948 C C . LYS C 1 164 ? -19.444 59.820 51.274 1.00 65.33 528 LYS C C 1
ATOM 5949 O O . LYS C 1 164 ? -19.424 60.264 52.423 1.00 63.85 528 LYS C O 1
ATOM 5955 N N . ASN C 1 165 ? -18.353 59.445 50.612 1.00 65.64 529 ASN C N 1
ATOM 5956 C CA . ASN C 1 165 ? -17.021 59.532 51.195 1.00 63.30 529 ASN C CA 1
ATOM 5957 C C . ASN C 1 165 ? -16.688 60.947 51.664 1.00 61.47 529 ASN C C 1
ATOM 5958 O O . ASN C 1 165 ? -15.927 61.120 52.617 1.00 64.09 529 ASN C O 1
ATOM 5963 N N . SER C 1 166 ? -17.249 61.957 51.003 1.00 58.05 530 SER C N 1
ATOM 5964 C CA . SER C 1 166 ? -17.012 63.344 51.406 1.00 53.27 530 SER C CA 1
ATOM 5965 C C . SER C 1 166 ? -17.718 63.617 52.727 1.00 55.71 530 SER C C 1
ATOM 5966 O O . SER C 1 166 ? -17.189 64.326 53.586 1.00 52.49 530 SER C O 1
ATOM 5969 N N . LEU C 1 167 ? -18.911 63.040 52.874 1.00 55.17 531 LEU C N 1
ATOM 5970 C CA . LEU C 1 167 ? -19.735 63.197 54.068 1.00 61.76 531 LEU C CA 1
ATOM 5971 C C . LEU C 1 167 ? -19.320 62.362 55.279 1.00 65.60 531 LEU C C 1
ATOM 5972 O O . LEU C 1 167 ? -19.308 62.873 56.404 1.00 62.94 531 LEU C O 1
ATOM 5977 N N . GLU C 1 168 ? -19.008 61.082 55.073 1.00 68.47 532 GLU C N 1
ATOM 5978 C CA . GLU C 1 168 ? -18.595 60.238 56.192 1.00 69.22 532 GLU C CA 1
ATOM 5979 C C . GLU C 1 168 ? -17.334 60.853 56.776 1.00 72.24 532 GLU C C 1
ATOM 5980 O O . GLU C 1 168 ? -16.988 60.641 57.940 1.00 70.97 532 GLU C O 1
ATOM 5986 N N . ASN C 1 169 ? -16.659 61.631 55.944 1.00 73.07 533 ASN C N 1
ATOM 5987 C CA . ASN C 1 169 ? -15.485 62.367 56.359 1.00 76.46 533 ASN C CA 1
ATOM 5988 C C . ASN C 1 169 ? -16.113 63.734 56.628 1.00 78.06 533 ASN C C 1
ATOM 5989 O O . ASN C 1 169 ? -17.256 63.960 56.243 1.00 80.92 533 ASN C O 1
ATOM 5994 N N . ASP C 1 170 ? -15.419 64.650 57.286 1.00 77.32 534 ASP C N 1
ATOM 5995 C CA . ASP C 1 170 ? -16.044 65.947 57.528 1.00 79.33 534 ASP C CA 1
ATOM 5996 C C . ASP C 1 170 ? -15.753 66.957 56.429 1.00 75.60 534 ASP C C 1
ATOM 5997 O O . ASP C 1 170 ? -15.291 68.064 56.700 1.00 75.01 534 ASP C O 1
ATOM 6002 N N . LEU C 1 171 ? -16.041 66.561 55.191 1.00 68.98 535 LEU C N 1
ATOM 6003 C CA . LEU C 1 171 ? -15.819 67.404 54.020 1.00 67.02 535 LEU C CA 1
ATOM 6004 C C . LEU C 1 171 ? -17.162 67.800 53.419 1.00 69.50 535 LEU C C 1
ATOM 6005 O O . LEU C 1 171 ? -17.447 67.500 52.258 1.00 68.07 535 LEU C O 1
ATOM 6026 N N . GLU C 1 174 ? -17.425 70.177 50.337 1.00 65.68 538 GLU C N 1
ATOM 6027 C CA . GLU C 1 174 ? -17.004 69.364 49.208 1.00 65.39 538 GLU C CA 1
ATOM 6028 C C . GLU C 1 174 ? -18.215 68.616 48.666 1.00 58.22 538 GLU C C 1
ATOM 6029 O O . GLU C 1 174 ? -18.507 68.668 47.476 1.00 62.55 538 GLU C O 1
ATOM 6035 N N . ALA C 1 175 ? -18.918 67.921 49.551 1.00 60.60 539 ALA C N 1
ATOM 6036 C CA . ALA C 1 175 ? -20.100 67.159 49.166 1.00 63.22 539 ALA C CA 1
ATOM 6037 C C . ALA C 1 175 ? -21.125 68.073 48.508 1.00 67.19 539 ALA C C 1
ATOM 6038 O O . ALA C 1 175 ? -21.760 67.700 47.522 1.00 67.12 539 ALA C O 1
ATOM 6048 N N . VAL C 1 177 ? -20.644 71.306 47.042 1.00 74.49 541 VAL C N 1
ATOM 6049 C CA . VAL C 1 177 ? -20.145 71.783 45.758 1.00 73.82 541 VAL C CA 1
ATOM 6050 C C . VAL C 1 177 ? -20.326 70.726 44.673 1.00 74.76 541 VAL C C 1
ATOM 6051 O O . VAL C 1 177 ? -20.581 71.055 43.518 1.00 78.92 541 VAL C O 1
ATOM 6055 N N . ILE C 1 178 ? -20.199 69.457 45.047 1.00 72.56 542 ILE C N 1
ATOM 6056 C CA . ILE C 1 178 ? -20.360 68.368 44.091 1.00 70.81 542 ILE C CA 1
ATOM 6057 C C . ILE C 1 178 ? -21.827 68.170 43.740 1.00 74.10 542 ILE C C 1
ATOM 6058 O O . ILE C 1 178 ? -22.202 68.262 42.577 1.00 76.47 542 ILE C O 1
ATOM 6063 N N . ALA C 1 179 ? -22.655 67.896 44.745 1.00 79.18 543 ALA C N 1
ATOM 6064 C CA . ALA C 1 179 ? -24.085 67.682 44.526 1.00 80.60 543 ALA C CA 1
ATOM 6065 C C . ALA C 1 179 ? -24.724 68.924 43.904 1.00 79.83 543 ALA C C 1
ATOM 6066 O O . ALA C 1 179 ? -25.709 68.838 43.171 1.00 79.98 543 ALA C O 1
ATOM 6068 N N . LEU C 1 180 ? -24.146 70.079 44.205 1.00 80.39 544 LEU C N 1
ATOM 6069 C CA . LEU C 1 180 ? -24.625 71.347 43.685 1.00 81.88 544 LEU C CA 1
ATOM 6070 C C . LEU C 1 180 ? -24.251 71.450 42.213 1.00 87.18 544 LEU C C 1
ATOM 6071 O O . LEU C 1 180 ? -24.481 72.476 41.573 1.00 90.80 544 LEU C O 1
ATOM 6076 N N . ASP C 1 181 ? -23.668 70.379 41.681 1.00 89.76 545 ASP C N 1
ATOM 6077 C CA . ASP C 1 181 ? -23.249 70.345 40.283 1.00 86.10 545 ASP C CA 1
ATOM 6078 C C . ASP C 1 181 ? -23.943 69.204 39.549 1.00 85.12 545 ASP C C 1
ATOM 6079 O O . ASP C 1 181 ? -23.796 69.058 38.337 1.00 86.77 545 ASP C O 1
ATOM 6084 N N . SER C 1 182 ? -24.696 68.390 40.282 1.00 84.78 546 SER C N 1
ATOM 6085 C CA . SER C 1 182 ? -25.407 67.276 39.667 1.00 85.11 546 SER C CA 1
ATOM 6086 C C . SER C 1 182 ? -26.877 67.632 39.591 1.00 89.20 546 SER C C 1
ATOM 6087 O O . SER C 1 182 ? -27.339 68.563 40.259 1.00 88.32 546 SER C O 1
ATOM 6090 N N . ASN C 1 183 ? -27.614 66.887 38.780 1.00 90.84 547 ASN C N 1
ATOM 6091 C CA . ASN C 1 183 ? -29.034 67.143 38.633 1.00 94.97 547 ASN C CA 1
ATOM 6092 C C . ASN C 1 183 ? -29.865 66.039 39.267 1.00 93.92 547 ASN C C 1
ATOM 6093 O O . ASN C 1 183 ? -31.050 65.887 38.968 1.00 95.44 547 ASN C O 1
ATOM 6098 N N . ASN C 1 184 ? -29.232 65.267 40.145 1.00 90.82 548 ASN C N 1
ATOM 6099 C CA . ASN C 1 184 ? -29.925 64.198 40.855 1.00 91.24 548 ASN C CA 1
ATOM 6100 C C . ASN C 1 184 ? -30.639 64.865 42.030 1.00 93.45 548 ASN C C 1
ATOM 6101 O O . ASN C 1 184 ? -30.240 65.944 42.459 1.00 94.53 548 ASN C O 1
ATOM 6106 N N . GLU C 1 185 ? -31.697 64.245 42.542 1.00 95.18 549 GLU C N 1
ATOM 6107 C CA . GLU C 1 185 ? -32.421 64.827 43.665 1.00 95.82 549 GLU C CA 1
ATOM 6108 C C . GLU C 1 185 ? -32.172 64.069 44.963 1.00 95.59 549 GLU C C 1
ATOM 6109 O O . GLU C 1 185 ? -31.715 64.651 45.948 1.00 94.90 549 GLU C O 1
ATOM 6115 N N . ARG C 1 186 ? -32.481 62.776 44.967 1.00 93.81 550 ARG C N 1
ATOM 6116 C CA . ARG C 1 186 ? -32.287 61.958 46.158 1.00 94.20 550 ARG C CA 1
ATOM 6117 C C . ARG C 1 186 ? -30.901 62.180 46.746 1.00 91.45 550 ARG C C 1
ATOM 6118 O O . ARG C 1 186 ? -30.731 62.231 47.964 1.00 88.76 550 ARG C O 1
ATOM 6126 N N . LEU C 1 187 ? -29.913 62.319 45.873 1.00 87.74 551 LEU C N 1
ATOM 6127 C CA . LEU C 1 187 ? -28.551 62.560 46.312 1.00 88.51 551 LEU C CA 1
ATOM 6128 C C . LEU C 1 187 ? -28.449 64.030 46.685 1.00 88.89 551 LEU C C 1
ATOM 6129 O O . LEU C 1 187 ? -28.057 64.383 47.795 1.00 89.55 551 LEU C O 1
ATOM 6134 N N . LYS C 1 188 ? -28.827 64.882 45.743 1.00 89.67 552 LYS C N 1
ATOM 6135 C CA . LYS C 1 188 ? -28.795 66.325 45.930 1.00 91.24 552 LYS C CA 1
ATOM 6136 C C . LYS C 1 188 ? -29.502 66.753 47.216 1.00 91.49 552 LYS C C 1
ATOM 6137 O O . LYS C 1 188 ? -29.373 67.899 47.644 1.00 95.30 552 LYS C O 1
ATOM 6143 N N . GLU C 1 189 ? -30.247 65.837 47.831 1.00 89.29 553 GLU C N 1
ATOM 6144 C CA . GLU C 1 189 ? -30.951 66.151 49.070 1.00 88.77 553 GLU C CA 1
ATOM 6145 C C . GLU C 1 189 ? -30.407 65.354 50.247 1.00 87.50 553 GLU C C 1
ATOM 6146 O O . GLU C 1 189 ? -30.695 65.656 51.407 1.00 87.96 553 GLU C O 1
ATOM 6152 N N . SER C 1 190 ? -29.627 64.324 49.941 1.00 86.14 554 SER C N 1
ATOM 6153 C CA . SER C 1 190 ? -29.004 63.506 50.975 1.00 80.22 554 SER C CA 1
ATOM 6154 C C . SER C 1 190 ? -28.005 64.433 51.660 1.00 72.00 554 SER C C 1
ATOM 6155 O O . SER C 1 190 ? -27.773 64.356 52.861 1.00 70.31 554 SER C O 1
ATOM 6158 N N . VAL C 1 191 ? -27.431 65.321 50.861 1.00 65.74 555 VAL C N 1
ATOM 6159 C CA . VAL C 1 191 ? -26.457 66.284 51.328 1.00 67.38 555 VAL C CA 1
ATOM 6160 C C . VAL C 1 191 ? -27.115 67.296 52.243 1.00 66.62 555 VAL C C 1
ATOM 6161 O O . VAL C 1 191 ? -26.552 67.671 53.273 1.00 63.57 555 VAL C O 1
ATOM 6165 N N . LYS C 1 192 ? -28.308 67.739 51.860 1.00 68.14 556 LYS C N 1
ATOM 6166 C CA . LYS C 1 192 ? -29.036 68.719 52.653 1.00 69.68 556 LYS C CA 1
ATOM 6167 C C . LYS C 1 192 ? -29.416 68.169 54.013 1.00 67.44 556 LYS C C 1
ATOM 6168 O O . LYS C 1 192 ? -29.305 68.871 55.021 1.00 70.62 556 LYS C O 1
ATOM 6174 N N . ASN C 1 193 ? -29.850 66.914 54.047 1.00 65.71 557 ASN C N 1
ATOM 6175 C CA . ASN C 1 193 ? -30.224 66.280 55.309 1.00 66.41 557 ASN C CA 1
ATOM 6176 C C . ASN C 1 193 ? -28.992 66.092 56.188 1.00 66.66 557 ASN C C 1
ATOM 6177 O O . ASN C 1 193 ? -29.065 66.207 57.417 1.00 66.37 557 ASN C O 1
ATOM 6182 N N . ALA C 1 194 ? -27.862 65.797 55.551 1.00 59.61 558 ALA C N 1
ATOM 6183 C CA . ALA C 1 194 ? -26.613 65.621 56.271 1.00 59.49 558 ALA C CA 1
ATOM 6184 C C . ALA C 1 194 ? -26.275 66.948 56.959 1.00 59.91 558 ALA C C 1
ATOM 6185 O O . ALA C 1 194 ? -25.901 66.976 58.130 1.00 62.51 558 ALA C O 1
ATOM 6187 N N . TYR C 1 195 ? -26.427 68.044 56.225 1.00 57.58 559 TYR C N 1
ATOM 6188 C CA . TYR C 1 195 ? -26.150 69.374 56.754 1.00 60.57 559 TYR C CA 1
ATOM 6189 C C . TYR C 1 195 ? -27.001 69.665 57.986 1.00 61.13 559 TYR C C 1
ATOM 6190 O O . TYR C 1 195 ? -26.490 70.040 59.042 1.00 63.99 559 TYR C O 1
ATOM 6199 N N . PHE C 1 196 ? -28.309 69.498 57.836 1.00 62.39 560 PHE C N 1
ATOM 6200 C CA . PHE C 1 196 ? -29.244 69.745 58.922 1.00 60.50 560 PHE C CA 1
ATOM 6201 C C . PHE C 1 196 ? -28.943 68.835 60.099 1.00 64.83 560 PHE C C 1
ATOM 6202 O O . PHE C 1 196 ? -28.958 69.262 61.253 1.00 66.94 560 PHE C O 1
ATOM 6210 N N . ALA C 1 197 ? -28.669 67.572 59.790 1.00 70.16 561 ALA C N 1
ATOM 6211 C CA . ALA C 1 197 ? -28.385 66.563 60.803 1.00 69.78 561 ALA C CA 1
ATOM 6212 C C . ALA C 1 197 ? -27.342 66.951 61.845 1.00 70.70 561 ALA C C 1
ATOM 6213 O O . ALA C 1 197 ? -27.452 66.544 62.998 1.00 73.72 561 ALA C O 1
ATOM 6215 N N . LYS C 1 198 ? -26.332 67.727 61.466 1.00 72.76 562 LYS C N 1
ATOM 6216 C CA . LYS C 1 198 ? -25.320 68.084 62.450 1.00 74.28 562 LYS C CA 1
ATOM 6217 C C . LYS C 1 198 ? -25.206 69.558 62.771 1.00 70.31 562 LYS C C 1
ATOM 6218 O O . LYS C 1 198 ? -24.645 69.927 63.801 1.00 71.25 562 LYS C O 1
ATOM 6224 N N . TYR C 1 199 ? -25.736 70.407 61.904 1.00 68.29 563 TYR C N 1
ATOM 6225 C CA . TYR C 1 199 ? -25.661 71.834 62.160 1.00 63.32 563 TYR C CA 1
ATOM 6226 C C . TYR C 1 199 ? -26.973 72.392 62.672 1.00 62.03 563 TYR C C 1
ATOM 6227 O O . TYR C 1 199 ? -26.998 73.415 63.351 1.00 68.34 563 TYR C O 1
ATOM 6236 N N . GLY C 1 200 ? -28.061 71.698 62.367 1.00 63.50 564 GLY C N 1
ATOM 6237 C CA . GLY C 1 200 ? -29.374 72.146 62.789 1.00 60.21 564 GLY C CA 1
ATOM 6238 C C . GLY C 1 200 ? -29.489 72.665 64.210 1.00 65.55 564 GLY C C 1
ATOM 6239 O O . GLY C 1 200 ? -30.086 73.724 64.437 1.00 63.01 564 GLY C O 1
ATOM 6240 N N . SER C 1 201 ? -28.924 71.926 65.164 1.00 63.74 565 SER C N 1
ATOM 6241 C CA . SER C 1 201 ? -28.984 72.297 66.582 1.00 63.31 565 SER C CA 1
ATOM 6242 C C . SER C 1 201 ? -27.888 73.273 66.998 1.00 64.40 565 SER C C 1
ATOM 6243 O O . SER C 1 201 ? -27.897 73.791 68.116 1.00 63.73 565 SER C O 1
ATOM 6246 N N . LYS C 1 202 ? -26.943 73.526 66.107 1.00 65.90 566 LYS C N 1
ATOM 6247 C CA . LYS C 1 202 ? -25.849 74.423 66.444 1.00 73.77 566 LYS C CA 1
ATOM 6248 C C . LYS C 1 202 ? -25.977 75.820 65.847 1.00 71.96 566 LYS C C 1
ATOM 6249 O O . LYS C 1 202 ? -25.119 76.678 66.069 1.00 68.43 566 LYS C O 1
ATOM 6255 N N . SER C 1 203 ? -27.045 76.054 65.094 1.00 69.08 567 SER C N 1
ATOM 6256 C CA . SER C 1 203 ? -27.245 77.357 64.472 1.00 67.71 567 SER C CA 1
ATOM 6257 C C . SER C 1 203 ? -28.727 77.638 64.259 1.00 61.91 567 SER C C 1
ATOM 6258 O O . SER C 1 203 ? -29.466 76.782 63.784 1.00 63.82 567 SER C O 1
ATOM 6261 N N . SER C 1 204 ? -29.160 78.839 64.620 1.00 60.04 568 SER C N 1
ATOM 6262 C CA . SER C 1 204 ? -30.556 79.208 64.458 1.00 56.69 568 SER C CA 1
ATOM 6263 C C . SER C 1 204 ? -30.892 79.393 62.988 1.00 55.54 568 SER C C 1
ATOM 6264 O O . SER C 1 204 ? -31.971 79.011 62.540 1.00 54.15 568 SER C O 1
ATOM 6267 N N . LEU C 1 205 ? -29.959 79.965 62.238 1.00 51.45 569 LEU C N 1
ATOM 6268 C CA . LEU C 1 205 ? -30.158 80.172 60.812 1.00 57.42 569 LEU C CA 1
ATOM 6269 C C . LEU C 1 205 ? -30.279 78.800 60.161 1.00 58.39 569 LEU C C 1
ATOM 6270 O O . LEU C 1 205 ? -31.107 78.578 59.278 1.00 66.73 569 LEU C O 1
ATOM 6275 N N . SER C 1 206 ? -29.448 77.877 60.620 1.00 58.57 570 SER C N 1
ATOM 6276 C CA . SER C 1 206 ? -29.447 76.512 60.113 1.00 56.23 570 SER C CA 1
ATOM 6277 C C . SER C 1 206 ? -30.795 75.842 60.389 1.00 52.51 570 SER C C 1
ATOM 6278 O O . SER C 1 206 ? -31.381 75.196 59.517 1.00 54.98 570 SER C O 1
ATOM 6281 N N . ARG C 1 207 ? -31.287 76.011 61.607 1.00 50.21 571 ARG C N 1
ATOM 6282 C CA . ARG C 1 207 ? -32.562 75.439 62.009 1.00 47.59 571 ARG C CA 1
ATOM 6283 C C . ARG C 1 207 ? -33.726 76.031 61.184 1.00 53.99 571 ARG C C 1
ATOM 6284 O O . ARG C 1 207 ? -34.688 75.339 60.842 1.00 54.82 571 ARG C O 1
ATOM 6292 N N . ILE C 1 208 ? -33.628 77.313 60.857 1.00 52.64 572 ILE C N 1
ATOM 6293 C CA . ILE C 1 208 ? -34.661 77.967 60.079 1.00 52.74 572 ILE C CA 1
ATOM 6294 C C . ILE C 1 208 ? -34.630 77.457 58.653 1.00 50.02 572 ILE C C 1
ATOM 6295 O O . ILE C 1 208 ? -35.666 77.153 58.079 1.00 46.59 572 ILE C O 1
ATOM 6300 N N . LEU C 1 209 ? -33.432 77.362 58.088 1.00 55.66 573 LEU C N 1
ATOM 6301 C CA . LEU C 1 209 ? -33.264 76.860 56.729 1.00 56.48 573 LEU C CA 1
ATOM 6302 C C . LEU C 1 209 ? -33.919 75.488 56.628 1.00 57.18 573 LEU C C 1
ATOM 6303 O O . LEU C 1 209 ? -34.520 75.144 55.614 1.00 63.06 573 LEU C O 1
ATOM 6308 N N . TYR C 1 210 ? -33.804 74.713 57.699 1.00 54.49 574 TYR C N 1
ATOM 6309 C CA . TYR C 1 210 ? -34.384 73.387 57.745 1.00 54.45 574 TYR C CA 1
ATOM 6310 C C . TYR C 1 210 ? -35.864 73.412 57.403 1.00 54.71 574 TYR C C 1
ATOM 6311 O O . TYR C 1 210 ? -36.299 72.761 56.454 1.00 55.02 574 TYR C O 1
ATOM 6320 N N . SER C 1 211 ? -36.633 74.157 58.192 1.00 50.89 575 SER C N 1
ATOM 6321 C CA . SER C 1 211 ? -38.066 74.241 57.992 1.00 53.78 575 SER C CA 1
ATOM 6322 C C . SER C 1 211 ? -38.415 74.729 56.605 1.00 56.15 575 SER C C 1
ATOM 6323 O O . SER C 1 211 ? -39.351 74.238 55.990 1.00 56.79 575 SER C O 1
ATOM 6326 N N . ILE C 1 212 ? -37.653 75.689 56.108 1.00 53.63 576 ILE C N 1
ATOM 6327 C CA . ILE C 1 212 ? -37.899 76.211 54.782 1.00 59.91 576 ILE C CA 1
ATOM 6328 C C . ILE C 1 212 ? -37.638 75.121 53.749 1.00 63.22 576 ILE C C 1
ATOM 6329 O O . ILE C 1 212 ? -38.444 74.887 52.843 1.00 63.86 576 ILE C O 1
ATOM 6334 N N . SER C 1 213 ? -36.503 74.453 53.893 1.00 66.01 577 SER C N 1
ATOM 6335 C CA . SER C 1 213 ? -36.124 73.398 52.970 1.00 68.13 577 SER C CA 1
ATOM 6336 C C . SER C 1 213 ? -37.149 72.269 52.998 1.00 69.10 577 SER C C 1
ATOM 6337 O O . SER C 1 213 ? -37.402 71.627 51.981 1.00 69.02 577 SER C O 1
ATOM 6340 N N . LYS C 1 214 ? -37.745 72.042 54.164 1.00 71.12 578 LYS C N 1
ATOM 6341 C CA . LYS C 1 214 ? -38.735 70.984 54.329 1.00 71.80 578 LYS C CA 1
ATOM 6342 C C . LYS C 1 214 ? -40.146 71.538 54.149 1.00 73.46 578 LYS C C 1
ATOM 6343 O O . LYS C 1 214 ? -41.139 70.818 54.282 1.00 67.75 578 LYS C O 1
ATOM 6349 N N . ARG C 1 215 ? -40.222 72.829 53.839 1.00 74.73 579 ARG C N 1
ATOM 6350 C CA . ARG C 1 215 ? -41.496 73.508 53.638 1.00 72.19 579 ARG C CA 1
ATOM 6351 C C . ARG C 1 215 ? -42.478 73.306 54.793 1.00 72.92 579 ARG C C 1
ATOM 6352 O O . ARG C 1 215 ? -43.601 72.846 54.589 1.00 74.00 579 ARG C O 1
ATOM 6360 N N . GLU C 1 216 ? -42.047 73.642 56.006 1.00 69.79 580 GLU C N 1
ATOM 6361 C CA . GLU C 1 216 ? -42.898 73.531 57.185 1.00 65.54 580 GLU C CA 1
ATOM 6362 C C . GLU C 1 216 ? -42.661 74.759 58.052 1.00 66.04 580 GLU C C 1
ATOM 6363 O O . GLU C 1 216 ? -41.667 75.467 57.877 1.00 67.47 580 GLU C O 1
ATOM 6369 N N . VAL C 1 217 ? -43.573 75.019 58.980 1.00 60.16 581 VAL C N 1
ATOM 6370 C CA . VAL C 1 217 ? -43.418 76.161 59.869 1.00 55.56 581 VAL C CA 1
ATOM 6371 C C . VAL C 1 217 ? -43.731 75.750 61.299 1.00 56.51 581 VAL C C 1
ATOM 6372 O O . VAL C 1 217 ? -43.588 76.538 62.230 1.00 61.29 581 VAL C O 1
ATOM 6376 N N . ASP C 1 218 ? -44.150 74.504 61.468 1.00 56.38 582 ASP C N 1
ATOM 6377 C CA . ASP C 1 218 ? -44.484 73.979 62.785 1.00 61.87 582 ASP C CA 1
ATOM 6378 C C . ASP C 1 218 ? -43.425 74.292 63.835 1.00 57.61 582 ASP C C 1
ATOM 6379 O O . ASP C 1 218 ? -43.746 74.693 64.951 1.00 52.63 582 ASP C O 1
ATOM 6384 N N . ASP C 1 219 ? -42.164 74.087 63.475 1.00 54.92 583 ASP C N 1
ATOM 6385 C CA . ASP C 1 219 ? -41.067 74.342 64.391 1.00 55.34 583 ASP C CA 1
ATOM 6386 C C . ASP C 1 219 ? -40.973 75.834 64.716 1.00 55.31 583 ASP C C 1
ATOM 6387 O O . ASP C 1 219 ? -40.760 76.205 65.870 1.00 50.66 583 ASP C O 1
ATOM 6392 N N . LEU C 1 220 ? -41.146 76.686 63.707 1.00 56.83 584 LEU C N 1
ATOM 6393 C CA . LEU C 1 220 ? -41.081 78.131 63.923 1.00 57.86 584 LEU C CA 1
ATOM 6394 C C . LEU C 1 220 ? -42.229 78.661 64.754 1.00 59.10 584 LEU C C 1
ATOM 6395 O O . LEU C 1 220 ? -42.040 79.541 65.597 1.00 65.01 584 LEU C O 1
ATOM 6400 N N . VAL C 1 221 ? -43.420 78.128 64.513 1.00 56.61 585 VAL C N 1
ATOM 6401 C CA . VAL C 1 221 ? -44.605 78.577 65.222 1.00 50.63 585 VAL C CA 1
ATOM 6402 C C . VAL C 1 221 ? -44.581 78.172 66.678 1.00 54.05 585 VAL C C 1
ATOM 6403 O O . VAL C 1 221 ? -45.099 78.872 67.546 1.00 59.95 585 VAL C O 1
ATOM 6407 N N . GLU C 1 222 ? -43.954 77.045 66.953 1.00 56.53 586 GLU C N 1
ATOM 6408 C CA . GLU C 1 222 ? -43.928 76.526 68.306 1.00 57.58 586 GLU C CA 1
ATOM 6409 C C . GLU C 1 222 ? -42.691 76.873 69.138 1.00 58.39 586 GLU C C 1
ATOM 6410 O O . GLU C 1 222 ? -42.790 77.008 70.356 1.00 53.81 586 GLU C O 1
ATOM 6416 N N . ASN C 1 223 ? -41.543 77.047 68.488 1.00 52.55 587 ASN C N 1
ATOM 6417 C CA . ASN C 1 223 ? -40.308 77.309 69.212 1.00 53.87 587 ASN C CA 1
ATOM 6418 C C . ASN C 1 223 ? -39.514 78.595 68.953 1.00 55.11 587 ASN C C 1
ATOM 6419 O O . ASN C 1 223 ? -38.775 79.033 69.833 1.00 58.91 587 ASN C O 1
ATOM 6424 N N . LEU C 1 224 ? -39.619 79.192 67.770 1.00 47.75 588 LEU C N 1
ATOM 6425 C CA . LEU C 1 224 ? -38.853 80.410 67.538 1.00 49.80 588 LEU C CA 1
ATOM 6426 C C . LEU C 1 224 ? -39.288 81.486 68.520 1.00 54.07 588 LEU C C 1
ATOM 6427 O O . LEU C 1 224 ? -40.473 81.612 68.833 1.00 53.32 588 LEU C O 1
ATOM 6432 N N . ASP C 1 225 ? -38.319 82.249 69.009 1.00 56.06 589 ASP C N 1
ATOM 6433 C CA . ASP C 1 225 ? -38.576 83.325 69.956 1.00 55.07 589 ASP C CA 1
ATOM 6434 C C . ASP C 1 225 ? -39.806 84.148 69.574 1.00 54.54 589 ASP C C 1
ATOM 6435 O O . ASP C 1 225 ? -39.909 84.650 68.460 1.00 50.91 589 ASP C O 1
ATOM 6440 N N . VAL C 1 226 ? -40.716 84.290 70.530 1.00 60.33 590 VAL C N 1
ATOM 6441 C CA . VAL C 1 226 ? -41.958 85.036 70.368 1.00 64.74 590 VAL C CA 1
ATOM 6442 C C . VAL C 1 226 ? -41.707 86.491 69.968 1.00 68.44 590 VAL C C 1
ATOM 6443 O O . VAL C 1 226 ? -42.630 87.223 69.618 1.00 68.27 590 VAL C O 1
ATOM 6447 N N . SER C 1 227 ? -40.447 86.898 70.013 1.00 69.56 591 SER C N 1
ATOM 6448 C CA . SER C 1 227 ? -40.067 88.252 69.663 1.00 65.73 591 SER C CA 1
ATOM 6449 C C . SER C 1 227 ? -39.948 88.382 68.165 1.00 68.06 591 SER C C 1
ATOM 6450 O O . SER C 1 227 ? -40.097 89.470 67.607 1.00 70.44 591 SER C O 1
ATOM 6453 N N . GLN C 1 228 ? -39.671 87.265 67.509 1.00 67.04 592 GLN C N 1
ATOM 6454 C CA . GLN C 1 228 ? -39.533 87.263 66.062 1.00 69.08 592 GLN C CA 1
ATOM 6455 C C . GLN C 1 228 ? -40.858 86.819 65.432 1.00 69.58 592 GLN C C 1
ATOM 6456 O O . GLN C 1 228 ? -40.889 86.346 64.294 1.00 66.99 592 GLN C O 1
ATOM 6462 N N . TRP C 1 229 ? -41.953 87.004 66.173 1.00 67.01 593 TRP C N 1
ATOM 6463 C CA . TRP C 1 229 ? -43.271 86.600 65.696 1.00 66.72 593 TRP C CA 1
ATOM 6464 C C . TRP C 1 229 ? -43.643 87.099 64.303 1.00 64.61 593 TRP C C 1
ATOM 6465 O O . TRP C 1 229 ? -44.301 86.383 63.556 1.00 65.47 593 TRP C O 1
ATOM 6476 N N . LYS C 1 230 ? -43.238 88.312 63.943 1.00 60.48 594 LYS C N 1
ATOM 6477 C CA . LYS C 1 230 ? -43.569 88.827 62.618 1.00 61.55 594 LYS C CA 1
ATOM 6478 C C . LYS C 1 230 ? -42.904 87.995 61.524 1.00 63.89 594 LYS C C 1
ATOM 6479 O O . LYS C 1 230 ? -43.371 87.947 60.384 1.00 65.73 594 LYS C O 1
ATOM 6485 N N . PHE C 1 231 ? -41.807 87.338 61.871 1.00 65.76 595 PHE C N 1
ATOM 6486 C CA . PHE C 1 231 ? -41.107 86.504 60.908 1.00 65.74 595 PHE C CA 1
ATOM 6487 C C . PHE C 1 231 ? -41.889 85.209 60.730 1.00 62.07 595 PHE C C 1
ATOM 6488 O O . PHE C 1 231 ? -42.063 84.716 59.614 1.00 61.30 595 PHE C O 1
ATOM 6496 N N . ILE C 1 232 ? -42.342 84.664 61.853 1.00 54.84 596 ILE C N 1
ATOM 6497 C CA . ILE C 1 232 ? -43.128 83.441 61.876 1.00 53.00 596 ILE C CA 1
ATOM 6498 C C . ILE C 1 232 ? -44.358 83.693 61.007 1.00 56.91 596 ILE C C 1
ATOM 6499 O O . ILE C 1 232 ? -44.633 82.955 60.061 1.00 54.24 596 ILE C O 1
ATOM 6504 N N . SER C 1 233 ? -45.076 84.763 61.334 1.00 55.79 597 SER C N 1
ATOM 6505 C CA . SER C 1 233 ? -46.282 85.150 60.612 1.00 59.03 597 SER C CA 1
ATOM 6506 C C . SER C 1 233 ? -46.033 85.169 59.117 1.00 58.28 597 SER C C 1
ATOM 6507 O O . SER C 1 233 ? -46.683 84.454 58.356 1.00 56.85 597 SER C O 1
ATOM 6510 N N . LYS C 1 234 ? -45.086 85.997 58.702 1.00 61.64 598 LYS C N 1
ATOM 6511 C CA . LYS C 1 234 ? -44.740 86.114 57.295 1.00 62.78 598 LYS C CA 1
ATOM 6512 C C . LYS C 1 234 ? -44.394 84.735 56.722 1.00 59.32 598 LYS C C 1
ATOM 6513 O O . LYS C 1 234 ? -44.691 84.443 55.568 1.00 60.43 598 LYS C O 1
ATOM 6519 N N . ALA C 1 235 ? -43.783 83.880 57.534 1.00 57.14 599 ALA C N 1
ATOM 6520 C CA . ALA C 1 235 ? -43.429 82.547 57.067 1.00 54.39 599 ALA C CA 1
ATOM 6521 C C . ALA C 1 235 ? -44.708 81.766 56.799 1.00 53.37 599 ALA C C 1
ATOM 6522 O O . ALA C 1 235 ? -44.845 81.119 55.763 1.00 57.23 599 ALA C O 1
ATOM 6524 N N . ILE C 1 236 ? -45.638 81.835 57.748 1.00 54.59 600 ILE C N 1
ATOM 6525 C CA . ILE C 1 236 ? -46.920 81.158 57.642 1.00 50.91 600 ILE C CA 1
ATOM 6526 C C . ILE C 1 236 ? -47.635 81.607 56.362 1.00 57.58 600 ILE C C 1
ATOM 6527 O O . ILE C 1 236 ? -48.213 80.796 55.635 1.00 50.63 600 ILE C O 1
ATOM 6532 N N . GLN C 1 237 ? -47.578 82.907 56.094 1.00 56.92 601 GLN C N 1
ATOM 6533 C CA . GLN C 1 237 ? -48.225 83.482 54.925 1.00 63.03 601 GLN C CA 1
ATOM 6534 C C . GLN C 1 237 ? -47.625 83.004 53.613 1.00 65.41 601 GLN C C 1
ATOM 6535 O O . GLN C 1 237 ? -48.354 82.705 52.664 1.00 71.41 601 GLN C O 1
ATOM 6541 N N . ASN C 1 238 ? -46.300 82.933 53.558 1.00 65.74 602 ASN C N 1
ATOM 6542 C CA . ASN C 1 238 ? -45.618 82.514 52.344 1.00 62.61 602 ASN C CA 1
ATOM 6543 C C . ASN C 1 238 ? -45.506 81.005 52.123 1.00 57.67 602 ASN C C 1
ATOM 6544 O O . ASN C 1 238 ? -44.884 80.566 51.161 1.00 63.93 602 ASN C O 1
ATOM 6549 N N . LEU C 1 239 ? -46.104 80.210 53.001 1.00 55.17 603 LEU C N 1
ATOM 6550 C CA . LEU C 1 239 ? -46.070 78.756 52.853 1.00 49.97 603 LEU C CA 1
ATOM 6551 C C . LEU C 1 239 ? -47.460 78.240 52.495 1.00 52.49 603 LEU C C 1
ATOM 6552 O O . LEU C 1 239 ? -47.601 77.195 51.867 1.00 54.14 603 LEU C O 1
ATOM 6557 N N . TYR C 1 240 ? -48.480 78.990 52.897 1.00 51.56 604 TYR C N 1
ATOM 6558 C CA . TYR C 1 240 ? -49.875 78.620 52.667 1.00 56.83 604 TYR C CA 1
ATOM 6559 C C . TYR C 1 240 ? -50.676 79.730 51.998 1.00 58.78 604 TYR C C 1
ATOM 6560 O O . TYR C 1 240 ? -51.681 80.176 52.542 1.00 60.22 604 TYR C O 1
ATOM 6569 N N . PRO C 1 241 ? -50.251 80.186 50.809 1.00 62.49 605 PRO C N 1
ATOM 6570 C CA . PRO C 1 241 ? -50.988 81.258 50.127 1.00 63.59 605 PRO C CA 1
ATOM 6571 C C . PRO C 1 241 ? -52.323 80.807 49.532 1.00 65.01 605 PRO C C 1
ATOM 6572 O O . PRO C 1 241 ? -53.226 81.616 49.342 1.00 64.67 605 PRO C O 1
ATOM 6576 N N . ASN C 1 242 ? -52.442 79.514 49.248 1.00 67.23 606 ASN C N 1
ATOM 6577 C CA . ASN C 1 242 ? -53.665 78.957 48.673 1.00 68.97 606 ASN C CA 1
ATOM 6578 C C . ASN C 1 242 ? -54.408 78.073 49.672 1.00 69.62 606 ASN C C 1
ATOM 6579 O O . ASN C 1 242 ? -55.334 77.347 49.292 1.00 73.01 606 ASN C O 1
ATOM 6584 N N . ASP C 1 243 ? -54.007 78.127 50.939 1.00 62.12 607 ASP C N 1
ATOM 6585 C CA . ASP C 1 243 ? -54.629 77.296 51.965 1.00 58.01 607 ASP C CA 1
ATOM 6586 C C . ASP C 1 243 ? -54.965 78.126 53.201 1.00 58.37 607 ASP C C 1
ATOM 6587 O O . ASP C 1 243 ? -54.232 78.114 54.188 1.00 58.37 607 ASP C O 1
ATOM 6592 N N . ILE C 1 244 ? -56.090 78.828 53.137 1.00 58.17 608 ILE C N 1
ATOM 6593 C CA . ILE C 1 244 ? -56.533 79.698 54.213 1.00 59.11 608 ILE C CA 1
ATOM 6594 C C . ILE C 1 244 ? -56.830 78.971 55.520 1.00 54.85 608 ILE C C 1
ATOM 6595 O O . ILE C 1 244 ? -56.677 79.539 56.593 1.00 60.31 608 ILE C O 1
ATOM 6600 N N . ALA C 1 245 ? -57.263 77.722 55.436 1.00 49.85 609 ALA C N 1
ATOM 6601 C CA . ALA C 1 245 ? -57.575 76.968 56.639 1.00 52.69 609 ALA C CA 1
ATOM 6602 C C . ALA C 1 245 ? -56.307 76.672 57.433 1.00 52.95 609 ALA C C 1
ATOM 6603 O O . ALA C 1 245 ? -56.231 76.946 58.627 1.00 52.92 609 ALA C O 1
ATOM 6605 N N . GLN C 1 246 ? -55.320 76.093 56.764 1.00 52.62 610 GLN C N 1
ATOM 6606 C CA . GLN C 1 246 ? -54.064 75.755 57.408 1.00 52.67 610 GLN C CA 1
ATOM 6607 C C . GLN C 1 246 ? -53.439 77.054 57.931 1.00 54.46 610 GLN C C 1
ATOM 6608 O O . GLN C 1 246 ? -53.017 77.146 59.088 1.00 51.99 610 GLN C O 1
ATOM 6614 N N . ARG C 1 247 ? -53.401 78.065 57.072 1.00 48.65 611 ARG C N 1
ATOM 6615 C CA . ARG C 1 247 ? -52.848 79.351 57.443 1.00 44.15 611 ARG C CA 1
ATOM 6616 C C . ARG C 1 247 ? -53.514 79.897 58.698 1.00 48.95 611 ARG C C 1
ATOM 6617 O O . ARG C 1 247 ? -52.835 80.287 59.645 1.00 55.18 611 ARG C O 1
ATOM 6625 N N . ASN C 1 248 ? -54.842 79.935 58.713 1.00 48.58 612 ASN C N 1
ATOM 6626 C CA . ASN C 1 248 ? -55.538 80.450 59.881 1.00 51.96 612 ASN C CA 1
ATOM 6627 C C . ASN C 1 248 ? -55.245 79.612 61.114 1.00 54.48 612 ASN C C 1
ATOM 6628 O O . ASN C 1 248 ? -55.107 80.145 62.208 1.00 51.77 612 ASN C O 1
ATOM 6633 N N . GLU C 1 249 ? -55.158 78.299 60.938 1.00 51.86 613 GLU C N 1
ATOM 6634 C CA . GLU C 1 249 ? -54.873 77.422 62.054 1.00 52.96 613 GLU C CA 1
ATOM 6635 C C . GLU C 1 249 ? -53.508 77.774 62.656 1.00 51.49 613 GLU C C 1
ATOM 6636 O O . GLU C 1 249 ? -53.390 77.922 63.866 1.00 52.07 613 GLU C O 1
ATOM 6658 N N . ILE C 1 252 ? -53.360 81.067 64.327 1.00 52.19 616 ILE C N 1
ATOM 6659 C CA . ILE C 1 252 ? -54.040 80.991 65.617 1.00 50.96 616 ILE C CA 1
ATOM 6660 C C . ILE C 1 252 ? -53.140 80.338 66.653 1.00 55.49 616 ILE C C 1
ATOM 6661 O O . ILE C 1 252 ? -53.187 80.670 67.840 1.00 53.31 616 ILE C O 1
ATOM 6666 N N . LYS C 1 253 ? -52.331 79.393 66.193 1.00 54.62 617 LYS C N 1
ATOM 6667 C CA . LYS C 1 253 ? -51.423 78.680 67.068 1.00 54.82 617 LYS C CA 1
ATOM 6668 C C . LYS C 1 253 ? -50.454 79.724 67.610 1.00 54.38 617 LYS C C 1
ATOM 6669 O O . LYS C 1 253 ? -50.202 79.799 68.810 1.00 51.04 617 LYS C O 1
ATOM 6675 N N . LEU C 1 254 ? -49.935 80.543 66.704 1.00 48.38 618 LEU C N 1
ATOM 6676 C CA . LEU C 1 254 ? -48.992 81.581 67.062 1.00 49.57 618 LEU C CA 1
ATOM 6677 C C . LEU C 1 254 ? -49.633 82.583 68.005 1.00 54.08 618 LEU C C 1
ATOM 6678 O O . LEU C 1 254 ? -48.998 83.068 68.945 1.00 53.53 618 LEU C O 1
ATOM 6683 N N . GLY C 1 255 ? -50.899 82.887 67.743 1.00 57.46 619 GLY C N 1
ATOM 6684 C CA . GLY C 1 255 ? -51.629 83.821 68.576 1.00 48.05 619 GLY C CA 1
ATOM 6685 C C . GLY C 1 255 ? -51.817 83.276 69.977 1.00 50.63 619 GLY C C 1
ATOM 6686 O O . GLY C 1 255 ? -51.631 83.996 70.949 1.00 46.72 619 GLY C O 1
ATOM 6687 N N . ASP C 1 256 ? -52.202 82.008 70.092 1.00 51.84 620 ASP C N 1
ATOM 6688 C CA . ASP C 1 256 ? -52.392 81.405 71.405 1.00 52.49 620 ASP C CA 1
ATOM 6689 C C . ASP C 1 256 ? -51.093 81.568 72.188 1.00 61.09 620 ASP C C 1
ATOM 6690 O O . ASP C 1 256 ? -51.079 81.986 73.351 1.00 61.31 620 ASP C O 1
ATOM 6695 N N . ARG C 1 257 ? -49.997 81.247 71.521 1.00 58.24 621 ARG C N 1
ATOM 6696 C CA . ARG C 1 257 ? -48.686 81.339 72.123 1.00 60.01 621 ARG C CA 1
ATOM 6697 C C . ARG C 1 257 ? -48.350 82.757 72.592 1.00 60.79 621 ARG C C 1
ATOM 6698 O O . ARG C 1 257 ? -47.893 82.948 73.714 1.00 66.71 621 ARG C O 1
ATOM 6714 N N . LYS C 1 259 ? -50.277 85.192 73.421 1.00 60.80 623 LYS C N 1
ATOM 6715 C CA . LYS C 1 259 ? -51.110 85.493 74.571 1.00 60.43 623 LYS C CA 1
ATOM 6716 C C . LYS C 1 259 ? -50.523 84.852 75.819 1.00 64.83 623 LYS C C 1
ATOM 6717 O O . LYS C 1 259 ? -50.360 85.511 76.845 1.00 66.66 623 LYS C O 1
ATOM 6723 N N . GLU C 1 260 ? -50.201 83.566 75.723 1.00 68.58 624 GLU C N 1
ATOM 6724 C CA . GLU C 1 260 ? -49.655 82.827 76.856 1.00 71.54 624 GLU C CA 1
ATOM 6725 C C . GLU C 1 260 ? -48.306 83.371 77.318 1.00 69.65 624 GLU C C 1
ATOM 6726 O O . GLU C 1 260 ? -47.829 83.016 78.392 1.00 71.85 624 GLU C O 1
ATOM 6732 N N . ASN C 1 261 ? -47.706 84.238 76.510 1.00 64.43 625 ASN C N 1
ATOM 6733 C CA . ASN C 1 261 ? -46.412 84.823 76.822 1.00 58.36 625 ASN C CA 1
ATOM 6734 C C . ASN C 1 261 ? -46.500 86.306 77.130 1.00 61.91 625 ASN C C 1
ATOM 6735 O O . ASN C 1 261 ? -45.504 87.025 77.033 1.00 60.21 625 ASN C O 1
ATOM 6740 N N . GLY C 1 262 ? -47.697 86.769 77.476 1.00 59.14 626 GLY C N 1
ATOM 6741 C CA . GLY C 1 262 ? -47.869 88.170 77.812 1.00 59.93 626 GLY C CA 1
ATOM 6742 C C . GLY C 1 262 ? -47.943 89.174 76.676 1.00 64.73 626 GLY C C 1
ATOM 6743 O O . GLY C 1 262 ? -47.987 90.379 76.929 1.00 68.70 626 GLY C O 1
ATOM 6744 N N . HIS C 1 263 ? -47.947 88.708 75.433 1.00 60.04 627 HIS C N 1
ATOM 6745 C CA . HIS C 1 263 ? -48.049 89.626 74.304 1.00 62.77 627 HIS C CA 1
ATOM 6746 C C . HIS C 1 263 ? -49.516 89.712 73.879 1.00 66.47 627 HIS C C 1
ATOM 6747 O O . HIS C 1 263 ? -49.915 89.249 72.810 1.00 69.27 627 HIS C O 1
ATOM 6754 N N . ARG C 1 264 ? -50.308 90.321 74.751 1.00 62.01 628 ARG C N 1
ATOM 6755 C CA . ARG C 1 264 ? -51.740 90.486 74.568 1.00 61.52 628 ARG C CA 1
ATOM 6756 C C . ARG C 1 264 ? -52.158 91.166 73.263 1.00 64.09 628 ARG C C 1
ATOM 6757 O O . ARG C 1 264 ? -52.960 90.630 72.504 1.00 60.99 628 ARG C O 1
ATOM 6765 N N . GLN C 1 265 ? -51.611 92.344 72.999 1.00 64.46 629 GLN C N 1
ATOM 6766 C CA . GLN C 1 265 ? -51.973 93.081 71.798 1.00 65.62 629 GLN C CA 1
ATOM 6767 C C . GLN C 1 265 ? -51.634 92.371 70.493 1.00 62.27 629 GLN C C 1
ATOM 6768 O O . GLN C 1 265 ? -52.419 92.402 69.548 1.00 60.02 629 GLN C O 1
ATOM 6774 N N . ASP C 1 266 ? -50.469 91.735 70.429 1.00 63.23 630 ASP C N 1
ATOM 6775 C CA . ASP C 1 266 ? -50.074 91.050 69.201 1.00 58.26 630 ASP C CA 1
ATOM 6776 C C . ASP C 1 266 ? -50.886 89.784 68.982 1.00 55.59 630 ASP C C 1
ATOM 6777 O O . ASP C 1 266 ? -50.909 89.243 67.881 1.00 53.99 630 ASP C O 1
ATOM 6782 N N . SER C 1 267 ? -51.557 89.313 70.027 1.00 49.97 631 SER C N 1
ATOM 6783 C CA . SER C 1 267 ? -52.365 88.117 69.900 1.00 50.04 631 SER C CA 1
ATOM 6784 C C . SER C 1 267 ? -53.674 88.478 69.227 1.00 51.59 631 SER C C 1
ATOM 6785 O O . SER C 1 267 ? -54.207 87.695 68.450 1.00 57.55 631 SER C O 1
ATOM 6788 N N . LEU C 1 268 ? -54.198 89.664 69.521 1.00 54.32 632 LEU C N 1
ATOM 6789 C CA . LEU C 1 268 ? -55.449 90.092 68.906 1.00 54.78 632 LEU C CA 1
ATOM 6790 C C . LEU C 1 268 ? -55.224 90.326 67.409 1.00 55.41 632 LEU C C 1
ATOM 6791 O O . LEU C 1 268 ? -56.089 90.040 66.584 1.00 50.48 632 LEU C O 1
ATOM 6796 N N . THR C 1 269 ? -54.041 90.827 67.072 1.00 56.01 633 THR C N 1
ATOM 6797 C CA . THR C 1 269 ? -53.674 91.090 65.688 1.00 55.92 633 THR C CA 1
ATOM 6798 C C . THR C 1 269 ? -53.611 89.786 64.903 1.00 58.47 633 THR C C 1
ATOM 6799 O O . THR C 1 269 ? -54.136 89.700 63.793 1.00 65.57 633 THR C O 1
ATOM 6803 N N . LEU C 1 270 ? -52.964 88.773 65.470 1.00 56.72 634 LEU C N 1
ATOM 6804 C CA . LEU C 1 270 ? -52.867 87.478 64.803 1.00 55.20 634 LEU C CA 1
ATOM 6805 C C . LEU C 1 270 ? -54.262 86.870 64.674 1.00 54.31 634 LEU C C 1
ATOM 6806 O O . LEU C 1 270 ? -54.617 86.324 63.629 1.00 51.83 634 LEU C O 1
ATOM 6811 N N . TYR C 1 271 ? -55.045 86.971 65.746 1.00 54.03 635 TYR C N 1
ATOM 6812 C CA . TYR C 1 271 ? -56.409 86.450 65.765 1.00 54.93 635 TYR C CA 1
ATOM 6813 C C . TYR C 1 271 ? -57.259 87.155 64.719 1.00 50.25 635 TYR C C 1
ATOM 6814 O O . TYR C 1 271 ? -58.032 86.518 64.009 1.00 54.93 635 TYR C O 1
ATOM 6823 N N . LEU C 1 272 ? -57.118 88.473 64.636 1.00 53.52 636 LEU C N 1
ATOM 6824 C CA . LEU C 1 272 ? -57.873 89.247 63.665 1.00 55.54 636 LEU C CA 1
ATOM 6825 C C . LEU C 1 272 ? -57.541 88.735 62.282 1.00 54.74 636 LEU C C 1
ATOM 6826 O O . LEU C 1 272 ? -58.430 88.369 61.522 1.00 56.52 636 LEU C O 1
ATOM 6831 N N . ALA C 1 273 ? -56.251 88.694 61.970 1.00 50.97 637 ALA C N 1
ATOM 6832 C CA . ALA C 1 273 ? -55.790 88.227 60.672 1.00 53.11 637 ALA C CA 1
ATOM 6833 C C . ALA C 1 273 ? -56.299 86.829 60.323 1.00 53.67 637 ALA C C 1
ATOM 6834 O O . ALA C 1 273 ? -56.337 86.455 59.155 1.00 62.65 637 ALA C O 1
ATOM 6836 N N . ALA C 1 274 ? -56.696 86.062 61.327 1.00 54.15 638 ALA C N 1
ATOM 6837 C CA . ALA C 1 274 ? -57.181 84.709 61.092 1.00 53.75 638 ALA C CA 1
ATOM 6838 C C . ALA C 1 274 ? -58.700 84.631 61.135 1.00 56.80 638 ALA C C 1
ATOM 6839 O O . ALA C 1 274 ? -59.278 83.554 60.966 1.00 51.49 638 ALA C O 1
ATOM 6841 N N . GLY C 1 275 ? -59.337 85.776 61.369 1.00 56.59 639 GLY C N 1
ATOM 6842 C CA . GLY C 1 275 ? -60.784 85.826 61.434 1.00 56.88 639 GLY C CA 1
ATOM 6843 C C . GLY C 1 275 ? -61.348 84.994 62.570 1.00 62.24 639 GLY C C 1
ATOM 6844 O O . GLY C 1 275 ? -62.428 84.407 62.448 1.00 64.83 639 GLY C O 1
ATOM 6845 N N . SER C 1 276 ? -60.621 84.934 63.681 1.00 59.80 640 SER C N 1
ATOM 6846 C CA . SER C 1 276 ? -61.078 84.163 64.826 1.00 57.65 640 SER C CA 1
ATOM 6847 C C . SER C 1 276 ? -61.708 85.068 65.879 1.00 60.33 640 SER C C 1
ATOM 6848 O O . SER C 1 276 ? -61.037 85.544 66.799 1.00 54.34 640 SER C O 1
ATOM 6851 N N . LEU C 1 277 ? -63.005 85.311 65.729 1.00 62.81 641 LEU C N 1
ATOM 6852 C CA . LEU C 1 277 ? -63.737 86.147 66.668 1.00 57.71 641 LEU C CA 1
ATOM 6853 C C . LEU C 1 277 ? -63.900 85.396 67.994 1.00 57.03 641 LEU C C 1
ATOM 6854 O O . LEU C 1 277 ? -64.062 86.014 69.038 1.00 58.60 641 LEU C O 1
ATOM 6859 N N . ASP C 1 278 ? -63.854 84.065 67.954 1.00 57.54 642 ASP C N 1
ATOM 6860 C CA . ASP C 1 278 ? -63.983 83.262 69.176 1.00 60.48 642 ASP C CA 1
ATOM 6861 C C . ASP C 1 278 ? -62.845 83.571 70.141 1.00 56.51 642 ASP C C 1
ATOM 6862 O O . ASP C 1 278 ? -63.071 83.919 71.304 1.00 57.56 642 ASP C O 1
ATOM 6867 N N . LYS C 1 279 ? -61.622 83.412 69.644 1.00 53.03 643 LYS C N 1
ATOM 6868 C CA . LYS C 1 279 ? -60.425 83.663 70.424 1.00 50.34 643 LYS C CA 1
ATOM 6869 C C . LYS C 1 279 ? -60.489 85.037 71.075 1.00 54.71 643 LYS C C 1
ATOM 6870 O O . LYS C 1 279 ? -60.304 85.158 72.284 1.00 52.68 643 LYS C O 1
ATOM 6876 N N . VAL C 1 280 ? -60.767 86.071 70.284 1.00 50.77 644 VAL C N 1
ATOM 6877 C CA . VAL C 1 280 ? -60.849 87.410 70.848 1.00 50.02 644 VAL C CA 1
ATOM 6878 C C . VAL C 1 280 ? -61.964 87.480 71.876 1.00 48.07 644 VAL C C 1
ATOM 6879 O O . VAL C 1 280 ? -61.783 88.023 72.961 1.00 50.73 644 VAL C O 1
ATOM 6883 N N . ALA C 1 281 ? -63.118 86.924 71.532 1.00 46.04 645 ALA C N 1
ATOM 6884 C CA . ALA C 1 281 ? -64.255 86.931 72.440 1.00 52.65 645 ALA C CA 1
ATOM 6885 C C . ALA C 1 281 ? -63.890 86.314 73.790 1.00 58.76 645 ALA C C 1
ATOM 6886 O O . ALA C 1 281 ? -64.199 86.873 74.845 1.00 61.51 645 ALA C O 1
ATOM 6888 N N . SER C 1 282 ? -63.239 85.155 73.760 1.00 59.12 646 SER C N 1
ATOM 6889 C CA . SER C 1 282 ? -62.845 84.494 74.998 1.00 62.79 646 SER C CA 1
ATOM 6890 C C . SER C 1 282 ? -61.943 85.399 75.837 1.00 61.64 646 SER C C 1
ATOM 6891 O O . SER C 1 282 ? -62.191 85.603 77.026 1.00 64.10 646 SER C O 1
ATOM 6894 N N . ILE C 1 283 ? -60.901 85.944 75.215 1.00 58.11 647 ILE C N 1
ATOM 6895 C CA 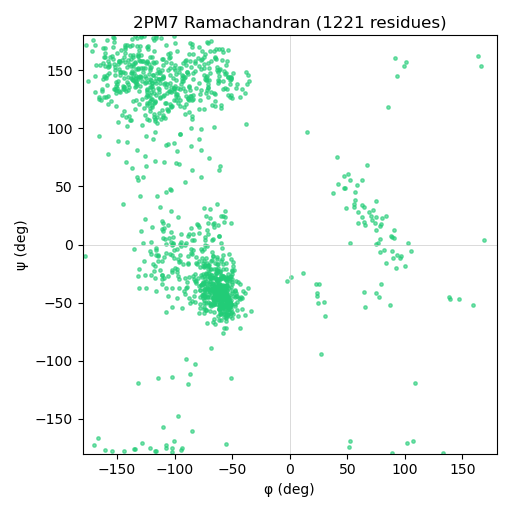. ILE C 1 283 ? -59.979 86.833 75.914 1.00 56.79 647 ILE C CA 1
ATOM 6896 C C . ILE C 1 283 ? -60.771 87.942 76.611 1.00 62.14 647 ILE C C 1
ATOM 6897 O O . ILE C 1 283 ? -60.617 88.171 77.809 1.00 63.88 647 ILE C O 1
ATOM 6902 N N . TRP C 1 284 ? -61.628 88.625 75.858 1.00 57.76 648 TRP C N 1
ATOM 6903 C CA . TRP C 1 284 ? -62.413 89.699 76.436 1.00 54.47 648 TRP C CA 1
ATOM 6904 C C . TRP C 1 284 ? -63.394 89.233 77.494 1.00 50.77 648 TRP C C 1
ATOM 6905 O O . TRP C 1 284 ? -63.730 89.988 78.404 1.00 53.20 648 TRP C O 1
ATOM 6916 N N . LEU C 1 285 ? -63.860 87.996 77.392 1.00 51.29 649 LEU C N 1
ATOM 6917 C CA . LEU C 1 285 ? -64.788 87.491 78.397 1.00 55.97 649 LEU C CA 1
ATOM 6918 C C . LEU C 1 285 ? -64.054 87.199 79.699 1.00 56.22 649 LEU C C 1
ATOM 6919 O O . LEU C 1 285 ? -64.547 87.517 80.778 1.00 58.94 649 LEU C O 1
ATOM 6924 N N . SER C 1 286 ? -62.871 86.600 79.600 1.00 56.50 650 SER C N 1
ATOM 6925 C CA . SER C 1 286 ? -62.115 86.265 80.799 1.00 57.84 650 SER C CA 1
ATOM 6926 C C . SER C 1 286 ? -61.751 87.518 81.578 1.00 54.43 650 SER C C 1
ATOM 6927 O O . SER C 1 286 ? -61.656 87.480 82.797 1.00 52.88 650 SER C O 1
ATOM 6930 N N . GLU C 1 287 ? -61.583 88.634 80.875 1.00 55.23 651 GLU C N 1
ATOM 6931 C CA . GLU C 1 287 ? -61.218 89.898 81.512 1.00 51.76 651 GLU C CA 1
ATOM 6932 C C . GLU C 1 287 ? -62.406 90.695 82.048 1.00 56.05 651 GLU C C 1
ATOM 6933 O O . GLU C 1 287 ? -62.221 91.740 82.675 1.00 62.17 651 GLU C O 1
ATOM 6939 N N . PHE C 1 288 ? -63.619 90.202 81.820 1.00 57.04 652 PHE C N 1
ATOM 6940 C CA . PHE C 1 288 ? -64.823 90.912 82.253 1.00 59.75 652 PHE C CA 1
ATOM 6941 C C . PHE C 1 288 ? -64.951 91.140 83.755 1.00 62.90 652 PHE C C 1
ATOM 6942 O O . PHE C 1 288 ? -65.198 92.263 84.202 1.00 59.36 652 PHE C O 1
ATOM 6950 N N . PRO C 1 289 ? -64.796 90.072 84.557 1.00 65.06 653 PRO C N 1
ATOM 6951 C CA . PRO C 1 289 ? -64.904 90.178 86.014 1.00 63.99 653 PRO C CA 1
ATOM 6952 C C . PRO C 1 289 ? -64.023 91.263 86.619 1.00 62.68 653 PRO C C 1
ATOM 6953 O O . PRO C 1 289 ? -64.493 92.063 87.417 1.00 62.23 653 PRO C O 1
ATOM 6957 N N . ASP C 1 290 ? -62.747 91.284 86.244 1.00 63.92 654 ASP C N 1
ATOM 6958 C CA . ASP C 1 290 ? -61.826 92.286 86.762 1.00 69.07 654 ASP C CA 1
ATOM 6959 C C . ASP C 1 290 ? -62.275 93.688 86.366 1.00 70.81 654 ASP C C 1
ATOM 6960 O O . ASP C 1 290 ? -62.253 94.611 87.181 1.00 72.95 654 ASP C O 1
ATOM 6965 N N . LEU C 1 291 ? -62.680 93.834 85.108 1.00 65.24 655 LEU C N 1
ATOM 6966 C CA . LEU C 1 291 ? -63.136 95.108 84.581 1.00 62.70 655 LEU C CA 1
ATOM 6967 C C . LEU C 1 291 ? -64.327 95.606 85.387 1.00 65.12 655 LEU C C 1
ATOM 6968 O O . LEU C 1 291 ? -64.396 96.779 85.770 1.00 58.47 655 LEU C O 1
ATOM 6973 N N . GLU C 1 292 ? -65.261 94.702 85.651 1.00 59.35 656 GLU C N 1
ATOM 6974 C CA . GLU C 1 292 ? -66.453 95.048 86.408 1.00 63.31 656 GLU C CA 1
ATOM 6975 C C . GLU C 1 292 ? -66.105 95.428 87.844 1.00 64.94 656 GLU C C 1
ATOM 6976 O O . GLU C 1 292 ? -66.875 96.113 88.512 1.00 64.59 656 GLU C O 1
ATOM 6982 N N . ASP C 1 293 ? -64.942 94.986 88.313 1.00 69.89 657 ASP C N 1
ATOM 6983 C CA . ASP C 1 293 ? -64.494 95.287 89.672 1.00 73.73 657 ASP C CA 1
ATOM 6984 C C . ASP C 1 293 ? -63.857 96.664 89.794 1.00 74.45 657 ASP C C 1
ATOM 6985 O O . ASP C 1 293 ? -63.973 97.318 90.830 1.00 76.15 657 ASP C O 1
ATOM 6990 N N . LYS C 1 294 ? -63.178 97.094 88.739 1.00 71.30 658 LYS C N 1
ATOM 6991 C CA . LYS C 1 294 ? -62.535 98.396 88.734 1.00 74.43 658 LYS C CA 1
ATOM 6992 C C . LYS C 1 294 ? -63.602 99.479 88.704 1.00 75.34 658 LYS C C 1
ATOM 6993 O O . LYS C 1 294 ? -63.427 100.553 89.283 1.00 73.71 658 LYS C O 1
ATOM 6999 N N . LEU C 1 295 ? -64.712 99.192 88.029 1.00 74.23 659 LEU C N 1
ATOM 7000 C CA . LEU C 1 295 ? -65.811 100.147 87.951 1.00 74.94 659 LEU C CA 1
ATOM 7001 C C . LEU C 1 295 ? -66.471 100.219 89.314 1.00 72.19 659 LEU C C 1
ATOM 7002 O O . LEU C 1 295 ? -66.893 101.284 89.760 1.00 78.64 659 LEU C O 1
ATOM 7007 N N . LYS C 1 296 ? -66.550 99.072 89.975 1.00 71.78 660 LYS C N 1
ATOM 7008 C CA . LYS C 1 296 ? -67.150 98.992 91.298 1.00 74.78 660 LYS C CA 1
ATOM 7009 C C . LYS C 1 296 ? -66.383 99.865 92.296 1.00 75.82 660 LYS C C 1
ATOM 7010 O O . LYS C 1 296 ? -66.983 100.547 93.126 1.00 76.89 660 LYS C O 1
ATOM 7016 N N . LYS C 1 297 ? -65.058 99.845 92.209 1.00 77.76 661 LYS C N 1
ATOM 7017 C CA . LYS C 1 297 ? -64.232 100.647 93.102 1.00 82.18 661 LYS C CA 1
ATOM 7018 C C . LYS C 1 297 ? -64.386 102.138 92.794 1.00 84.47 661 LYS C C 1
ATOM 7019 O O . LYS C 1 297 ? -64.221 102.983 93.670 1.00 87.59 661 LYS C O 1
ATOM 7025 N N . ASP C 1 298 ? -64.706 102.454 91.544 1.00 84.20 662 ASP C N 1
ATOM 7026 C CA . ASP C 1 298 ? -64.892 103.838 91.124 1.00 81.64 662 ASP C CA 1
ATOM 7027 C C . ASP C 1 298 ? -66.167 104.393 91.776 1.00 79.15 662 ASP C C 1
ATOM 7028 O O . ASP C 1 298 ? -66.855 105.248 91.218 1.00 78.81 662 ASP C O 1
ATOM 7033 N N . ASN C 1 299 ? -66.473 103.891 92.968 1.00 73.13 663 ASN C N 1
ATOM 7034 C CA . ASN C 1 299 ? -67.648 104.323 93.716 1.00 76.25 663 ASN C CA 1
ATOM 7035 C C . ASN C 1 299 ? -68.965 104.160 92.953 1.00 75.86 663 ASN C C 1
ATOM 7036 O O . ASN C 1 299 ? -69.804 105.067 92.931 1.00 69.70 663 ASN C O 1
ATOM 7041 N N . LYS C 1 300 ? -69.141 103.002 92.325 1.00 74.19 664 LYS C N 1
ATOM 7042 C CA . LYS C 1 300 ? -70.366 102.718 91.585 1.00 71.33 664 LYS C CA 1
ATOM 7043 C C . LYS C 1 300 ? -71.149 101.631 92.310 1.00 70.30 664 LYS C C 1
ATOM 7044 O O . LYS C 1 300 ? -70.562 100.783 92.992 1.00 69.84 664 LYS C O 1
ATOM 7050 N N . THR C 1 301 ? -72.472 101.666 92.182 1.00 66.45 665 THR C N 1
ATOM 7051 C CA . THR C 1 301 ? -73.308 100.657 92.820 1.00 61.50 665 THR C CA 1
ATOM 7052 C C . THR C 1 301 ? -73.229 99.411 91.953 1.00 62.35 665 THR C C 1
ATOM 7053 O O . THR C 1 301 ? -72.701 99.451 90.839 1.00 56.81 665 THR C O 1
ATOM 7057 N N . ILE C 1 302 ? -73.754 98.306 92.465 1.00 62.30 666 ILE C N 1
ATOM 7058 C CA . ILE C 1 302 ? -73.747 97.067 91.721 1.00 59.21 666 ILE C CA 1
ATOM 7059 C C . ILE C 1 302 ? -74.375 97.313 90.352 1.00 62.25 666 ILE C C 1
ATOM 7060 O O . ILE C 1 302 ? -73.807 96.947 89.325 1.00 68.25 666 ILE C O 1
ATOM 7065 N N . TYR C 1 303 ? -75.532 97.961 90.329 1.00 60.63 667 TYR C N 1
ATOM 7066 C CA . TYR C 1 303 ? -76.198 98.231 89.064 1.00 57.09 667 TYR C CA 1
ATOM 7067 C C . TYR C 1 303 ? -75.339 99.058 88.120 1.00 54.93 667 TYR C C 1
ATOM 7068 O O . TYR C 1 303 ? -75.124 98.667 86.977 1.00 60.73 667 TYR C O 1
ATOM 7077 N N . GLU C 1 304 ? -74.860 100.205 88.596 1.00 59.95 668 GLU C N 1
ATOM 7078 C CA . GLU C 1 304 ? -74.034 101.092 87.778 1.00 65.62 668 GLU C CA 1
ATOM 7079 C C . GLU C 1 304 ? -72.842 100.343 87.195 1.00 65.90 668 GLU C C 1
ATOM 7080 O O . GLU C 1 304 ? -72.545 100.462 86.003 1.00 64.63 668 GLU C O 1
ATOM 7086 N N . ALA C 1 305 ? -72.164 99.576 88.048 1.00 67.63 669 ALA C N 1
ATOM 7087 C CA . ALA C 1 305 ? -70.996 98.792 87.648 1.00 62.66 669 ALA C CA 1
ATOM 7088 C C . ALA C 1 305 ? -71.341 97.763 86.569 1.00 58.38 669 ALA C C 1
ATOM 7089 O O . ALA C 1 305 ? -70.687 97.687 85.528 1.00 55.22 669 ALA C O 1
ATOM 7091 N N . HIS C 1 306 ? -72.369 96.967 86.833 1.00 59.55 670 HIS C N 1
ATOM 7092 C CA . HIS C 1 306 ? -72.809 95.943 85.897 1.00 57.84 670 HIS C CA 1
ATOM 7093 C C . HIS C 1 306 ? -73.198 96.557 84.563 1.00 55.87 670 HIS C C 1
ATOM 7094 O O . HIS C 1 306 ? -72.725 96.140 83.511 1.00 55.70 670 HIS C O 1
ATOM 7101 N N . SER C 1 307 ? -74.066 97.556 84.621 1.00 56.21 671 SER C N 1
ATOM 7102 C CA . SER C 1 307 ? -74.553 98.229 83.429 1.00 56.20 671 SER C CA 1
ATOM 7103 C C . SER C 1 307 ? -73.458 98.834 82.545 1.00 57.54 671 SER C C 1
ATOM 7104 O O . SER C 1 307 ? -73.410 98.577 81.344 1.00 60.42 671 SER C O 1
ATOM 7107 N N . GLU C 1 308 ? -72.581 99.639 83.131 1.00 60.92 672 GLU C N 1
ATOM 7108 C CA . GLU C 1 308 ? -71.522 100.270 82.357 1.00 65.43 672 GLU C CA 1
ATOM 7109 C C . GLU C 1 308 ? -70.558 99.221 81.812 1.00 61.69 672 GLU C C 1
ATOM 7110 O O . GLU C 1 308 ? -70.102 99.303 80.673 1.00 61.96 672 GLU C O 1
ATOM 7116 N N . CYS C 1 309 ? -70.251 98.225 82.626 1.00 60.17 673 CYS C N 1
ATOM 7117 C CA . CYS C 1 309 ? -69.340 97.182 82.192 1.00 58.28 673 CYS C CA 1
ATOM 7118 C C . CYS C 1 309 ? -69.916 96.425 80.997 1.00 56.62 673 CYS C C 1
ATOM 7119 O O . CYS C 1 309 ? -69.251 96.247 79.972 1.00 60.91 673 CYS C O 1
ATOM 7130 N N . THR C 1 311 ? -72.457 97.262 78.818 1.00 57.76 675 THR C N 1
ATOM 7131 C CA . THR C 1 311 ? -72.552 98.112 77.628 1.00 55.78 675 THR C CA 1
ATOM 7132 C C . THR C 1 311 ? -71.210 98.290 76.920 1.00 53.71 675 THR C C 1
ATOM 7133 O O . THR C 1 311 ? -71.111 98.096 75.707 1.00 52.31 675 THR C O 1
ATOM 7137 N N . GLU C 1 312 ? -70.178 98.661 77.671 1.00 53.76 676 GLU C N 1
ATOM 7138 C CA . GLU C 1 312 ? -68.860 98.838 77.076 1.00 53.38 676 GLU C CA 1
ATOM 7139 C C . GLU C 1 312 ? -68.394 97.526 76.456 1.00 52.36 676 GLU C C 1
ATOM 7140 O O . GLU C 1 312 ? -67.804 97.530 75.377 1.00 58.91 676 GLU C O 1
ATOM 7146 N N . PHE C 1 313 ? -68.658 96.405 77.126 1.00 51.77 677 PHE C N 1
ATOM 7147 C CA . PHE C 1 313 ? -68.250 95.110 76.575 1.00 56.54 677 PHE C CA 1
ATOM 7148 C C . PHE C 1 313 ? -68.943 94.839 75.245 1.00 54.39 677 PHE C C 1
ATOM 7149 O O . PHE C 1 313 ? -68.292 94.460 74.273 1.00 54.03 677 PHE C O 1
ATOM 7157 N N . ILE C 1 314 ? -70.263 95.028 75.204 1.00 53.15 678 ILE C N 1
ATOM 7158 C CA . ILE C 1 314 ? -71.025 94.794 73.976 1.00 53.89 678 ILE C CA 1
ATOM 7159 C C . ILE C 1 314 ? -70.655 95.725 72.835 1.00 54.28 678 ILE C C 1
ATOM 7160 O O . ILE C 1 314 ? -70.575 95.304 71.676 1.00 54.74 678 ILE C O 1
ATOM 7165 N N . GLU C 1 315 ? -70.438 96.993 73.144 1.00 55.89 679 GLU C N 1
ATOM 7166 C CA . GLU C 1 315 ? -70.086 97.923 72.089 1.00 56.27 679 GLU C CA 1
ATOM 7167 C C . GLU C 1 315 ? -68.737 97.519 71.532 1.00 58.26 679 GLU C C 1
ATOM 7168 O O . GLU C 1 315 ? -68.547 97.462 70.318 1.00 61.93 679 GLU C O 1
ATOM 7174 N N . ARG C 1 316 ? -67.801 97.207 72.420 1.00 58.75 680 ARG C N 1
ATOM 7175 C CA . ARG C 1 316 ? -66.469 96.823 71.973 1.00 58.59 680 ARG C CA 1
ATOM 7176 C C . ARG C 1 316 ? -66.550 95.599 71.073 1.00 48.45 680 ARG C C 1
ATOM 7177 O O . ARG C 1 316 ? -65.902 95.536 70.038 1.00 52.57 680 ARG C O 1
ATOM 7185 N N . PHE C 1 317 ? -67.356 94.627 71.477 1.00 50.64 681 PHE C N 1
ATOM 7186 C CA . PHE C 1 317 ? -67.510 93.395 70.709 1.00 50.54 681 PHE C CA 1
ATOM 7187 C C . PHE C 1 317 ? -68.162 93.626 69.353 1.00 52.50 681 PHE C C 1
ATOM 7188 O O . PHE C 1 317 ? -67.655 93.174 68.324 1.00 51.56 681 PHE C O 1
ATOM 7196 N N . THR C 1 318 ? -69.298 94.317 69.359 1.00 51.29 682 THR C N 1
ATOM 7197 C CA . THR C 1 318 ? -70.019 94.604 68.128 1.00 52.22 682 THR C CA 1
ATOM 7198 C C . THR C 1 318 ? -69.136 95.302 67.105 1.00 49.86 682 THR C C 1
ATOM 7199 O O . THR C 1 318 ? -69.130 94.936 65.932 1.00 54.14 682 THR C O 1
ATOM 7203 N N . VAL C 1 319 ? -68.388 96.308 67.544 1.00 51.59 683 VAL C N 1
ATOM 7204 C CA . VAL C 1 319 ? -67.508 97.034 66.628 1.00 55.10 683 VAL C CA 1
ATOM 7205 C C . VAL C 1 319 ? -66.474 96.105 66.008 1.00 58.16 683 VAL C C 1
ATOM 7206 O O . VAL C 1 319 ? -66.323 96.031 64.785 1.00 56.64 683 VAL C O 1
ATOM 7210 N N . PHE C 1 320 ? -65.752 95.404 66.870 1.00 57.78 684 PHE C N 1
ATOM 7211 C CA . PHE C 1 320 ? -64.737 94.473 66.424 1.00 55.47 684 PHE C CA 1
ATOM 7212 C C . PHE C 1 320 ? -65.350 93.375 65.557 1.00 49.52 684 PHE C C 1
ATOM 7213 O O . PHE C 1 320 ? -64.788 92.986 64.546 1.00 50.62 684 PHE C O 1
ATOM 7221 N N . SER C 1 321 ? -66.505 92.876 65.971 1.00 53.66 685 SER C N 1
ATOM 7222 C CA . SER C 1 321 ? -67.181 91.817 65.241 1.00 62.09 685 SER C CA 1
ATOM 7223 C C . SER C 1 321 ? -67.467 92.256 63.812 1.00 64.54 685 SER C C 1
ATOM 7224 O O . SER C 1 321 ? -67.657 91.430 62.915 1.00 62.08 685 SER C O 1
ATOM 7227 N N . ASN C 1 322 ? -67.482 93.568 63.614 1.00 65.20 686 ASN C N 1
ATOM 7228 C CA . ASN C 1 322 ? -67.751 94.159 62.316 1.00 67.91 686 ASN C CA 1
ATOM 7229 C C . ASN C 1 322 ? -66.569 94.107 61.342 1.00 66.96 686 ASN C C 1
ATOM 7230 O O . ASN C 1 322 ? -66.771 94.114 60.135 1.00 64.38 686 ASN C O 1
ATOM 7235 N N . PHE C 1 323 ? -65.342 94.057 61.853 1.00 70.19 687 PHE C N 1
ATOM 7236 C CA . PHE C 1 323 ? -64.168 94.011 60.975 1.00 72.14 687 PHE C CA 1
ATOM 7237 C C . PHE C 1 323 ? -63.515 92.645 60.831 1.00 72.44 687 PHE C C 1
ATOM 7238 O O . PHE C 1 323 ? -62.503 92.512 60.146 1.00 74.10 687 PHE C O 1
ATOM 7246 N N . ILE C 1 324 ? -64.082 91.634 61.472 1.00 74.95 688 ILE C N 1
ATOM 7247 C CA . ILE C 1 324 ? -63.518 90.296 61.404 1.00 80.11 688 ILE C CA 1
ATOM 7248 C C . ILE C 1 324 ? -64.287 89.431 60.396 1.00 83.68 688 ILE C C 1
ATOM 7249 O O . ILE C 1 324 ? -65.102 89.945 59.631 1.00 85.16 688 ILE C O 1
ATOM 7254 N N . ASN C 1 325 ? -64.018 88.126 60.392 1.00 87.38 689 ASN C N 1
ATOM 7255 C CA . ASN C 1 325 ? -64.695 87.202 59.486 1.00 88.98 689 ASN C CA 1
ATOM 7256 C C . ASN C 1 325 ? -65.367 86.055 60.248 1.00 87.73 689 ASN C C 1
ATOM 7257 O O . ASN C 1 325 ? -64.953 84.902 60.130 1.00 85.28 689 ASN C O 1
ATOM 7262 N N . GLY C 1 326 ? -66.401 86.373 61.024 1.00 88.65 690 GLY C N 1
ATOM 7263 C CA . GLY C 1 326 ? -67.102 85.350 61.786 1.00 87.02 690 GLY C CA 1
ATOM 7264 C C . GLY C 1 326 ? -68.362 84.855 61.094 1.00 90.47 690 GLY C C 1
ATOM 7265 O O . GLY C 1 326 ? -69.456 85.399 61.280 1.00 88.14 690 GLY C O 1
ATOM 7266 N N . ILE C 1 330 ? -72.945 83.250 66.911 1.00 85.61 694 ILE C N 1
ATOM 7267 C CA . ILE C 1 330 ? -72.608 83.217 68.331 1.00 87.08 694 ILE C CA 1
ATOM 7268 C C . ILE C 1 330 ? -72.804 81.804 68.878 1.00 88.10 694 ILE C C 1
ATOM 7269 O O . ILE C 1 330 ? -73.936 81.350 69.032 1.00 91.12 694 ILE C O 1
ATOM 7274 N N . ASN C 1 331 ? -71.701 81.116 69.170 1.00 89.51 695 ASN C N 1
ATOM 7275 C CA . ASN C 1 331 ? -71.752 79.746 69.694 1.00 84.99 695 ASN C CA 1
ATOM 7276 C C . ASN C 1 331 ? -71.292 79.645 71.152 1.00 81.80 695 ASN C C 1
ATOM 7277 O O . ASN C 1 331 ? -71.698 78.729 71.869 1.00 77.90 695 ASN C O 1
ATOM 7282 N N . ASN C 1 332 ? -70.446 80.585 71.578 1.00 76.74 696 ASN C N 1
ATOM 7283 C CA . ASN C 1 332 ? -69.927 80.615 72.948 1.00 67.36 696 ASN C CA 1
ATOM 7284 C C . ASN C 1 332 ? -71.079 80.611 73.948 1.00 68.51 696 ASN C C 1
ATOM 7285 O O . ASN C 1 332 ? -72.048 81.355 73.800 1.00 65.91 696 ASN C O 1
ATOM 7290 N N . GLU C 1 333 ? -70.965 79.776 74.972 1.00 70.05 697 GLU C N 1
ATOM 7291 C CA . GLU C 1 333 ? -72.011 79.653 75.980 1.00 70.72 697 GLU C CA 1
ATOM 7292 C C . GLU C 1 333 ? -72.119 80.869 76.887 1.00 66.80 697 GLU C C 1
ATOM 7293 O O . GLU C 1 333 ? -73.207 81.390 77.111 1.00 63.66 697 GLU C O 1
ATOM 7299 N N . GLN C 1 334 ? -70.992 81.315 77.424 1.00 67.71 698 GLN C N 1
ATOM 7300 C CA . GLN C 1 334 ? -71.010 82.470 78.303 1.00 68.56 698 GLN C CA 1
ATOM 7301 C C . GLN C 1 334 ? -71.385 83.732 77.528 1.00 66.23 698 GLN C C 1
ATOM 7302 O O . GLN C 1 334 ? -72.119 84.578 78.037 1.00 64.35 698 GLN C O 1
ATOM 7308 N N . LEU C 1 335 ? -70.892 83.849 76.298 1.00 61.73 699 LEU C N 1
ATOM 7309 C CA . LEU C 1 335 ? -71.177 85.018 75.478 1.00 61.14 699 LEU C CA 1
ATOM 7310 C C . LEU C 1 335 ? -72.674 85.209 75.241 1.00 62.22 699 LEU C C 1
ATOM 7311 O O . LEU C 1 335 ? -73.166 86.340 75.274 1.00 66.19 699 LEU C O 1
ATOM 7316 N N . ILE C 1 336 ? -73.402 84.116 75.020 1.00 54.90 700 ILE C N 1
ATOM 7317 C CA . ILE C 1 336 ? -74.845 84.208 74.789 1.00 56.18 700 ILE C CA 1
ATOM 7318 C C . ILE C 1 336 ? -75.574 84.717 76.032 1.00 58.97 700 ILE C C 1
ATOM 7319 O O . ILE C 1 336 ? -76.489 85.546 75.944 1.00 59.34 700 ILE C O 1
ATOM 7324 N N . ALA C 1 337 ? -75.169 84.211 77.190 1.00 51.13 701 ALA C N 1
ATOM 7325 C CA . ALA C 1 337 ? -75.782 84.628 78.437 1.00 56.35 701 ALA C CA 1
ATOM 7326 C C . ALA C 1 337 ? -75.621 86.148 78.625 1.00 55.02 701 ALA C C 1
ATOM 7327 O O . ALA C 1 337 ? -76.532 86.818 79.122 1.00 52.34 701 ALA C O 1
ATOM 7329 N N . LYS C 1 338 ? -74.480 86.696 78.215 1.00 51.01 702 LYS C N 1
ATOM 7330 C CA . LYS C 1 338 ? -74.269 88.135 78.366 1.00 60.79 702 LYS C CA 1
ATOM 7331 C C . LYS C 1 338 ? -75.046 88.954 77.350 1.00 58.26 702 LYS C C 1
ATOM 7332 O O . LYS C 1 338 ? -75.489 90.057 77.652 1.00 57.93 702 LYS C O 1
ATOM 7338 N N . PHE C 1 339 ? -75.216 88.421 76.147 1.00 61.36 703 PHE C N 1
ATOM 7339 C CA . PHE C 1 339 ? -76.002 89.129 75.151 1.00 60.31 703 PHE C CA 1
ATOM 7340 C C . PHE C 1 339 ? -77.422 89.193 75.717 1.00 61.11 703 PHE C C 1
ATOM 7341 O O . PHE C 1 339 ? -78.112 90.209 75.583 1.00 58.30 703 PHE C O 1
ATOM 7349 N N . LEU C 1 340 ? -77.833 88.108 76.375 1.00 61.53 704 LEU C N 1
ATOM 7350 C CA . LEU C 1 340 ? -79.157 88.020 76.985 1.00 62.27 704 LEU C CA 1
ATOM 7351 C C . LEU C 1 340 ? -79.277 88.972 78.172 1.00 58.48 704 LEU C C 1
ATOM 7352 O O . LEU C 1 340 ? -80.376 89.404 78.523 1.00 54.68 704 LEU C O 1
ATOM 7357 N N . GLU C 1 341 ? -78.150 89.294 78.797 1.00 60.97 705 GLU C N 1
ATOM 7358 C CA . GLU C 1 341 ? -78.162 90.252 79.898 1.00 58.29 705 GLU C CA 1
ATOM 7359 C C . GLU C 1 341 ? -78.253 91.647 79.260 1.00 55.32 705 GLU C C 1
ATOM 7360 O O . GLU C 1 341 ? -78.964 92.524 79.750 1.00 54.17 705 GLU C O 1
ATOM 7366 N N . PHE C 1 342 ? -77.545 91.851 78.155 1.00 49.85 706 PHE C N 1
ATOM 7367 C CA . PHE C 1 342 ? -77.591 93.153 77.508 1.00 57.48 706 PHE C CA 1
ATOM 7368 C C . PHE C 1 342 ? -79.006 93.409 77.016 1.00 57.38 706 PHE C C 1
ATOM 7369 O O . PHE C 1 342 ? -79.500 94.538 77.080 1.00 49.61 706 PHE C O 1
ATOM 7377 N N . ILE C 1 343 ? -79.655 92.344 76.545 1.00 56.73 707 ILE C N 1
ATOM 7378 C CA . ILE C 1 343 ? -81.018 92.436 76.035 1.00 55.03 707 ILE C CA 1
ATOM 7379 C C . ILE C 1 343 ? -81.975 93.005 77.080 1.00 51.33 707 ILE C C 1
ATOM 7380 O O . ILE C 1 343 ? -82.733 93.920 76.793 1.00 55.66 707 ILE C O 1
ATOM 7385 N N . ASN C 1 344 ? -81.936 92.462 78.291 1.00 53.34 708 ASN C N 1
ATOM 7386 C CA . ASN C 1 344 ? -82.820 92.920 79.352 1.00 57.34 708 ASN C CA 1
ATOM 7387 C C . ASN C 1 344 ? -82.599 94.380 79.746 1.00 60.61 708 ASN C C 1
ATOM 7388 O O . ASN C 1 344 ? -83.559 95.101 80.019 1.00 55.86 708 ASN C O 1
ATOM 7393 N N . LEU C 1 345 ? -81.342 94.810 79.786 1.00 61.57 709 LEU C N 1
ATOM 7394 C CA . LEU C 1 345 ? -81.032 96.194 80.116 1.00 64.08 709 LEU C CA 1
ATOM 7395 C C . LEU C 1 345 ? -81.549 97.084 78.983 1.00 65.48 709 LEU C C 1
ATOM 7396 O O . LEU C 1 345 ? -81.917 98.242 79.188 1.00 59.72 709 LEU C O 1
ATOM 7401 N N . THR C 1 346 ? -81.581 96.522 77.782 1.00 63.41 710 THR C N 1
ATOM 7402 C CA . THR C 1 346 ? -82.045 97.248 76.609 1.00 59.84 710 THR C CA 1
ATOM 7403 C C . THR C 1 346 ? -83.559 97.408 76.608 1.00 55.22 710 THR C C 1
ATOM 7404 O O . THR C 1 346 ? -84.069 98.518 76.501 1.00 55.38 710 THR C O 1
ATOM 7408 N N . THR C 1 347 ? -84.279 96.304 76.743 1.00 54.49 711 THR C N 1
ATOM 7409 C CA . THR C 1 347 ? -85.730 96.373 76.739 1.00 55.29 711 THR C CA 1
ATOM 7410 C C . THR C 1 347 ? -86.263 97.261 77.860 1.00 57.76 711 THR C C 1
ATOM 7411 O O . THR C 1 347 ? -87.350 97.823 77.740 1.00 61.75 711 THR C O 1
ATOM 7415 N N . SER C 1 348 ? -85.505 97.404 78.943 1.00 52.42 712 SER C N 1
ATOM 7416 C CA . SER C 1 348 ? -85.945 98.257 80.042 1.00 54.32 712 SER C CA 1
ATOM 7417 C C . SER C 1 348 ? -85.752 99.748 79.700 1.00 55.61 712 SER C C 1
ATOM 7418 O O . SER C 1 348 ? -86.139 100.635 80.465 1.00 56.71 712 SER C O 1
ATOM 7421 N N . THR C 1 349 ? -85.138 100.019 78.555 1.00 56.38 713 THR C N 1
ATOM 7422 C CA . THR C 1 349 ? -84.963 101.396 78.109 1.00 58.73 713 THR C CA 1
ATOM 7423 C C . THR C 1 349 ? -86.047 101.609 77.050 1.00 61.49 713 THR C C 1
ATOM 7424 O O . THR C 1 349 ? -86.146 102.680 76.445 1.00 59.26 713 THR C O 1
ATOM 7428 N N . GLY C 1 350 ? -86.846 100.566 76.830 1.00 59.72 714 GLY C N 1
ATOM 7429 C CA . GLY C 1 350 ? -87.925 100.624 75.859 1.00 59.98 714 GLY C CA 1
ATOM 7430 C C . GLY C 1 350 ? -87.523 100.354 74.422 1.00 57.11 714 GLY C C 1
ATOM 7431 O O . GLY C 1 350 ? -88.376 100.089 73.579 1.00 66.26 714 GLY C O 1
ATOM 7432 N N . ASN C 1 351 ? -86.226 100.413 74.146 1.00 60.49 715 ASN C N 1
ATOM 7433 C CA . ASN C 1 351 ? -85.681 100.197 72.803 1.00 62.46 715 ASN C CA 1
ATOM 7434 C C . ASN C 1 351 ? -85.777 98.751 72.301 1.00 63.98 715 ASN C C 1
ATOM 7435 O O . ASN C 1 351 ? -84.775 98.038 72.248 1.00 61.60 715 ASN C O 1
ATOM 7440 N N . PHE C 1 352 ? -86.977 98.325 71.918 1.00 65.80 716 PHE C N 1
ATOM 7441 C CA . PHE C 1 352 ? -87.180 96.962 71.421 1.00 65.78 716 PHE C CA 1
ATOM 7442 C C . PHE C 1 352 ? -86.510 96.735 70.061 1.00 66.90 716 PHE C C 1
ATOM 7443 O O . PHE C 1 352 ? -86.361 95.597 69.618 1.00 66.93 716 PHE C O 1
ATOM 7451 N N . GLU C 1 353 ? -86.113 97.819 69.402 1.00 69.31 717 GLU C N 1
ATOM 7452 C CA . GLU C 1 353 ? -85.478 97.725 68.093 1.00 68.72 717 GLU C CA 1
ATOM 7453 C C . GLU C 1 353 ? -84.058 97.207 68.215 1.00 66.54 717 GLU C C 1
ATOM 7454 O O . GLU C 1 353 ? -83.589 96.435 67.384 1.00 65.76 717 GLU C O 1
ATOM 7460 N N . LEU C 1 354 ? -83.367 97.651 69.254 1.00 67.97 718 LEU C N 1
ATOM 7461 C CA . LEU C 1 354 ? -81.999 97.220 69.482 1.00 61.26 718 LEU C CA 1
ATOM 7462 C C . LEU C 1 354 ? -82.040 95.789 70.023 1.00 57.80 718 LEU C C 1
ATOM 7463 O O . LEU C 1 354 ? -81.276 94.921 69.594 1.00 52.30 718 LEU C O 1
ATOM 7468 N N . ALA C 1 355 ? -82.954 95.557 70.957 1.00 49.04 719 ALA C N 1
ATOM 7469 C CA . ALA C 1 355 ? -83.103 94.254 71.575 1.00 57.04 719 ALA C CA 1
ATOM 7470 C C . ALA C 1 355 ? -83.361 93.204 70.507 1.00 61.71 719 ALA C C 1
ATOM 7471 O O . ALA C 1 355 ? -82.825 92.093 70.564 1.00 57.70 719 ALA C O 1
ATOM 7473 N N . THR C 1 356 ? -84.179 93.564 69.524 1.00 63.64 720 THR C N 1
ATOM 7474 C CA . THR C 1 356 ? -84.504 92.645 68.446 1.00 63.48 720 THR C CA 1
ATOM 7475 C C . THR C 1 356 ? -83.247 92.342 67.647 1.00 67.49 720 THR C C 1
ATOM 7476 O O . THR C 1 356 ? -82.945 91.183 67.346 1.00 61.90 720 THR C O 1
ATOM 7480 N N . GLU C 1 357 ? -82.501 93.394 67.331 1.00 70.76 721 GLU C N 1
ATOM 7481 C CA . GLU C 1 357 ? -81.267 93.247 66.575 1.00 75.43 721 GLU C CA 1
ATOM 7482 C C . GLU C 1 357 ? -80.361 92.185 67.209 1.00 73.37 721 GLU C C 1
ATOM 7483 O O . GLU C 1 357 ? -79.929 91.248 66.535 1.00 74.77 721 GLU C O 1
ATOM 7489 N N . PHE C 1 358 ? -80.086 92.322 68.505 1.00 65.53 722 PHE C N 1
ATOM 7490 C CA . PHE C 1 358 ? -79.221 91.367 69.188 1.00 61.09 722 PHE C CA 1
ATOM 7491 C C . PHE C 1 358 ? -79.828 89.978 69.322 1.00 61.06 722 PHE C C 1
ATOM 7492 O O . PHE C 1 358 ? -79.135 88.973 69.187 1.00 61.90 722 PHE C O 1
ATOM 7500 N N . LEU C 1 359 ? -81.122 89.910 69.585 1.00 61.12 723 LEU C N 1
ATOM 7501 C CA . LEU C 1 359 ? -81.769 88.614 69.707 1.00 63.95 723 LEU C CA 1
ATOM 7502 C C . LEU C 1 359 ? -81.603 87.803 68.419 1.00 65.10 723 LEU C C 1
ATOM 7503 O O . LEU C 1 359 ? -81.312 86.609 68.459 1.00 62.77 723 LEU C O 1
ATOM 7508 N N . ASN C 1 360 ? -81.767 88.467 67.279 1.00 69.06 724 ASN C N 1
ATOM 7509 C CA . ASN C 1 360 ? -81.639 87.806 65.981 1.00 70.50 724 ASN C CA 1
ATOM 7510 C C . ASN C 1 360 ? -80.244 87.262 65.703 1.00 69.32 724 ASN C C 1
ATOM 7511 O O . ASN C 1 360 ? -80.075 86.442 64.803 1.00 67.65 724 ASN C O 1
ATOM 7516 N N . SER C 1 361 ? -79.245 87.721 66.455 1.00 69.32 725 SER C N 1
ATOM 7517 C CA . SER C 1 361 ? -77.874 87.258 66.246 1.00 67.97 725 SER C CA 1
ATOM 7518 C C . SER C 1 361 ? -77.558 86.040 67.108 1.00 68.19 725 SER C C 1
ATOM 7519 O O . SER C 1 361 ? -76.447 85.503 67.057 1.00 67.06 725 SER C O 1
ATOM 7522 N N . LEU C 1 362 ? -78.540 85.606 67.892 1.00 67.42 726 LEU C N 1
ATOM 7523 C CA . LEU C 1 362 ? -78.378 84.451 68.774 1.00 70.08 726 LEU C CA 1
ATOM 7524 C C . LEU C 1 362 ? -79.065 83.214 68.199 1.00 73.05 726 LEU C C 1
ATOM 7525 O O . LEU C 1 362 ? -79.989 83.326 67.395 1.00 73.17 726 LEU C O 1
ATOM 7530 N N . PRO C 1 363 ? -78.620 82.014 68.605 1.00 76.13 727 PRO C N 1
ATOM 7531 C CA . PRO C 1 363 ? -79.237 80.786 68.094 1.00 76.67 727 PRO C CA 1
ATOM 7532 C C . PRO C 1 363 ? -80.694 80.630 68.519 1.00 79.90 727 PRO C C 1
ATOM 7533 O O . PRO C 1 363 ? -81.006 80.560 69.706 1.00 76.88 727 PRO C O 1
ATOM 7537 N N . SER C 1 364 ? -81.587 80.582 67.535 1.00 86.10 728 SER C N 1
ATOM 7538 C CA . SER C 1 364 ? -83.014 80.433 67.799 1.00 89.03 728 SER C CA 1
ATOM 7539 C C . SER C 1 364 ? -83.295 79.061 68.405 1.00 88.12 728 SER C C 1
ATOM 7540 O O . SER C 1 364 ? -84.400 78.787 68.868 1.00 86.38 728 SER C O 1
ATOM 7543 N N . ASP C 1 365 ? -82.280 78.206 68.398 1.00 90.01 729 ASP C N 1
ATOM 7544 C CA . ASP C 1 365 ? -82.397 76.862 68.946 1.00 92.51 729 ASP C CA 1
ATOM 7545 C C . ASP C 1 365 ? -82.442 76.930 70.472 1.00 92.06 729 ASP C C 1
ATOM 7546 O O . ASP C 1 365 ? -82.757 75.943 71.139 1.00 92.69 729 ASP C O 1
ATOM 7551 N N . ASN C 1 366 ? -82.128 78.105 71.013 1.00 91.24 730 ASN C N 1
ATOM 7552 C CA . ASN C 1 366 ? -82.115 78.330 72.459 1.00 89.57 730 ASN C CA 1
ATOM 7553 C C . ASN C 1 366 ? -83.496 78.819 72.891 1.00 88.33 730 ASN C C 1
ATOM 7554 O O . ASN C 1 366 ? -83.899 79.929 72.544 1.00 85.75 730 ASN C O 1
ATOM 7559 N N . GLU C 1 367 ? -84.218 78.000 73.652 1.00 89.51 731 GLU C N 1
ATOM 7560 C CA . GLU C 1 367 ? -85.557 78.384 74.072 1.00 91.55 731 GLU C CA 1
ATOM 7561 C C . GLU C 1 367 ? -85.578 79.621 74.963 1.00 89.14 731 GLU C C 1
ATOM 7562 O O . GLU C 1 367 ? -86.642 80.174 75.238 1.00 85.74 731 GLU C O 1
ATOM 7568 N N . GLU C 1 368 ? -84.407 80.054 75.419 1.00 89.95 732 GLU C N 1
ATOM 7569 C CA . GLU C 1 368 ? -84.335 81.272 76.220 1.00 91.04 732 GLU C CA 1
ATOM 7570 C C . GLU C 1 368 ? -84.433 82.393 75.193 1.00 87.49 732 GLU C C 1
ATOM 7571 O O . GLU C 1 368 ? -85.244 83.309 75.313 1.00 84.93 732 GLU C O 1
ATOM 7577 N N . VAL C 1 369 ? -83.589 82.293 74.173 1.00 83.01 733 VAL C N 1
ATOM 7578 C CA . VAL C 1 369 ? -83.558 83.261 73.094 1.00 81.61 733 VAL C CA 1
ATOM 7579 C C . VAL C 1 369 ? -84.902 83.210 72.375 1.00 84.33 733 VAL C C 1
ATOM 7580 O O . VAL C 1 369 ? -85.392 84.221 71.867 1.00 86.75 733 VAL C O 1
ATOM 7584 N N . LYS C 1 370 ? -85.492 82.020 72.347 1.00 82.57 734 LYS C N 1
ATOM 7585 C CA . LYS C 1 370 ? -86.775 81.801 71.695 1.00 82.13 734 LYS C CA 1
ATOM 7586 C C . LYS C 1 370 ? -87.867 82.549 72.455 1.00 79.48 734 LYS C C 1
ATOM 7587 O O . LYS C 1 370 ? -88.646 83.302 71.869 1.00 79.14 734 LYS C O 1
ATOM 7593 N N . THR C 1 371 ? -87.912 82.343 73.766 1.00 73.63 735 THR C N 1
ATOM 7594 C CA . THR C 1 371 ? -88.902 83.001 74.604 1.00 73.19 735 THR C CA 1
ATOM 7595 C C . THR C 1 371 ? -88.745 84.514 74.530 1.00 72.52 735 THR C C 1
ATOM 7596 O O . THR C 1 371 ? -89.725 85.245 74.386 1.00 74.80 735 THR C O 1
ATOM 7600 N N . GLU C 1 372 ? -87.504 84.977 74.630 1.00 71.40 736 GLU C N 1
ATOM 7601 C CA . GLU C 1 372 ? -87.203 86.401 74.586 1.00 71.26 736 GLU C CA 1
ATOM 7602 C C . GLU C 1 372 ? -87.712 87.030 73.288 1.00 73.60 736 GLU C C 1
ATOM 7603 O O . GLU C 1 372 ? -88.460 88.015 73.318 1.00 63.48 736 GLU C O 1
ATOM 7609 N N . LYS C 1 373 ? -87.303 86.461 72.155 1.00 70.63 737 LYS C N 1
ATOM 7610 C CA . LYS C 1 373 ? -87.729 86.968 70.856 1.00 71.94 737 LYS C CA 1
ATOM 7611 C C . LYS C 1 373 ? -89.236 87.195 70.848 1.00 70.72 737 LYS C C 1
ATOM 7612 O O . LYS C 1 373 ? -89.717 88.267 70.476 1.00 73.12 737 LYS C O 1
ATOM 7618 N N . ALA C 1 374 ? -89.971 86.170 71.263 1.00 67.70 738 ALA C N 1
ATOM 7619 C CA . ALA C 1 374 ? -91.429 86.222 71.295 1.00 65.98 738 ALA C CA 1
ATOM 7620 C C . ALA C 1 374 ? -91.968 87.371 72.133 1.00 63.94 738 ALA C C 1
ATOM 7621 O O . ALA C 1 374 ? -92.870 88.084 71.693 1.00 63.62 738 ALA C O 1
ATOM 7623 N N . ARG C 1 375 ? -91.427 87.543 73.338 1.00 61.49 739 ARG C N 1
ATOM 7624 C CA . ARG C 1 375 ? -91.871 88.620 74.215 1.00 61.82 739 ARG C CA 1
ATOM 7625 C C . ARG C 1 375 ? -91.676 89.975 73.537 1.00 60.94 739 ARG C C 1
ATOM 7626 O O . ARG C 1 375 ? -92.607 90.776 73.448 1.00 62.90 739 ARG C O 1
ATOM 7634 N N . VAL C 1 376 ? -90.461 90.225 73.061 1.00 58.67 740 VAL C N 1
ATOM 7635 C CA . VAL C 1 376 ? -90.144 91.476 72.395 1.00 60.63 740 VAL C CA 1
ATOM 7636 C C . VAL C 1 376 ? -91.049 91.653 71.181 1.00 64.67 740 VAL C C 1
ATOM 7637 O O . VAL C 1 376 ? -91.687 92.695 71.009 1.00 61.78 740 VAL C O 1
ATOM 7641 N N . LEU C 1 377 ? -91.103 90.622 70.344 1.00 66.36 741 LEU C N 1
ATOM 7642 C CA . LEU C 1 377 ? -91.925 90.648 69.141 1.00 69.75 741 LEU C CA 1
ATOM 7643 C C . LEU C 1 377 ? -93.306 91.220 69.447 1.00 72.11 741 LEU C C 1
ATOM 7644 O O . LEU C 1 377 ? -93.711 92.251 68.904 1.00 73.39 741 LEU C O 1
ATOM 7649 N N . ILE C 1 378 ? -94.017 90.536 70.332 1.00 70.60 742 ILE C N 1
ATOM 7650 C CA . ILE C 1 378 ? -95.358 90.929 70.741 1.00 67.44 742 ILE C CA 1
ATOM 7651 C C . ILE C 1 378 ? -95.398 92.313 71.391 1.00 66.62 742 ILE C C 1
ATOM 7652 O O . ILE C 1 378 ? -96.362 93.050 71.217 1.00 65.64 742 ILE C O 1
ATOM 7657 N N . ALA C 1 379 ? -94.343 92.659 72.126 1.00 61.74 743 ALA C N 1
ATOM 7658 C CA . ALA C 1 379 ? -94.265 93.934 72.827 1.00 62.99 743 ALA C CA 1
ATOM 7659 C C . ALA C 1 379 ? -94.094 95.145 71.921 1.00 68.83 743 ALA C C 1
ATOM 7660 O O . ALA C 1 379 ? -94.724 96.182 72.137 1.00 66.99 743 ALA C O 1
ATOM 7662 N N . SER C 1 380 ? -93.234 95.018 70.916 1.00 74.17 744 SER C N 1
ATOM 7663 C CA . SER C 1 380 ? -92.966 96.115 69.994 1.00 80.86 744 SER C CA 1
ATOM 7664 C C . SER C 1 380 ? -93.895 96.128 68.788 1.00 85.45 744 SER C C 1
ATOM 7665 O O . SER C 1 380 ? -94.210 97.192 68.259 1.00 90.11 744 SER C O 1
ATOM 7668 N N . GLY C 1 381 ? -94.316 94.943 68.353 1.00 88.46 745 GLY C N 1
ATOM 7669 C CA . GLY C 1 381 ? -95.194 94.825 67.199 1.00 91.37 745 GLY C CA 1
ATOM 7670 C C . GLY C 1 381 ? -96.570 95.441 67.368 1.00 93.04 745 GLY C C 1
ATOM 7671 O O . GLY C 1 381 ? -97.543 94.678 67.557 1.00 93.84 745 GLY C O 1
ATOM 7672 N N . VAL D 2 2 ? -98.893 108.042 77.470 1.00 61.62 2 VAL D N 1
ATOM 7673 C CA . VAL D 2 2 ? -100.236 107.826 76.859 1.00 58.88 2 VAL D CA 1
ATOM 7674 C C . VAL D 2 2 ? -101.309 107.858 77.935 1.00 57.76 2 VAL D C 1
ATOM 7675 O O . VAL D 2 2 ? -101.051 107.522 79.090 1.00 53.67 2 VAL D O 1
ATOM 7679 N N . VAL D 2 3 ? -102.515 108.269 77.552 1.00 61.14 3 VAL D N 1
ATOM 7680 C CA . VAL D 2 3 ? -103.625 108.338 78.495 1.00 55.03 3 VAL D CA 1
ATOM 7681 C C . VAL D 2 3 ? -104.882 107.693 77.947 1.00 57.79 3 VAL D C 1
ATOM 7682 O O . VAL D 2 3 ? -105.162 107.765 76.753 1.00 66.40 3 VAL D O 1
ATOM 7686 N N . ILE D 2 4 ? -105.629 107.052 78.833 1.00 54.42 4 ILE D N 1
ATOM 7687 C CA . ILE D 2 4 ? -106.878 106.408 78.475 1.00 55.93 4 ILE D CA 1
ATOM 7688 C C . ILE D 2 4 ? -107.863 107.031 79.432 1.00 55.80 4 ILE D C 1
ATOM 7689 O O . ILE D 2 4 ? -108.028 106.575 80.565 1.00 57.45 4 ILE D O 1
ATOM 7694 N N . ALA D 2 5 ? -108.504 108.091 78.963 1.00 52.27 5 ALA D N 1
ATOM 7695 C CA . ALA D 2 5 ? -109.453 108.838 79.756 1.00 48.19 5 ALA D CA 1
ATOM 7696 C C . ALA D 2 5 ? -110.776 108.136 79.940 1.00 48.91 5 ALA D C 1
ATOM 7697 O O . ALA D 2 5 ? -111.181 107.328 79.115 1.00 58.21 5 ALA D O 1
ATOM 7699 N N . ASN D 2 6 ? -111.433 108.442 81.050 1.00 48.03 6 ASN D N 1
ATOM 7700 C CA . ASN D 2 6 ? -112.734 107.886 81.369 1.00 53.15 6 ASN D CA 1
ATOM 7701 C C . ASN D 2 6 ? -112.880 106.399 81.064 1.00 57.23 6 ASN D C 1
ATOM 7702 O O . ASN D 2 6 ? -113.831 105.991 80.404 1.00 61.79 6 ASN D O 1
ATOM 7707 N N . ALA D 2 7 ? -111.952 105.586 81.557 1.00 56.25 7 ALA D N 1
ATOM 7708 C CA . ALA D 2 7 ? -112.022 104.151 81.335 1.00 50.21 7 ALA D CA 1
ATOM 7709 C C . ALA D 2 7 ? -113.266 103.628 82.021 1.00 49.02 7 ALA D C 1
ATOM 7710 O O . ALA D 2 7 ? -113.917 102.707 81.534 1.00 54.68 7 ALA D O 1
ATOM 7712 N N . HIS D 2 8 ? -113.591 104.234 83.158 1.00 48.46 8 HIS D N 1
ATOM 7713 C CA . HIS D 2 8 ? -114.763 103.859 83.955 1.00 49.47 8 HIS D CA 1
ATOM 7714 C C . HIS D 2 8 ? -115.483 105.119 84.443 1.00 50.53 8 HIS D C 1
ATOM 7715 O O . HIS D 2 8 ? -114.964 106.235 84.318 1.00 50.40 8 HIS D O 1
ATOM 7722 N N . ASN D 2 9 ? -116.660 104.932 85.033 1.00 51.49 9 ASN D N 1
ATOM 7723 C CA . ASN D 2 9 ? -117.417 106.057 85.565 1.00 63.91 9 ASN D CA 1
ATOM 7724 C C . ASN D 2 9 ? -117.140 106.200 87.043 1.00 63.25 9 ASN D C 1
ATOM 7725 O O . ASN D 2 9 ? -117.063 107.307 87.564 1.00 64.55 9 ASN D O 1
ATOM 7730 N N . GLU D 2 10 ? -117.006 105.067 87.718 1.00 64.24 10 GLU D N 1
ATOM 7731 C CA . GLU D 2 10 ? -116.695 105.066 89.137 1.00 64.53 10 GLU D CA 1
ATOM 7732 C C . GLU D 2 10 ? -115.170 105.055 89.232 1.00 61.38 10 GLU D C 1
ATOM 7733 O O . GLU D 2 10 ? -114.479 104.931 88.218 1.00 62.32 10 GLU D O 1
ATOM 7747 N N . ILE D 2 12 ? -111.379 103.947 89.630 1.00 43.41 12 ILE D N 1
ATOM 7748 C CA . ILE D 2 12 ? -110.589 102.785 89.223 1.00 46.65 12 ILE D CA 1
ATOM 7749 C C . ILE D 2 12 ? -109.640 102.483 90.409 1.00 50.41 12 ILE D C 1
ATOM 7750 O O . ILE D 2 12 ? -109.075 103.405 91.004 1.00 43.42 12 ILE D O 1
ATOM 7755 N N . HIS D 2 13 ? -109.460 101.212 90.754 1.00 46.97 13 HIS D N 1
ATOM 7756 C CA . HIS D 2 13 ? -108.588 100.888 91.881 1.00 46.53 13 HIS D CA 1
ATOM 7757 C C . HIS D 2 13 ? -107.292 100.193 91.515 1.00 42.96 13 HIS D C 1
ATOM 7758 O O . HIS D 2 13 ? -106.381 100.130 92.330 1.00 48.72 13 HIS D O 1
ATOM 7765 N N . ASP D 2 14 ? -107.201 99.684 90.292 1.00 46.36 14 ASP D N 1
ATOM 7766 C CA . ASP D 2 14 ? -105.995 98.974 89.852 1.00 42.20 14 ASP D CA 1
ATOM 7767 C C . ASP D 2 14 ? -105.971 98.921 88.332 1.00 39.11 14 ASP D C 1
ATOM 7768 O O . ASP D 2 14 ? -107.013 98.814 87.683 1.00 42.64 14 ASP D O 1
ATOM 7773 N N . ALA D 2 15 ? -104.779 99.012 87.770 1.00 41.32 15 ALA D N 1
ATOM 7774 C CA . ALA D 2 15 ? -104.594 98.953 86.332 1.00 47.44 15 ALA D CA 1
ATOM 7775 C C . ALA D 2 15 ? -103.287 98.202 86.142 1.00 47.13 15 ALA D C 1
ATOM 7776 O O . ALA D 2 15 ? -102.227 98.677 86.529 1.00 51.71 15 ALA D O 1
ATOM 7778 N N . VAL D 2 16 ? -103.371 97.022 85.546 1.00 52.60 16 VAL D N 1
ATOM 7779 C CA . VAL D 2 16 ? -102.194 96.193 85.353 1.00 42.96 16 VAL D CA 1
ATOM 7780 C C . VAL D 2 16 ? -102.026 95.725 83.926 1.00 39.69 16 VAL D C 1
ATOM 7781 O O . VAL D 2 16 ? -102.955 95.181 83.333 1.00 47.76 16 VAL D O 1
ATOM 7793 N N . ASP D 2 18 ? -100.191 93.386 80.911 1.00 50.07 18 ASP D N 1
ATOM 7794 C CA . ASP D 2 18 ? -99.846 91.977 80.854 1.00 47.62 18 ASP D CA 1
ATOM 7795 C C . ASP D 2 18 ? -98.358 91.745 80.694 1.00 47.07 18 ASP D C 1
ATOM 7796 O O . ASP D 2 18 ? -97.570 92.686 80.575 1.00 41.39 18 ASP D O 1
ATOM 7801 N N . TYR D 2 19 ? -97.989 90.471 80.682 1.00 40.56 19 TYR D N 1
ATOM 7802 C CA . TYR D 2 19 ? -96.602 90.061 80.531 1.00 45.67 19 TYR D CA 1
ATOM 7803 C C . TYR D 2 19 ? -95.884 90.774 79.369 1.00 51.53 19 TYR D C 1
ATOM 7804 O O . TYR D 2 19 ? -94.650 90.863 79.363 1.00 51.74 19 TYR D O 1
ATOM 7813 N N . TYR D 2 20 ? -96.636 91.298 78.401 1.00 48.95 20 TYR D N 1
ATOM 7814 C CA . TYR D 2 20 ? -96.008 91.962 77.254 1.00 53.64 20 TYR D CA 1
ATOM 7815 C C . TYR D 2 20 ? -96.064 93.479 77.294 1.00 58.07 20 TYR D C 1
ATOM 7816 O O . TYR D 2 20 ? -95.450 94.148 76.458 1.00 57.98 20 TYR D O 1
ATOM 7825 N N . GLY D 2 21 ? -96.802 94.020 78.258 1.00 57.16 21 GLY D N 1
ATOM 7826 C CA . GLY D 2 21 ? -96.919 95.461 78.356 1.00 57.85 21 GLY D CA 1
ATOM 7827 C C . GLY D 2 21 ? -97.723 95.971 77.174 1.00 63.75 21 GLY D C 1
ATOM 7828 O O . GLY D 2 21 ? -97.560 97.118 76.732 1.00 52.65 21 GLY D O 1
ATOM 7829 N N . LYS D 2 22 ? -98.601 95.112 76.661 1.00 56.32 22 LYS D N 1
ATOM 7830 C CA . LYS D 2 22 ? -99.416 95.480 75.513 1.00 66.13 22 LYS D CA 1
ATOM 7831 C C . LYS D 2 22 ? -100.904 95.516 75.876 1.00 64.05 22 LYS D C 1
ATOM 7832 O O . LYS D 2 22 ? -101.634 96.411 75.446 1.00 70.75 22 LYS D O 1
ATOM 7838 N N . ARG D 2 23 ? -101.342 94.550 76.677 1.00 58.42 23 ARG D N 1
ATOM 7839 C CA . ARG D 2 23 ? -102.735 94.463 77.114 1.00 56.08 23 ARG D CA 1
ATOM 7840 C C . ARG D 2 23 ? -102.854 94.980 78.551 1.00 56.01 23 ARG D C 1
ATOM 7841 O O . ARG D 2 23 ? -101.903 94.882 79.338 1.00 52.08 23 ARG D O 1
ATOM 7857 N N . ALA D 2 25 ? -105.642 95.572 82.124 1.00 41.33 25 ALA D N 1
ATOM 7858 C CA . ALA D 2 25 ? -106.898 95.384 82.843 1.00 36.27 25 ALA D CA 1
ATOM 7859 C C . ALA D 2 25 ? -107.050 96.453 83.920 1.00 40.03 25 ALA D C 1
ATOM 7860 O O . ALA D 2 25 ? -106.072 96.871 84.549 1.00 47.01 25 ALA D O 1
ATOM 7862 N N . THR D 2 26 ? -108.293 96.877 84.121 1.00 43.03 26 THR D N 1
ATOM 7863 C CA . THR D 2 26 ? -108.652 97.893 85.095 1.00 41.60 26 THR D CA 1
ATOM 7864 C C . THR D 2 26 ? -109.894 97.422 85.824 1.00 39.87 26 THR D C 1
ATOM 7865 O O . THR D 2 26 ? -110.783 96.843 85.206 1.00 53.39 26 THR D O 1
ATOM 7869 N N . CYS D 2 27 ? -109.966 97.674 87.128 1.00 37.74 27 CYS D N 1
ATOM 7870 C CA . CYS D 2 27 ? -111.142 97.299 87.914 1.00 38.90 27 CYS D CA 1
ATOM 7871 C C . CYS D 2 27 ? -111.599 98.520 88.691 1.00 38.04 27 CYS D C 1
ATOM 7872 O O . CYS D 2 27 ? -110.799 99.394 89.024 1.00 39.55 27 CYS D O 1
ATOM 7875 N N . SER D 2 28 ? -112.887 98.587 88.990 1.00 39.50 28 SER D N 1
ATOM 7876 C CA . SER D 2 28 ? -113.399 99.755 89.666 1.00 39.40 28 SER D CA 1
ATOM 7877 C C . SER D 2 28 ? -114.484 99.444 90.662 1.00 45.58 28 SER D C 1
ATOM 7878 O O . SER D 2 28 ? -114.813 98.279 90.902 1.00 44.49 28 SER D O 1
ATOM 7881 N N . SER D 2 29 ? -115.010 100.507 91.263 1.00 43.25 29 SER D N 1
ATOM 7882 C CA . SER D 2 29 ? -116.090 100.387 92.217 1.00 46.54 29 SER D CA 1
ATOM 7883 C C . SER D 2 29 ? -117.381 100.126 91.454 1.00 50.23 29 SER D C 1
ATOM 7884 O O . SER D 2 29 ? -118.395 99.785 92.060 1.00 52.59 29 SER D O 1
ATOM 7887 N N . ASP D 2 30 ? -117.353 100.284 90.131 1.00 45.91 30 ASP D N 1
ATOM 7888 C CA . ASP D 2 30 ? -118.555 100.013 89.356 1.00 50.30 30 ASP D CA 1
ATOM 7889 C C . ASP D 2 30 ? -118.739 98.500 89.288 1.00 49.99 30 ASP D C 1
ATOM 7890 O O . ASP D 2 30 ? -119.715 98.012 88.733 1.00 51.51 30 ASP D O 1
ATOM 7895 N N . LYS D 2 31 ? -117.780 97.768 89.853 1.00 46.17 31 LYS D N 1
ATOM 7896 C CA . LYS D 2 31 ? -117.820 96.299 89.930 1.00 45.51 31 LYS D CA 1
ATOM 7897 C C . LYS D 2 31 ? -117.425 95.550 88.687 1.00 40.05 31 LYS D C 1
ATOM 7898 O O . LYS D 2 31 ? -117.725 94.370 88.560 1.00 47.69 31 LYS D O 1
ATOM 7904 N N . THR D 2 32 ? -116.743 96.209 87.768 1.00 38.21 32 THR D N 1
ATOM 7905 C CA . THR D 2 32 ? -116.363 95.519 86.562 1.00 38.83 32 THR D CA 1
ATOM 7906 C C . THR D 2 32 ? -114.874 95.580 86.342 1.00 48.78 32 THR D C 1
ATOM 7907 O O . THR D 2 32 ? -114.155 96.308 87.025 1.00 48.07 32 THR D O 1
ATOM 7911 N N . ILE D 2 33 ? -114.428 94.790 85.374 1.00 51.41 33 ILE D N 1
ATOM 7912 C CA . ILE D 2 33 ? -113.040 94.741 84.976 1.00 49.82 33 ILE D CA 1
ATOM 7913 C C . ILE D 2 33 ? -113.117 95.052 83.494 1.00 51.60 33 ILE D C 1
ATOM 7914 O O . ILE D 2 33 ? -113.886 94.423 82.783 1.00 52.55 33 ILE D O 1
ATOM 7919 N N . LYS D 2 34 ? -112.345 96.015 83.017 1.00 48.49 34 LYS D N 1
ATOM 7920 C CA . LYS D 2 34 ? -112.366 96.305 81.598 1.00 46.68 34 LYS D CA 1
ATOM 7921 C C . LYS D 2 34 ? -111.007 95.937 81.040 1.00 50.26 34 LYS D C 1
ATOM 7922 O O . LYS D 2 34 ? -109.985 96.280 81.636 1.00 49.98 34 LYS D O 1
ATOM 7928 N N . ILE D 2 35 ? -110.996 95.228 79.911 1.00 46.59 35 ILE D N 1
ATOM 7929 C CA . ILE D 2 35 ? -109.745 94.840 79.262 1.00 44.59 35 ILE D CA 1
ATOM 7930 C C . ILE D 2 35 ? -109.499 95.743 78.063 1.00 46.73 35 ILE D C 1
ATOM 7931 O O . ILE D 2 35 ? -110.395 95.966 77.257 1.00 49.28 35 ILE D O 1
ATOM 7936 N N . PHE D 2 36 ? -108.289 96.280 77.963 1.00 49.37 36 PHE D N 1
ATOM 7937 C CA . PHE D 2 36 ? -107.917 97.144 76.852 1.00 49.73 36 PHE D CA 1
ATOM 7938 C C . PHE D 2 36 ? -106.698 96.571 76.183 1.00 54.72 36 PHE D C 1
ATOM 7939 O O . PHE D 2 36 ? -105.943 95.808 76.782 1.00 53.34 36 PHE D O 1
ATOM 7947 N N . GLU D 2 37 ? -106.516 96.960 74.931 1.00 59.95 37 GLU D N 1
ATOM 7948 C CA . GLU D 2 37 ? -105.358 96.571 74.153 1.00 61.93 37 GLU D CA 1
ATOM 7949 C C . GLU D 2 37 ? -104.741 97.929 73.887 1.00 59.85 37 GLU D C 1
ATOM 7950 O O . GLU D 2 37 ? -105.407 98.817 73.347 1.00 54.41 37 GLU D O 1
ATOM 7956 N N . VAL D 2 38 ? -103.495 98.107 74.318 1.00 55.99 38 VAL D N 1
ATOM 7957 C CA . VAL D 2 38 ? -102.799 99.374 74.135 1.00 60.60 38 VAL D CA 1
ATOM 7958 C C . VAL D 2 38 ? -101.649 99.207 73.159 1.00 67.77 38 VAL D C 1
ATOM 7959 O O . VAL D 2 38 ? -100.798 98.330 73.322 1.00 69.95 38 VAL D O 1
ATOM 7963 N N . GLU D 2 39 ? -101.631 100.047 72.134 1.00 73.48 39 GLU D N 1
ATOM 7964 C CA . GLU D 2 39 ? -100.583 99.971 71.139 1.00 81.32 39 GLU D CA 1
ATOM 7965 C C . GLU D 2 39 ? -99.588 101.077 71.410 1.00 81.57 39 GLU D C 1
ATOM 7966 O O . GLU D 2 39 ? -98.899 101.065 72.429 1.00 88.26 39 GLU D O 1
ATOM 7972 N N . GLY D 2 40 ? -99.504 102.033 70.498 1.00 82.75 40 GLY D N 1
ATOM 7973 C CA . GLY D 2 40 ? -98.591 103.135 70.710 1.00 80.69 40 GLY D CA 1
ATOM 7974 C C . GLY D 2 40 ? -99.320 104.097 71.614 1.00 79.05 40 GLY D C 1
ATOM 7975 O O . GLY D 2 40 ? -99.436 103.873 72.820 1.00 75.14 40 GLY D O 1
ATOM 7976 N N . GLU D 2 41 ? -99.823 105.173 71.027 1.00 77.13 41 GLU D N 1
ATOM 7977 C CA . GLU D 2 41 ? -100.572 106.146 71.793 1.00 80.29 41 GLU D CA 1
ATOM 7978 C C . GLU D 2 41 ? -102.035 105.902 71.483 1.00 77.28 41 GLU D C 1
ATOM 7979 O O . GLU D 2 41 ? -102.862 106.807 71.540 1.00 79.58 41 GLU D O 1
ATOM 7985 N N . THR D 2 42 ? -102.336 104.648 71.160 1.00 74.59 42 THR D N 1
ATOM 7986 C CA . THR D 2 42 ? -103.689 104.231 70.827 1.00 69.52 42 THR D CA 1
ATOM 7987 C C . THR D 2 42 ? -104.108 103.028 71.670 1.00 70.78 42 THR D C 1
ATOM 7988 O O . THR D 2 42 ? -103.281 102.190 72.046 1.00 64.20 42 THR D O 1
ATOM 7992 N N . HIS D 2 43 ? -105.401 102.948 71.958 1.00 66.77 43 HIS D N 1
ATOM 7993 C CA . HIS D 2 43 ? -105.938 101.846 72.730 1.00 62.40 43 HIS D CA 1
ATOM 7994 C C . HIS D 2 43 ? -107.314 101.476 72.194 1.00 64.82 43 HIS D C 1
ATOM 7995 O O . HIS D 2 43 ? -107.901 102.204 71.396 1.00 61.94 43 HIS D O 1
ATOM 8002 N N . LYS D 2 44 ? -107.832 100.352 72.671 1.00 62.94 44 LYS D N 1
ATOM 8003 C CA . LYS D 2 44 ? -109.118 99.852 72.232 1.00 59.57 44 LYS D CA 1
ATOM 8004 C C . LYS D 2 44 ? -109.713 98.975 73.318 1.00 57.41 44 LYS D C 1
ATOM 8005 O O . LYS D 2 44 ? -109.083 98.013 73.757 1.00 60.77 44 LYS D O 1
ATOM 8011 N N . LEU D 2 45 ? -110.921 99.316 73.756 1.00 49.48 45 LEU D N 1
ATOM 8012 C CA . LEU D 2 45 ? -111.606 98.544 74.773 1.00 48.95 45 LEU D CA 1
ATOM 8013 C C . LEU D 2 45 ? -112.015 97.229 74.133 1.00 53.74 45 LEU D C 1
ATOM 8014 O O . LEU D 2 45 ? -112.646 97.215 73.079 1.00 59.31 45 LEU D O 1
ATOM 8019 N N . 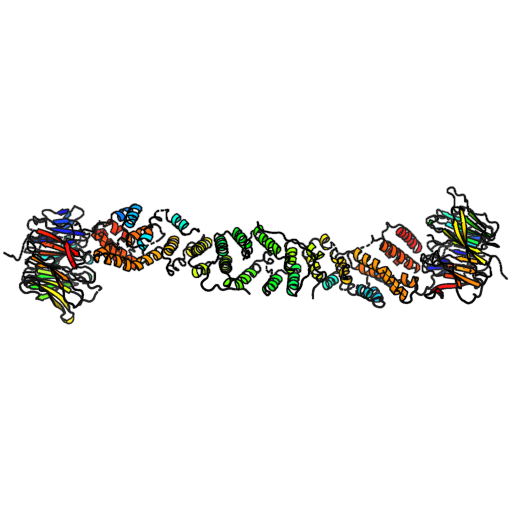ILE D 2 46 ? -111.643 96.126 74.764 1.00 55.04 46 ILE D N 1
ATOM 8020 C CA . ILE D 2 46 ? -111.970 94.805 74.248 1.00 56.17 46 ILE D CA 1
ATOM 8021 C C . ILE D 2 46 ? -113.259 94.312 74.867 1.00 56.22 46 ILE D C 1
ATOM 8022 O O . ILE D 2 46 ? -114.196 93.962 74.151 1.00 57.91 46 ILE D O 1
ATOM 8027 N N . ASP D 2 47 ? -113.321 94.299 76.196 1.00 56.96 47 ASP D N 1
ATOM 8028 C CA . ASP D 2 47 ? -114.526 93.830 76.873 1.00 55.02 47 ASP D CA 1
ATOM 8029 C C . ASP D 2 47 ? -114.638 94.300 78.329 1.00 55.03 47 ASP D C 1
ATOM 8030 O O . ASP D 2 47 ? -113.704 94.857 78.897 1.00 58.82 47 ASP D O 1
ATOM 8035 N N . THR D 2 48 ? -115.811 94.083 78.911 1.00 56.86 48 THR D N 1
ATOM 8036 C CA . THR D 2 48 ? -116.091 94.448 80.286 1.00 48.45 48 THR D CA 1
ATOM 8037 C C . THR D 2 48 ? -116.477 93.149 80.975 1.00 54.20 48 THR D C 1
ATOM 8038 O O . THR D 2 48 ? -117.328 92.419 80.483 1.00 60.94 48 THR D O 1
ATOM 8042 N N . LEU D 2 49 ? -115.838 92.854 82.102 1.00 51.29 49 LEU D N 1
ATOM 8043 C CA . LEU D 2 49 ? -116.108 91.637 82.841 1.00 48.63 49 LEU D CA 1
ATOM 8044 C C . LEU D 2 49 ? -117.058 91.922 83.995 1.00 53.05 49 LEU D C 1
ATOM 8045 O O . LEU D 2 49 ? -116.793 92.778 84.840 1.00 56.92 49 LEU D O 1
ATOM 8050 N N . THR D 2 50 ? -118.163 91.183 84.020 1.00 53.32 50 THR D N 1
ATOM 8051 C CA . THR D 2 50 ? -119.200 91.328 85.026 1.00 44.95 50 THR D CA 1
ATOM 8052 C C . THR D 2 50 ? -119.285 90.043 85.829 1.00 47.10 50 THR D C 1
ATOM 8053 O O . THR D 2 50 ? -118.870 88.987 85.367 1.00 49.15 50 THR D O 1
ATOM 8057 N N . GLY D 2 51 ? -119.810 90.141 87.041 1.00 49.22 51 GLY D N 1
ATOM 8058 C CA . GLY D 2 51 ? -119.907 88.978 87.903 1.00 48.09 51 GLY D CA 1
ATOM 8059 C C . GLY D 2 51 ? -119.745 89.351 89.375 1.00 52.39 51 GLY D C 1
ATOM 8060 O O . GLY D 2 51 ? -120.527 88.915 90.216 1.00 51.91 51 GLY D O 1
ATOM 8061 N N . HIS D 2 52 ? -118.734 90.156 89.697 1.00 53.91 52 HIS D N 1
ATOM 8062 C CA . HIS D 2 52 ? -118.520 90.570 91.085 1.00 50.39 52 HIS D CA 1
ATOM 8063 C C . HIS D 2 52 ? -119.698 91.369 91.606 1.00 51.59 52 HIS D C 1
ATOM 8064 O O . HIS D 2 52 ? -120.352 92.092 90.855 1.00 57.64 52 HIS D O 1
ATOM 8071 N N . GLU D 2 53 ? -119.955 91.252 92.901 1.00 50.78 53 GLU D N 1
ATOM 8072 C CA . GLU D 2 53 ? -121.079 91.945 93.511 1.00 55.52 53 GLU D CA 1
ATOM 8073 C C . GLU D 2 53 ? -120.718 93.187 94.318 1.00 50.48 53 GLU D C 1
ATOM 8074 O O . GLU D 2 53 ? -121.559 93.735 95.021 1.00 46.10 53 GLU D O 1
ATOM 8080 N N . GLY D 2 54 ? -119.473 93.634 94.212 1.00 45.52 54 GLY D N 1
ATOM 8081 C CA . GLY D 2 54 ? -119.065 94.815 94.943 1.00 44.36 54 GLY D CA 1
ATOM 8082 C C . GLY D 2 54 ? -117.821 95.382 94.309 1.00 43.72 54 GLY D C 1
ATOM 8083 O O . GLY D 2 54 ? -117.357 94.862 93.302 1.00 48.55 54 GLY D O 1
ATOM 8084 N N . PRO D 2 55 ? -117.244 96.443 94.875 1.00 43.06 55 PRO D N 1
ATOM 8085 C CA . PRO D 2 55 ? -116.036 97.001 94.268 1.00 37.86 55 PRO D CA 1
ATOM 8086 C C . PRO D 2 55 ? -114.957 95.961 94.006 1.00 41.02 55 PRO D C 1
ATOM 8087 O O . PRO D 2 55 ? -114.787 95.019 94.779 1.00 44.75 55 PRO D O 1
ATOM 8091 N N . VAL D 2 56 ? -114.237 96.130 92.906 1.00 38.61 56 VAL D N 1
ATOM 8092 C CA . VAL D 2 56 ? -113.150 95.226 92.563 1.00 39.01 56 VAL D CA 1
ATOM 8093 C C . VAL D 2 56 ? -111.869 95.989 92.934 1.00 40.91 56 VAL D C 1
ATOM 8094 O O . VAL D 2 56 ? -111.598 97.065 92.389 1.00 43.27 56 VAL D O 1
ATOM 8098 N N . TRP D 2 57 ? -111.097 95.419 93.861 1.00 36.14 57 TRP D N 1
ATOM 8099 C CA . TRP D 2 57 ? -109.875 96.026 94.389 1.00 30.18 57 TRP D CA 1
ATOM 8100 C C . TRP D 2 57 ? -108.614 95.853 93.571 1.00 29.82 57 TRP D C 1
ATOM 8101 O O . TRP D 2 57 ? -107.901 96.820 93.317 1.00 40.99 57 TRP D O 1
ATOM 8112 N N . ARG D 2 58 ? -108.315 94.627 93.162 1.00 43.84 58 ARG D N 1
ATOM 8113 C CA . ARG D 2 58 ? -107.125 94.389 92.349 1.00 40.80 58 ARG D CA 1
ATOM 8114 C C . ARG D 2 58 ? -107.300 93.321 91.271 1.00 41.76 58 ARG D C 1
ATOM 8115 O O . ARG D 2 58 ? -108.287 92.591 91.264 1.00 45.11 58 ARG D O 1
ATOM 8123 N N . VAL D 2 59 ? -106.326 93.244 90.364 1.00 38.90 59 VAL D N 1
ATOM 8124 C CA . VAL D 2 59 ? -106.316 92.247 89.300 1.00 42.14 59 VAL D CA 1
ATOM 8125 C C . VAL D 2 59 ? -104.874 91.920 88.967 1.00 41.82 59 VAL D C 1
ATOM 8126 O O . VAL D 2 59 ? -103.984 92.727 89.202 1.00 45.03 59 VAL D O 1
ATOM 8130 N N . ASP D 2 60 ? -104.648 90.728 88.421 1.00 48.69 60 ASP D N 1
ATOM 8131 C CA . ASP D 2 60 ? -103.303 90.300 88.040 1.00 41.53 60 ASP D CA 1
ATOM 8132 C C . ASP D 2 60 ? -103.387 89.383 86.817 1.00 35.27 60 ASP D C 1
ATOM 8133 O O . ASP D 2 60 ? -104.392 88.704 86.601 1.00 42.33 60 ASP D O 1
ATOM 8138 N N . TRP D 2 61 ? -102.331 89.387 86.021 1.00 37.91 61 TRP D N 1
ATOM 8139 C CA . TRP D 2 61 ? -102.250 88.584 84.807 1.00 42.49 61 TRP D CA 1
ATOM 8140 C C . TRP D 2 61 ? -101.432 87.311 84.991 1.00 43.33 61 TRP D C 1
ATOM 8141 O O . TRP D 2 61 ? -100.344 87.342 85.569 1.00 49.08 61 TRP D O 1
ATOM 8152 N N . ALA D 2 62 ? -101.943 86.191 84.495 1.00 46.52 62 ALA D N 1
ATOM 8153 C CA . ALA D 2 62 ? -101.208 84.930 84.591 1.00 39.36 62 ALA D CA 1
ATOM 8154 C C . ALA D 2 62 ? -100.105 84.945 83.540 1.00 39.60 62 ALA D C 1
ATOM 8155 O O . ALA D 2 62 ? -100.160 85.716 82.577 1.00 42.04 62 ALA D O 1
ATOM 8157 N N . HIS D 2 63 ? -99.079 84.127 83.729 1.00 41.86 63 HIS D N 1
ATOM 8158 C CA . HIS D 2 63 ? -97.997 84.074 82.748 1.00 42.09 63 HIS D CA 1
ATOM 8159 C C . HIS D 2 63 ? -98.619 83.607 81.411 1.00 42.81 63 HIS D C 1
ATOM 8160 O O . HIS D 2 63 ? -99.548 82.795 81.402 1.00 40.51 63 HIS D O 1
ATOM 8167 N N . PRO D 2 64 ? -98.121 84.121 80.276 1.00 43.25 64 PRO D N 1
ATOM 8168 C CA . PRO D 2 64 ? -98.615 83.774 78.935 1.00 51.94 64 PRO D CA 1
ATOM 8169 C C . PRO D 2 64 ? -98.664 82.279 78.597 1.00 57.43 64 PRO D C 1
ATOM 8170 O O . PRO D 2 64 ? -99.492 81.854 77.795 1.00 61.36 64 PRO D O 1
ATOM 8174 N N . LYS D 2 65 ? -97.789 81.482 79.200 1.00 57.69 65 LYS D N 1
ATOM 8175 C CA . LYS D 2 65 ? -97.762 80.062 78.888 1.00 54.06 65 LYS D CA 1
ATOM 8176 C C . LYS D 2 65 ? -99.004 79.313 79.354 1.00 56.30 65 LYS D C 1
ATOM 8177 O O . LYS D 2 65 ? -99.163 78.124 79.061 1.00 62.14 65 LYS D O 1
ATOM 8183 N N . PHE D 2 66 ? -99.884 79.992 80.083 1.00 51.21 66 PHE D N 1
ATOM 8184 C CA . PHE D 2 66 ? -101.112 79.352 80.549 1.00 46.51 66 PHE D CA 1
ATOM 8185 C C . PHE D 2 66 ? -102.280 79.909 79.734 1.00 49.56 66 PHE D C 1
ATOM 8186 O O . PHE D 2 66 ? -103.438 79.540 79.933 1.00 49.92 66 PHE D O 1
ATOM 8194 N N . GLY D 2 67 ? -101.966 80.808 78.812 1.00 52.85 67 GLY D N 1
ATOM 8195 C CA . GLY D 2 67 ? -102.999 81.408 77.993 1.00 52.58 67 GLY D CA 1
ATOM 8196 C C . GLY D 2 67 ? -103.204 82.832 78.455 1.00 54.43 67 GLY D C 1
ATOM 8197 O O . GLY D 2 67 ? -102.398 83.355 79.226 1.00 57.00 67 GLY D O 1
ATOM 8198 N N . THR D 2 68 ? -104.262 83.467 77.971 1.00 49.25 68 THR D N 1
ATOM 8199 C CA . THR D 2 68 ? -104.577 84.827 78.368 1.00 49.43 68 THR D CA 1
ATOM 8200 C C . THR D 2 68 ? -105.597 84.731 79.502 1.00 49.53 68 THR D C 1
ATOM 8201 O O . THR D 2 68 ? -106.798 84.609 79.271 1.00 42.98 68 THR D O 1
ATOM 8205 N N . ILE D 2 69 ? -105.089 84.774 80.731 1.00 48.37 69 ILE D N 1
ATOM 8206 C CA . ILE D 2 69 ? -105.904 84.660 81.938 1.00 46.73 69 ILE D CA 1
ATOM 8207 C C . ILE D 2 69 ? -105.691 85.821 82.921 1.00 46.49 69 ILE D C 1
ATOM 8208 O O . ILE D 2 69 ? -104.585 86.343 83.059 1.00 43.74 69 ILE D O 1
ATOM 8213 N N . LEU D 2 70 ? -106.758 86.219 83.603 1.00 44.83 70 LEU D N 1
ATOM 8214 C CA . LEU D 2 70 ? -106.673 87.302 84.567 1.00 42.30 70 LEU D CA 1
ATOM 8215 C C . LEU D 2 70 ? -107.413 86.919 85.824 1.00 38.97 70 LEU D C 1
ATOM 8216 O O . LEU D 2 70 ? -108.401 86.197 85.776 1.00 37.82 70 LEU D O 1
ATOM 8221 N N . ALA D 2 71 ? -106.922 87.400 86.959 1.00 40.41 71 ALA D N 1
ATOM 8222 C CA . ALA D 2 71 ? -107.583 87.130 88.228 1.00 36.01 71 ALA D CA 1
ATOM 8223 C C . ALA D 2 71 ? -108.008 88.458 88.832 1.00 39.58 71 ALA D C 1
ATOM 8224 O O . ALA D 2 71 ? -107.322 89.474 88.688 1.00 39.17 71 ALA D O 1
ATOM 8226 N N . SER D 2 72 ? -109.137 88.454 89.520 1.00 41.04 72 SER D N 1
ATOM 8227 C CA . SER D 2 72 ? -109.611 89.664 90.141 1.00 39.68 72 SER D CA 1
ATOM 8228 C C . SER D 2 72 ? -110.042 89.336 91.562 1.00 42.61 72 SER D C 1
ATOM 8229 O O . SER D 2 72 ? -110.335 88.180 91.862 1.00 43.55 72 SER D O 1
ATOM 8232 N N . CYS D 2 73 ? -110.050 90.341 92.439 1.00 35.82 73 CYS D N 1
ATOM 8233 C CA . CYS D 2 73 ? -110.534 90.147 93.811 1.00 32.69 73 CYS D CA 1
ATOM 8234 C C . CYS D 2 73 ? -111.413 91.344 94.142 1.00 34.94 73 CYS D C 1
ATOM 8235 O O . CYS D 2 73 ? -111.244 92.428 93.573 1.00 39.03 73 CYS D O 1
ATOM 8238 N N . SER D 2 74 ? -112.363 91.171 95.051 1.00 34.14 74 SER D N 1
ATOM 8239 C CA . SER D 2 74 ? -113.206 92.294 95.360 1.00 40.54 74 SER D CA 1
ATOM 8240 C C . SER D 2 74 ? -113.794 92.291 96.754 1.00 43.02 74 SER D C 1
ATOM 8241 O O . SER D 2 74 ? -113.657 91.336 97.519 1.00 44.83 74 SER D O 1
ATOM 8244 N N . TYR D 2 75 ? -114.468 93.390 97.055 1.00 39.88 75 TYR D N 1
ATOM 8245 C CA . TYR D 2 75 ? -115.125 93.582 98.326 1.00 42.54 75 TYR D CA 1
ATOM 8246 C C . TYR D 2 75 ? -116.090 92.433 98.606 1.00 42.14 75 TYR D C 1
ATOM 8247 O O . TYR D 2 75 ? -116.338 92.093 99.766 1.00 47.56 75 TYR D O 1
ATOM 8256 N N . ASP D 2 76 ? -116.631 91.817 97.559 1.00 47.96 76 ASP D N 1
ATOM 8257 C CA . ASP D 2 76 ? -117.597 90.732 97.775 1.00 47.53 76 ASP D CA 1
ATOM 8258 C C . ASP D 2 76 ? -117.036 89.461 98.420 1.00 45.41 76 ASP D C 1
ATOM 8259 O O . ASP D 2 76 ? -117.805 88.584 98.796 1.00 51.14 76 ASP D O 1
ATOM 8264 N N . GLY D 2 77 ? -115.711 89.360 98.541 1.00 37.51 77 GLY D N 1
ATOM 8265 C CA . GLY D 2 77 ? -115.106 88.201 99.181 1.00 46.05 77 GLY D CA 1
ATOM 8266 C C . GLY D 2 77 ? -114.766 87.056 98.249 1.00 52.69 77 GLY D C 1
ATOM 8267 O O . GLY D 2 77 ? -114.452 85.947 98.686 1.00 51.12 77 GLY D O 1
ATOM 8268 N N . LYS D 2 78 ? -114.806 87.330 96.953 1.00 55.43 78 LYS D N 1
ATOM 8269 C CA . LYS D 2 78 ? -114.521 86.309 95.955 1.00 51.16 78 LYS D CA 1
ATOM 8270 C C . LYS D 2 78 ? -113.382 86.685 95.038 1.00 48.68 78 LYS D C 1
ATOM 8271 O O . LYS D 2 78 ? -113.072 87.856 94.833 1.00 47.40 78 LYS D O 1
ATOM 8277 N N . VAL D 2 79 ? -112.759 85.664 94.485 1.00 49.44 79 VAL D N 1
ATOM 8278 C CA . VAL D 2 79 ? -111.704 85.860 93.525 1.00 51.46 79 VAL D CA 1
ATOM 8279 C C . VAL D 2 79 ? -112.299 85.215 92.286 1.00 54.08 79 VAL D C 1
ATOM 8280 O O . VAL D 2 79 ? -112.851 84.110 92.353 1.00 50.87 79 VAL D O 1
ATOM 8292 N N . ILE D 2 81 ? -111.710 84.142 88.146 1.00 54.88 81 ILE D N 1
ATOM 8293 C CA . ILE D 2 81 ? -110.724 83.886 87.100 1.00 52.42 81 ILE D CA 1
ATOM 8294 C C . ILE D 2 81 ? -111.360 84.074 85.708 1.00 54.84 81 ILE D C 1
ATOM 8295 O O . ILE D 2 81 ? -112.402 83.500 85.411 1.00 54.21 81 ILE D O 1
ATOM 8300 N N . TRP D 2 82 ? -110.733 84.881 84.860 1.00 53.28 82 TRP D N 1
ATOM 8301 C CA . TRP D 2 82 ? -111.262 85.138 83.526 1.00 50.17 82 TRP D CA 1
ATOM 8302 C C . TRP D 2 82 ? -110.269 84.660 82.477 1.00 52.52 82 TRP D C 1
ATOM 8303 O O . TRP D 2 82 ? -109.075 84.559 82.740 1.00 49.75 82 TRP D O 1
ATOM 8314 N N . LYS D 2 83 ? -110.772 84.368 81.284 1.00 60.66 83 LYS D N 1
ATOM 8315 C CA . LYS D 2 83 ? -109.925 83.894 80.194 1.00 63.28 83 LYS D CA 1
ATOM 8316 C C . LYS D 2 83 ? -110.382 84.452 78.844 1.00 60.54 83 LYS D C 1
ATOM 8317 O O . LYS D 2 83 ? -111.569 84.710 78.637 1.00 64.23 83 LYS D O 1
ATOM 8323 N N . GLU D 2 84 ? -109.431 84.672 77.944 1.00 63.45 84 GLU D N 1
ATOM 8324 C CA . GLU D 2 84 ? -109.744 85.155 76.605 1.00 69.28 84 GLU D CA 1
ATOM 8325 C C . GLU D 2 84 ? -109.476 84.044 75.595 1.00 72.50 84 GLU D C 1
ATOM 8326 O O . GLU D 2 84 ? -108.328 83.659 75.380 1.00 68.90 84 GLU D O 1
ATOM 8332 N N . GLU D 2 85 ? -110.537 83.519 74.993 1.00 77.56 85 GLU D N 1
ATOM 8333 C CA . GLU D 2 85 ? -110.396 82.476 73.985 1.00 82.27 85 GLU D CA 1
ATOM 8334 C C . GLU D 2 85 ? -111.050 83.002 72.712 1.00 80.51 85 GLU D C 1
ATOM 8335 O O . GLU D 2 85 ? -112.276 83.106 72.625 1.00 79.07 85 GLU D O 1
ATOM 8341 N N . ASN D 2 86 ? -110.218 83.359 71.740 1.00 78.42 86 ASN D N 1
ATOM 8342 C CA . ASN D 2 86 ? -110.700 83.888 70.472 1.00 81.33 86 ASN D CA 1
ATOM 8343 C C . ASN D 2 86 ? -111.344 85.255 70.674 1.00 81.37 86 ASN D C 1
ATOM 8344 O O . ASN D 2 86 ? -112.559 85.402 70.541 1.00 85.43 86 ASN D O 1
ATOM 8349 N N . GLY D 2 87 ? -110.521 86.244 71.011 1.00 79.72 87 GLY D N 1
ATOM 8350 C CA . GLY D 2 87 ? -111.003 87.600 71.220 1.00 78.35 87 GLY D CA 1
ATOM 8351 C C . GLY D 2 87 ? -112.171 87.794 72.175 1.00 77.55 87 GLY D C 1
ATOM 8352 O O . GLY D 2 87 ? -112.629 88.923 72.356 1.00 80.20 87 GLY D O 1
ATOM 8353 N N . ARG D 2 88 ? -112.660 86.714 72.782 1.00 77.07 88 ARG D N 1
ATOM 8354 C CA . ARG D 2 88 ? -113.781 86.805 73.718 1.00 76.33 88 ARG D CA 1
ATOM 8355 C C . ARG D 2 88 ? -113.437 86.327 75.133 1.00 72.72 88 ARG D C 1
ATOM 8356 O O . ARG D 2 88 ? -112.761 85.311 75.314 1.00 60.35 88 ARG D O 1
ATOM 8364 N N . TRP D 2 89 ? -113.933 87.055 76.133 1.00 69.39 89 TRP D N 1
ATOM 8365 C CA . TRP D 2 89 ? -113.675 86.726 77.532 1.00 64.84 89 TRP D CA 1
ATOM 8366 C C . TRP D 2 89 ? -114.848 86.069 78.238 1.00 62.19 89 TRP D C 1
ATOM 8367 O O . TRP D 2 89 ? -116.008 86.316 77.897 1.00 55.60 89 TRP D O 1
ATOM 8378 N N . SER D 2 90 ? -114.531 85.250 79.240 1.00 58.58 90 SER D N 1
ATOM 8379 C CA . SER D 2 90 ? -115.544 84.559 80.038 1.00 59.05 90 SER D CA 1
ATOM 8380 C C . SER D 2 90 ? -115.019 84.092 81.397 1.00 58.93 90 SER D C 1
ATOM 8381 O O . SER D 2 90 ? -113.863 83.674 81.524 1.00 58.10 90 SER D O 1
ATOM 8384 N N . GLN D 2 91 ? -115.863 84.170 82.419 1.00 53.79 91 GLN D N 1
ATOM 8385 C CA . GLN D 2 91 ? -115.447 83.711 83.732 1.00 56.86 91 GLN D CA 1
ATOM 8386 C C . GLN D 2 91 ? -115.222 82.211 83.593 1.00 55.42 91 GLN D C 1
ATOM 8387 O O . GLN D 2 91 ? -116.079 81.511 83.073 1.00 61.39 91 GLN D O 1
ATOM 8393 N N . ILE D 2 92 ? -114.074 81.722 84.046 1.00 57.75 92 ILE D N 1
ATOM 8394 C CA . ILE D 2 92 ? -113.765 80.302 83.958 1.00 54.16 92 ILE D CA 1
ATOM 8395 C C . ILE D 2 92 ? -113.617 79.622 85.319 1.00 58.31 92 ILE D C 1
ATOM 8396 O O . ILE D 2 92 ? -113.450 78.405 85.398 1.00 64.79 92 ILE D O 1
ATOM 8401 N N . ALA D 2 93 ? -113.689 80.403 86.394 1.00 60.95 93 ALA D N 1
ATOM 8402 C CA . ALA D 2 93 ? -113.566 79.863 87.745 1.00 47.38 93 ALA D CA 1
ATOM 8403 C C . ALA D 2 93 ? -113.891 80.919 88.784 1.00 52.91 93 ALA D C 1
ATOM 8404 O O . ALA D 2 93 ? -113.970 82.107 88.469 1.00 57.59 93 ALA D O 1
ATOM 8406 N N . VAL D 2 94 ? -114.078 80.469 90.021 1.00 54.31 94 VAL D N 1
ATOM 8407 C CA . VAL D 2 94 ? -114.392 81.340 91.148 1.00 52.66 94 VAL D CA 1
ATOM 8408 C C . VAL D 2 94 ? -113.842 80.722 92.423 1.00 57.60 94 VAL D C 1
ATOM 8409 O O . VAL D 2 94 ? -114.004 79.519 92.654 1.00 54.57 94 VAL D O 1
ATOM 8413 N N . HIS D 2 95 ? -113.194 81.553 93.240 1.00 57.37 95 HIS D N 1
ATOM 8414 C CA . HIS D 2 95 ? -112.606 81.134 94.511 1.00 52.27 95 HIS D CA 1
ATOM 8415 C C . HIS D 2 95 ? -113.304 81.976 95.585 1.00 51.10 95 HIS D C 1
ATOM 8416 O O . HIS D 2 95 ? -113.231 83.204 95.572 1.00 53.99 95 HIS D O 1
ATOM 8423 N N . ALA D 2 96 ? -114.003 81.314 96.499 1.00 45.51 96 ALA D N 1
ATOM 8424 C CA . ALA D 2 96 ? -114.760 82.020 97.519 1.00 51.92 96 ALA D CA 1
ATOM 8425 C C . ALA D 2 96 ? -114.734 81.357 98.890 1.00 56.07 96 ALA D C 1
ATOM 8426 O O . ALA D 2 96 ? -115.751 80.831 99.350 1.00 57.33 96 ALA D O 1
ATOM 8428 N N . VAL D 2 97 ? -113.587 81.411 99.556 1.00 52.98 97 VAL D N 1
ATOM 8429 C CA . VAL D 2 97 ? -113.453 80.801 100.871 1.00 54.97 97 VAL D CA 1
ATOM 8430 C C . VAL D 2 97 ? -113.323 81.831 101.995 1.00 54.81 97 VAL D C 1
ATOM 8431 O O . VAL D 2 97 ? -113.118 81.464 103.149 1.00 53.26 97 VAL D O 1
ATOM 8435 N N . HIS D 2 98 ? -113.465 83.110 101.659 1.00 50.10 98 HIS D N 1
ATOM 8436 C CA . HIS D 2 98 ? -113.304 84.174 102.641 1.00 45.04 98 HIS D CA 1
ATOM 8437 C C . HIS D 2 98 ? -114.576 84.827 103.146 1.00 46.91 98 HIS D C 1
ATOM 8438 O O . HIS D 2 98 ? -115.487 85.095 102.377 1.00 51.53 98 HIS D O 1
ATOM 8445 N N . SER D 2 99 ? -114.621 85.095 104.451 1.00 46.35 99 SER D N 1
ATOM 8446 C CA . SER D 2 99 ? -115.783 85.711 105.081 1.00 43.12 99 SER D CA 1
ATOM 8447 C C . SER D 2 99 ? -115.762 87.239 105.050 1.00 46.33 99 SER D C 1
ATOM 8448 O O . SER D 2 99 ? -116.595 87.898 105.675 1.00 50.43 99 SER D O 1
ATOM 8451 N N . ALA D 2 100 ? -114.816 87.801 104.314 1.00 43.96 100 ALA D N 1
ATOM 8452 C CA . ALA D 2 100 ? -114.718 89.244 104.205 1.00 47.34 100 ALA D CA 1
ATOM 8453 C C . ALA D 2 100 ? -114.040 89.593 102.900 1.00 45.54 100 ALA D C 1
ATOM 8454 O O . ALA D 2 100 ? -113.697 88.708 102.106 1.00 45.00 100 ALA D O 1
ATOM 8456 N N . SER D 2 101 ? -113.841 90.891 102.711 1.00 39.61 101 SER D N 1
ATOM 8457 C CA . SER D 2 101 ? -113.242 91.449 101.512 1.00 37.78 101 SER D CA 1
ATOM 8458 C C . SER D 2 101 ? -111.911 90.823 101.194 1.00 35.11 101 SER D C 1
ATOM 8459 O O . SER D 2 101 ? -111.157 90.480 102.108 1.00 33.60 101 SER D O 1
ATOM 8462 N N . VAL D 2 102 ? -111.643 90.660 99.893 1.00 33.42 102 VAL D N 1
ATOM 8463 C CA . VAL D 2 102 ? -110.382 90.118 99.417 1.00 30.55 102 VAL D CA 1
ATOM 8464 C C . VAL D 2 102 ? -109.659 91.299 98.817 1.00 34.33 102 VAL D C 1
ATOM 8465 O O . VAL D 2 102 ? -110.143 91.941 97.882 1.00 38.24 102 VAL D O 1
ATOM 8469 N N . ASN D 2 103 ? -108.474 91.566 99.346 1.00 29.16 103 ASN D N 1
ATOM 8470 C CA . ASN D 2 103 ? -107.717 92.729 98.957 1.00 32.20 103 ASN D CA 1
ATOM 8471 C C . ASN D 2 103 ? -106.641 92.572 97.929 1.00 32.92 103 ASN D C 1
ATOM 8472 O O . ASN D 2 103 ? -106.327 93.522 97.221 1.00 39.71 103 ASN D O 1
ATOM 8477 N N . SER D 2 104 ? -106.058 91.387 97.830 1.00 39.05 104 SER D N 1
ATOM 8478 C CA . SER D 2 104 ? -105.060 91.172 96.790 1.00 35.39 104 SER D CA 1
ATOM 8479 C C . SER D 2 104 ? -105.094 89.751 96.257 1.00 38.03 104 SER D C 1
ATOM 8480 O O . SER D 2 104 ? -105.613 88.839 96.901 1.00 39.13 104 SER D O 1
ATOM 8483 N N . VAL D 2 105 ? -104.551 89.598 95.054 1.00 40.93 105 VAL D N 1
ATOM 8484 C CA . VAL D 2 105 ? -104.449 88.321 94.366 1.00 35.51 105 VAL D CA 1
ATOM 8485 C C . VAL D 2 105 ? -103.217 88.445 93.501 1.00 35.78 105 VAL D C 1
ATOM 8486 O O . VAL D 2 105 ? -103.047 89.441 92.804 1.00 41.19 105 VAL D O 1
ATOM 8490 N N . GLN D 2 106 ? -102.335 87.458 93.563 1.00 34.28 106 GLN D N 1
ATOM 8491 C CA . GLN D 2 106 ? -101.147 87.507 92.744 1.00 35.00 106 GLN D CA 1
ATOM 8492 C C . GLN D 2 106 ? -100.810 86.110 92.225 1.00 41.50 106 GLN D C 1
ATOM 8493 O O . GLN D 2 106 ? -100.799 85.137 92.988 1.00 41.87 106 GLN D O 1
ATOM 8499 N N . TRP D 2 107 ? -100.547 86.023 90.925 1.00 44.37 107 TRP D N 1
ATOM 8500 C CA . TRP D 2 107 ? -100.183 84.757 90.313 1.00 44.37 107 TRP D CA 1
ATOM 8501 C C . TRP D 2 107 ? -98.767 84.495 90.762 1.00 48.55 107 TRP D C 1
ATOM 8502 O O . TRP D 2 107 ? -97.939 85.414 90.868 1.00 48.04 107 TRP D O 1
ATOM 8513 N N . ALA D 2 108 ? -98.504 83.226 91.026 1.00 42.21 108 ALA D N 1
ATOM 8514 C CA . ALA D 2 108 ? -97.215 82.782 91.495 1.00 38.80 108 ALA D CA 1
ATOM 8515 C C . ALA D 2 108 ? -96.228 82.743 90.369 1.00 33.76 108 ALA D C 1
ATOM 8516 O O . ALA D 2 108 ? -96.604 82.871 89.213 1.00 40.10 108 ALA D O 1
ATOM 8518 N N . PRO D 2 109 ? -94.931 82.612 90.694 1.00 36.21 109 PRO D N 1
ATOM 8519 C CA . PRO D 2 109 ? -93.888 82.531 89.668 1.00 37.79 109 PRO D CA 1
ATOM 8520 C C . PRO D 2 109 ? -94.368 81.374 88.770 1.00 44.66 109 PRO D C 1
ATOM 8521 O O . PRO D 2 109 ? -94.917 80.390 89.283 1.00 41.11 109 PRO D O 1
ATOM 8525 N N . HIS D 2 110 ? -94.156 81.460 87.460 1.00 47.19 110 HIS D N 1
ATOM 8526 C CA . HIS D 2 110 ? -94.656 80.406 86.587 1.00 54.01 110 HIS D CA 1
ATOM 8527 C C . HIS D 2 110 ? -94.131 78.978 86.840 1.00 54.94 110 HIS D C 1
ATOM 8528 O O . HIS D 2 110 ? -94.894 78.022 86.727 1.00 50.04 110 HIS D O 1
ATOM 8535 N N . GLU D 2 111 ? -92.862 78.825 87.208 1.00 52.57 111 GLU D N 1
ATOM 8536 C CA . GLU D 2 111 ? -92.318 77.494 87.469 1.00 48.59 111 GLU D CA 1
ATOM 8537 C C . GLU D 2 111 ? -93.266 76.678 88.347 1.00 51.24 111 GLU D C 1
ATOM 8538 O O . GLU D 2 111 ? -93.330 75.460 88.233 1.00 63.57 111 GLU D O 1
ATOM 8544 N N . TYR D 2 112 ? -94.002 77.355 89.218 1.00 48.29 112 TYR D N 1
ATOM 8545 C CA . TYR D 2 112 ? -94.929 76.702 90.147 1.00 47.66 112 TYR D CA 1
ATOM 8546 C C . TYR D 2 112 ? -96.249 76.240 89.532 1.00 49.46 112 TYR D C 1
ATOM 8547 O O . TYR D 2 112 ? -97.082 75.635 90.217 1.00 49.16 112 TYR D O 1
ATOM 8556 N N . GLY D 2 113 ? -96.460 76.532 88.257 1.00 49.98 113 GLY D N 1
ATOM 8557 C CA . GLY D 2 113 ? -97.730 76.179 87.654 1.00 51.29 113 GLY D CA 1
ATOM 8558 C C . GLY D 2 113 ? -98.643 77.370 87.887 1.00 55.90 113 GLY D C 1
ATOM 8559 O O . GLY D 2 113 ? -98.211 78.353 88.482 1.00 59.51 113 GLY D O 1
ATOM 8560 N N . PRO D 2 114 ? -99.906 77.328 87.445 1.00 60.17 114 PRO D N 1
ATOM 8561 C CA . PRO D 2 114 ? -100.785 78.488 87.668 1.00 53.98 114 PRO D CA 1
ATOM 8562 C C . PRO D 2 114 ? -101.349 78.573 89.089 1.00 57.46 114 PRO D C 1
ATOM 8563 O O . PRO D 2 114 ? -102.405 78.019 89.374 1.00 64.43 114 PRO D O 1
ATOM 8575 N N . LEU D 2 116 ? -102.462 80.889 92.682 1.00 53.39 116 LEU D N 1
ATOM 8576 C CA . LEU D 2 116 ? -102.967 82.155 93.150 1.00 51.76 116 LEU D CA 1
ATOM 8577 C C . LEU D 2 116 ? -102.783 82.389 94.643 1.00 51.51 116 LEU D C 1
ATOM 8578 O O . LEU D 2 116 ? -103.195 81.562 95.455 1.00 47.68 116 LEU D O 1
ATOM 8583 N N . LEU D 2 117 ? -102.177 83.526 94.990 1.00 48.30 117 LEU D N 1
ATOM 8584 C CA . LEU D 2 117 ? -101.974 83.922 96.391 1.00 40.51 117 LEU D CA 1
ATOM 8585 C C . LEU D 2 117 ? -103.077 84.937 96.676 1.00 36.80 117 LEU D C 1
ATOM 8586 O O . LEU D 2 117 ? -103.204 85.930 95.966 1.00 40.74 117 LEU D O 1
ATOM 8591 N N . VAL D 2 118 ? -103.874 84.683 97.709 1.00 39.31 118 VAL D N 1
ATOM 8592 C CA . VAL D 2 118 ? -105.006 85.537 98.045 1.00 35.79 118 VAL D CA 1
ATOM 8593 C C . VAL D 2 118 ? -104.985 86.069 99.473 1.00 43.59 118 VAL D C 1
ATOM 8594 O O . VAL D 2 118 ? -104.759 85.289 100.421 1.00 34.12 118 VAL D O 1
ATOM 8598 N N . ALA D 2 119 ? -105.242 87.381 99.616 1.00 31.15 119 ALA D N 1
ATOM 8599 C CA . ALA D 2 119 ? -105.274 88.041 100.937 1.00 29.36 119 ALA D CA 1
ATOM 8600 C C . ALA D 2 119 ? -106.631 88.635 101.259 1.00 29.97 119 ALA D C 1
ATOM 8601 O O . ALA D 2 119 ? -107.204 89.398 100.473 1.00 31.27 119 ALA D O 1
ATOM 8603 N N . SER D 2 120 ? -107.140 88.332 102.440 1.00 35.46 120 SER D N 1
ATOM 8604 C CA . SER D 2 120 ? -108.449 88.838 102.814 1.00 35.03 120 SER D CA 1
ATOM 8605 C C . SER D 2 120 ? -108.482 89.560 104.156 1.00 37.30 120 SER D C 1
ATOM 8606 O O . SER D 2 120 ? -107.636 89.335 105.017 1.00 44.25 120 SER D O 1
ATOM 8609 N N . SER D 2 121 ? -109.492 90.406 104.325 1.00 36.91 121 SER D N 1
ATOM 8610 C CA . SER D 2 121 ? -109.693 91.143 105.564 1.00 41.64 121 SER D CA 1
ATOM 8611 C C . SER D 2 121 ? -110.206 90.214 106.648 1.00 37.09 121 SER D C 1
ATOM 8612 O O . SER D 2 121 ? -110.473 90.656 107.765 1.00 40.94 121 SER D O 1
ATOM 8615 N N . ASP D 2 122 ? -110.399 88.938 106.333 1.00 39.69 122 ASP D N 1
ATOM 8616 C CA . ASP D 2 122 ? -110.885 88.028 107.371 1.00 31.92 122 ASP D CA 1
ATOM 8617 C C . ASP D 2 122 ? -109.705 87.613 108.218 1.00 26.50 122 ASP D C 1
ATOM 8618 O O . ASP D 2 122 ? -109.864 87.027 109.280 1.00 44.02 122 ASP D O 1
ATOM 8623 N N . GLY D 2 123 ? -108.512 87.947 107.748 1.00 31.14 123 GLY D N 1
ATOM 8624 C CA . GLY D 2 123 ? -107.308 87.629 108.489 1.00 37.91 123 GLY D CA 1
ATOM 8625 C C . GLY D 2 123 ? -106.556 86.476 107.867 1.00 43.64 123 GLY D C 1
ATOM 8626 O O . GLY D 2 123 ? -105.447 86.140 108.274 1.00 39.10 123 GLY D O 1
ATOM 8627 N N . LYS D 2 124 ? -107.151 85.878 106.845 1.00 41.68 124 LYS D N 1
ATOM 8628 C CA . LYS D 2 124 ? -106.532 84.740 106.222 1.00 40.85 124 LYS D CA 1
ATOM 8629 C C . LYS D 2 124 ? -106.001 84.971 104.844 1.00 40.77 124 LYS D C 1
ATOM 8630 O O . LYS D 2 124 ? -106.390 85.907 104.152 1.00 38.97 124 LYS D O 1
ATOM 8636 N N . VAL D 2 125 ? -105.085 84.088 104.477 1.00 35.92 125 VAL D N 1
ATOM 8637 C CA . VAL D 2 125 ? -104.486 84.050 103.161 1.00 46.94 125 VAL D CA 1
ATOM 8638 C C . VAL D 2 125 ? -104.857 82.667 102.589 1.00 49.48 125 VAL D C 1
ATOM 8639 O O . VAL D 2 125 ? -105.007 81.684 103.334 1.00 45.94 125 VAL D O 1
ATOM 8643 N N . SER D 2 126 ? -105.064 82.591 101.282 1.00 48.92 126 SER D N 1
ATOM 8644 C CA . SER D 2 126 ? -105.378 81.302 100.679 1.00 46.57 126 SER D CA 1
ATOM 8645 C C . SER D 2 126 ? -104.509 81.127 99.452 1.00 49.50 126 SER D C 1
ATOM 8646 O O . SER D 2 126 ? -104.269 82.085 98.721 1.00 49.29 126 SER D O 1
ATOM 8649 N N . VAL D 2 127 ? -103.981 79.918 99.271 1.00 52.42 127 VAL D N 1
ATOM 8650 C CA . VAL D 2 127 ? -103.147 79.603 98.110 1.00 52.68 127 VAL D CA 1
ATOM 8651 C C . VAL D 2 127 ? -104.011 78.660 97.262 1.00 58.84 127 VAL D C 1
ATOM 8652 O O . VAL D 2 127 ? -104.538 77.662 97.765 1.00 55.70 127 VAL D O 1
ATOM 8656 N N . VAL D 2 128 ? -104.164 78.981 95.982 1.00 58.67 128 VAL D N 1
ATOM 8657 C CA . VAL D 2 128 ? -105.018 78.193 95.109 1.00 61.59 128 VAL D CA 1
ATOM 8658 C C . VAL D 2 128 ? -104.406 77.779 93.789 1.00 61.53 128 VAL D C 1
ATOM 8659 O O . VAL D 2 128 ? -103.819 78.596 93.093 1.00 50.72 128 VAL D O 1
ATOM 8663 N N . GLU D 2 129 ? -104.543 76.498 93.453 1.00 72.52 129 GLU D N 1
ATOM 8664 C CA . GLU D 2 129 ? -104.058 75.999 92.173 1.00 79.39 129 GLU D CA 1
ATOM 8665 C C . GLU D 2 129 ? -105.263 75.385 91.490 1.00 80.86 129 GLU D C 1
ATOM 8666 O O . GLU D 2 129 ? -106.315 75.240 92.110 1.00 79.80 129 GLU D O 1
ATOM 8672 N N . PHE D 2 130 ? -105.121 75.030 90.218 1.00 86.20 130 PHE D N 1
ATOM 8673 C CA . PHE D 2 130 ? -106.239 74.461 89.483 1.00 90.52 130 PHE D CA 1
ATOM 8674 C C . PHE D 2 130 ? -106.047 72.998 89.100 1.00 93.55 130 PHE D C 1
ATOM 8675 O O . PHE D 2 130 ? -105.045 72.623 88.485 1.00 95.64 130 PHE D O 1
ATOM 8683 N N . LYS D 2 131 ? -107.023 72.177 89.477 1.00 97.06 131 LYS D N 1
ATOM 8684 C CA . LYS D 2 131 ? -106.997 70.750 89.187 1.00 100.78 131 LYS D CA 1
ATOM 8685 C C . LYS D 2 131 ? -107.055 70.517 87.682 1.00 104.46 131 LYS D C 1
ATOM 8686 O O . LYS D 2 131 ? -107.326 71.444 86.912 1.00 104.35 131 LYS D O 1
ATOM 8692 N N . GLU D 2 132 ? -106.798 69.277 87.269 1.00 107.68 132 GLU D N 1
ATOM 8693 C CA . GLU D 2 132 ? -106.838 68.918 85.854 1.00 108.71 132 GLU D CA 1
ATOM 8694 C C . GLU D 2 132 ? -108.237 69.194 85.321 1.00 108.17 132 GLU D C 1
ATOM 8695 O O . GLU D 2 132 ? -108.407 69.794 84.259 1.00 105.59 132 GLU D O 1
ATOM 8701 N N . ASN D 2 133 ? -109.233 68.752 86.084 1.00 108.12 133 ASN D N 1
ATOM 8702 C CA . ASN D 2 133 ? -110.637 68.918 85.723 1.00 110.93 133 ASN D CA 1
ATOM 8703 C C . ASN D 2 133 ? -111.079 70.372 85.564 1.00 109.90 133 ASN D C 1
ATOM 8704 O O . ASN D 2 133 ? -111.912 70.678 84.712 1.00 110.80 133 ASN D O 1
ATOM 8709 N N . GLY D 2 134 ? -110.530 71.263 86.383 1.00 109.88 134 GLY D N 1
ATOM 8710 C CA . GLY D 2 134 ? -110.899 72.663 86.285 1.00 110.69 134 GLY D CA 1
ATOM 8711 C C . GLY D 2 134 ? -111.074 73.359 87.622 1.00 110.94 134 GLY D C 1
ATOM 8712 O O . GLY D 2 134 ? -110.564 74.464 87.827 1.00 109.93 134 GLY D O 1
ATOM 8713 N N . THR D 2 135 ? -111.801 72.718 88.534 1.00 108.73 135 THR D N 1
ATOM 8714 C CA . THR D 2 135 ? -112.041 73.282 89.857 1.00 107.54 135 THR D CA 1
ATOM 8715 C C . THR D 2 135 ? -110.729 73.622 90.578 1.00 107.92 135 THR D C 1
ATOM 8716 O O . THR D 2 135 ? -109.654 73.559 89.979 1.00 108.96 135 THR D O 1
ATOM 8720 N N . THR D 2 136 ? -110.813 73.975 91.860 1.00 105.61 136 THR D N 1
ATOM 8721 C CA . THR D 2 136 ? -109.619 74.345 92.621 1.00 101.81 136 THR D CA 1
ATOM 8722 C C . THR D 2 136 ? -109.543 73.767 94.038 1.00 100.58 136 THR D C 1
ATOM 8723 O O . THR D 2 136 ? -110.565 73.576 94.697 1.00 100.45 136 THR D O 1
ATOM 8727 N N . SER D 2 137 ? -108.321 73.490 94.493 1.00 98.13 137 SER D N 1
ATOM 8728 C CA . SER D 2 137 ? -108.079 72.980 95.845 1.00 95.44 137 SER D CA 1
ATOM 8729 C C . SER D 2 137 ? -107.220 74.037 96.547 1.00 93.17 137 SER D C 1
ATOM 8730 O O . SER D 2 137 ? -106.042 74.224 96.216 1.00 93.30 137 SER D O 1
ATOM 8733 N N . PRO D 2 138 ? -107.804 74.748 97.521 1.00 87.66 138 PRO D N 1
ATOM 8734 C CA . PRO D 2 138 ? -107.080 75.791 98.244 1.00 83.94 138 PRO D CA 1
ATOM 8735 C C . PRO D 2 138 ? -106.512 75.493 99.630 1.00 79.22 138 PRO D C 1
ATOM 8736 O O . PRO D 2 138 ? -107.036 74.668 100.381 1.00 76.65 138 PRO D O 1
ATOM 8740 N N . ILE D 2 139 ? -105.434 76.211 99.946 1.00 75.27 139 ILE D N 1
ATOM 8741 C CA . ILE D 2 139 ? -104.758 76.144 101.241 1.00 66.82 139 ILE D CA 1
ATOM 8742 C C . ILE D 2 139 ? -105.178 77.426 101.957 1.00 61.72 139 ILE D C 1
ATOM 8743 O O . ILE D 2 139 ? -105.127 78.514 101.378 1.00 59.27 139 ILE D O 1
ATOM 8748 N N . ILE D 2 140 ? -105.601 77.288 103.205 1.00 56.07 140 ILE D N 1
ATOM 8749 C CA . ILE D 2 140 ? -106.058 78.420 103.986 1.00 57.48 140 ILE D CA 1
ATOM 8750 C C . ILE D 2 140 ? -105.263 78.519 105.276 1.00 56.08 140 ILE D C 1
ATOM 8751 O O . ILE D 2 140 ? -105.107 77.527 105.982 1.00 54.63 140 ILE D O 1
ATOM 8756 N N . ILE D 2 141 ? -104.755 79.709 105.586 1.00 54.63 141 ILE D N 1
ATOM 8757 C CA . ILE D 2 141 ? -104.004 79.893 106.824 1.00 51.39 141 ILE D CA 1
ATOM 8758 C C . ILE D 2 141 ? -104.392 81.193 107.512 1.00 48.62 141 ILE D C 1
ATOM 8759 O O . ILE D 2 141 ? -104.662 82.199 106.850 1.00 49.63 141 ILE D O 1
ATOM 8764 N N . ASP D 2 142 ? -104.454 81.157 108.839 1.00 50.26 142 ASP D N 1
ATOM 8765 C CA . ASP D 2 142 ? -104.734 82.357 109.624 1.00 53.80 142 ASP D CA 1
ATOM 8766 C C . ASP D 2 142 ? -103.377 83.061 109.616 1.00 51.89 142 ASP D C 1
ATOM 8767 O O . ASP D 2 142 ? -102.398 82.533 110.150 1.00 47.97 142 ASP D O 1
ATOM 8772 N N . ALA D 2 143 ? -103.319 84.248 109.023 1.00 44.26 143 ALA D N 1
ATOM 8773 C CA . ALA D 2 143 ? -102.063 84.968 108.913 1.00 41.69 143 ALA D CA 1
ATOM 8774 C C . ALA D 2 143 ? -101.882 86.257 109.743 1.00 35.52 143 ALA D C 1
ATOM 8775 O O . ALA D 2 143 ? -100.764 86.595 110.131 1.00 35.45 143 ALA D O 1
ATOM 8777 N N . HIS D 2 144 ? -102.967 86.962 110.024 1.00 38.87 144 HIS D N 1
ATOM 8778 C CA . HIS D 2 144 ? -102.882 88.242 110.739 1.00 32.62 144 HIS D CA 1
ATOM 8779 C C . HIS D 2 144 ? -104.142 88.522 111.518 1.00 34.19 144 HIS D C 1
ATOM 8780 O O . HIS D 2 144 ? -105.234 88.169 111.076 1.00 37.64 144 HIS D O 1
ATOM 8787 N N . ALA D 2 145 ? -104.007 89.169 112.670 1.00 29.30 145 ALA D N 1
ATOM 8788 C CA . ALA D 2 145 ? -105.202 89.569 113.407 1.00 34.59 145 ALA D CA 1
ATOM 8789 C C . ALA D 2 145 ? -105.758 90.764 112.596 1.00 24.22 145 ALA D C 1
ATOM 8790 O O . ALA D 2 145 ? -105.040 91.350 111.785 1.00 32.26 145 ALA D O 1
ATOM 8792 N N . ILE D 2 146 ? -107.025 91.092 112.799 1.00 35.17 146 ILE D N 1
ATOM 8793 C CA . ILE D 2 146 ? -107.682 92.231 112.141 1.00 38.12 146 ILE D CA 1
ATOM 8794 C C . ILE D 2 146 ? -107.856 92.216 110.628 1.00 31.33 146 ILE D C 1
ATOM 8795 O O . ILE D 2 146 ? -108.891 92.642 110.135 1.00 34.47 146 ILE D O 1
ATOM 8800 N N . GLY D 2 147 ? -106.853 91.765 109.884 1.00 33.67 147 GLY D N 1
ATOM 8801 C CA . GLY D 2 147 ? -107.007 91.723 108.446 1.00 22.99 147 GLY D CA 1
ATOM 8802 C C . GLY D 2 147 ? -105.712 91.576 107.690 1.00 28.91 147 GLY D C 1
ATOM 8803 O O . GLY D 2 147 ? -104.637 91.812 108.244 1.00 35.75 147 GLY D O 1
ATOM 8804 N N . VAL D 2 148 ? -105.801 91.172 106.425 1.00 28.79 148 VAL D N 1
ATOM 8805 C CA . VAL D 2 148 ? -104.610 91.036 105.583 1.00 33.37 148 VAL D CA 1
ATOM 8806 C C . VAL D 2 148 ? -104.922 91.958 104.427 1.00 35.37 148 VAL D C 1
ATOM 8807 O O . VAL D 2 148 ? -106.047 91.971 103.944 1.00 35.06 148 VAL D O 1
ATOM 8811 N N . ASN D 2 149 ? -103.931 92.702 103.958 1.00 31.15 149 ASN D N 1
ATOM 8812 C CA . ASN D 2 149 ? -104.177 93.664 102.898 1.00 37.24 149 ASN D CA 1
ATOM 8813 C C . ASN D 2 149 ? -103.395 93.385 101.677 1.00 32.29 149 ASN D C 1
ATOM 8814 O O . ASN D 2 149 ? -103.682 93.914 100.605 1.00 40.56 149 ASN D O 1
ATOM 8819 N N . SER D 2 150 ? -102.380 92.567 101.838 1.00 29.17 150 SER D N 1
ATOM 8820 C CA . SER D 2 150 ? -101.521 92.303 100.719 1.00 35.08 150 SER D CA 1
ATOM 8821 C C . SER D 2 150 ? -100.689 91.040 100.945 1.00 34.24 150 SER D C 1
ATOM 8822 O O . SER D 2 150 ? -100.441 90.621 102.084 1.00 33.61 150 SER D O 1
ATOM 8825 N N . ALA D 2 151 ? -100.258 90.442 99.845 1.00 29.87 151 ALA D N 1
ATOM 8826 C CA . ALA D 2 151 ? -99.442 89.249 99.911 1.00 35.00 151 ALA D CA 1
ATOM 8827 C C . ALA D 2 151 ? -98.784 89.212 98.559 1.00 31.96 151 ALA D C 1
ATOM 8828 O O . ALA D 2 151 ? -99.446 89.310 97.529 1.00 32.98 151 ALA D O 1
ATOM 8830 N N . SER D 2 152 ? -97.467 89.108 98.575 1.00 32.36 152 SER D N 1
ATOM 8831 C CA . SER D 2 152 ? -96.670 89.100 97.367 1.00 29.15 152 SER D CA 1
ATOM 8832 C C . SER D 2 152 ? -95.730 87.887 97.433 1.00 38.68 152 SER D C 1
ATOM 8833 O O . SER D 2 152 ? -95.270 87.538 98.514 1.00 35.35 152 SER D O 1
ATOM 8836 N N . TRP D 2 153 ? -95.473 87.257 96.280 1.00 39.76 153 TRP D N 1
ATOM 8837 C CA . TRP D 2 153 ? -94.607 86.077 96.162 1.00 39.55 153 TRP D CA 1
ATOM 8838 C C . TRP D 2 153 ? -93.146 86.456 96.049 1.00 41.50 153 TRP D C 1
ATOM 8839 O O . TRP D 2 153 ? -92.806 87.481 95.458 1.00 49.60 153 TRP D O 1
ATOM 8850 N N . ALA D 2 154 ? -92.277 85.605 96.587 1.00 36.39 154 ALA D N 1
ATOM 8851 C CA . ALA D 2 154 ? -90.850 85.812 96.475 1.00 36.59 154 ALA D CA 1
ATOM 8852 C C . ALA D 2 154 ? -90.488 85.163 95.138 1.00 38.75 154 ALA D C 1
ATOM 8853 O O . ALA D 2 154 ? -91.230 84.333 94.638 1.00 41.10 154 ALA D O 1
ATOM 8855 N N . PRO D 2 155 ? -89.364 85.555 94.530 1.00 37.85 155 PRO D N 1
ATOM 8856 C CA . PRO D 2 155 ? -88.982 84.945 93.259 1.00 41.54 155 PRO D CA 1
ATOM 8857 C C . PRO D 2 155 ? -88.715 83.456 93.486 1.00 49.64 155 PRO D C 1
ATOM 8858 O O . PRO D 2 155 ? -88.451 83.023 94.608 1.00 43.54 155 PRO D O 1
ATOM 8862 N N . ALA D 2 156 ? -88.777 82.688 92.406 1.00 53.32 156 ALA D N 1
ATOM 8863 C CA . ALA D 2 156 ? -88.514 81.267 92.463 1.00 50.55 156 ALA D CA 1
ATOM 8864 C C . ALA D 2 156 ? -87.021 81.111 92.688 1.00 50.17 156 ALA D C 1
ATOM 8865 O O . ALA D 2 156 ? -86.213 81.751 92.010 1.00 46.70 156 ALA D O 1
ATOM 8867 N N . THR D 2 157 ? -86.658 80.260 93.641 1.00 54.14 157 THR D N 1
ATOM 8868 C CA . THR D 2 157 ? -85.252 80.007 93.963 1.00 61.39 157 THR D CA 1
ATOM 8869 C C . THR D 2 157 ? -84.427 79.677 92.718 1.00 62.38 157 THR D C 1
ATOM 8870 O O . THR D 2 157 ? -84.904 79.007 91.805 1.00 61.22 157 THR D O 1
ATOM 8874 N N . ILE D 2 158 ? -83.183 80.144 92.695 1.00 68.03 158 ILE D N 1
ATOM 8875 C CA . ILE D 2 158 ? -82.290 79.894 91.569 1.00 71.99 158 ILE D CA 1
ATOM 8876 C C . ILE D 2 158 ? -80.861 79.640 92.050 1.00 75.03 158 ILE D C 1
ATOM 8877 O O . ILE D 2 158 ? -80.536 78.550 92.524 1.00 78.21 158 ILE D O 1
ATOM 8882 N N . GLY D 2 166 ? -86.966 72.787 91.315 1.00 77.63 166 GLY D N 1
ATOM 8883 C CA . GLY D 2 166 ? -88.403 72.578 91.359 1.00 79.65 166 GLY D CA 1
ATOM 8884 C C . GLY D 2 166 ? -88.919 72.167 92.728 1.00 81.76 166 GLY D C 1
ATOM 8885 O O . GLY D 2 166 ? -90.086 71.792 92.875 1.00 79.11 166 GLY D O 1
ATOM 8886 N N . THR D 2 167 ? -88.051 72.237 93.735 1.00 84.53 167 THR D N 1
ATOM 8887 C CA . THR D 2 167 ? -88.422 71.870 95.100 1.00 88.18 167 THR D CA 1
ATOM 8888 C C . THR D 2 167 ? -89.473 72.829 95.688 1.00 89.72 167 THR D C 1
ATOM 8889 O O . THR D 2 167 ? -89.317 74.051 95.646 1.00 90.55 167 THR D O 1
ATOM 8893 N N . LYS D 2 168 ? -90.540 72.260 96.241 1.00 89.14 168 LYS D N 1
ATOM 8894 C CA . LYS D 2 168 ? -91.636 73.043 96.804 1.00 87.88 168 LYS D CA 1
ATOM 8895 C C . LYS D 2 168 ? -91.372 73.727 98.142 1.00 90.20 168 LYS D C 1
ATOM 8896 O O . LYS D 2 168 ? -91.981 74.755 98.447 1.00 90.13 168 LYS D O 1
ATOM 8902 N N . GLU D 2 169 ? -90.475 73.162 98.942 1.00 88.85 169 GLU D N 1
ATOM 8903 C CA . GLU D 2 169 ? -90.174 73.734 100.249 1.00 86.27 169 GLU D CA 1
ATOM 8904 C C . GLU D 2 169 ? -89.542 75.127 100.166 1.00 84.08 169 GLU D C 1
ATOM 8905 O O . GLU D 2 169 ? -89.597 75.886 101.133 1.00 85.74 169 GLU D O 1
ATOM 8911 N N . SER D 2 170 ? -88.961 75.469 99.017 1.00 77.56 170 SER D N 1
ATOM 8912 C CA . SER D 2 170 ? -88.309 76.772 98.836 1.00 71.56 170 SER D CA 1
ATOM 8913 C C . SER D 2 170 ? -89.253 77.911 98.440 1.00 66.01 170 SER D C 1
ATOM 8914 O O . SER D 2 170 ? -88.807 79.004 98.105 1.00 63.58 170 SER D O 1
ATOM 8917 N N . ARG D 2 171 ? -90.554 77.658 98.486 1.00 59.21 171 ARG D N 1
ATOM 8918 C CA . ARG D 2 171 ? -91.523 78.673 98.116 1.00 55.54 171 ARG D CA 1
ATOM 8919 C C . ARG D 2 171 ? -91.884 79.557 99.295 1.00 53.20 171 ARG D C 1
ATOM 8920 O O . ARG D 2 171 ? -92.308 79.076 100.345 1.00 52.53 171 ARG D O 1
ATOM 8928 N N . LYS D 2 172 ? -91.709 80.861 99.110 1.00 55.94 172 LYS D N 1
ATOM 8929 C CA . LYS D 2 172 ? -92.009 81.835 100.155 1.00 50.34 172 LYS D CA 1
ATOM 8930 C C . LYS D 2 172 ? -92.865 82.956 99.601 1.00 44.49 172 LYS D C 1
ATOM 8931 O O . LYS D 2 172 ? -92.905 83.182 98.397 1.00 43.07 172 LYS D O 1
ATOM 8937 N N . PHE D 2 173 ? -93.557 83.645 100.492 1.00 40.49 173 PHE D N 1
ATOM 8938 C CA . PHE D 2 173 ? -94.322 84.822 100.110 1.00 46.03 173 PHE D CA 1
ATOM 8939 C C . PHE D 2 173 ? -94.511 85.686 101.354 1.00 45.00 173 PHE D C 1
ATOM 8940 O O . PHE D 2 173 ? -94.483 85.181 102.486 1.00 42.74 173 PHE D O 1
ATOM 8948 N N . VAL D 2 174 ? -94.677 86.990 101.150 1.00 41.15 174 VAL D N 1
ATOM 8949 C CA . VAL D 2 174 ? -94.845 87.909 102.271 1.00 29.38 174 VAL D CA 1
ATOM 8950 C C . VAL D 2 174 ? -96.223 88.519 102.298 1.00 30.75 174 VAL D C 1
ATOM 8951 O O . VAL D 2 174 ? -96.795 88.807 101.262 1.00 43.88 174 VAL D O 1
ATOM 8955 N N . THR D 2 175 ? -96.754 88.686 103.503 1.00 28.10 175 THR D N 1
ATOM 8956 C CA . THR D 2 175 ? -98.050 89.275 103.727 1.00 28.28 175 THR D CA 1
ATOM 8957 C C . THR D 2 175 ? -97.891 90.582 104.574 1.00 37.71 175 THR D C 1
ATOM 8958 O O . THR D 2 175 ? -96.822 90.853 105.162 1.00 31.04 175 THR D O 1
ATOM 8962 N N . GLY D 2 176 ? -98.958 91.377 104.628 1.00 29.15 176 GLY D N 1
ATOM 8963 C CA . GLY D 2 176 ? -98.953 92.610 105.391 1.00 37.05 176 GLY D CA 1
ATOM 8964 C C . GLY D 2 176 ? -100.363 92.768 105.892 1.00 32.40 176 GLY D C 1
ATOM 8965 O O . GLY D 2 176 ? -101.308 92.624 105.126 1.00 34.59 176 GLY D O 1
ATOM 8966 N N . GLY D 2 177 ? -100.527 93.043 107.175 1.00 34.75 177 GLY D N 1
ATOM 8967 C CA . GLY D 2 177 ? -101.876 93.185 107.694 1.00 38.88 177 GLY D CA 1
ATOM 8968 C C . GLY D 2 177 ? -102.176 94.430 108.512 1.00 37.21 177 GLY D C 1
ATOM 8969 O O . GLY D 2 177 ? -101.296 95.269 108.749 1.00 35.65 177 GLY D O 1
ATOM 8970 N N . ALA D 2 178 ? -103.433 94.526 108.945 1.00 35.81 178 ALA D N 1
ATOM 8971 C CA . ALA D 2 178 ? -103.916 95.637 109.745 1.00 44.20 178 ALA D CA 1
ATOM 8972 C C . ALA D 2 178 ? -103.523 95.478 111.212 1.00 44.66 178 ALA D C 1
ATOM 8973 O O . ALA D 2 178 ? -104.095 96.127 112.080 1.00 45.14 178 ALA D O 1
ATOM 8975 N N . ASP D 2 179 ? -102.561 94.602 111.486 1.00 40.81 179 ASP D N 1
ATOM 8976 C CA . ASP D 2 179 ? -102.085 94.407 112.852 1.00 38.48 179 ASP D CA 1
ATOM 8977 C C . ASP D 2 179 ? -100.696 95.035 112.901 1.00 36.13 179 ASP D C 1
ATOM 8978 O O . ASP D 2 179 ? -99.992 94.935 113.900 1.00 43.18 179 ASP D O 1
ATOM 8983 N N . ASN D 2 180 ? -100.320 95.665 111.786 1.00 35.73 180 ASN D N 1
ATOM 8984 C CA . ASN D 2 180 ? -99.049 96.377 111.610 1.00 33.80 180 ASN D CA 1
ATOM 8985 C C . ASN D 2 180 ? -97.860 95.502 111.271 1.00 38.18 180 ASN D C 1
ATOM 8986 O O . ASN D 2 180 ? -96.758 96.002 111.011 1.00 37.20 180 ASN D O 1
ATOM 8991 N N . LEU D 2 181 ? -98.053 94.194 111.255 1.00 39.15 181 LEU D N 1
ATOM 8992 C CA . LEU D 2 181 ? -96.917 93.337 110.978 1.00 32.59 181 LEU D CA 1
ATOM 8993 C C . LEU D 2 181 ? -96.729 92.959 109.535 1.00 26.75 181 LEU D C 1
ATOM 8994 O O . LEU D 2 181 ? -97.660 93.004 108.748 1.00 32.58 181 LEU D O 1
ATOM 8999 N N . VAL D 2 182 ? -95.490 92.616 109.205 1.00 24.40 182 VAL D N 1
ATOM 9000 C CA . VAL D 2 182 ? -95.113 92.134 107.896 1.00 28.36 182 VAL D CA 1
ATOM 9001 C C . VAL D 2 182 ? -94.661 90.702 108.228 1.00 43.40 182 VAL D C 1
ATOM 9002 O O . VAL D 2 182 ? -93.857 90.492 109.146 1.00 39.20 182 VAL D O 1
ATOM 9006 N N . LYS D 2 183 ? -95.190 89.710 107.515 1.00 41.50 183 LYS D N 1
ATOM 9007 C CA . LYS D 2 183 ? -94.818 88.324 107.806 1.00 40.54 183 LYS D CA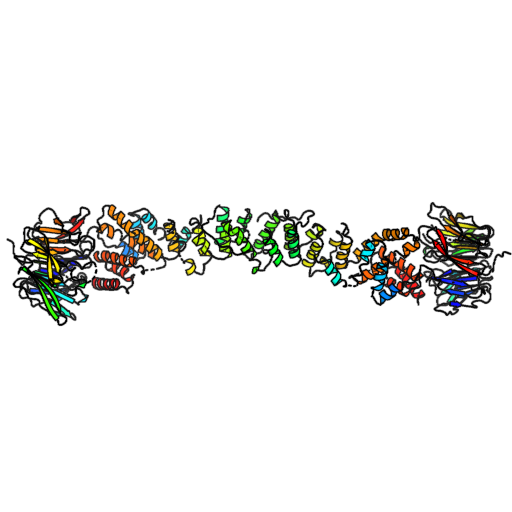 1
ATOM 9008 C C . LYS D 2 183 ? -94.294 87.553 106.607 1.00 43.14 183 LYS D C 1
ATOM 9009 O O . LYS D 2 183 ? -94.635 87.857 105.461 1.00 51.51 183 LYS D O 1
ATOM 9015 N N . ILE D 2 184 ? -93.441 86.569 106.885 1.00 37.99 184 ILE D N 1
ATOM 9016 C CA . ILE D 2 184 ? -92.851 85.750 105.844 1.00 39.20 184 ILE D CA 1
ATOM 9017 C C . ILE D 2 184 ? -93.215 84.274 106.039 1.00 44.24 184 ILE D C 1
ATOM 9018 O O . ILE D 2 184 ? -93.017 83.692 107.107 1.00 43.09 184 ILE D O 1
ATOM 9023 N N . TRP D 2 185 ? -93.784 83.687 104.995 1.00 45.91 185 TRP D N 1
ATOM 9024 C CA . TRP D 2 185 ? -94.233 82.306 105.049 1.00 46.00 185 TRP D CA 1
ATOM 9025 C C . TRP D 2 185 ? -93.503 81.405 104.071 1.00 43.56 185 TRP D C 1
ATOM 9026 O O . TRP D 2 185 ? -93.201 81.812 102.950 1.00 47.19 185 TRP D O 1
ATOM 9037 N N . LYS D 2 186 ? -93.198 80.186 104.516 1.00 44.17 186 LYS D N 1
ATOM 9038 C CA . LYS D 2 186 ? -92.511 79.204 103.670 1.00 42.77 186 LYS D CA 1
ATOM 9039 C C . LYS D 2 186 ? -93.268 77.886 103.672 1.00 46.62 186 LYS D C 1
ATOM 9040 O O . LYS D 2 186 ? -93.800 77.459 104.705 1.00 46.72 186 LYS D O 1
ATOM 9046 N N . TYR D 2 187 ? -93.331 77.252 102.510 1.00 49.38 187 TYR D N 1
ATOM 9047 C CA . TYR D 2 187 ? -94.018 75.976 102.401 1.00 53.61 187 TYR D CA 1
ATOM 9048 C C . TYR D 2 187 ? -93.211 74.898 103.106 1.00 52.31 187 TYR D C 1
ATOM 9049 O O . TYR D 2 187 ? -91.989 74.827 102.955 1.00 46.84 187 TYR D O 1
ATOM 9058 N N . ASN D 2 188 ? -93.911 74.074 103.876 1.00 52.63 188 ASN D N 1
ATOM 9059 C CA . ASN D 2 188 ? -93.304 72.967 104.605 1.00 60.78 188 ASN D CA 1
ATOM 9060 C C . ASN D 2 188 ? -94.012 71.647 104.224 1.00 57.75 188 ASN D C 1
ATOM 9061 O O . ASN D 2 188 ? -95.222 71.511 104.416 1.00 54.82 188 ASN D O 1
ATOM 9066 N N . SER D 2 189 ? -93.258 70.692 103.674 1.00 63.33 189 SER D N 1
ATOM 9067 C CA . SER D 2 189 ? -93.807 69.385 103.262 1.00 63.11 189 SER D CA 1
ATOM 9068 C C . SER D 2 189 ? -94.619 68.684 104.337 1.00 59.80 189 SER D C 1
ATOM 9069 O O . SER D 2 189 ? -95.788 68.382 104.136 1.00 63.86 189 SER D O 1
ATOM 9072 N N . ASP D 2 190 ? -93.991 68.423 105.476 1.00 57.19 190 ASP D N 1
ATOM 9073 C CA . ASP D 2 190 ? -94.654 67.750 106.586 1.00 62.73 190 ASP D CA 1
ATOM 9074 C C . ASP D 2 190 ? -95.994 68.371 106.979 1.00 67.38 190 ASP D C 1
ATOM 9075 O O . ASP D 2 190 ? -97.004 67.670 107.093 1.00 67.47 190 ASP D O 1
ATOM 9080 N N . ALA D 2 191 ? -95.996 69.686 107.189 1.00 69.46 191 ALA D N 1
ATOM 9081 C CA . ALA D 2 191 ? -97.202 70.406 107.584 1.00 63.39 191 ALA D CA 1
ATOM 9082 C C . ALA D 2 191 ? -98.203 70.486 106.442 1.00 64.69 191 ALA D C 1
ATOM 9083 O O . ALA D 2 191 ? -99.387 70.745 106.662 1.00 64.73 191 ALA D O 1
ATOM 9085 N N . GLN D 2 192 ? -97.726 70.273 105.220 1.00 62.56 192 GLN D N 1
ATOM 9086 C CA . GLN D 2 192 ? -98.597 70.312 104.055 1.00 68.02 192 GLN D CA 1
ATOM 9087 C C . GLN D 2 192 ? -99.163 71.701 103.844 1.00 66.20 192 GLN D C 1
ATOM 9088 O O . GLN D 2 192 ? -100.290 71.842 103.375 1.00 64.44 192 GLN D O 1
ATOM 9094 N N . THR D 2 193 ? -98.395 72.728 104.192 1.00 64.76 193 THR D N 1
ATOM 9095 C CA . THR D 2 193 ? -98.875 74.098 104.018 1.00 60.00 193 THR D CA 1
ATOM 9096 C C . THR D 2 193 ? -97.784 75.148 104.231 1.00 58.09 193 THR D C 1
ATOM 9097 O O . THR D 2 193 ? -96.602 74.821 104.364 1.00 59.39 193 THR D O 1
ATOM 9101 N N . TYR D 2 194 ? -98.180 76.416 104.238 1.00 53.66 194 TYR D N 1
ATOM 9102 C CA . TYR D 2 194 ? -97.221 77.490 104.446 1.00 42.64 194 TYR D CA 1
ATOM 9103 C C . TYR D 2 194 ? -97.096 77.828 105.919 1.00 39.09 194 TYR D C 1
ATOM 9104 O O . TYR D 2 194 ? -98.097 77.974 106.639 1.00 33.35 194 TYR D O 1
ATOM 9113 N N . VAL D 2 195 ? -95.859 77.916 106.383 1.00 34.14 195 VAL D N 1
ATOM 9114 C CA . VAL D 2 195 ? -95.646 78.226 107.794 1.00 43.88 195 VAL D CA 1
ATOM 9115 C C . VAL D 2 195 ? -94.835 79.495 107.993 1.00 34.85 195 VAL D C 1
ATOM 9116 O O . VAL D 2 195 ? -94.001 79.867 107.164 1.00 31.85 195 VAL D O 1
ATOM 9120 N N . LEU D 2 196 ? -95.081 80.119 109.134 1.00 44.28 196 LEU D N 1
ATOM 9121 C CA . LEU D 2 196 ? -94.436 81.348 109.550 1.00 40.30 196 LEU D CA 1
ATOM 9122 C C . LEU D 2 196 ? -92.922 81.225 109.652 1.00 40.01 196 LEU D C 1
ATOM 9123 O O . LEU D 2 196 ? -92.433 80.412 110.414 1.00 42.68 196 LEU D O 1
ATOM 9128 N N . GLU D 2 197 ? -92.198 82.035 108.872 1.00 39.15 197 GLU D N 1
ATOM 9129 C CA . GLU D 2 197 ? -90.733 82.076 108.875 1.00 39.24 197 GLU D CA 1
ATOM 9130 C C . GLU D 2 197 ? -90.266 83.253 109.751 1.00 49.06 197 GLU D C 1
ATOM 9131 O O . GLU D 2 197 ? -89.344 83.114 110.559 1.00 50.45 197 GLU D O 1
ATOM 9137 N N . SER D 2 198 ? -90.883 84.422 109.569 1.00 43.27 198 SER D N 1
ATOM 9138 C CA . SER D 2 198 ? -90.501 85.593 110.341 1.00 42.96 198 SER D CA 1
ATOM 9139 C C . SER D 2 198 ? -91.626 86.582 110.505 1.00 47.02 198 SER D C 1
ATOM 9140 O O . SER D 2 198 ? -92.590 86.575 109.748 1.00 56.92 198 SER D O 1
ATOM 9143 N N . THR D 2 199 ? -91.496 87.426 111.518 1.00 48.61 199 THR D N 1
ATOM 9144 C CA . THR D 2 199 ? -92.453 88.487 111.767 1.00 47.67 199 THR D CA 1
ATOM 9145 C C . THR D 2 199 ? -91.564 89.730 111.784 1.00 47.05 199 THR D C 1
ATOM 9146 O O . THR D 2 199 ? -90.558 89.766 112.495 1.00 42.05 199 THR D O 1
ATOM 9150 N N . LEU D 2 200 ? -91.911 90.726 110.973 1.00 49.38 200 LEU D N 1
ATOM 9151 C CA . LEU D 2 200 ? -91.127 91.956 110.869 1.00 38.54 200 LEU D CA 1
ATOM 9152 C C . LEU D 2 200 ? -91.865 93.159 111.444 1.00 43.98 200 LEU D C 1
ATOM 9153 O O . LEU D 2 200 ? -92.832 93.645 110.866 1.00 43.75 200 LEU D O 1
ATOM 9158 N N . GLU D 2 201 ? -91.412 93.628 112.597 1.00 51.70 201 GLU D N 1
ATOM 9159 C CA . GLU D 2 201 ? -92.036 94.781 113.243 1.00 58.64 201 GLU D CA 1
ATOM 9160 C C . GLU D 2 201 ? -91.312 96.048 112.805 1.00 53.43 201 GLU D C 1
ATOM 9161 O O . GLU D 2 201 ? -90.096 96.054 112.659 1.00 58.35 201 GLU D O 1
ATOM 9167 N N . GLY D 2 202 ? -92.060 97.117 112.579 1.00 56.58 202 GLY D N 1
ATOM 9168 C CA . GLY D 2 202 ? -91.434 98.350 112.141 1.00 54.53 202 GLY D CA 1
ATOM 9169 C C . GLY D 2 202 ? -92.447 99.370 111.665 1.00 54.28 202 GLY D C 1
ATOM 9170 O O . GLY D 2 202 ? -92.084 100.443 111.196 1.00 62.94 202 GLY D O 1
ATOM 9171 N N . HIS D 2 203 ? -93.724 99.031 111.785 1.00 45.66 203 HIS D N 1
ATOM 9172 C CA . HIS D 2 203 ? -94.782 99.927 111.378 1.00 39.04 203 HIS D CA 1
ATOM 9173 C C . HIS D 2 203 ? -95.626 100.165 112.593 1.00 39.34 203 HIS D C 1
ATOM 9174 O O . HIS D 2 203 ? -95.722 99.300 113.453 1.00 41.74 203 HIS D O 1
ATOM 9181 N N . SER D 2 204 ? -96.244 101.338 112.671 1.00 44.06 204 SER D N 1
ATOM 9182 C CA . SER D 2 204 ? -97.077 101.676 113.832 1.00 44.51 204 SER D CA 1
ATOM 9183 C C . SER D 2 204 ? -98.540 101.659 113.461 1.00 37.96 204 SER D C 1
ATOM 9184 O O . SER D 2 204 ? -99.404 101.819 114.317 1.00 43.30 204 SER D O 1
ATOM 9187 N N . ASP D 2 205 ? -98.815 101.500 112.174 1.00 39.14 205 ASP D N 1
ATOM 9188 C CA . ASP D 2 205 ? -100.189 101.438 111.703 1.00 43.85 205 ASP D CA 1
ATOM 9189 C C . ASP D 2 205 ? -100.279 100.413 110.547 1.00 39.44 205 ASP D C 1
ATOM 9190 O O . ASP D 2 205 ? -99.265 99.936 110.057 1.00 40.70 205 ASP D O 1
ATOM 9195 N N . TRP D 2 206 ? -101.494 100.100 110.109 1.00 38.10 206 TRP D N 1
ATOM 9196 C CA . TRP D 2 206 ? -101.733 99.126 109.033 1.00 35.43 206 TRP D CA 1
ATOM 9197 C C . TRP D 2 206 ? -100.759 99.115 107.850 1.00 37.27 206 TRP D C 1
ATOM 9198 O O . TRP D 2 206 ? -100.449 100.161 107.279 1.00 42.78 206 TRP D O 1
ATOM 9209 N N . VAL D 2 207 ? -100.256 97.930 107.500 1.00 33.47 207 VAL D N 1
ATOM 9210 C CA . VAL D 2 207 ? -99.373 97.793 106.337 1.00 36.37 207 VAL D CA 1
ATOM 9211 C C . VAL D 2 207 ? -100.402 97.682 105.197 1.00 41.39 207 VAL D C 1
ATOM 9212 O O . VAL D 2 207 ? -101.322 96.869 105.280 1.00 44.09 207 VAL D O 1
ATOM 9216 N N . ARG D 2 208 ? -100.263 98.484 104.149 1.00 35.64 208 ARG D N 1
ATOM 9217 C CA . ARG D 2 208 ? -101.238 98.468 103.068 1.00 36.57 208 ARG D CA 1
ATOM 9218 C C . ARG D 2 208 ? -100.835 97.635 101.868 1.00 40.24 208 ARG D C 1
ATOM 9219 O O . ARG D 2 208 ? -101.683 97.164 101.105 1.00 42.66 208 ARG D O 1
ATOM 9227 N N . ASP D 2 209 ? -99.537 97.450 101.716 1.00 39.86 209 ASP D N 1
ATOM 9228 C CA . ASP D 2 209 ? -99.004 96.698 100.609 1.00 36.43 209 ASP D CA 1
ATOM 9229 C C . ASP D 2 209 ? -97.618 96.178 101.002 1.00 39.85 209 ASP D C 1
ATOM 9230 O O . ASP D 2 209 ? -96.965 96.735 101.885 1.00 32.27 209 ASP D O 1
ATOM 9235 N N . VAL D 2 210 ? -97.195 95.093 100.361 1.00 33.57 210 VAL D N 1
ATOM 9236 C CA . VAL D 2 210 ? -95.870 94.528 100.555 1.00 30.76 210 VAL D CA 1
ATOM 9237 C C . VAL D 2 210 ? -95.545 94.045 99.176 1.00 26.90 210 VAL D C 1
ATOM 9238 O O . VAL D 2 210 ? -96.421 93.585 98.461 1.00 39.73 210 VAL D O 1
ATOM 9242 N N . ALA D 2 211 ? -94.294 94.161 98.781 1.00 31.80 211 ALA D N 1
ATOM 9243 C CA . ALA D 2 211 ? -93.900 93.715 97.464 1.00 31.42 211 ALA D CA 1
ATOM 9244 C C . ALA D 2 211 ? -92.504 93.136 97.646 1.00 37.48 211 ALA D C 1
ATOM 9245 O O . ALA D 2 211 ? -91.672 93.728 98.330 1.00 35.42 211 ALA D O 1
ATOM 9247 N N . TRP D 2 212 ? -92.249 91.979 97.045 1.00 36.30 212 TRP D N 1
ATOM 9248 C CA . TRP D 2 212 ? -90.942 91.349 97.161 1.00 28.26 212 TRP D CA 1
ATOM 9249 C C . TRP D 2 212 ? -90.249 91.691 95.872 1.00 30.47 212 TRP D C 1
ATOM 9250 O O . TRP D 2 212 ? -90.860 91.604 94.817 1.00 41.59 212 TRP D O 1
ATOM 9261 N N . SER D 2 213 ? -88.990 92.111 95.931 1.00 35.23 213 SER D N 1
ATOM 9262 C CA . SER D 2 213 ? -88.275 92.447 94.704 1.00 38.30 213 SER D CA 1
ATOM 9263 C C . SER D 2 213 ? -87.898 91.189 93.906 1.00 45.39 213 SER D C 1
ATOM 9264 O O . SER D 2 213 ? -87.547 90.163 94.476 1.00 45.57 213 SER D O 1
ATOM 9267 N N . PRO D 2 214 ? -87.983 91.257 92.573 1.00 54.86 214 PRO D N 1
ATOM 9268 C CA . PRO D 2 214 ? -87.639 90.094 91.751 1.00 59.80 214 PRO D CA 1
ATOM 9269 C C . PRO D 2 214 ? -86.147 90.059 91.470 1.00 68.40 214 PRO D C 1
ATOM 9270 O O . PRO D 2 214 ? -85.639 89.091 90.905 1.00 69.24 214 PRO D O 1
ATOM 9274 N N . THR D 2 215 ? -85.460 91.128 91.873 1.00 74.28 215 THR D N 1
ATOM 9275 C CA . THR D 2 215 ? -84.019 91.272 91.668 1.00 79.56 215 THR D CA 1
ATOM 9276 C C . THR D 2 215 ? -83.258 89.972 91.929 1.00 83.24 215 THR D C 1
ATOM 9277 O O . THR D 2 215 ? -83.482 89.290 92.935 1.00 79.60 215 THR D O 1
ATOM 9281 N N . VAL D 2 216 ? -82.357 89.641 91.006 1.00 89.29 216 VAL D N 1
ATOM 9282 C CA . VAL D 2 216 ? -81.559 88.423 91.093 1.00 96.36 216 VAL D CA 1
ATOM 9283 C C . VAL D 2 216 ? -80.096 88.732 91.416 1.00 97.76 216 VAL D C 1
ATOM 9284 O O . VAL D 2 216 ? -79.220 88.585 90.562 1.00 99.86 216 VAL D O 1
ATOM 9288 N N . LEU D 2 217 ? -79.834 89.154 92.651 1.00 97.16 217 LEU D N 1
ATOM 9289 C CA . LEU D 2 217 ? -78.475 89.483 93.073 1.00 95.86 217 LEU D CA 1
ATOM 9290 C C . LEU D 2 217 ? -78.334 89.419 94.582 1.00 93.16 217 LEU D C 1
ATOM 9291 O O . LEU D 2 217 ? -79.025 90.141 95.296 1.00 98.01 217 LEU D O 1
ATOM 9296 N N . LEU D 2 218 ? -77.433 88.560 95.057 1.00 87.26 218 LEU D N 1
ATOM 9297 C CA . LEU D 2 218 ? -77.170 88.393 96.487 1.00 79.06 218 LEU D CA 1
ATOM 9298 C C . LEU D 2 218 ? -78.363 88.731 97.383 1.00 76.29 218 LEU D C 1
ATOM 9299 O O . LEU D 2 218 ? -79.218 87.878 97.626 1.00 78.29 218 LEU D O 1
ATOM 9304 N N . ARG D 2 219 ? -78.417 89.974 97.867 1.00 67.82 219 ARG D N 1
ATOM 9305 C CA . ARG D 2 219 ? -79.498 90.433 98.744 1.00 57.69 219 ARG D CA 1
ATOM 9306 C C . ARG D 2 219 ? -80.921 90.304 98.222 1.00 47.36 219 ARG D C 1
ATOM 9307 O O . ARG D 2 219 ? -81.182 90.433 97.031 1.00 48.54 219 ARG D O 1
ATOM 9315 N N . SER D 2 220 ? -81.837 90.055 99.145 1.00 42.06 220 SER D N 1
ATOM 9316 C CA . SER D 2 220 ? -83.249 89.963 98.837 1.00 43.22 220 SER D CA 1
ATOM 9317 C C . SER D 2 220 ? -83.801 91.283 99.346 1.00 45.50 220 SER D C 1
ATOM 9318 O O . SER D 2 220 ? -83.321 91.805 100.354 1.00 36.64 220 SER D O 1
ATOM 9321 N N . TYR D 2 221 ? -84.809 91.805 98.655 1.00 44.24 221 TYR D N 1
ATOM 9322 C CA . TYR D 2 221 ? -85.418 93.070 99.019 1.00 40.16 221 TYR D CA 1
ATOM 9323 C C . TYR D 2 221 ? -86.923 92.966 99.023 1.00 36.02 221 TYR D C 1
ATOM 9324 O O . TYR D 2 221 ? -87.516 92.397 98.114 1.00 42.38 221 TYR D O 1
ATOM 9341 N N . ALA D 2 223 ? -90.508 95.445 100.270 1.00 35.81 223 ALA D N 1
ATOM 9342 C CA . ALA D 2 223 ? -90.925 96.762 100.680 1.00 32.78 223 ALA D CA 1
ATOM 9343 C C . ALA D 2 223 ? -92.270 96.668 101.310 1.00 26.54 223 ALA D C 1
ATOM 9344 O O . ALA D 2 223 ? -93.138 95.990 100.791 1.00 40.79 223 ALA D O 1
ATOM 9346 N N . SER D 2 224 ? -92.434 97.299 102.471 1.00 29.73 224 SER D N 1
ATOM 9347 C CA . SER D 2 224 ? -93.722 97.337 103.120 1.00 28.91 224 SER D CA 1
ATOM 9348 C C . SER D 2 224 ? -94.072 98.813 103.043 1.00 34.14 224 SER D C 1
ATOM 9349 O O . SER D 2 224 ? -93.199 99.668 103.079 1.00 45.37 224 SER D O 1
ATOM 9352 N N . VAL D 2 225 ? -95.350 99.101 102.944 1.00 34.23 225 VAL D N 1
ATOM 9353 C CA . VAL D 2 225 ? -95.821 100.462 102.796 1.00 38.96 225 VAL D CA 1
ATOM 9354 C C . VAL D 2 225 ? -96.937 100.535 103.798 1.00 36.33 225 VAL D C 1
ATOM 9355 O O . VAL D 2 225 ? -97.741 99.596 103.868 1.00 29.69 225 VAL D O 1
ATOM 9359 N N . SER D 2 226 ? -97.005 101.632 104.562 1.00 32.91 226 SER D N 1
ATOM 9360 C CA . SER D 2 226 ? -98.027 101.742 105.601 1.00 25.44 226 SER D CA 1
ATOM 9361 C C . SER D 2 226 ? -98.884 102.999 105.704 1.00 35.19 226 SER D C 1
ATOM 9362 O O . SER D 2 226 ? -98.612 104.035 105.101 1.00 33.75 226 SER D O 1
ATOM 9365 N N . GLN D 2 227 ? -99.927 102.862 106.510 1.00 31.72 227 GLN D N 1
ATOM 9366 C CA . GLN D 2 227 ? -100.843 103.927 106.831 1.00 41.84 227 GLN D CA 1
ATOM 9367 C C . GLN D 2 227 ? -100.083 104.908 107.750 1.00 49.47 227 GLN D C 1
ATOM 9368 O O . GLN D 2 227 ? -100.476 106.071 107.895 1.00 51.74 227 GLN D O 1
ATOM 9374 N N . ASP D 2 228 ? -99.013 104.423 108.387 1.00 46.55 228 ASP D N 1
ATOM 9375 C CA . ASP D 2 228 ? -98.220 105.257 109.281 1.00 38.24 228 ASP D CA 1
ATOM 9376 C C . ASP D 2 228 ? -97.309 106.139 108.446 1.00 41.43 228 ASP D C 1
ATOM 9377 O O . ASP D 2 228 ? -96.363 106.725 108.947 1.00 46.70 228 ASP D O 1
ATOM 9382 N N . ARG D 2 229 ? -97.618 106.212 107.154 1.00 47.58 229 ARG D N 1
ATOM 9383 C CA . ARG D 2 229 ? -96.885 107.026 106.188 1.00 43.09 229 ARG D CA 1
ATOM 9384 C C . ARG D 2 229 ? -95.413 106.688 105.949 1.00 46.20 229 ARG D C 1
ATOM 9385 O O . ARG D 2 229 ? -94.631 107.522 105.480 1.00 39.90 229 ARG D O 1
ATOM 9393 N N . THR D 2 230 ? -95.031 105.447 106.230 1.00 45.98 230 THR D N 1
ATOM 9394 C CA . THR D 2 230 ? -93.652 105.050 105.991 1.00 37.40 230 THR D CA 1
ATOM 9395 C C . THR D 2 230 ? -93.531 103.896 104.997 1.00 43.43 230 THR D C 1
ATOM 9396 O O . THR D 2 230 ? -94.481 103.174 104.720 1.00 45.60 230 THR D O 1
ATOM 9400 N N . CYS D 2 231 ? -92.337 103.756 104.450 1.00 42.23 231 CYS D N 1
ATOM 9401 C CA . CYS D 2 231 ? -92.021 102.673 103.566 1.00 34.14 231 CYS D CA 1
ATOM 9402 C C . CYS D 2 231 ? -90.757 102.094 104.164 1.00 44.05 231 CYS D C 1
ATOM 9403 O O . CYS D 2 231 ? -89.792 102.815 104.391 1.00 39.99 231 CYS D O 1
ATOM 9406 N N . ILE D 2 232 ? -90.779 100.797 104.453 1.00 45.72 232 ILE D N 1
ATOM 9407 C CA . ILE D 2 232 ? -89.607 100.140 104.979 1.00 36.43 232 ILE D CA 1
ATOM 9408 C C . ILE D 2 232 ? -89.113 99.228 103.870 1.00 40.32 232 ILE D C 1
ATOM 9409 O O . ILE D 2 232 ? -89.901 98.671 103.103 1.00 47.62 232 ILE D O 1
ATOM 9414 N N . ILE D 2 233 ? -87.800 99.121 103.757 1.00 44.75 233 ILE D N 1
ATOM 9415 C CA . ILE D 2 233 ? -87.166 98.270 102.768 1.00 37.80 233 ILE D CA 1
ATOM 9416 C C . ILE D 2 233 ? -86.480 97.201 103.606 1.00 42.81 233 ILE D C 1
ATOM 9417 O O . ILE D 2 233 ? -85.557 97.506 104.364 1.00 44.84 233 ILE D O 1
ATOM 9422 N N . TRP D 2 234 ? -86.950 95.961 103.510 1.00 42.46 234 TRP D N 1
ATOM 9423 C CA . TRP D 2 234 ? -86.340 94.881 104.268 1.00 29.55 234 TRP D CA 1
ATOM 9424 C C . TRP D 2 234 ? -85.307 94.204 103.411 1.00 32.57 234 TRP D C 1
ATOM 9425 O O . TRP D 2 234 ? -85.483 94.072 102.202 1.00 37.71 234 TRP D O 1
ATOM 9436 N N . THR D 2 235 ? -84.186 93.831 104.014 1.00 32.74 235 THR D N 1
ATOM 9437 C CA . THR D 2 235 ? -83.149 93.145 103.257 1.00 38.74 235 THR D CA 1
ATOM 9438 C C . THR D 2 235 ? -82.647 91.928 104.025 1.00 41.15 235 THR D C 1
ATOM 9439 O O . THR D 2 235 ? -82.695 91.875 105.256 1.00 34.32 235 THR D O 1
ATOM 9443 N N . GLN D 2 236 ? -82.202 90.934 103.277 1.00 44.99 236 GLN D N 1
ATOM 9444 C CA . GLN D 2 236 ? -81.696 89.715 103.867 1.00 43.90 236 GLN D CA 1
ATOM 9445 C C . GLN D 2 236 ? -80.539 89.218 103.032 1.00 49.53 236 GLN D C 1
ATOM 9446 O O . GLN D 2 236 ? -80.623 89.187 101.800 1.00 53.37 236 GLN D O 1
ATOM 9452 N N . ASP D 2 237 ? -79.453 88.845 103.700 1.00 57.65 237 ASP D N 1
ATOM 9453 C CA . ASP D 2 237 ? -78.279 88.326 103.006 1.00 68.28 237 ASP D CA 1
ATOM 9454 C C . ASP D 2 237 ? -78.160 86.811 103.196 1.00 71.36 237 ASP D C 1
ATOM 9455 O O . ASP D 2 237 ? -77.616 86.114 102.337 1.00 73.23 237 ASP D O 1
ATOM 9460 N N . ASN D 2 238 ? -78.694 86.309 104.311 1.00 72.96 238 ASN D N 1
ATOM 9461 C CA . ASN D 2 238 ? -78.632 84.883 104.637 1.00 72.95 238 ASN D CA 1
ATOM 9462 C C . ASN D 2 238 ? -80.007 84.242 104.630 1.00 75.25 238 ASN D C 1
ATOM 9463 O O . ASN D 2 238 ? -80.932 84.748 105.256 1.00 74.48 238 ASN D O 1
ATOM 9468 N N . GLU D 2 239 ? -80.124 83.111 103.943 1.00 81.30 239 GLU D N 1
ATOM 9469 C CA . GLU D 2 239 ? -81.387 82.377 103.835 1.00 83.97 239 GLU D CA 1
ATOM 9470 C C . GLU D 2 239 ? -82.176 82.310 105.149 1.00 83.44 239 GLU D C 1
ATOM 9471 O O . GLU D 2 239 ? -83.344 82.707 105.201 1.00 77.57 239 GLU D O 1
ATOM 9477 N N . GLN D 2 240 ? -81.541 81.803 106.204 1.00 81.45 240 GLN D N 1
ATOM 9478 C CA . GLN D 2 240 ? -82.200 81.671 107.508 1.00 79.34 240 GLN D CA 1
ATOM 9479 C C . GLN D 2 240 ? -81.919 82.872 108.421 1.00 74.36 240 GLN D C 1
ATOM 9480 O O . GLN D 2 240 ? -82.420 82.939 109.545 1.00 67.84 240 GLN D O 1
ATOM 9486 N N . GLY D 2 241 ? -81.122 83.816 107.927 1.00 69.61 241 GLY D N 1
ATOM 9487 C CA . GLY D 2 241 ? -80.773 84.990 108.709 1.00 64.46 241 GLY D CA 1
ATOM 9488 C C . GLY D 2 241 ? -81.892 85.990 108.928 1.00 58.61 241 GLY D C 1
ATOM 9489 O O . GLY D 2 241 ? -82.983 85.855 108.368 1.00 58.14 241 GLY D O 1
ATOM 9490 N N . PRO D 2 242 ? -81.646 87.016 109.753 1.00 56.77 242 PRO D N 1
ATOM 9491 C CA . PRO D 2 242 ? -82.621 88.066 110.068 1.00 53.51 242 PRO D CA 1
ATOM 9492 C C . PRO D 2 242 ? -82.756 89.068 108.923 1.00 47.56 242 PRO D C 1
ATOM 9493 O O . PRO D 2 242 ? -81.872 89.166 108.076 1.00 42.51 242 PRO D O 1
ATOM 9497 N N . TRP D 2 243 ? -83.872 89.793 108.895 1.00 45.93 243 TRP D N 1
ATOM 9498 C CA . TRP D 2 243 ? -84.106 90.819 107.869 1.00 45.74 243 TRP D CA 1
ATOM 9499 C C . TRP D 2 243 ? -83.800 92.192 108.471 1.00 43.76 243 TRP D C 1
ATOM 9500 O O . TRP D 2 243 ? -84.268 92.520 109.560 1.00 36.27 243 TRP D O 1
ATOM 9511 N N . LYS D 2 244 ? -83.040 93.002 107.752 1.00 44.44 244 LYS D N 1
ATOM 9512 C CA . LYS D 2 244 ? -82.699 94.338 108.228 1.00 43.91 244 LYS D CA 1
ATOM 9513 C C . LYS D 2 244 ? -83.750 95.385 107.865 1.00 42.05 244 LYS D C 1
ATOM 9514 O O . LYS D 2 244 ? -84.211 95.447 106.727 1.00 46.98 244 LYS D O 1
ATOM 9520 N N . LYS D 2 245 ? -84.125 96.203 108.843 1.00 43.20 245 LYS D N 1
ATOM 9521 C CA . LYS D 2 245 ? -85.094 97.275 108.641 1.00 38.34 245 LYS D CA 1
ATOM 9522 C C . LYS D 2 245 ? -84.380 98.560 108.184 1.00 43.91 245 LYS D C 1
ATOM 9523 O O . LYS D 2 245 ? -83.450 99.017 108.830 1.00 44.79 245 LYS D O 1
ATOM 9529 N N . THR D 2 246 ? -84.809 99.132 107.062 1.00 49.98 246 THR D N 1
ATOM 9530 C CA . THR D 2 246 ? -84.216 100.368 106.552 1.00 43.96 246 THR D CA 1
ATOM 9531 C C . THR D 2 246 ? -85.295 101.304 106.018 1.00 44.42 246 THR D C 1
ATOM 9532 O O . THR D 2 246 ? -85.872 101.047 104.966 1.00 43.64 246 THR D O 1
ATOM 9536 N N . LEU D 2 247 ? -85.570 102.383 106.745 1.00 48.30 247 LEU D N 1
ATOM 9537 C CA . LEU D 2 247 ? -86.565 103.368 106.312 1.00 48.19 247 LEU D CA 1
ATOM 9538 C C . LEU D 2 247 ? -86.192 103.937 104.953 1.00 48.57 247 LEU D C 1
ATOM 9539 O O . LEU D 2 247 ? -85.031 104.279 104.719 1.00 43.08 247 LEU D O 1
ATOM 9544 N N . LEU D 2 248 ? -87.168 104.021 104.049 1.00 45.98 248 LEU D N 1
ATOM 9545 C CA . LEU D 2 248 ? -86.898 104.554 102.713 1.00 46.36 248 LEU D CA 1
ATOM 9546 C C . LEU D 2 248 ? -86.300 105.956 102.843 1.00 39.35 248 LEU D C 1
ATOM 9547 O O . LEU D 2 248 ? -85.423 106.338 102.094 1.00 46.05 248 LEU D O 1
ATOM 9552 N N . LYS D 2 249 ? -86.795 106.714 103.810 1.00 47.78 249 LYS D N 1
ATOM 9553 C CA . LYS D 2 249 ? -86.285 108.050 104.088 1.00 49.52 249 LYS D CA 1
ATOM 9554 C C . LYS D 2 249 ? -86.662 108.345 105.539 1.00 46.75 249 LYS D C 1
ATOM 9555 O O . LYS D 2 249 ? -87.687 107.869 106.028 1.00 49.11 249 LYS D O 1
ATOM 9561 N N . GLU D 2 250 ? -85.826 109.114 106.226 1.00 51.10 250 GLU D N 1
ATOM 9562 C CA . GLU D 2 250 ? -86.026 109.431 107.642 1.00 50.97 250 GLU D CA 1
ATOM 9563 C C . GLU D 2 250 ? -87.313 110.114 108.097 1.00 49.13 250 GLU D C 1
ATOM 9564 O O . GLU D 2 250 ? -87.736 109.933 109.243 1.00 53.56 250 GLU D O 1
ATOM 9570 N N . GLU D 2 251 ? -87.947 110.888 107.227 1.00 47.77 251 GLU D N 1
ATOM 9571 C CA . GLU D 2 251 ? -89.181 111.577 107.611 1.00 48.57 251 GLU D CA 1
ATOM 9572 C C . GLU D 2 251 ? -90.456 110.972 107.012 1.00 51.99 251 GLU D C 1
ATOM 9573 O O . GLU D 2 251 ? -90.449 110.406 105.911 1.00 50.97 251 GLU D O 1
ATOM 9579 N N . LYS D 2 252 ? -91.558 111.107 107.738 1.00 44.34 252 LYS D N 1
ATOM 9580 C CA . LYS D 2 252 ? -92.826 110.607 107.251 1.00 43.17 252 LYS D CA 1
ATOM 9581 C C . LYS D 2 252 ? -93.215 111.281 105.938 1.00 52.43 252 LYS D C 1
ATOM 9582 O O . LYS D 2 252 ? -92.830 112.419 105.664 1.00 53.24 252 LYS D O 1
ATOM 9588 N N . PHE D 2 253 ? -93.961 110.550 105.117 1.00 53.74 253 PHE D N 1
ATOM 9589 C CA . PHE D 2 253 ? -94.421 111.066 103.845 1.00 48.73 253 PHE D CA 1
ATOM 9590 C C . PHE D 2 253 ? -95.625 111.946 104.110 1.00 48.07 253 PHE D C 1
ATOM 9591 O O . PHE D 2 253 ? -96.255 111.849 105.160 1.00 49.38 253 PHE D O 1
ATOM 9599 N N . PRO D 2 254 ? -95.960 112.829 103.164 1.00 51.51 254 PRO D N 1
ATOM 9600 C CA . PRO D 2 254 ? -97.121 113.697 103.376 1.00 52.16 254 PRO D CA 1
ATOM 9601 C C . PRO D 2 254 ? -98.393 112.922 103.725 1.00 58.01 254 PRO D C 1
ATOM 9602 O O . PRO D 2 254 ? -99.127 113.287 104.651 1.00 57.54 254 PRO D O 1
ATOM 9606 N N . ASP D 2 255 ? -98.655 111.843 102.997 1.00 57.81 255 ASP D N 1
ATOM 9607 C CA . ASP D 2 255 ? -99.848 111.065 103.277 1.00 50.55 255 ASP D CA 1
ATOM 9608 C C . ASP D 2 255 ? -99.543 109.576 103.312 1.00 51.66 255 ASP D C 1
ATOM 9609 O O . ASP D 2 255 ? -98.391 109.157 103.198 1.00 45.67 255 ASP D O 1
ATOM 9614 N N . VAL D 2 256 ? -100.601 108.794 103.486 1.00 50.12 256 VAL D N 1
ATOM 9615 C CA . VAL D 2 256 ? -100.545 107.342 103.502 1.00 48.28 256 VAL D CA 1
ATOM 9616 C C . VAL D 2 256 ? -99.934 106.790 102.208 1.00 52.21 256 VAL D C 1
ATOM 9617 O O . VAL D 2 256 ? -100.058 107.398 101.145 1.00 48.93 256 VAL D O 1
ATOM 9621 N N . LEU D 2 257 ? -99.255 105.650 102.306 1.00 51.12 257 LEU D N 1
ATOM 9622 C CA . LEU D 2 257 ? -98.669 105.003 101.131 1.00 49.78 257 LEU D CA 1
ATOM 9623 C C . LEU D 2 257 ? -99.555 103.776 100.876 1.00 47.17 257 LEU D C 1
ATOM 9624 O O . LEU D 2 257 ? -99.928 103.081 101.817 1.00 40.63 257 LEU D O 1
ATOM 9629 N N . TRP D 2 258 ? -99.916 103.524 99.618 1.00 46.31 258 TRP D N 1
ATOM 9630 C CA . TRP D 2 258 ? -100.819 102.408 99.304 1.00 40.61 258 TRP D CA 1
ATOM 9631 C C . TRP D 2 258 ? -100.211 101.231 98.561 1.00 36.59 258 TRP D C 1
ATOM 9632 O O . TRP D 2 258 ? -100.615 100.087 98.762 1.00 37.38 258 TRP D O 1
ATOM 9643 N N . ARG D 2 259 ? -99.256 101.507 97.688 1.00 33.71 259 ARG D N 1
ATOM 9644 C CA . ARG D 2 259 ? -98.635 100.452 96.921 1.00 33.20 259 ARG D CA 1
ATOM 9645 C C . ARG D 2 259 ? -97.169 100.727 96.725 1.00 39.45 259 ARG D C 1
ATOM 9646 O O . ARG D 2 259 ? -96.721 101.871 96.797 1.00 37.75 259 ARG D O 1
ATOM 9654 N N . ALA D 2 260 ? -96.423 99.662 96.470 1.00 32.00 260 ALA D N 1
ATOM 9655 C CA . ALA D 2 260 ? -95.005 99.776 96.167 1.00 36.47 260 ALA D CA 1
ATOM 9656 C C . ALA D 2 260 ? -94.849 98.785 95.011 1.00 35.20 260 ALA D C 1
ATOM 9657 O O . ALA D 2 260 ? -95.548 97.785 94.965 1.00 43.93 260 ALA D O 1
ATOM 9659 N N . SER D 2 261 ? -93.953 99.055 94.077 1.00 42.32 261 SER D N 1
ATOM 9660 C CA . SER D 2 261 ? -93.779 98.153 92.948 1.00 32.56 261 SER D CA 1
ATOM 9661 C C . SER D 2 261 ? -92.363 98.200 92.440 1.00 35.44 261 SER D C 1
ATOM 9662 O O . SER D 2 261 ? -91.827 99.287 92.247 1.00 44.63 261 SER D O 1
ATOM 9665 N N . TRP D 2 262 ? -91.759 97.026 92.212 1.00 39.98 262 TRP D N 1
ATOM 9666 C CA . TRP D 2 262 ? -90.379 96.958 91.726 1.00 31.79 262 TRP D CA 1
ATOM 9667 C C . TRP D 2 262 ? -90.282 96.847 90.229 1.00 30.07 262 TRP D C 1
ATOM 9668 O O . TRP D 2 262 ? -91.174 96.341 89.589 1.00 39.34 262 TRP D O 1
ATOM 9679 N N . SER D 2 263 ? -89.189 97.343 89.661 1.00 42.20 263 SER D N 1
ATOM 9680 C CA . SER D 2 263 ? -88.989 97.244 88.227 1.00 39.95 263 SER D CA 1
ATOM 9681 C C . SER D 2 263 ? -88.424 95.855 87.954 1.00 50.23 263 SER D C 1
ATOM 9682 O O . SER D 2 263 ? -87.853 95.223 88.842 1.00 53.60 263 SER D O 1
ATOM 9685 N N . LEU D 2 264 ? -88.579 95.377 86.726 1.00 57.48 264 LEU D N 1
ATOM 9686 C CA . LEU D 2 264 ? -88.088 94.054 86.375 1.00 58.10 264 LEU D CA 1
ATOM 9687 C C . LEU D 2 264 ? -86.572 93.991 86.516 1.00 63.65 264 LEU D C 1
ATOM 9688 O O . LEU D 2 264 ? -86.018 92.937 86.831 1.00 71.35 264 LEU D O 1
ATOM 9693 N N . SER D 2 265 ? -85.908 95.123 86.289 1.00 67.20 265 SER D N 1
ATOM 9694 C CA . SER D 2 265 ? -84.456 95.198 86.402 1.00 67.48 265 SER D CA 1
ATOM 9695 C C . SER D 2 265 ? -84.017 96.568 86.903 1.00 66.94 265 SER D C 1
ATOM 9696 O O . SER D 2 265 ? -84.667 97.577 86.630 1.00 65.82 265 SER D O 1
ATOM 9699 N N . GLY D 2 266 ? -82.909 96.595 87.638 1.00 66.01 266 GLY D N 1
ATOM 9700 C CA . GLY D 2 266 ? -82.402 97.844 88.179 1.00 62.98 266 GLY D CA 1
ATOM 9701 C C . GLY D 2 266 ? -82.794 97.996 89.636 1.00 61.71 266 GLY D C 1
ATOM 9702 O O . GLY D 2 266 ? -82.218 98.791 90.379 1.00 64.33 266 GLY D O 1
ATOM 9703 N N . ASN D 2 267 ? -83.792 97.219 90.037 1.00 58.92 267 ASN D N 1
ATOM 9704 C CA . ASN D 2 267 ? -84.284 97.234 91.399 1.00 51.80 267 ASN D CA 1
ATOM 9705 C C . ASN D 2 267 ? -84.756 98.640 91.769 1.00 57.10 267 ASN D C 1
ATOM 9706 O O . ASN D 2 267 ? -84.358 99.206 92.796 1.00 55.26 267 ASN D O 1
ATOM 9711 N N . VAL D 2 268 ? -85.610 99.205 90.918 1.00 51.93 268 VAL D N 1
ATOM 9712 C CA . VAL D 2 268 ? -86.156 100.533 91.168 1.00 42.50 268 VAL D CA 1
ATOM 9713 C C . VAL D 2 268 ? -87.545 100.436 91.765 1.00 39.77 268 VAL D C 1
ATOM 9714 O O . VAL D 2 268 ? -88.421 99.764 91.220 1.00 50.72 268 VAL D O 1
ATOM 9718 N N . LEU D 2 269 ? -87.749 101.112 92.886 1.00 40.29 269 LEU D N 1
ATOM 9719 C CA . LEU D 2 269 ? -89.040 101.090 93.545 1.00 40.80 269 LEU D CA 1
ATOM 9720 C C . LEU D 2 269 ? -89.918 102.260 93.105 1.00 39.57 269 LEU D C 1
ATOM 9721 O O . LEU D 2 269 ? -89.431 103.357 92.867 1.00 47.92 269 LEU D O 1
ATOM 9726 N N . ALA D 2 270 ? -91.213 102.009 92.992 1.00 40.53 270 ALA D N 1
ATOM 9727 C CA . ALA D 2 270 ? -92.172 103.027 92.599 1.00 36.81 270 ALA D CA 1
ATOM 9728 C C . ALA D 2 270 ? -93.241 103.051 93.671 1.00 38.25 270 ALA D C 1
ATOM 9729 O O . ALA D 2 270 ? -94.018 102.108 93.818 1.00 45.25 270 ALA D O 1
ATOM 9731 N N . LEU D 2 271 ? -93.265 104.146 94.421 1.00 42.25 271 LEU D N 1
ATOM 9732 C CA . LEU D 2 271 ? -94.193 104.325 95.527 1.00 42.58 271 LEU D CA 1
ATOM 9733 C C . LEU D 2 271 ? -95.427 105.109 95.130 1.00 38.64 271 LEU D C 1
ATOM 9734 O O . LEU D 2 271 ? -95.365 105.982 94.273 1.00 49.89 271 LEU D O 1
ATOM 9739 N N . SER D 2 272 ? -96.543 104.800 95.772 1.00 36.80 272 SER D N 1
ATOM 9740 C CA . SER D 2 272 ? -97.799 105.464 95.497 1.00 41.82 272 SER D CA 1
ATOM 9741 C C . SER D 2 272 ? -98.415 105.911 96.806 1.00 41.42 272 SER D C 1
ATOM 9742 O O . SER D 2 272 ? -98.691 105.083 97.663 1.00 39.31 272 SER D O 1
ATOM 9745 N N . GLY D 2 273 ? -98.646 107.221 96.941 1.00 46.89 273 GLY D N 1
ATOM 9746 C CA . GLY D 2 273 ? -99.205 107.764 98.174 1.00 45.20 273 GLY D CA 1
ATOM 9747 C C . GLY D 2 273 ? -100.572 108.419 98.075 1.00 53.43 273 GLY D C 1
ATOM 9748 O O . GLY D 2 273 ? -101.197 108.441 97.015 1.00 52.53 273 GLY D O 1
ATOM 9749 N N . GLY D 2 274 ? -101.037 108.957 99.198 1.00 55.80 274 GLY D N 1
ATOM 9750 C CA . GLY D 2 274 ? -102.336 109.603 99.237 1.00 65.91 274 GLY D CA 1
ATOM 9751 C C . GLY D 2 274 ? -102.418 110.911 98.468 1.00 67.73 274 GLY D C 1
ATOM 9752 O O . GLY D 2 274 ? -103.473 111.248 97.932 1.00 69.49 274 GLY D O 1
ATOM 9753 N N . ASP D 2 275 ? -101.317 111.655 98.417 1.00 69.30 275 ASP D N 1
ATOM 9754 C CA . ASP D 2 275 ? -101.303 112.919 97.696 1.00 72.32 275 ASP D CA 1
ATOM 9755 C C . ASP D 2 275 ? -101.350 112.620 96.205 1.00 73.26 275 ASP D C 1
ATOM 9756 O O . ASP D 2 275 ? -101.021 113.465 95.366 1.00 75.26 275 ASP D O 1
ATOM 9761 N N . ASN D 2 276 ? -101.769 111.401 95.890 1.00 75.27 276 ASN D N 1
ATOM 9762 C CA . ASN D 2 276 ? -101.864 110.937 94.518 1.00 71.77 276 ASN D CA 1
ATOM 9763 C C . ASN D 2 276 ? -100.533 111.083 93.797 1.00 68.72 276 ASN D C 1
ATOM 9764 O O . ASN D 2 276 ? -100.493 111.325 92.593 1.00 69.63 276 ASN D O 1
ATOM 9769 N N . LYS D 2 277 ? -99.434 110.940 94.529 1.00 67.26 277 LYS D N 1
ATOM 9770 C CA . LYS D 2 277 ? -98.130 111.065 93.895 1.00 67.66 277 LYS D CA 1
ATOM 9771 C C . LYS D 2 277 ? -97.387 109.736 93.809 1.00 60.98 277 LYS D C 1
ATOM 9772 O O . LYS D 2 277 ? -97.613 108.812 94.602 1.00 56.29 277 LYS D O 1
ATOM 9778 N N . VAL D 2 278 ? -96.495 109.661 92.833 1.00 51.17 278 VAL D N 1
ATOM 9779 C CA . VAL D 2 278 ? -95.714 108.474 92.590 1.00 47.80 278 VAL D CA 1
ATOM 9780 C C . VAL D 2 278 ? -94.242 108.859 92.569 1.00 51.52 278 VAL D C 1
ATOM 9781 O O . VAL D 2 278 ? -93.818 109.655 91.731 1.00 51.43 278 VAL D O 1
ATOM 9785 N N . THR D 2 279 ? -93.475 108.302 93.506 1.00 46.26 279 THR D N 1
ATOM 9786 C CA . THR D 2 279 ? -92.042 108.569 93.602 1.00 41.28 279 THR D CA 1
ATOM 9787 C C . THR D 2 279 ? -91.223 107.343 93.216 1.00 48.67 279 THR D C 1
ATOM 9788 O O . THR D 2 279 ? -91.622 106.203 93.469 1.00 50.12 279 THR D O 1
ATOM 9792 N N . LEU D 2 280 ? -90.085 107.584 92.579 1.00 46.68 280 LEU D N 1
ATOM 9793 C CA . LEU D 2 280 ? -89.206 106.514 92.142 1.00 47.54 280 LEU D CA 1
ATOM 9794 C C . LEU D 2 280 ? -87.948 106.533 93.002 1.00 52.84 280 LEU D C 1
ATOM 9795 O O . LEU D 2 280 ? -87.397 107.594 93.294 1.00 53.42 280 LEU D O 1
ATOM 9800 N N . TRP D 2 281 ? -87.485 105.357 93.405 1.00 52.73 281 TRP D N 1
ATOM 9801 C CA . TRP D 2 281 ? -86.313 105.292 94.264 1.00 44.12 281 TRP D CA 1
ATOM 9802 C C . TRP D 2 281 ? -85.313 104.226 93.886 1.00 47.54 281 TRP D C 1
ATOM 9803 O O . TRP D 2 281 ? -85.676 103.165 93.374 1.00 47.46 281 TRP D O 1
ATOM 9814 N N . LYS D 2 282 ? -84.046 104.509 94.161 1.00 48.21 282 LYS D N 1
ATOM 9815 C CA . LYS D 2 282 ? -82.980 103.562 93.888 1.00 48.80 282 LYS D CA 1
ATOM 9816 C C . LYS D 2 282 ? -82.003 103.562 95.059 1.00 54.81 282 LYS D C 1
ATOM 9817 O O . LYS D 2 282 ? -81.957 104.513 95.850 1.00 51.60 282 LYS D O 1
ATOM 9823 N N . GLU D 2 283 ? -81.227 102.489 95.172 1.00 56.12 283 GLU D N 1
ATOM 9824 C CA . GLU D 2 283 ? -80.271 102.336 96.265 1.00 53.85 283 GLU D CA 1
ATOM 9825 C C . GLU D 2 283 ? -78.857 102.793 95.887 1.00 54.28 283 GLU D C 1
ATOM 9826 O O . GLU D 2 283 ? -78.350 102.445 94.820 1.00 54.65 283 GLU D O 1
ATOM 9832 N N . ASN D 2 284 ? -78.221 103.568 96.766 1.00 56.01 284 ASN D N 1
ATOM 9833 C CA . ASN D 2 284 ? -76.858 104.045 96.513 1.00 57.89 284 ASN D CA 1
ATOM 9834 C C . ASN D 2 284 ? -75.837 103.220 97.277 1.00 57.36 284 ASN D C 1
ATOM 9835 O O . ASN D 2 284 ? -76.195 102.300 98.014 1.00 48.84 284 ASN D O 1
ATOM 9840 N N . LEU D 2 285 ? -74.566 103.569 97.096 1.00 63.95 285 LEU D N 1
ATOM 9841 C CA . LEU D 2 285 ? -73.459 102.883 97.755 1.00 67.92 285 LEU D CA 1
ATOM 9842 C C . LEU D 2 285 ? -73.649 102.814 99.256 1.00 66.44 285 LEU D C 1
ATOM 9843 O O . LEU D 2 285 ? -73.476 101.760 99.870 1.00 69.29 285 LEU D O 1
ATOM 9848 N N . GLU D 2 286 ? -74.000 103.946 99.849 1.00 66.12 286 GLU D N 1
ATOM 9849 C CA . GLU D 2 286 ? -74.213 104.007 101.286 1.00 69.76 286 GLU D CA 1
ATOM 9850 C C . GLU D 2 286 ? -75.342 103.077 101.708 1.00 67.86 286 GLU D C 1
ATOM 9851 O O . GLU D 2 286 ? -75.765 103.099 102.862 1.00 69.35 286 GLU D O 1
ATOM 9857 N N . GLY D 2 287 ? -75.829 102.271 100.767 1.00 62.91 287 GLY D N 1
ATOM 9858 C CA . GLY D 2 287 ? -76.905 101.346 101.061 1.00 53.78 287 GLY D CA 1
ATOM 9859 C C . GLY D 2 287 ? -78.201 102.047 101.412 1.00 55.43 287 GLY D C 1
ATOM 9860 O O . GLY D 2 287 ? -79.101 101.440 101.981 1.00 55.76 287 GLY D O 1
ATOM 9861 N N . LYS D 2 288 ? -78.298 103.330 101.087 1.00 59.23 288 LYS D N 1
ATOM 9862 C CA . LYS D 2 288 ? -79.506 104.082 101.379 1.00 59.81 288 LYS D CA 1
ATOM 9863 C C . LYS D 2 288 ? -80.287 104.366 100.103 1.00 59.99 288 LYS D C 1
ATOM 9864 O O . LYS D 2 288 ? -79.803 104.108 98.998 1.00 58.45 288 LYS D O 1
ATOM 9870 N N . TRP D 2 289 ? -81.492 104.904 100.258 1.00 50.18 289 TRP D N 1
ATOM 9871 C CA . TRP D 2 289 ? -82.348 105.167 99.119 1.00 55.54 289 TRP D CA 1
ATOM 9872 C C . TRP D 2 289 ? -82.525 106.630 98.735 1.00 55.37 289 TRP D C 1
ATOM 9873 O O . TRP D 2 289 ? -82.683 107.503 99.587 1.00 55.29 289 TRP D O 1
ATOM 9884 N N . GLU D 2 290 ? -82.514 106.876 97.431 1.00 54.13 290 GLU D N 1
ATOM 9885 C CA . GLU D 2 290 ? -82.649 108.218 96.888 1.00 55.79 290 GLU D CA 1
ATOM 9886 C C . GLU D 2 290 ? -83.459 108.211 95.597 1.00 57.57 290 GLU D C 1
ATOM 9887 O O . GLU D 2 290 ? -83.602 107.180 94.948 1.00 56.42 290 GLU D O 1
ATOM 9893 N N . PRO D 2 291 ? -83.989 109.377 95.199 1.00 60.41 291 PRO D N 1
ATOM 9894 C CA . PRO D 2 291 ? -84.781 109.463 93.968 1.00 56.62 291 PRO D CA 1
ATOM 9895 C C . PRO D 2 291 ? -84.050 108.868 92.763 1.00 56.71 291 PRO D C 1
ATOM 9896 O O . PRO D 2 291 ? -82.846 109.075 92.595 1.00 52.15 291 PRO D O 1
ATOM 9900 N N . ALA D 2 292 ? -84.787 108.126 91.935 1.00 60.70 292 ALA D N 1
ATOM 9901 C CA . ALA D 2 292 ? -84.227 107.477 90.746 1.00 62.96 292 ALA D CA 1
ATOM 9902 C C . ALA D 2 292 ? -84.396 108.290 89.460 1.00 64.01 292 ALA D C 1
ATOM 9903 O O . ALA D 2 292 ? -83.842 107.938 88.415 1.00 66.88 292 ALA D O 1
ATOM 9905 N N . GLY D 2 293 ? -85.163 109.367 89.529 1.00 68.56 293 GLY D N 1
ATOM 9906 C CA . GLY D 2 293 ? -85.352 110.192 88.353 1.00 80.63 293 GLY D CA 1
ATOM 9907 C C . GLY D 2 293 ? -85.925 111.544 88.716 1.00 88.19 293 GLY D C 1
ATOM 9908 O O . GLY D 2 293 ? -86.970 111.610 89.359 1.00 94.76 293 GLY D O 1
ATOM 9909 N N . GLU D 2 294 ? -85.236 112.612 88.317 1.00 93.24 294 GLU D N 1
ATOM 9910 C CA . GLU D 2 294 ? -85.662 113.995 88.575 1.00 95.20 294 GLU D CA 1
ATOM 9911 C C . GLU D 2 294 ? -86.758 114.134 89.636 1.00 98.15 294 GLU D C 1
ATOM 9912 O O . GLU D 2 294 ? -87.948 113.994 89.338 1.00 98.44 294 GLU D O 1
ATOM 9918 N N . VAL D 2 295 ? -86.355 114.424 90.870 1.00 99.31 295 VAL D N 1
ATOM 9919 C CA . VAL D 2 295 ? -87.304 114.579 91.969 1.00 101.07 295 VAL D CA 1
ATOM 9920 C C . VAL D 2 295 ? -88.256 115.735 91.679 1.00 102.76 295 VAL D C 1
ATOM 9921 O O . VAL D 2 295 ? -88.033 116.510 90.750 1.00 103.11 295 VAL D O 1
ATOM 9925 N N . HIS D 2 296 ? -89.316 115.847 92.474 1.00 105.74 296 HIS D N 1
ATOM 9926 C CA . HIS D 2 296 ? -90.289 116.923 92.303 1.00 109.40 296 HIS D CA 1
ATOM 9927 C C . HIS D 2 296 ? -90.643 117.579 93.632 1.00 111.39 296 HIS D C 1
ATOM 9928 O O . HIS D 2 296 ? -90.688 118.831 93.669 1.00 111.56 296 HIS D O 1
#